Protein 5DA9 (pdb70)

Nearest PDB structures (foldseek):
  5da9-assembly1_D  TM=9.974E-01  e=4.071E-07  Thermochaetoides thermophila DSM 1495
  5da9-assembly1_C  TM=9.360E-01  e=1.311E-04  Thermochaetoides thermophila DSM 1495
  7zr1-assembly1_B  TM=8.083E-01  e=1.571E-03  Thermochaetoides thermophila DSM 1495
  7zr1-assembly1_A  TM=6.214E-01  e=5.467E-04  Thermochaetoides thermophila DSM 1495
  5dac-assembly1_B  TM=9.529E-01  e=1.634E-70  Thermochaetoides thermophila DSM 1495

InterPro domains:
  IPR000219 Dbl homology domain [PS50010] (722-928)
  IPR004584 DNA repair protein Rad50, eukaryotes [TIGR00606] (2-1311)
  IPR027417 P-loop containing nucleoside triphosphate hydrolase [G3DSA:3.40.50.300] (3-269)
  IPR027417 P-loop containing nucleoside triphosphate hydrolase [G3DSA:3.40.50.300] (1039-1307)
  IPR027417 P-loop containing nucleoside triphosphate hydrolase [SSF52540] (3-317)
  IPR027417 P-loop containing nucleoside triphosphate hydrolase [SSF52540] (21-1282)
  IPR038729 Rad50/SbcC-type AAA domain [PF13476] (6-234)

CATH classification: 3.40.50.300

Structure (mmCIF, N/CA/C/O backbone):
data_5DA9
#
_entry.id   5DA9
#
_cell.length_a   116.511
_cell.length_b   125.086
_cell.length_c   168.304
_cell.angle_alpha   90.00
_cell.angle_beta   90.00
_cell.angle_gamma   90.00
#
_symmetry.space_group_name_H-M   'I 2 2 2'
#
loop_
_entity.id
_entity.type
_entity.pdbx_description
1 polymer 'Putative uncharacterized protein,Putative uncharacterized protein'
2 polymer 'Putative double-strand break protein'
3 non-polymer 'MAGNESIUM ION'
4 non-polymer 'PHOSPHOTHIOPHOSPHORIC ACID-ADENYLATE ESTER'
5 water water
#
loop_
_atom_site.group_PDB
_atom_site.id
_atom_site.type_symbol
_atom_site.label_atom_id
_atom_site.label_alt_id
_atom_site.label_comp_id
_atom_site.label_asym_id
_atom_site.label_entity_id
_atom_site.label_seq_id
_atom_site.pdbx_PDB_ins_code
_atom_site.Cartn_x
_atom_site.Cartn_y
_atom_site.Cartn_z
_atom_site.occupancy
_atom_site.B_iso_or_equiv
_atom_site.auth_seq_id
_atom_site.auth_comp_id
_atom_site.auth_asym_id
_atom_site.auth_atom_id
_atom_site.pdbx_PDB_model_num
ATOM 1 N N . SER A 1 2 ? -15.199 -39.476 -60.008 1.00 87.80 2 SER A N 1
ATOM 2 C CA . SER A 1 2 ? -16.186 -40.482 -59.640 1.00 96.06 2 SER A CA 1
ATOM 3 C C . SER A 1 2 ? -16.384 -40.556 -58.127 1.00 98.25 2 SER A C 1
ATOM 4 O O . SER A 1 2 ? -17.241 -39.874 -57.571 1.00 116.48 2 SER A O 1
ATOM 7 N N . LYS A 1 3 ? -15.574 -41.374 -57.469 1.00 88.59 3 LYS A N 1
ATOM 8 C CA . LYS A 1 3 ? -15.655 -41.549 -56.023 1.00 82.20 3 LYS A CA 1
ATOM 9 C C . LYS A 1 3 ? -14.399 -41.016 -55.326 1.00 75.52 3 LYS A C 1
ATOM 10 O O . LYS A 1 3 ? -13.315 -41.044 -55.906 1.00 88.63 3 LYS A O 1
ATOM 16 N N . ILE A 1 4 ? -14.543 -40.536 -54.089 1.00 82.95 4 ILE A N 1
ATOM 17 C CA . ILE A 1 4 ? -13.391 -40.278 -53.227 1.00 72.01 4 ILE A CA 1
ATOM 18 C C . ILE A 1 4 ? -13.230 -41.500 -52.329 1.00 61.38 4 ILE A C 1
ATOM 19 O O . ILE A 1 4 ? -14.197 -41.990 -51.742 1.00 82.19 4 ILE A O 1
ATOM 24 N N . GLU A 1 5 ? -12.013 -42.018 -52.258 1.00 61.82 5 GLU A N 1
ATOM 25 C CA . GLU A 1 5 ? -11.783 -43.263 -51.545 1.00 73.60 5 GLU A CA 1
ATOM 26 C C . GLU A 1 5 ? -11.285 -43.094 -50.110 1.00 74.42 5 GLU A C 1
ATOM 27 O O . GLU A 1 5 ? -11.856 -43.663 -49.178 1.00 86.88 5 GLU A O 1
ATOM 33 N N . LYS A 1 6 ? -10.235 -42.300 -49.927 1.00 64.46 6 LYS A N 1
ATOM 34 C CA . LYS A 1 6 ? -9.558 -42.256 -48.632 1.00 66.78 6 LYS A CA 1
ATOM 35 C C . LYS A 1 6 ? -8.867 -40.923 -48.369 1.00 72.27 6 LYS A C 1
ATOM 36 O O . LYS A 1 6 ? -8.347 -40.283 -49.281 1.00 73.16 6 LYS A O 1
ATOM 42 N N . LEU A 1 7 ? -8.849 -40.522 -47.102 1.00 68.49 7 LEU A N 1
ATOM 43 C CA . LEU A 1 7 ? -8.188 -39.291 -46.710 1.00 68.65 7 LEU A CA 1
ATOM 44 C C . LEU A 1 7 ? -7.262 -39.525 -45.528 1.00 76.23 7 LEU A C 1
ATOM 45 O O . LEU A 1 7 ? -7.635 -40.178 -44.556 1.00 79.30 7 LEU A O 1
ATOM 50 N N . SER A 1 8 ? -6.044 -38.996 -45.625 1.00 69.74 8 SER A N 1
ATOM 51 C CA . SER A 1 8 ? -5.089 -39.092 -44.534 1.00 71.36 8 SER A CA 1
ATOM 52 C C . SER A 1 8 ? -4.724 -37.702 -44.015 1.00 78.48 8 SER A C 1
ATOM 53 O O . SER A 1 8 ? -4.340 -36.816 -44.780 1.00 60.36 8 SER A O 1
ATOM 56 N N . ILE A 1 9 ? -4.842 -37.527 -42.702 1.00 61.31 9 ILE A N 1
ATOM 57 C CA . ILE A 1 9 ? -4.612 -36.231 -42.088 1.00 60.40 9 ILE A CA 1
ATOM 58 C C . ILE A 1 9 ? -3.440 -36.325 -41.137 1.00 62.17 9 ILE A C 1
ATOM 59 O O . ILE A 1 9 ? -3.358 -37.255 -40.343 1.00 70.99 9 ILE A O 1
ATOM 64 N N . LEU A 1 10 ? -2.531 -35.363 -41.233 1.00 62.19 10 LEU A N 1
ATOM 65 C CA . LEU A 1 10 ? -1.391 -35.291 -40.338 1.00 63.94 10 LEU A CA 1
ATOM 66 C C . LEU A 1 10 ? -1.158 -33.848 -39.930 1.00 65.04 10 LEU A C 1
ATOM 67 O O . LEU A 1 10 ? -1.040 -32.975 -40.777 1.00 62.16 10 LEU A O 1
ATOM 72 N N . GLY A 1 11 ? -1.109 -33.602 -38.626 1.00 76.71 11 GLY A N 1
ATOM 73 C CA . GLY A 1 11 ? -0.767 -32.286 -38.122 1.00 71.10 11 GLY A CA 1
ATOM 74 C C . GLY A 1 11 ? -1.754 -31.180 -38.445 1.00 71.72 11 GLY A C 1
ATOM 75 O O . GLY A 1 11 ? -1.440 -30.009 -38.288 1.00 61.42 11 GLY A O 1
ATOM 76 N N . VAL A 1 12 ? -2.954 -31.533 -38.886 1.00 79.29 12 VAL A N 1
ATOM 77 C CA . VAL A 1 12 ? -3.940 -30.505 -39.194 1.00 63.59 12 VAL A CA 1
ATOM 78 C C . VAL A 1 12 ? -4.852 -30.269 -38.007 1.00 71.19 12 VAL A C 1
ATOM 79 O O . VAL A 1 12 ? -5.340 -31.217 -37.398 1.00 73.47 12 VAL A O 1
ATOM 83 N N . ARG A 1 13 ? -5.105 -28.998 -37.698 1.00 78.14 13 ARG A N 1
ATOM 84 C CA . ARG A 1 13 ? -6.067 -28.642 -36.663 1.00 73.27 13 ARG A CA 1
ATOM 85 C C . ARG A 1 13 ? -5.764 -29.367 -35.349 1.00 73.64 13 ARG A C 1
ATOM 86 O O . ARG A 1 13 ? -4.653 -29.294 -34.823 1.00 91.66 13 ARG A O 1
ATOM 94 N N . SER A 1 14 ? -6.767 -30.061 -34.830 1.00 79.46 14 SER A N 1
ATOM 95 C CA . SER A 1 14 ? -6.628 -30.847 -33.613 1.00 78.35 14 SER A CA 1
ATOM 96 C C . SER A 1 14 ? -5.879 -32.157 -33.819 1.00 68.30 14 SER A C 1
ATOM 97 O O . SER A 1 14 ? -5.690 -32.911 -32.867 1.00 72.92 14 SER A O 1
ATOM 100 N N . PHE A 1 15 ? -5.503 -32.467 -35.053 1.00 60.34 15 PHE A N 1
ATOM 101 C CA . PHE A 1 15 ? -4.794 -33.718 -35.312 1.00 83.74 15 PHE A CA 1
ATOM 102 C C . PHE A 1 15 ? -3.302 -33.631 -34.982 1.00 93.86 15 PHE A C 1
ATOM 103 O O . PHE A 1 15 ? -2.638 -32.629 -35.265 1.00 88.67 15 PHE A O 1
ATOM 111 N N . GLY A 1 16 ? -2.791 -34.690 -34.367 1.00 99.90 16 GLY A N 1
ATOM 112 C CA . GLY A 1 16 ? -1.393 -34.758 -33.987 1.00 91.98 16 GLY A CA 1
ATOM 113 C C . GLY A 1 16 ? -0.488 -34.713 -35.199 1.00 69.77 16 GLY A C 1
ATOM 114 O O . GLY A 1 16 ? -0.902 -35.069 -36.299 1.00 79.44 16 GLY A O 1
ATOM 115 N N . PRO A 1 17 ? 0.758 -34.282 -35.003 1.00 69.94 17 PRO A N 1
ATOM 116 C CA . PRO A 1 17 ? 1.721 -34.101 -36.089 1.00 76.60 17 PRO A CA 1
ATOM 117 C C . PRO A 1 17 ? 2.664 -35.283 -36.297 1.00 77.41 17 PRO A C 1
ATOM 118 O O . PRO A 1 17 ? 3.557 -35.206 -37.138 1.00 78.65 17 PRO A O 1
ATOM 122 N N . HIS A 1 18 ? 2.464 -36.364 -35.555 1.00 76.77 18 HIS A N 1
ATOM 123 C CA . HIS A 1 18 ? 3.393 -37.478 -35.614 1.00 76.19 18 HIS A CA 1
ATOM 124 C C . HIS A 1 18 ? 2.783 -38.730 -36.235 1.00 89.32 18 HIS A C 1
ATOM 125 O O . HIS A 1 18 ? 3.459 -39.474 -36.944 1.00 98.15 18 HIS A O 1
ATOM 132 N N . HIS A 1 19 ? 1.501 -38.950 -35.974 1.00 92.12 19 HIS A N 1
ATOM 133 C CA . HIS A 1 19 ? 0.778 -40.073 -36.564 1.00 92.27 19 HIS A CA 1
ATOM 134 C C . HIS A 1 19 ? -0.433 -39.634 -37.380 1.00 85.86 19 HIS A C 1
ATOM 135 O O . HIS A 1 19 ? -1.268 -38.862 -36.907 1.00 101.65 19 HIS A O 1
ATOM 142 N N . PRO A 1 20 ? -0.525 -40.113 -38.622 1.00 81.37 20 PRO A N 1
ATOM 143 C CA . PRO A 1 20 ? -1.661 -39.730 -39.456 1.00 87.19 20 PRO A CA 1
ATOM 144 C C . PRO A 1 20 ? -2.947 -40.432 -39.030 1.00 82.92 20 PRO A C 1
ATOM 145 O O . PRO A 1 20 ? -2.891 -41.514 -38.451 1.00 70.54 20 PRO A O 1
ATOM 149 N N . GLU A 1 21 ? -4.088 -39.817 -39.327 1.00 74.77 21 GLU A N 1
ATOM 150 C CA . GLU A 1 21 ? -5.379 -40.445 -39.104 1.00 65.92 21 GLU A CA 1
ATOM 151 C C . GLU A 1 21 ? -6.042 -40.594 -40.464 1.00 73.38 21 GLU A C 1
ATOM 152 O O . GLU A 1 21 ? -6.110 -39.634 -41.231 1.00 82.75 21 GLU A O 1
ATOM 158 N N . THR A 1 22 ? -6.525 -41.791 -40.765 1.00 70.70 22 THR A N 1
ATOM 159 C CA . THR A 1 22 ? -7.060 -42.074 -42.087 1.00 79.51 22 THR A CA 1
ATOM 160 C C . THR A 1 22 ? -8.546 -42.424 -42.055 1.00 94.23 22 THR A C 1
ATOM 161 O O . THR A 1 22 ? -9.013 -43.155 -41.178 1.00 93.32 22 THR A O 1
ATOM 165 N N . ILE A 1 23 ? -9.283 -41.872 -43.012 1.00 99.37 23 ILE A N 1
ATOM 166 C CA . ILE A 1 23 ? -10.700 -42.176 -43.181 1.00 69.28 23 ILE A CA 1
ATOM 167 C C . ILE A 1 23 ? -10.987 -42.815 -44.522 1.00 72.02 23 ILE A C 1
ATOM 168 O O . ILE A 1 23 ? -10.576 -42.291 -45.554 1.00 85.09 23 ILE A O 1
ATOM 173 N N . ALA A 1 24 ? -11.717 -43.923 -44.521 1.00 73.65 24 ALA A N 1
ATOM 174 C CA . ALA A 1 24 ? -12.113 -44.541 -45.778 1.00 70.42 24 ALA A CA 1
ATOM 175 C C . ALA A 1 24 ? -13.558 -44.170 -46.058 1.00 73.59 24 ALA A C 1
ATOM 176 O O . ALA A 1 24 ? -14.446 -44.500 -45.274 1.00 96.99 24 ALA A O 1
ATOM 178 N N . PHE A 1 25 ? -13.794 -43.491 -47.176 1.00 69.31 25 PHE A N 1
ATOM 179 C CA . PHE A 1 25 ? -15.126 -42.994 -47.480 1.00 66.66 25 PHE A CA 1
ATOM 180 C C . PHE A 1 25 ? -15.966 -44.065 -48.140 1.00 94.09 25 PHE A C 1
ATOM 181 O O . PHE A 1 25 ? -15.675 -44.517 -49.247 1.00 113.82 25 PHE A O 1
ATOM 189 N N . ASN A 1 26 ? -17.003 -44.475 -47.421 1.00 95.14 26 ASN A N 1
ATOM 190 C CA . ASN A 1 26 ? -17.910 -45.515 -47.869 1.00 97.66 26 ASN A CA 1
ATOM 191 C C . ASN A 1 26 ? -18.901 -45.024 -48.921 1.00 90.40 26 ASN A C 1
ATOM 192 O O . ASN A 1 26 ? -19.063 -43.822 -49.137 1.00 73.66 26 ASN A O 1
ATOM 197 N N . THR A 1 27 ? -19.551 -45.981 -49.575 1.00 89.16 27 THR A N 1
ATOM 198 C CA . THR A 1 27 ? -20.585 -45.717 -50.567 1.00 92.64 27 THR A CA 1
ATOM 199 C C . THR A 1 27 ? -21.876 -46.428 -50.166 1.00 97.94 27 THR A C 1
ATOM 200 O O . THR A 1 27 ? -21.847 -47.613 -49.835 1.00 112.25 27 THR A O 1
ATOM 204 N N . PRO A 1 28 ? -23.017 -45.715 -50.190 1.00 86.95 28 PRO A N 1
ATOM 205 C CA . PRO A 1 28 ? -23.222 -44.319 -50.585 1.00 88.28 28 PRO A CA 1
ATOM 206 C C . PRO A 1 28 ? -23.406 -43.336 -49.429 1.00 87.23 28 PRO A C 1
ATOM 207 O O . PRO A 1 28 ? -23.712 -42.166 -49.669 1.00 78.21 28 PRO A O 1
ATOM 211 N N . LEU A 1 29 ? -23.214 -43.797 -48.199 1.00 86.41 29 LEU A N 1
ATOM 212 C CA . LEU A 1 29 ? -23.390 -42.935 -47.041 1.00 80.31 29 LEU A CA 1
ATOM 213 C C . LEU A 1 29 ? -22.225 -43.084 -46.081 1.00 86.86 29 LEU A C 1
ATOM 214 O O . LEU A 1 29 ? -21.867 -44.191 -45.681 1.00 107.08 29 LEU A O 1
ATOM 219 N N . THR A 1 30 ? -21.612 -41.961 -45.736 1.00 74.19 30 THR A N 1
ATOM 220 C CA . THR A 1 30 ? -20.614 -41.945 -44.677 1.00 67.59 30 THR A CA 1
ATOM 221 C C . THR A 1 30 ? -21.098 -41.085 -43.521 1.00 62.74 30 THR A C 1
ATOM 222 O O . THR A 1 30 ? -21.461 -39.920 -43.703 1.00 52.73 30 THR A O 1
ATOM 226 N N . LEU A 1 31 ? -21.128 -41.679 -42.332 1.00 58.63 31 LEU A N 1
ATOM 227 C CA . LEU A 1 31 ? -21.546 -40.954 -41.144 1.00 59.40 31 LEU A CA 1
ATOM 228 C C . LEU A 1 31 ? -20.368 -40.697 -40.225 1.00 63.14 31 LEU A C 1
ATOM 229 O O . LEU A 1 31 ? -19.615 -41.605 -39.880 1.00 75.30 31 LEU A O 1
ATOM 234 N N . ILE A 1 32 ? -20.219 -39.440 -39.828 1.00 57.94 32 ILE A N 1
ATOM 235 C CA . ILE A 1 32 ? -19.185 -39.064 -38.882 1.00 57.93 32 ILE A CA 1
ATOM 236 C C . ILE A 1 32 ? -19.807 -38.431 -37.640 1.00 61.98 32 ILE A C 1
ATOM 237 O O . ILE A 1 32 ? -20.506 -37.419 -37.727 1.00 63.25 32 ILE A O 1
ATOM 242 N N . VAL A 1 33 ? -19.544 -39.040 -36.487 1.00 58.38 33 VAL A N 1
ATOM 243 C CA . VAL A 1 33 ? -20.135 -38.592 -35.237 1.00 56.73 33 VAL A CA 1
ATOM 244 C C . VAL A 1 33 ? -19.063 -38.265 -34.218 1.00 58.95 33 VAL A C 1
ATOM 245 O O . VAL A 1 33 ? -18.016 -38.912 -34.166 1.00 71.66 33 VAL A O 1
ATOM 249 N N . GLY A 1 34 ? -19.327 -37.241 -33.418 1.00 54.83 34 GLY A N 1
ATOM 250 C CA . GLY A 1 34 ? -18.407 -36.824 -32.377 1.00 63.41 34 GLY A CA 1
ATOM 251 C C . GLY A 1 34 ? -19.011 -35.773 -31.477 1.00 61.33 34 GLY A C 1
ATOM 252 O O . GLY A 1 34 ? -20.022 -35.158 -31.814 1.00 58.96 34 GLY A O 1
ATOM 253 N N . TYR A 1 35 ? -18.371 -35.553 -30.336 1.00 64.61 35 TYR A N 1
ATOM 254 C CA . TYR A 1 35 ? -18.759 -34.489 -29.422 1.00 52.28 35 TYR A CA 1
ATOM 255 C C . TYR A 1 35 ? -18.257 -33.155 -29.978 1.00 53.19 35 TYR A C 1
ATOM 256 O O . TYR A 1 35 ? -17.475 -33.135 -30.925 1.00 60.59 35 TYR A O 1
ATOM 265 N N . ASN A 1 36 ? -18.722 -32.048 -29.409 1.00 61.39 36 ASN A N 1
ATOM 266 C CA . ASN A 1 36 ? -18.297 -30.718 -29.839 1.00 49.67 36 ASN A CA 1
ATOM 267 C C . ASN A 1 36 ? -16.782 -30.545 -29.835 1.00 50.97 36 ASN A C 1
ATOM 268 O O . ASN A 1 36 ? -16.132 -30.799 -28.825 1.00 73.83 36 ASN A O 1
ATOM 273 N N . GLY A 1 37 ? -16.225 -30.129 -30.972 1.00 76.76 37 GLY A N 1
ATOM 274 C CA . GLY A 1 37 ? -14.799 -29.861 -31.101 1.00 53.86 37 GLY A CA 1
ATOM 275 C C . GLY A 1 37 ? -13.941 -31.097 -31.308 1.00 53.59 37 GLY A C 1
ATOM 276 O O . GLY A 1 37 ? -12.716 -31.026 -31.259 1.00 72.87 37 GLY A O 1
ATOM 277 N N . SER A 1 38 ? -14.591 -32.227 -31.555 1.00 52.89 38 SER A N 1
ATOM 278 C CA . SER A 1 38 ? -13.907 -33.495 -31.746 1.00 54.36 38 SER A CA 1
ATOM 279 C C . SER A 1 38 ? -12.927 -33.461 -32.911 1.00 62.03 38 SER A C 1
ATOM 280 O O . SER A 1 38 ? -11.868 -34.075 -32.854 1.00 74.99 38 SER A O 1
ATOM 283 N N . GLY A 1 39 ? -13.289 -32.759 -33.975 1.00 62.35 39 GLY A N 1
ATOM 284 C CA . GLY A 1 39 ? -12.433 -32.677 -35.142 1.00 66.17 39 GLY A CA 1
ATOM 285 C C . GLY A 1 39 ? -13.140 -33.147 -36.395 1.00 77.00 39 GLY A C 1
ATOM 286 O O . GLY A 1 39 ? -12.502 -33.472 -37.397 1.00 80.25 39 GLY A O 1
ATOM 287 N N . LYS A 1 40 ? -14.467 -33.166 -36.342 1.00 91.89 40 LYS A N 1
ATOM 288 C CA . LYS A 1 40 ? -15.285 -33.638 -37.455 1.00 78.64 40 LYS A CA 1
ATOM 289 C C . LYS A 1 40 ? -15.225 -32.731 -38.688 1.00 69.29 40 LYS A C 1
ATOM 290 O O . LYS A 1 40 ? -14.858 -33.179 -39.770 1.00 65.38 40 LYS A O 1
ATOM 296 N N . THR A 1 41 ? -15.593 -31.461 -38.513 1.00 56.80 41 THR A N 1
ATOM 297 C CA . THR A 1 41 ? -15.568 -30.462 -39.583 1.00 47.05 41 THR A CA 1
ATOM 298 C C . THR A 1 41 ? -14.176 -30.361 -40.223 1.00 67.34 41 THR A C 1
ATOM 299 O O . THR A 1 41 ? -14.047 -30.143 -41.429 1.00 47.52 41 THR A O 1
ATOM 303 N N . THR A 1 42 ? -13.142 -30.557 -39.409 1.00 69.59 42 THR A N 1
ATOM 304 C CA . THR A 1 42 ? -11.760 -30.527 -39.874 1.00 65.18 42 THR A CA 1
ATOM 305 C C . THR A 1 42 ? -11.554 -31.485 -41.039 1.00 60.60 42 THR A 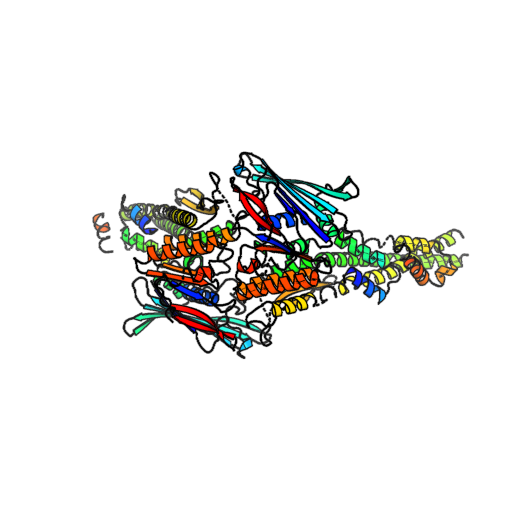C 1
ATOM 306 O O . THR A 1 42 ? -10.815 -31.195 -41.981 1.00 57.39 42 THR A O 1
ATOM 310 N N . VAL A 1 43 ? -12.228 -32.623 -40.974 1.00 53.67 43 VAL A N 1
ATOM 311 C CA . VAL A 1 43 ? -12.150 -33.613 -42.028 1.00 54.32 43 VAL A CA 1
ATOM 312 C C . VAL A 1 43 ? -12.647 -33.007 -43.334 1.00 59.96 43 VAL A C 1
ATOM 313 O O . VAL A 1 43 ? -12.035 -33.190 -44.384 1.00 72.46 43 VAL A O 1
ATOM 317 N N . ILE A 1 44 ? -13.761 -32.290 -43.270 1.00 50.83 44 ILE A N 1
ATOM 318 C CA . ILE A 1 44 ? -14.303 -31.657 -44.464 1.00 54.27 44 ILE A CA 1
ATOM 319 C C . ILE A 1 44 ? -13.350 -30.574 -44.973 1.00 53.68 44 ILE A C 1
ATOM 320 O O . ILE A 1 44 ? -13.151 -30.433 -46.179 1.00 73.33 44 ILE A O 1
ATOM 325 N N . GLU A 1 45 ? -12.748 -29.822 -44.051 1.00 58.68 45 GLU A N 1
ATOM 326 C CA . GLU A 1 45 ? -11.765 -28.792 -44.416 1.00 48.20 45 GLU A CA 1
ATOM 327 C C . GLU A 1 45 ? -10.596 -29.374 -45.196 1.00 58.80 45 GLU A C 1
ATOM 328 O O . GLU A 1 45 ? -10.131 -28.772 -46.159 1.00 66.73 45 GLU A O 1
ATOM 334 N N . CYS A 1 46 ? -10.101 -30.522 -44.749 1.00 64.81 46 CYS A N 1
ATOM 335 C CA . CYS A 1 46 ? -9.017 -31.206 -45.434 1.00 56.16 46 CYS A CA 1
ATOM 336 C C . CYS A 1 46 ? -9.441 -31.671 -46.821 1.00 58.91 46 CYS A C 1
ATOM 337 O O . CYS A 1 46 ? -8.644 -31.638 -47.761 1.00 74.77 46 CYS A O 1
ATOM 340 N N . LEU A 1 47 ? -10.693 -32.099 -46.956 1.00 56.39 47 LEU A N 1
ATOM 341 C CA . LEU A 1 47 ? -11.205 -32.494 -48.264 1.00 55.66 47 LEU A CA 1
ATOM 342 C C . LEU A 1 47 ? -11.247 -31.301 -49.211 1.00 63.72 47 LEU A C 1
ATOM 343 O O . LEU A 1 47 ? -10.936 -31.440 -50.393 1.00 73.69 47 LEU A O 1
ATOM 348 N N . LYS A 1 48 ? -11.636 -30.129 -48.709 1.00 58.83 48 LYS A N 1
ATOM 349 C CA . LYS A 1 48 ? -11.636 -28.944 -49.566 1.00 71.95 48 LYS A CA 1
ATOM 350 C C . LYS A 1 48 ? -10.209 -28.523 -49.903 1.00 57.96 48 LYS A C 1
ATOM 351 O O . LYS A 1 48 ? -9.936 -28.118 -51.028 1.00 62.77 48 LYS A O 1
ATOM 357 N N . TYR A 1 49 ? -9.302 -28.618 -48.935 1.00 57.91 49 TYR A N 1
ATOM 358 C CA . TYR A 1 49 ? -7.925 -28.217 -49.180 1.00 50.26 49 TYR A CA 1
ATOM 359 C C . TYR A 1 49 ? -7.318 -29.138 -50.225 1.00 68.58 49 TYR A C 1
ATOM 360 O O . TYR A 1 49 ? -6.629 -28.680 -51.127 1.00 71.11 49 TYR A O 1
ATOM 369 N N . ALA A 1 50 ? -7.556 -30.438 -50.086 1.00 51.73 50 ALA A N 1
ATOM 370 C CA . ALA A 1 50 ? -7.003 -31.415 -51.019 1.00 52.83 50 ALA A CA 1
ATOM 371 C C . ALA A 1 50 ? -7.426 -31.169 -52.474 1.00 77.05 50 ALA A C 1
ATOM 372 O O . ALA A 1 50 ? -6.601 -31.230 -53.387 1.00 87.05 50 ALA A O 1
ATOM 374 N N . THR A 1 51 ? -8.710 -30.901 -52.684 1.00 65.87 51 THR A N 1
ATOM 375 C CA . THR A 1 51 ? -9.253 -30.696 -54.029 1.00 70.41 51 THR A CA 1
ATOM 376 C C . THR A 1 51 ? -9.123 -29.275 -54.593 1.00 69.15 51 THR A C 1
ATOM 377 O O . THR A 1 51 ? -9.010 -29.092 -55.802 1.00 69.99 51 THR A O 1
ATOM 381 N N . THR A 1 52 ? -9.156 -28.273 -53.720 1.00 72.10 52 THR A N 1
ATOM 382 C CA . THR A 1 52 ? -9.202 -26.880 -54.156 1.00 64.87 52 THR A CA 1
ATOM 383 C C . THR A 1 52 ? -7.899 -26.137 -53.863 1.00 78.59 52 THR A C 1
ATOM 384 O O . THR A 1 52 ? -7.551 -25.173 -54.544 1.00 76.69 52 THR A O 1
ATOM 388 N N . GLY A 1 53 ? -7.174 -26.607 -52.859 1.00 85.76 53 GLY A N 1
ATOM 389 C CA . GLY A 1 53 ? -6.007 -25.906 -52.361 1.00 63.46 53 GLY A CA 1
ATOM 390 C C . GLY A 1 53 ? -6.394 -24.661 -51.585 1.00 69.34 53 GLY A C 1
ATOM 391 O O . GLY A 1 53 ? -5.584 -23.752 -51.398 1.00 84.10 53 GLY A O 1
ATOM 392 N N . GLU A 1 54 ? -7.632 -24.633 -51.103 1.00 69.21 54 GLU A N 1
ATOM 393 C CA . GLU A 1 54 ? -8.115 -23.495 -50.334 1.00 74.92 54 GLU A CA 1
ATOM 394 C C . GLU A 1 54 ? -8.313 -23.870 -48.877 1.00 75.38 54 GLU A C 1
ATOM 395 O O . GLU A 1 54 ? -8.902 -24.903 -48.550 1.00 88.51 54 GLU A O 1
ATOM 401 N N . LEU A 1 55 ? -7.786 -23.012 -48.014 1.00 73.14 55 LEU A N 1
ATOM 402 C CA . LEU A 1 55 ? -7.876 -23.167 -46.574 1.00 81.63 55 LEU A CA 1
ATOM 403 C C . LEU A 1 55 ? -9.195 -22.585 -46.082 1.00 75.19 55 LEU A C 1
ATOM 404 O O . LEU A 1 55 ? -9.808 -21.780 -46.782 1.00 91.60 55 LEU A O 1
ATOM 409 N N . PRO A 1 56 ? -9.649 -23.007 -44.889 1.00 82.86 56 PRO A N 1
ATOM 410 C CA . PRO A 1 56 ? -10.910 -22.488 -44.344 1.00 76.70 56 PRO A CA 1
ATOM 411 C C . PRO A 1 56 ? -10.898 -20.978 -44.147 1.00 80.21 56 PRO A C 1
ATOM 412 O O . PRO A 1 56 ? -9.829 -20.401 -43.977 1.00 96.88 56 PRO A O 1
ATOM 416 N N . PRO A 1 57 ? -12.080 -20.345 -44.181 1.00 81.41 57 PRO A N 1
ATOM 417 C CA . PRO A 1 57 ? -12.144 -18.899 -43.948 1.00 103.94 57 PRO A CA 1
ATOM 418 C C . PRO A 1 57 ? -11.639 -18.555 -42.551 1.00 108.73 57 PRO A C 1
ATOM 419 O O . PRO A 1 57 ? -11.905 -19.321 -41.620 1.00 122.42 57 PRO A O 1
ATOM 423 N N . ASN A 1 58 ? -10.883 -17.463 -42.433 1.00 89.82 58 ASN A N 1
ATOM 424 C CA . ASN A 1 58 ? -10.418 -16.949 -41.142 1.00 117.85 58 ASN A CA 1
ATOM 425 C C . ASN A 1 58 ? -9.257 -17.776 -40.577 1.00 136.42 58 ASN A C 1
ATOM 426 O O . ASN A 1 58 ? -8.812 -17.546 -39.452 1.00 140.56 58 ASN A O 1
ATOM 431 N N . SER A 1 59 ? -8.774 -18.737 -41.358 1.00 127.71 59 SER A N 1
ATOM 432 C CA . SER A 1 59 ? -7.659 -19.583 -40.938 1.00 116.23 59 SER A CA 1
ATOM 433 C C . SER A 1 59 ? -6.468 -19.306 -41.839 1.00 110.30 59 SER A C 1
ATOM 434 O O . SER A 1 59 ? -5.538 -20.107 -41.952 1.00 114.98 59 SER A O 1
ATOM 437 N N . THR A 1 60 ? -6.531 -18.154 -42.492 1.00 131.88 60 THR A N 1
ATOM 438 C CA . THR A 1 60 ? -5.511 -17.701 -43.425 1.00 133.43 60 THR A CA 1
ATOM 439 C C . THR A 1 60 ? -4.213 -17.241 -42.735 1.00 133.12 60 THR A C 1
ATOM 440 O O . THR A 1 60 ? -3.128 -17.369 -43.304 1.00 116.51 60 THR A O 1
ATOM 444 N N . ARG A 1 61 ? -4.323 -16.713 -41.516 1.00 129.78 61 ARG A N 1
ATOM 445 C CA . ARG A 1 61 ? -3.165 -16.149 -40.818 1.00 127.16 61 ARG A CA 1
ATOM 446 C C . ARG A 1 61 ? -2.901 -16.813 -39.460 1.00 115.43 61 ARG A C 1
ATOM 447 O O . ARG A 1 61 ? -3.800 -17.411 -38.862 1.00 106.41 61 ARG A O 1
ATOM 455 N N . ASN A 1 62 ? -1.651 -16.707 -39.005 1.00 109.59 62 ASN A N 1
ATOM 456 C CA . ASN A 1 62 ? -1.163 -17.297 -37.756 1.00 99.12 62 ASN A CA 1
ATOM 457 C C . ASN A 1 62 ? -1.190 -18.813 -37.784 1.00 83.30 62 ASN A C 1
ATOM 458 O O . ASN A 1 62 ? -1.070 -19.460 -36.746 1.00 85.63 62 ASN A O 1
ATOM 463 N N . GLY A 1 63 ? -1.337 -19.376 -38.978 1.00 92.39 63 GLY A N 1
ATOM 464 C CA . GLY A 1 63 ? -1.380 -20.815 -39.120 1.00 95.93 63 GLY A CA 1
ATOM 465 C C . GLY A 1 63 ? -2.492 -21.422 -38.286 1.00 82.44 63 GLY A C 1
ATOM 466 O O . GLY A 1 63 ? -2.279 -22.399 -37.571 1.00 84.95 63 GLY A O 1
ATOM 467 N N . ALA A 1 64 ? -3.669 -20.810 -38.339 1.00 68.04 64 ALA A N 1
ATOM 468 C CA . ALA A 1 64 ? -4.800 -21.286 -37.559 1.00 56.97 64 ALA A CA 1
ATOM 469 C C . ALA A 1 64 ? -5.199 -22.698 -37.979 1.00 69.21 64 ALA A C 1
ATOM 470 O O . ALA A 1 64 ? -5.567 -23.519 -37.139 1.00 65.55 64 ALA A O 1
ATOM 472 N N . PHE A 1 65 ? -5.124 -22.973 -39.278 1.00 65.37 65 PHE A N 1
ATOM 473 C CA . PHE A 1 65 ? -5.472 -24.287 -39.813 1.00 64.38 65 PHE A CA 1
ATOM 474 C C . PHE A 1 65 ? -4.564 -25.384 -39.290 1.00 63.50 65 PHE A C 1
ATOM 475 O O . PHE A 1 65 ? -4.994 -26.513 -39.071 1.00 69.71 65 PHE A O 1
ATOM 483 N N . ILE A 1 66 ? -3.293 -25.046 -39.123 1.00 68.02 66 ILE A N 1
ATOM 484 C CA . ILE A 1 66 ? -2.275 -26.036 -38.798 1.00 78.89 66 ILE A CA 1
ATOM 485 C C . ILE A 1 66 ? -2.142 -26.220 -37.281 1.00 71.32 66 ILE A C 1
ATOM 486 O O . ILE A 1 66 ? -2.288 -25.257 -36.513 1.00 60.11 66 ILE A O 1
ATOM 491 N N . HIS A 1 67 ? -1.881 -27.460 -36.866 1.00 88.46 67 HIS A N 1
ATOM 492 C CA . HIS A 1 67 ? -1.674 -27.805 -35.457 1.00 62.43 67 HIS A CA 1
ATOM 493 C C . HIS A 1 67 ? -0.635 -26.896 -34.829 1.00 64.13 67 HIS A C 1
ATOM 494 O O . HIS A 1 67 ? 0.441 -26.714 -35.377 1.00 93.46 67 HIS A O 1
ATOM 501 N N . ASP A 1 68 ? -0.978 -26.310 -33.687 1.00 64.61 68 ASP A N 1
ATOM 502 C CA . ASP A 1 68 ? -0.151 -25.257 -33.106 1.00 89.58 68 ASP A CA 1
ATOM 503 C C . ASP A 1 68 ? 1.220 -25.820 -32.812 1.00 99.88 68 ASP A C 1
ATOM 504 O O . ASP A 1 68 ? 1.332 -26.911 -32.256 1.00 106.01 68 ASP A O 1
ATOM 509 N N . PRO A 1 69 ? 2.270 -25.084 -33.204 1.00 104.87 69 PRO A N 1
ATOM 510 C CA . PRO A 1 69 ? 3.623 -25.592 -32.953 1.00 97.30 69 PRO A CA 1
ATOM 511 C C . PRO A 1 69 ? 3.868 -25.740 -31.463 1.00 101.05 69 PRO A C 1
ATOM 512 O O . PRO A 1 69 ? 4.466 -26.714 -30.997 1.00 107.88 69 PRO A O 1
ATOM 516 N N . ASP A 1 70 ? 3.344 -24.782 -30.714 1.00 91.24 70 ASP A N 1
ATOM 517 C CA . ASP A 1 70 ? 3.627 -24.647 -29.300 1.00 95.02 70 ASP A CA 1
ATOM 518 C C . ASP A 1 70 ? 3.179 -25.887 -28.495 1.00 110.66 70 ASP A C 1
ATOM 519 O O . ASP A 1 70 ? 3.813 -26.260 -27.509 1.00 117.18 70 ASP A O 1
ATOM 524 N N . LEU A 1 71 ? 2.092 -26.518 -28.923 1.00 109.88 71 LEU A N 1
ATOM 525 C CA . LEU A 1 71 ? 1.514 -27.664 -28.214 1.00 99.78 71 LEU A CA 1
ATOM 526 C C . LEU A 1 71 ? 2.362 -28.928 -28.120 1.00 100.18 71 LEU A C 1
ATOM 527 O O . LEU A 1 71 ? 2.165 -29.736 -27.212 1.00 115.10 71 LEU A O 1
ATOM 532 N N . VAL A 1 72 ? 3.262 -29.143 -29.074 1.00 112.30 72 VAL A N 1
ATOM 533 C CA . VAL A 1 72 ? 3.955 -30.428 -29.152 1.00 106.99 72 VAL A CA 1
ATOM 534 C C . VAL A 1 72 ? 5.435 -30.413 -28.752 1.00 112.17 72 VAL A C 1
ATOM 535 O O . VAL A 1 72 ? 6.093 -31.451 -28.758 1.00 113.44 72 VAL A O 1
ATOM 539 N N . GLY A 1 73 ? 5.943 -29.254 -28.354 1.00 108.06 73 GLY A N 1
ATOM 540 C CA . GLY A 1 73 ? 7.334 -29.117 -27.955 1.00 121.80 73 GLY A CA 1
ATOM 541 C C . GLY A 1 73 ? 8.335 -29.141 -29.099 1.00 131.27 73 GLY A C 1
ATOM 542 O O . GLY A 1 73 ? 9.519 -29.420 -28.901 1.00 150.24 73 GLY A O 1
ATOM 543 N N . GLU A 1 74 ? 7.846 -28.849 -30.298 1.00 113.77 74 GLU A N 1
ATOM 544 C CA . GLU A 1 74 ? 8.683 -28.585 -31.462 1.00 108.64 74 GLU A CA 1
ATOM 545 C C . GLU A 1 74 ? 8.594 -27.104 -31.797 1.00 92.49 74 GLU A C 1
ATOM 546 O O . GLU A 1 74 ? 7.799 -26.373 -31.208 1.00 81.56 74 GLU A O 1
ATOM 552 N N . LYS A 1 75 ? 9.437 -26.659 -32.719 1.00 102.68 75 LYS A N 1
ATOM 553 C CA . LYS A 1 75 ? 9.412 -25.277 -33.174 1.00 115.78 75 LYS A CA 1
ATOM 554 C C . LYS A 1 75 ? 8.708 -25.195 -34.524 1.00 114.41 75 LYS A C 1
ATOM 555 O O . LYS A 1 75 ? 8.234 -24.142 -34.942 1.00 104.75 75 LYS A O 1
ATOM 561 N N . GLU A 1 76 ? 8.647 -26.327 -35.207 1.00 116.08 76 GLU A N 1
ATOM 562 C CA . GLU A 1 76 ? 8.006 -26.395 -36.505 1.00 102.94 76 GLU A CA 1
ATOM 563 C C . GLU A 1 76 ? 7.051 -27.569 -36.510 1.00 107.33 76 GLU A C 1
ATOM 564 O O . GLU A 1 76 ? 7.332 -28.614 -35.930 1.00 117.15 76 GLU A O 1
ATOM 570 N N . VAL A 1 77 ? 5.912 -27.391 -37.156 1.00 99.29 77 VAL A N 1
ATOM 571 C CA . VAL A 1 77 ? 5.020 -28.503 -37.394 1.00 94.16 77 VAL A CA 1
ATOM 572 C C . VAL A 1 77 ? 4.768 -28.597 -38.897 1.00 86.41 77 VAL A C 1
ATOM 573 O O . VAL A 1 77 ? 4.725 -27.583 -39.599 1.00 67.72 77 VAL A O 1
ATOM 577 N N . ARG A 1 78 ? 4.626 -29.816 -39.399 1.00 75.17 78 ARG A N 1
ATOM 578 C CA . ARG A 1 78 ? 4.272 -30.009 -40.800 1.00 82.47 78 ARG A CA 1
ATOM 579 C C . ARG A 1 78 ? 2.966 -30.778 -40.944 1.00 91.02 78 ARG A C 1
ATOM 580 O O . ARG A 1 78 ? 2.733 -31.763 -40.250 1.00 91.91 78 ARG A O 1
ATOM 588 N N . ALA A 1 79 ? 2.123 -30.321 -41.859 1.00 97.65 79 ALA A N 1
ATOM 589 C CA . ALA A 1 79 ? 0.857 -30.977 -42.105 1.00 79.99 79 ALA A CA 1
ATOM 590 C C . ALA A 1 79 ? 0.862 -31.595 -43.484 1.00 63.63 79 ALA A C 1
ATOM 591 O O . ALA A 1 79 ? 1.306 -30.975 -44.444 1.00 67.10 79 ALA A O 1
ATOM 593 N N . GLN A 1 80 ? 0.409 -32.836 -43.576 1.00 71.49 80 GLN A N 1
ATOM 594 C CA . GLN A 1 80 ? 0.268 -33.488 -44.865 1.00 71.60 80 GLN A CA 1
ATOM 595 C C . GLN A 1 80 ? -1.151 -34.008 -45.026 1.00 82.02 80 GLN A C 1
ATOM 596 O O . GLN A 1 80 ? -1.696 -34.635 -44.119 1.00 86.53 80 GLN A O 1
ATOM 602 N N . VAL A 1 81 ? -1.746 -33.738 -46.181 1.00 85.99 81 VAL A N 1
ATOM 603 C CA . VAL A 1 81 ? -3.074 -34.244 -46.501 1.00 80.68 81 VAL A CA 1
ATOM 604 C C . VAL A 1 81 ? -3.024 -35.072 -47.786 1.00 74.71 81 VAL A C 1
ATOM 605 O O . VAL A 1 81 ? -2.732 -34.539 -48.857 1.00 82.16 81 VAL A O 1
ATOM 609 N N . LYS A 1 82 ? -3.300 -36.368 -47.670 1.00 71.11 82 LYS A N 1
ATOM 610 C CA . LYS A 1 82 ? -3.383 -37.253 -48.826 1.00 61.38 82 LYS A CA 1
ATOM 611 C C . LYS A 1 82 ? -4.833 -37.560 -49.127 1.00 71.81 82 LYS A C 1
ATOM 612 O O . LYS A 1 82 ? -5.584 -37.982 -48.251 1.00 87.50 82 LYS A O 1
ATOM 618 N N . LEU A 1 83 ? -5.232 -37.343 -50.369 1.00 81.03 83 LEU A N 1
ATOM 619 C CA . LEU A 1 83 ? -6.550 -37.767 -50.801 1.00 68.83 83 LEU A CA 1
ATOM 620 C C . LEU A 1 83 ? -6.450 -38.740 -51.962 1.00 69.96 83 LEU A C 1
ATOM 621 O O . LEU A 1 83 ? -5.935 -38.396 -53.023 1.00 76.82 83 LEU A O 1
ATOM 626 N N . SER A 1 84 ? -6.940 -39.960 -51.760 1.00 70.60 84 SER A N 1
ATOM 627 C CA . SER A 1 84 ? -6.955 -40.923 -52.845 1.00 63.19 84 SER A CA 1
ATOM 628 C C . SER A 1 84 ? -8.351 -40.948 -53.445 1.00 73.44 84 SER A C 1
ATOM 629 O O . SER A 1 84 ? -9.318 -41.277 -52.767 1.00 79.91 84 SER A O 1
ATOM 632 N N . PHE A 1 85 ? -8.446 -40.602 -54.721 1.00 84.04 85 PHE A N 1
ATOM 633 C CA . PHE A 1 85 ? -9.720 -40.521 -55.406 1.00 75.48 85 PHE A CA 1
ATOM 634 C C . PHE A 1 85 ? -9.533 -41.149 -56.765 1.00 88.42 85 PHE A C 1
ATOM 635 O O . PHE A 1 85 ? -8.402 -41.388 -57.185 1.00 97.20 85 PHE A O 1
ATOM 643 N N . ARG A 1 86 ? -10.622 -41.460 -57.453 1.00 96.85 86 ARG A N 1
ATOM 644 C CA . ARG A 1 86 ? -10.485 -41.946 -58.818 1.00 87.36 86 ARG A CA 1
ATOM 645 C C . ARG A 1 86 ? -11.405 -41.188 -59.750 1.00 77.47 86 ARG A C 1
ATOM 646 O O . ARG A 1 86 ? -12.496 -40.778 -59.370 1.00 63.59 86 ARG A O 1
ATOM 654 N N . SER A 1 87 ? -10.926 -41.003 -60.970 1.00 84.82 87 SER A N 1
ATOM 655 C CA . SER A 1 87 ? -11.602 -40.223 -61.987 1.00 89.54 87 SER A CA 1
ATOM 656 C C . SER A 1 87 ? -12.881 -40.866 -62.506 1.00 92.35 87 SER A C 1
ATOM 657 O O . SER A 1 87 ? -13.251 -41.977 -62.120 1.00 88.47 87 SER A O 1
ATOM 660 N N . THR A 1 88 ? -13.544 -40.139 -63.395 1.00 94.10 88 THR A N 1
ATOM 661 C CA . THR A 1 88 ? -14.740 -40.607 -64.064 1.00 88.37 88 THR A CA 1
ATOM 662 C C . THR A 1 88 ? -14.428 -41.880 -64.835 1.00 85.03 88 THR A C 1
ATOM 663 O O . THR A 1 88 ? -15.196 -42.841 -64.802 1.00 98.10 88 THR A O 1
ATOM 667 N N . ILE A 1 89 ? -13.281 -41.882 -65.503 1.00 85.74 89 ILE A N 1
ATOM 668 C CA . ILE A 1 89 ? -12.831 -43.027 -66.278 1.00 98.69 89 ILE A CA 1
ATOM 669 C C . ILE A 1 89 ? -12.544 -44.206 -65.343 1.00 116.69 89 ILE A C 1
ATOM 670 O O . ILE A 1 89 ? -12.612 -45.371 -65.744 1.00 126.68 89 ILE A O 1
ATOM 675 N N . GLY A 1 90 ? -12.239 -43.887 -64.088 1.00 105.60 90 GLY A N 1
ATOM 676 C CA . GLY A 1 90 ? -12.040 -44.883 -63.047 1.00 104.13 90 GLY A CA 1
ATOM 677 C C . GLY A 1 90 ? -10.630 -45.314 -62.666 1.00 123.98 90 GLY A C 1
ATOM 678 O O . GLY A 1 90 ? -10.475 -46.253 -61.892 1.00 119.38 90 GLY A O 1
ATOM 679 N N . GLU A 1 91 ? -9.604 -44.657 -63.200 1.00 134.32 91 GLU A N 1
ATOM 680 C CA . GLU A 1 91 ? -8.256 -44.832 -62.666 1.00 122.18 91 GLU A CA 1
ATOM 681 C C . GLU A 1 91 ? -8.065 -43.965 -61.416 1.00 89.25 91 GLU A C 1
ATOM 682 O O . GLU A 1 91 ? -8.638 -42.884 -61.293 1.00 74.82 91 GLU A O 1
ATOM 688 N N . SER A 1 92 ? -7.262 -44.460 -60.480 1.00 85.59 92 SER A N 1
ATOM 689 C CA . SER A 1 92 ? -7.074 -43.798 -59.187 1.00 75.26 92 SER A CA 1
ATOM 690 C C . SER A 1 92 ? -5.867 -42.859 -59.099 1.00 78.11 92 SER A C 1
ATOM 691 O O . SER A 1 92 ? -4.764 -43.200 -59.509 1.00 87.44 92 SER A O 1
ATOM 694 N N . TYR A 1 93 ? -6.102 -41.674 -58.544 1.00 67.15 93 TYR A N 1
ATOM 695 C CA . TYR A 1 93 ? -5.075 -40.652 -58.384 1.00 70.68 93 TYR A CA 1
ATOM 696 C C . TYR A 1 93 ? -4.855 -40.409 -56.896 1.00 72.27 93 TYR A C 1
ATOM 697 O O . TYR A 1 93 ? -5.714 -40.722 -56.074 1.00 85.61 93 TYR A O 1
ATOM 706 N N . VAL A 1 94 ? -3.698 -39.858 -56.543 1.00 67.80 94 VAL A N 1
ATOM 707 C CA . VAL A 1 94 ? -3.469 -39.383 -55.186 1.00 63.98 94 VAL A CA 1
ATOM 708 C C . VAL A 1 94 ? -2.948 -37.965 -55.244 1.00 62.60 94 VAL A C 1
ATOM 709 O O . VAL A 1 94 ? -2.024 -37.669 -55.995 1.00 89.92 94 VAL A O 1
ATOM 713 N N . VAL A 1 95 ? -3.517 -37.100 -54.420 1.00 61.01 95 VAL A N 1
ATOM 714 C CA . VAL A 1 95 ? -2.978 -35.761 -54.288 1.00 78.21 95 VAL A CA 1
ATOM 715 C C . VAL A 1 95 ? -2.494 -35.555 -52.866 1.00 77.81 95 VAL A C 1
ATOM 716 O O . VAL A 1 95 ? -3.207 -35.815 -51.898 1.00 76.83 95 VAL A O 1
ATOM 720 N N . THR A 1 96 ? -1.261 -35.078 -52.757 1.00 78.64 96 THR A N 1
ATOM 721 C CA . THR A 1 96 ? -0.654 -34.844 -51.466 1.00 72.08 96 THR A CA 1
ATOM 722 C C . THR A 1 96 ? -0.379 -33.360 -51.361 1.00 63.11 96 THR A C 1
ATOM 723 O O . THR A 1 96 ? 0.110 -32.744 -52.301 1.00 68.31 96 THR A O 1
ATOM 727 N N . ARG A 1 97 ? -0.700 -32.788 -50.210 1.00 60.44 97 ARG A N 1
ATOM 728 C CA . ARG A 1 97 ? -0.387 -31.396 -49.953 1.00 70.62 97 ARG A CA 1
ATOM 729 C C . ARG A 1 97 ? 0.333 -31.255 -48.625 1.00 79.50 97 ARG A C 1
ATOM 730 O O . ARG A 1 97 ? -0.128 -31.774 -47.607 1.00 69.42 97 ARG A O 1
ATOM 738 N N . ASN A 1 98 ? 1.467 -30.562 -48.637 1.00 74.52 98 ASN A N 1
ATOM 739 C CA . ASN A 1 98 ? 2.204 -30.331 -47.406 1.00 61.10 98 ASN A CA 1
ATOM 740 C C . ASN A 1 98 ? 2.341 -28.847 -47.092 1.00 67.12 98 ASN A C 1
ATOM 741 O O . ASN A 1 98 ? 2.742 -28.059 -47.946 1.00 88.16 98 ASN A O 1
ATOM 746 N N . ILE A 1 99 ? 2.012 -28.470 -45.862 1.00 63.44 99 ILE A N 1
ATOM 747 C CA . ILE A 1 99 ? 2.236 -27.107 -45.388 1.00 77.63 99 ILE A CA 1
ATOM 748 C C . ILE A 1 99 ? 3.000 -27.129 -44.056 1.00 87.99 99 ILE A C 1
ATOM 749 O O . ILE A 1 99 ? 2.715 -27.930 -43.164 1.00 83.30 99 ILE A O 1
ATOM 754 N N . GLN A 1 100 ? 3.992 -26.257 -43.941 1.00 87.42 100 GLN A N 1
ATOM 755 C CA . GLN A 1 100 ? 4.767 -26.163 -42.716 1.00 93.56 100 GLN A CA 1
ATOM 756 C C . GLN A 1 100 ? 4.447 -24.864 -41.987 1.00 86.20 100 GLN A C 1
ATOM 757 O O . GLN A 1 100 ? 4.246 -23.815 -42.604 1.00 71.09 100 GLN A O 1
ATOM 763 N N . LEU A 1 101 ? 4.346 -24.956 -40.669 1.00 94.00 101 LEU A N 1
ATOM 764 C CA . LEU A 1 101 ? 4.243 -23.767 -39.837 1.00 83.31 101 LEU A CA 1
ATOM 765 C C . LEU A 1 101 ? 5.479 -23.590 -38.966 1.00 93.79 101 LEU A C 1
ATOM 766 O O . LEU A 1 101 ? 5.874 -24.489 -38.224 1.00 94.94 101 LEU A O 1
ATOM 771 N N . LEU A 1 102 ? 6.102 -22.426 -39.091 1.00 90.80 102 LEU A N 1
ATOM 772 C CA . LEU A 1 102 ? 7.319 -22.110 -38.360 1.00 95.21 102 LEU A CA 1
ATOM 773 C C . LEU A 1 102 ? 7.046 -21.025 -37.346 1.00 113.97 102 LEU A C 1
ATOM 774 O O . LEU A 1 102 ? 6.323 -20.069 -37.623 1.00 126.26 102 LEU A O 1
ATOM 779 N N . VAL A 1 103 ? 7.632 -21.184 -36.166 1.00 133.13 103 VAL A N 1
ATOM 780 C CA . VAL A 1 103 ? 7.510 -20.197 -35.108 1.00 136.16 103 VAL A CA 1
ATOM 781 C C . VAL A 1 103 ? 8.727 -19.292 -35.229 1.00 144.39 103 VAL A C 1
ATOM 782 O O . VAL A 1 103 ? 9.843 -19.758 -35.468 1.00 131.28 103 VAL A O 1
ATOM 786 N N . GLN A 1 104 ? 8.512 -17.989 -35.123 1.00 144.92 104 GLN A N 1
ATOM 787 C CA . GLN A 1 104 ? 9.638 -17.087 -35.211 1.00 165.18 104 GLN A CA 1
ATOM 788 C C . GLN A 1 104 ? 10.123 -16.822 -33.804 1.00 181.18 104 GLN A C 1
ATOM 789 O O . GLN A 1 104 ? 9.394 -17.045 -32.836 1.00 197.22 104 GLN A O 1
ATOM 795 N N . ARG A 1 105 ? 11.355 -16.338 -33.683 1.00 173.10 105 ARG A N 1
ATOM 796 C CA . ARG A 1 105 ? 11.875 -15.881 -32.400 1.00 176.45 105 ARG A CA 1
ATOM 797 C C . ARG A 1 105 ? 11.215 -14.539 -32.067 1.00 181.46 105 ARG A C 1
ATOM 798 O O . ARG A 1 105 ? 11.843 -13.626 -31.524 1.00 180.02 105 ARG A O 1
ATOM 806 N N . ASN A 1 106 ? 9.932 -14.457 -32.416 1.00 176.72 106 ASN A N 1
ATOM 807 C CA . ASN A 1 106 ? 9.127 -13.252 -32.391 1.00 178.57 106 ASN A CA 1
ATOM 808 C C . ASN A 1 106 ? 7.721 -13.616 -31.949 1.00 184.68 106 ASN A C 1
ATOM 809 O O . ASN A 1 106 ? 7.432 -14.783 -31.696 1.00 179.66 106 ASN A O 1
ATOM 814 N N . ASN A 1 107 ? 6.840 -12.626 -31.880 1.00 179.42 107 ASN A N 1
ATOM 815 C CA . ASN A 1 107 ? 5.450 -12.887 -31.544 1.00 178.95 107 ASN A CA 1
ATOM 816 C C . ASN A 1 107 ? 4.733 -13.544 -32.712 1.00 168.80 107 ASN A C 1
ATOM 817 O O . ASN A 1 107 ? 3.880 -14.417 -32.541 1.00 166.74 107 ASN A O 1
ATOM 822 N N . LYS A 1 108 ? 5.108 -13.102 -33.902 1.00 177.54 108 LYS A N 1
ATOM 823 C CA . LYS A 1 108 ? 4.527 -13.588 -35.142 1.00 169.96 108 LYS A CA 1
ATOM 824 C C . LYS A 1 108 ? 4.933 -15.004 -35.509 1.00 167.98 108 LYS A C 1
ATOM 825 O O . LYS A 1 108 ? 5.997 -15.488 -35.107 1.00 167.70 108 LYS A O 1
ATOM 831 N N . ARG A 1 109 ? 4.055 -15.654 -36.262 1.00 163.90 109 ARG A N 1
ATOM 832 C CA . ARG A 1 109 ? 4.321 -16.956 -36.844 1.00 145.21 109 ARG A CA 1
ATOM 833 C C . ARG A 1 109 ? 4.132 -16.837 -38.346 1.00 129.71 109 ARG A C 1
ATOM 834 O O . ARG A 1 109 ? 3.206 -16.171 -38.809 1.00 132.29 109 ARG A O 1
ATOM 842 N N . THR A 1 110 ? 4.985 -17.513 -39.098 1.00 114.05 110 THR A N 1
ATOM 843 C CA . THR A 1 110 ? 4.878 -17.488 -40.540 1.00 113.03 110 THR A CA 1
ATOM 844 C C . THR A 1 110 ? 4.515 -18.871 -41.106 1.00 108.28 110 THR A C 1
ATOM 845 O O . THR A 1 110 ? 5.006 -19.916 -40.657 1.00 110.94 110 THR A O 1
ATOM 849 N N . GLN A 1 111 ? 3.587 -18.847 -42.054 1.00 89.25 111 GLN A N 1
ATOM 850 C CA . GLN A 1 111 ? 3.059 -20.032 -42.712 1.00 80.17 111 GLN A CA 1
ATOM 851 C C . GLN A 1 111 ? 3.508 -20.149 -44.159 1.00 84.84 111 GLN A C 1
ATOM 852 O O . GLN A 1 111 ? 3.469 -19.165 -44.903 1.00 108.53 111 GLN A O 1
ATOM 858 N N . LYS A 1 112 ? 3.936 -21.336 -44.573 1.00 76.58 112 LYS A N 1
ATOM 859 C CA . LYS A 1 112 ? 4.368 -21.524 -45.961 1.00 86.35 112 LYS A CA 1
ATOM 860 C C . LYS A 1 112 ? 3.910 -22.874 -46.522 1.00 77.71 112 LYS A C 1
ATOM 861 O O . LYS A 1 112 ? 3.902 -23.884 -45.818 1.00 88.68 112 LYS A O 1
ATOM 867 N N . THR A 1 113 ? 3.522 -22.869 -47.793 1.00 69.17 113 THR A N 1
ATOM 868 C CA . THR A 1 113 ? 3.114 -24.071 -48.506 1.00 81.18 113 THR A CA 1
ATOM 869 C C . THR A 1 113 ? 4.276 -24.825 -49.148 1.00 86.54 113 THR A C 1
ATOM 870 O O . THR A 1 113 ? 4.990 -24.275 -49.989 1.00 96.99 113 THR A O 1
ATOM 874 N N . LEU A 1 114 ? 4.495 -26.062 -48.718 1.00 77.87 114 LEU A N 1
ATOM 875 C CA . LEU A 1 114 ? 5.545 -26.892 -49.302 1.00 65.56 114 LEU A CA 1
ATOM 876 C C . LEU A 1 114 ? 5.114 -27.548 -50.616 1.00 76.24 114 LEU A C 1
ATOM 877 O O . LEU A 1 114 ? 4.115 -27.164 -51.229 1.00 82.98 114 LEU A O 1
ATOM 882 N N . GLU A 1 115 ? 5.886 -28.543 -51.046 1.00 67.03 115 GLU A N 1
ATOM 883 C CA . GLU A 1 115 ? 5.637 -29.207 -52.321 1.00 82.70 115 GLU A CA 1
ATOM 884 C C . GLU A 1 115 ? 4.398 -30.097 -52.246 1.00 84.03 115 GLU A C 1
ATOM 885 O O . GLU A 1 115 ? 4.104 -30.688 -51.207 1.00 97.58 115 GLU A O 1
ATOM 891 N N . GLY A 1 116 ? 3.681 -30.177 -53.361 1.00 70.67 116 GLY A N 1
ATOM 892 C CA . GLY A 1 116 ? 2.534 -31.047 -53.509 1.00 76.41 116 GLY A CA 1
ATOM 893 C C . GLY A 1 116 ? 2.708 -31.879 -54.762 1.00 83.55 116 GLY A C 1
ATOM 894 O O . GLY A 1 116 ? 3.209 -31.386 -55.769 1.00 103.33 116 GLY A O 1
ATOM 895 N N . SER A 1 117 ? 2.340 -33.149 -54.697 1.00 72.38 117 SER A N 1
ATOM 896 C CA . SER A 1 117 ? 2.421 -34.004 -55.870 1.00 69.83 117 SER A CA 1
ATOM 897 C C . SER A 1 117 ? 1.095 -34.696 -56.132 1.00 65.36 117 SER A C 1
ATOM 898 O O . SER A 1 117 ? 0.417 -35.142 -55.208 1.00 83.34 117 SER A O 1
ATOM 901 N N . LEU A 1 118 ? 0.732 -34.778 -57.405 1.00 67.96 118 LEU A N 1
ATOM 902 C CA . LEU A 1 118 ? -0.404 -35.585 -57.830 1.00 70.64 118 LEU A CA 1
ATOM 903 C C . LEU A 1 118 ? 0.103 -36.751 -58.644 1.00 64.37 118 LEU A C 1
ATOM 904 O O . LEU A 1 118 ? 0.628 -36.569 -59.736 1.00 65.79 118 LEU A O 1
ATOM 909 N N . LEU A 1 119 ? -0.060 -37.954 -58.112 1.00 65.47 119 LEU A N 1
ATOM 910 C CA . LEU A 1 119 ? 0.458 -39.126 -58.778 1.00 81.80 119 LEU A CA 1
ATOM 911 C C . LEU A 1 119 ? -0.676 -40.042 -59.203 1.00 72.54 119 LEU A C 1
ATOM 912 O O . LEU A 1 119 ? -1.784 -39.972 -58.671 1.00 67.02 119 LEU A O 1
ATOM 917 N N . LEU A 1 120 ? -0.376 -40.894 -60.178 1.00 72.09 120 LEU A N 1
ATOM 918 C CA . LEU A 1 120 ? -1.351 -41.807 -60.743 1.00 70.83 120 LEU A CA 1
ATOM 919 C C . LEU A 1 120 ? -0.974 -43.253 -60.467 1.00 80.66 120 LEU A C 1
ATOM 920 O O . LEU A 1 120 ? 0.153 -43.665 -60.741 1.00 74.71 120 LEU A O 1
ATOM 925 N N . ARG A 1 121 ? -1.907 -44.025 -59.917 1.00 80.97 121 ARG A N 1
ATOM 926 C CA . ARG A 1 121 ? -1.649 -45.445 -59.693 1.00 83.75 121 ARG A CA 1
ATOM 927 C C . ARG A 1 121 ? -2.334 -46.323 -60.731 1.00 86.32 121 ARG A C 1
ATOM 928 O O . ARG A 1 121 ? -3.561 -46.400 -60.793 1.00 92.40 121 ARG A O 1
ATOM 936 N N . ASN A 1 122 ? -1.516 -46.983 -61.537 1.00 81.56 122 ASN A N 1
ATOM 937 C CA . ASN A 1 122 ? -1.977 -47.877 -62.581 1.00 86.26 122 ASN A CA 1
ATOM 938 C C . ASN A 1 122 ? -0.996 -49.035 -62.592 1.00 106.31 122 ASN A C 1
ATOM 939 O O . ASN A 1 122 ? 0.170 -48.850 -62.244 1.00 118.07 122 ASN A O 1
ATOM 944 N N . ASN A 1 123 ? -1.455 -50.219 -62.984 1.00 112.38 123 ASN A N 1
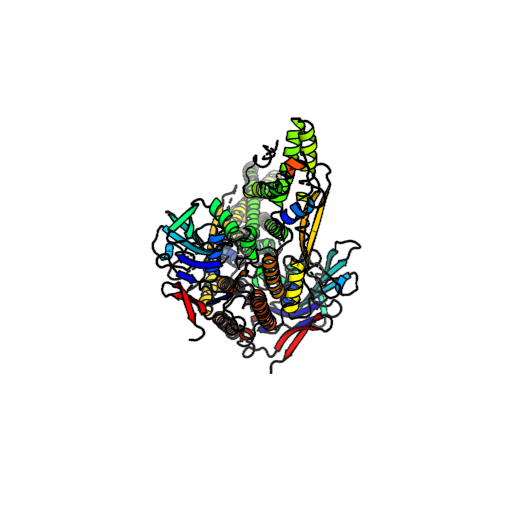ATOM 945 C CA . ASN A 1 123 ? -0.620 -51.419 -62.945 1.00 134.97 123 ASN A CA 1
ATOM 946 C C . ASN A 1 123 ? -0.070 -51.629 -61.531 1.00 153.24 123 ASN A C 1
ATOM 947 O O . ASN A 1 123 ? -0.836 -51.686 -60.569 1.00 165.98 123 ASN A O 1
ATOM 952 N N . GLY A 1 124 ? 1.246 -51.737 -61.398 1.00 148.07 124 GLY A N 1
ATOM 953 C CA . GLY A 1 124 ? 1.854 -51.831 -60.083 1.00 145.84 124 GLY A CA 1
ATOM 954 C C . GLY A 1 124 ? 2.556 -50.566 -59.619 1.00 135.59 124 GLY A C 1
ATOM 955 O O . GLY A 1 124 ? 3.030 -50.490 -58.484 1.00 147.87 124 GLY A O 1
ATOM 956 N N . GLU A 1 125 ? 2.637 -49.577 -60.502 1.00 127.07 125 GLU A N 1
ATOM 957 C CA . GLU A 1 125 ? 3.444 -48.383 -60.259 1.00 113.60 125 GLU A CA 1
ATOM 958 C C . GLU A 1 125 ? 2.685 -47.074 -60.035 1.00 94.92 125 GLU A C 1
ATOM 959 O O . GLU A 1 125 ? 1.492 -46.958 -60.321 1.00 83.27 125 GLU A O 1
ATOM 965 N N . ARG A 1 126 ? 3.393 -46.114 -59.453 1.00 94.70 126 ARG A N 1
ATOM 966 C CA . ARG A 1 126 ? 2.890 -44.765 -59.298 1.00 83.49 126 ARG A CA 1
ATOM 967 C C . ARG A 1 126 ? 3.701 -43.856 -60.228 1.00 79.53 126 ARG A C 1
ATOM 968 O O . ARG A 1 126 ? 4.928 -43.969 -60.308 1.00 82.88 126 ARG A O 1
ATOM 976 N N . THR A 1 127 ? 3.013 -43.006 -60.977 1.00 75.79 127 THR A N 1
ATOM 977 C CA . THR A 1 127 ? 3.667 -42.047 -61.862 1.00 75.16 127 THR A CA 1
ATOM 978 C C . THR A 1 127 ? 3.233 -40.627 -61.504 1.00 72.61 127 THR A C 1
ATOM 979 O O . THR A 1 127 ? 2.054 -40.390 -61.257 1.00 83.00 127 THR A O 1
ATOM 983 N N . VAL A 1 128 ? 4.167 -39.683 -61.458 1.00 72.03 128 VAL A N 1
ATOM 984 C CA . VAL A 1 128 ? 3.800 -38.307 -61.135 1.00 78.50 128 VAL A CA 1
ATOM 985 C C . VAL A 1 128 ? 3.163 -37.596 -62.317 1.00 80.56 128 VAL A C 1
ATOM 986 O O . VAL A 1 128 ? 3.750 -37.505 -63.396 1.00 96.09 128 VAL A O 1
ATOM 990 N N . ILE A 1 129 ? 1.948 -37.108 -62.100 1.00 67.44 129 ILE A N 1
ATOM 991 C CA . ILE A 1 129 ? 1.227 -36.347 -63.106 1.00 72.40 129 ILE A CA 1
ATOM 992 C C . ILE A 1 129 ? 1.658 -34.886 -63.014 1.00 65.31 129 ILE A C 1
ATOM 993 O O . ILE A 1 129 ? 1.836 -34.217 -64.031 1.00 81.98 129 ILE A O 1
ATOM 998 N N . SER A 1 130 ? 1.827 -34.400 -61.789 1.00 64.40 130 SER A N 1
ATOM 999 C CA . SER A 1 130 ? 2.305 -33.041 -61.556 1.00 75.75 130 SER A CA 1
ATOM 1000 C C . SER A 1 130 ? 2.952 -32.900 -60.184 1.00 63.36 130 SER A C 1
ATOM 1001 O O . SER A 1 130 ? 2.574 -33.586 -59.235 1.00 67.73 130 SER A O 1
ATOM 1004 N N . THR A 1 131 ? 3.945 -32.023 -60.099 1.00 71.33 131 THR A N 1
ATOM 1005 C CA . THR A 1 131 ? 4.541 -31.650 -58.827 1.00 69.92 131 THR A CA 1
ATOM 1006 C C . THR A 1 131 ? 4.312 -30.175 -58.559 1.00 71.30 131 THR A C 1
ATOM 1007 O O . THR A 1 131 ? 4.695 -29.652 -57.518 1.00 95.85 131 THR A O 1
ATOM 1011 N N . ARG A 1 132 ? 3.681 -29.501 -59.509 1.00 64.17 132 ARG A N 1
ATOM 1012 C CA . ARG A 1 132 ? 3.415 -28.075 -59.373 1.00 68.32 132 ARG A CA 1
ATOM 1013 C C . ARG A 1 132 ? 2.004 -27.815 -58.855 1.00 82.96 132 ARG A C 1
ATOM 1014 O O . ARG A 1 132 ? 1.037 -28.371 -59.368 1.00 97.29 132 ARG A O 1
ATOM 1022 N N . VAL A 1 133 ? 1.900 -26.971 -57.832 1.00 82.43 133 VAL A N 1
ATOM 1023 C CA . VAL A 1 133 ? 0.643 -26.744 -57.125 1.00 78.46 133 VAL A CA 1
ATOM 1024 C C . VAL A 1 133 ? -0.486 -26.158 -57.967 1.00 92.87 133 VAL A C 1
ATOM 1025 O O . VAL A 1 133 ? -1.605 -26.665 -57.947 1.00 111.94 133 VAL A O 1
ATOM 1029 N N . ALA A 1 134 ? -0.193 -25.107 -58.723 1.00 87.96 134 ALA A N 1
ATOM 1030 C CA . ALA A 1 134 ? -1.221 -24.441 -59.511 1.00 74.74 134 ALA A CA 1
ATOM 1031 C C . ALA A 1 134 ? -1.829 -25.432 -60.494 1.00 94.52 134 ALA A C 1
ATOM 1032 O O . ALA A 1 134 ? -3.029 -25.406 -60.770 1.00 107.60 134 ALA A O 1
ATOM 1034 N N . GLU A 1 135 ? -0.980 -26.304 -61.018 1.00 97.35 135 GLU A N 1
ATOM 1035 C CA . GLU A 1 135 ? -1.410 -27.366 -61.906 1.00 89.73 135 GLU A CA 1
ATOM 1036 C C . GLU A 1 135 ? -2.350 -28.317 -61.144 1.00 77.84 135 GLU A C 1
ATOM 1037 O O . GLU A 1 135 ? -3.330 -28.805 -61.703 1.00 78.33 135 GLU A O 1
ATOM 1043 N N . LEU A 1 136 ? -2.062 -28.560 -59.864 1.00 67.18 136 LEU A N 1
ATOM 1044 C CA . LEU A 1 136 ? -2.859 -29.495 -59.052 1.00 90.12 136 LEU A CA 1
ATOM 1045 C C . LEU A 1 136 ? -4.345 -29.149 -58.937 1.00 87.44 136 LEU A C 1
ATOM 1046 O O . LEU A 1 136 ? -5.195 -30.019 -59.114 1.00 93.71 136 LEU A O 1
ATOM 1051 N N . ASP A 1 137 ? -4.649 -27.897 -58.619 1.00 66.01 137 ASP A N 1
ATOM 1052 C CA . ASP A 1 137 ? -6.029 -27.464 -58.409 1.00 73.36 137 ASP A CA 1
ATOM 1053 C C . ASP A 1 137 ? -6.897 -27.716 -59.651 1.00 96.49 137 ASP A C 1
ATOM 1054 O O . ASP A 1 137 ? -8.003 -28.256 -59.549 1.00 107.04 137 ASP A O 1
ATOM 1059 N N . LYS A 1 138 ? -6.387 -27.324 -60.815 1.00 86.65 138 LYS A N 1
ATOM 1060 C CA . LYS A 1 138 ? -7.074 -27.534 -62.083 1.00 78.91 138 LYS A CA 1
ATOM 1061 C C . LYS A 1 138 ? -7.211 -29.022 -62.388 1.00 70.21 138 LYS A C 1
ATOM 1062 O O . LYS A 1 138 ? -8.257 -29.474 -62.847 1.00 81.13 138 LYS A O 1
ATOM 1068 N N . LEU A 1 139 ? -6.149 -29.783 -62.135 1.00 78.22 139 LEU A N 1
ATOM 1069 C CA . LEU A 1 139 ? -6.136 -31.213 -62.445 1.00 83.36 139 LEU A CA 1
ATOM 1070 C C . LEU A 1 139 ? -7.152 -31.991 -61.611 1.00 84.40 139 LEU A C 1
ATOM 1071 O O . LEU A 1 139 ? -7.857 -32.848 -62.136 1.00 85.41 139 LEU A O 1
ATOM 1076 N N . VAL A 1 140 ? -7.210 -31.714 -60.312 1.00 86.14 140 VAL A N 1
ATOM 1077 C CA . VAL A 1 140 ? -8.149 -32.414 -59.441 1.00 75.51 140 VAL A CA 1
ATOM 1078 C C . VAL A 1 140 ? -9.591 -32.153 -59.853 1.00 70.76 140 VAL A C 1
ATOM 1079 O O . VAL A 1 140 ? -10.405 -33.073 -59.875 1.00 82.95 140 VAL A O 1
ATOM 1083 N N . SER A 1 141 ? -9.906 -30.906 -60.194 1.00 79.03 141 SER A N 1
ATOM 1084 C CA . SER A 1 141 ? -11.251 -30.581 -60.662 1.00 76.86 141 SER A CA 1
ATOM 1085 C C . SER A 1 141 ? -11.582 -31.302 -61.974 1.00 78.47 141 SER A C 1
ATOM 1086 O O . SER A 1 141 ? -12.654 -31.892 -62.099 1.00 65.64 141 SER A O 1
ATOM 1089 N N . GLU A 1 142 ? -10.656 -31.285 -62.933 1.00 70.37 142 GLU A N 1
ATOM 1090 C CA . GLU A 1 142 ? -10.889 -31.952 -64.212 1.00 69.17 142 GLU A CA 1
ATOM 1091 C C . GLU A 1 142 ? -11.028 -33.467 -64.062 1.00 79.54 142 GLU A C 1
ATOM 1092 O O . GLU A 1 142 ? -11.910 -34.068 -64.674 1.00 102.91 142 GLU A O 1
ATOM 1098 N N . LYS A 1 143 ? -10.171 -34.081 -63.257 1.00 77.19 143 LYS A N 1
ATOM 1099 C CA . LYS A 1 143 ? -10.220 -35.532 -63.080 1.00 73.73 143 LYS A CA 1
ATOM 1100 C C . LYS A 1 143 ? -11.494 -35.979 -62.361 1.00 80.62 143 LYS A C 1
ATOM 1101 O O . LYS A 1 143 ? -12.029 -37.052 -62.647 1.00 96.41 143 LYS A O 1
ATOM 1107 N N . LEU A 1 144 ? -11.978 -35.159 -61.433 1.00 63.32 144 LEU A N 1
ATOM 1108 C CA . LEU A 1 144 ? -13.209 -35.465 -60.710 1.00 73.38 144 LEU A CA 1
ATOM 1109 C C . LEU A 1 144 ? -14.457 -35.183 -61.539 1.00 99.90 144 LEU A C 1
ATOM 1110 O O . LEU A 1 144 ? -15.507 -35.792 -61.328 1.00 105.11 144 LEU A O 1
ATOM 1115 N N . GLY A 1 145 ? -14.336 -34.269 -62.498 1.00 96.65 145 GLY A N 1
ATOM 1116 C CA . GLY A 1 145 ? -15.461 -33.900 -63.338 1.00 99.14 145 GLY A CA 1
ATOM 1117 C C . GLY A 1 145 ? -16.318 -32.818 -62.702 1.00 85.20 145 GLY A C 1
ATOM 1118 O O . GLY A 1 145 ? -17.422 -32.524 -63.151 1.00 94.12 145 GLY A O 1
ATOM 1119 N N . VAL A 1 146 ? -15.796 -32.217 -61.643 1.00 71.66 146 VAL A N 1
ATOM 1120 C CA . VAL A 1 146 ? -16.511 -31.181 -60.917 1.00 75.58 146 VAL A CA 1
ATOM 1121 C C . VAL A 1 146 ? -15.775 -29.852 -61.022 1.00 71.97 146 VAL A C 1
ATOM 1122 O O . VAL A 1 146 ? -14.567 -29.800 -60.829 1.00 82.28 146 VAL A O 1
ATOM 1126 N N . PRO A 1 147 ? -16.503 -28.771 -61.328 1.00 77.45 147 PRO A N 1
ATOM 1127 C CA . PRO A 1 147 ? -15.884 -27.443 -61.410 1.00 72.87 147 PRO A CA 1
ATOM 1128 C C . PRO A 1 147 ? -15.284 -27.033 -60.074 1.00 72.25 147 PRO A C 1
ATOM 1129 O O . PRO A 1 147 ? -15.802 -27.429 -59.034 1.00 73.25 147 PRO A O 1
ATOM 1133 N N . PRO A 1 148 ? -14.182 -26.271 -60.101 1.00 84.26 148 PRO A N 1
ATOM 1134 C CA . PRO A 1 148 ? -13.491 -25.881 -58.863 1.00 83.62 148 PRO A CA 1
ATOM 1135 C C . PRO A 1 148 ? -14.337 -24.999 -57.944 1.00 91.34 148 PRO A C 1
ATOM 1136 O O . PRO A 1 148 ? -14.335 -25.191 -56.726 1.00 96.89 148 PRO A O 1
ATOM 1140 N N . ALA A 1 149 ? -15.047 -24.042 -58.530 1.00 98.43 149 ALA A N 1
ATOM 1141 C CA . ALA A 1 149 ? -15.870 -23.108 -57.771 1.00 98.15 149 ALA A CA 1
ATOM 1142 C C . ALA A 1 149 ? -17.016 -23.818 -57.056 1.00 74.24 149 ALA A C 1
ATOM 1143 O O . ALA A 1 149 ? -17.275 -23.563 -55.885 1.00 86.86 149 ALA A O 1
ATOM 1145 N N . ILE A 1 150 ? -17.700 -24.705 -57.767 1.00 66.97 150 ILE A N 1
ATOM 1146 C CA . ILE A 1 150 ? -18.845 -25.417 -57.211 1.00 69.95 150 ILE A CA 1
ATOM 1147 C C . ILE A 1 150 ? -18.384 -26.440 -56.174 1.00 74.23 150 ILE A C 1
ATOM 1148 O O . ILE A 1 150 ? -19.109 -26.763 -55.238 1.00 87.89 150 ILE A O 1
ATOM 1153 N N . LEU A 1 151 ? -17.167 -26.943 -56.354 1.00 88.80 151 LEU A N 1
ATOM 1154 C CA . LEU A 1 151 ? -16.546 -27.848 -55.403 1.00 81.91 151 LEU A CA 1
ATOM 1155 C C . LEU A 1 151 ? -16.357 -27.110 -54.098 1.00 66.60 151 LEU A C 1
ATOM 1156 O O . LEU A 1 151 ? -16.580 -27.640 -53.017 1.00 59.79 151 LEU A O 1
ATOM 1161 N N . ASP A 1 152 ? -15.902 -25.875 -54.230 1.00 76.03 152 ASP A N 1
ATOM 1162 C CA . ASP A 1 152 ? -15.725 -24.964 -53.110 1.00 74.05 152 ASP A CA 1
ATOM 1163 C C . ASP A 1 152 ? -17.060 -24.542 -52.498 1.00 87.20 152 ASP A C 1
ATOM 1164 O O . ASP A 1 152 ? -17.247 -24.578 -51.284 1.00 91.40 152 ASP A O 1
ATOM 1169 N N . ALA A 1 153 ? -17.990 -24.143 -53.361 1.00 92.88 153 ALA A N 1
ATOM 1170 C CA . ALA A 1 153 ? -19.260 -23.564 -52.937 1.00 80.76 153 ALA A CA 1
ATOM 1171 C C . ALA A 1 153 ? -20.268 -24.547 -52.322 1.00 73.57 153 ALA A C 1
ATOM 1172 O O . ALA A 1 153 ? -20.914 -24.225 -51.325 1.00 85.48 153 ALA A O 1
ATOM 1174 N N . VAL A 1 154 ? -20.432 -25.730 -52.915 1.00 61.35 154 VAL A N 1
ATOM 1175 C CA . VAL A 1 154 ? -21.553 -26.577 -52.529 1.00 58.27 154 VAL A CA 1
ATOM 1176 C C . VAL A 1 154 ? -21.108 -27.956 -52.000 1.00 69.98 154 VAL A C 1
ATOM 1177 O O . VAL A 1 154 ? -21.589 -28.380 -50.949 1.00 100.70 154 VAL A O 1
ATOM 1181 N N . ILE A 1 155 ? -20.214 -28.659 -52.695 1.00 58.26 155 ILE A N 1
ATOM 1182 C CA . ILE A 1 155 ? -19.783 -29.978 -52.223 1.00 72.02 155 ILE A CA 1
ATOM 1183 C C . ILE A 1 155 ? -19.101 -29.938 -50.855 1.00 69.80 155 ILE A C 1
ATOM 1184 O O . ILE A 1 155 ? -19.503 -30.666 -49.943 1.00 81.34 155 ILE A O 1
ATOM 1189 N N . PHE A 1 156 ? -18.083 -29.097 -50.689 1.00 65.57 156 PHE A N 1
ATOM 1190 C CA . PHE A 1 156 ? -17.440 -28.992 -49.379 1.00 63.81 156 PHE A CA 1
ATOM 1191 C C . PHE A 1 156 ? -17.645 -27.598 -48.827 1.00 64.27 156 PHE A C 1
ATOM 1192 O O . PHE A 1 156 ? -16.698 -26.846 -48.643 1.00 94.48 156 PHE A O 1
ATOM 1200 N N . CYS A 1 157 ? -18.890 -27.270 -48.527 1.00 63.86 157 CYS A N 1
ATOM 1201 C CA . CYS A 1 157 ? -19.207 -25.948 -48.026 1.00 59.50 157 CYS A CA 1
ATOM 1202 C C . CYS A 1 157 ? -18.916 -25.926 -46.555 1.00 65.66 157 CYS A C 1
ATOM 1203 O O . CYS A 1 157 ? -19.325 -26.831 -45.829 1.00 77.51 157 CYS A O 1
ATOM 1206 N N . HIS A 1 158 ? -18.214 -24.889 -46.114 1.00 68.78 158 HIS A N 1
ATOM 1207 C CA . HIS A 1 158 ? -17.764 -24.814 -44.737 1.00 61.11 158 HIS A CA 1
ATOM 1208 C C . HIS A 1 158 ? -18.916 -24.493 -43.809 1.00 65.72 158 HIS A C 1
ATOM 1209 O O . HIS A 1 158 ? -19.759 -23.657 -44.126 1.00 79.66 158 HIS A O 1
ATOM 1216 N N . GLN A 1 159 ? -18.937 -25.172 -42.664 1.00 62.95 159 GLN A N 1
ATOM 1217 C CA . GLN A 1 159 ? -19.950 -24.985 -41.635 1.00 63.88 159 GLN A CA 1
ATOM 1218 C C . GLN A 1 159 ? -20.175 -23.502 -41.330 1.00 65.90 159 GLN A C 1
ATOM 1219 O O . GLN A 1 159 ? -21.312 -23.067 -41.151 1.00 63.97 159 GLN A O 1
ATOM 1225 N N . ASP A 1 160 ? -19.091 -22.725 -41.322 1.00 68.60 160 ASP A N 1
ATOM 1226 C CA . ASP A 1 160 ? -19.159 -21.287 -41.067 1.00 63.15 160 ASP A CA 1
ATOM 1227 C C . ASP A 1 160 ? -19.829 -20.526 -42.210 1.00 63.99 160 ASP A C 1
ATOM 1228 O O . ASP A 1 160 ? -20.385 -19.452 -41.995 1.00 62.50 160 ASP A O 1
ATOM 1233 N N . ASP A 1 161 ? -19.739 -21.069 -43.424 1.00 61.51 161 ASP A N 1
ATOM 1234 C CA . ASP A 1 161 ? -20.252 -20.403 -44.623 1.00 75.20 161 ASP A CA 1
ATOM 1235 C C . ASP A 1 161 ? -21.495 -21.104 -45.182 1.00 77.38 161 ASP A C 1
ATOM 1236 O O . ASP A 1 161 ? -21.998 -20.753 -46.254 1.00 81.30 161 ASP A O 1
ATOM 1241 N N . SER A 1 162 ? -21.991 -22.089 -44.448 1.00 78.61 162 SER A N 1
ATOM 1242 C CA . SER A 1 162 ? -23.054 -22.972 -44.930 1.00 67.41 162 SER A CA 1
ATOM 1243 C C . SER A 1 162 ? -24.372 -22.254 -45.258 1.00 71.10 162 SER A C 1
ATOM 1244 O O . SER A 1 162 ? -25.222 -22.805 -45.961 1.00 72.63 162 SER A O 1
ATOM 1247 N N . LEU A 1 163 ? -24.549 -21.042 -44.737 1.00 76.28 163 LEU A N 1
ATOM 1248 C CA . LEU A 1 163 ? -25.764 -20.259 -44.987 1.00 68.80 163 LEU A CA 1
ATOM 1249 C C . LEU A 1 163 ? -25.653 -19.231 -46.112 1.00 69.08 163 LEU A C 1
ATOM 1250 O O . LEU A 1 163 ? -26.507 -18.353 -46.219 1.00 66.32 163 LEU A O 1
ATOM 1255 N N . TRP A 1 164 ? -24.601 -19.302 -46.918 1.00 76.55 164 TRP A N 1
ATOM 1256 C CA . TRP A 1 164 ? -24.375 -18.271 -47.935 1.00 66.00 164 TRP A CA 1
ATOM 1257 C C . TRP A 1 164 ? -25.550 -17.953 -48.893 1.00 62.99 164 TRP A C 1
ATOM 1258 O O . TRP A 1 164 ? -25.701 -16.795 -49.276 1.00 62.95 164 TRP A O 1
ATOM 1269 N N . PRO A 1 165 ? -26.384 -18.943 -49.283 1.00 62.30 165 PRO A N 1
ATOM 1270 C CA . PRO A 1 165 ? -27.515 -18.555 -50.145 1.00 63.16 165 PRO A CA 1
ATOM 1271 C C . PRO A 1 165 ? -28.491 -17.534 -49.534 1.00 80.41 165 PRO A C 1
ATOM 1272 O O . PRO A 1 165 ? -29.364 -17.032 -50.244 1.00 80.47 165 PRO A O 1
ATOM 1284 N N . SER A 1 167 ? -27.348 -14.833 -47.900 1.00 89.01 167 SER A N 1
ATOM 1285 C CA . SER A 1 167 ? -26.560 -13.616 -47.775 1.00 87.67 167 SER A CA 1
ATOM 1286 C C . SER A 1 167 ? -27.201 -12.435 -48.486 1.00 82.10 167 SER A C 1
ATOM 1287 O O . SER A 1 167 ? -28.192 -12.577 -49.206 1.00 67.70 167 SER A O 1
ATOM 1290 N N . GLU A 1 168 ? -26.631 -11.260 -48.247 1.00 73.05 168 GLU A N 1
ATOM 1291 C CA . GLU A 1 168 ? -27.083 -10.032 -48.877 1.00 80.25 168 GLU A CA 1
ATOM 1292 C C . GLU A 1 168 ? -27.004 -10.181 -50.392 1.00 90.72 168 GLU A C 1
ATOM 1293 O O . GLU A 1 168 ? -26.239 -11.004 -50.890 1.00 100.40 168 GLU A O 1
ATOM 1299 N N . PRO A 1 169 ? -27.812 -9.404 -51.131 1.00 95.83 169 PRO A N 1
ATOM 1300 C CA . PRO A 1 169 ? -27.889 -9.539 -52.592 1.00 101.03 169 PRO A CA 1
ATOM 1301 C C . PRO A 1 169 ? -26.525 -9.473 -53.295 1.00 105.97 169 PRO A C 1
ATOM 1302 O O . PRO A 1 169 ? -26.305 -10.197 -54.267 1.00 99.69 169 PRO A O 1
ATOM 1306 N N . ALA A 1 170 ? -25.623 -8.629 -52.798 1.00 117.39 170 ALA A N 1
ATOM 1307 C CA . ALA A 1 170 ? -24.311 -8.462 -53.417 1.00 95.22 170 ALA A CA 1
ATOM 1308 C C . ALA A 1 170 ? -23.488 -9.745 -53.365 1.00 94.89 170 ALA A C 1
ATOM 1309 O O . ALA A 1 170 ? -22.966 -10.204 -54.387 1.00 89.99 170 ALA A O 1
ATOM 1311 N N . ALA A 1 171 ? -23.386 -10.324 -52.174 1.00 95.99 171 ALA A N 1
ATOM 1312 C CA . ALA A 1 171 ? -22.596 -11.534 -51.963 1.00 85.69 171 ALA A CA 1
ATOM 1313 C C . ALA A 1 171 ? -23.191 -12.701 -52.733 1.00 75.85 171 ALA A C 1
ATOM 1314 O O . ALA A 1 171 ? -22.468 -13.535 -53.272 1.00 75.40 171 ALA A O 1
ATOM 1316 N N . LEU A 1 172 ? -24.516 -12.753 -52.770 1.00 71.49 172 LEU A N 1
ATOM 1317 C CA . LEU A 1 172 ? -25.216 -13.802 -53.491 1.00 80.23 172 LEU A CA 1
ATOM 1318 C C . LEU A 1 172 ? -24.875 -13.732 -54.973 1.00 83.65 172 LEU A C 1
ATOM 1319 O O . LEU A 1 172 ? -24.685 -14.758 -55.631 1.00 77.68 172 LEU A O 1
ATOM 1324 N N . LYS A 1 173 ? -24.792 -12.515 -55.498 1.00 81.26 173 LYS A N 1
ATOM 1325 C CA . LYS A 1 173 ? -24.477 -12.331 -56.906 1.00 83.75 173 LYS A CA 1
ATOM 1326 C C . LYS A 1 173 ? -23.060 -12.806 -57.231 1.00 81.58 173 LYS A C 1
ATOM 1327 O O . LYS A 1 173 ? -22.848 -13.456 -58.255 1.00 80.46 173 LYS A O 1
ATOM 1333 N N . LYS A 1 174 ? -22.095 -12.511 -56.358 1.00 79.40 174 LYS A N 1
ATOM 1334 C CA . LYS A 1 174 ? -20.712 -12.934 -56.600 1.00 85.98 174 LYS A CA 1
ATOM 1335 C C . LYS A 1 174 ? -20.578 -14.452 -56.603 1.00 79.91 174 LYS A C 1
ATOM 1336 O O . LYS A 1 174 ? -19.846 -15.007 -57.417 1.00 96.16 174 LYS A O 1
ATOM 1342 N N . ARG A 1 175 ? -21.270 -15.121 -55.690 1.00 79.52 175 ARG A N 1
ATOM 1343 C CA . ARG A 1 175 ? -21.184 -16.576 -55.611 1.00 78.41 175 ARG A CA 1
ATOM 1344 C C . ARG A 1 175 ? -21.746 -17.236 -56.863 1.00 83.13 175 ARG A C 1
ATOM 1345 O O . ARG A 1 175 ? -21.177 -18.196 -57.373 1.00 88.03 175 ARG A O 1
ATOM 1353 N N . PHE A 1 176 ? -22.856 -16.709 -57.361 1.00 76.04 176 PHE A N 1
ATOM 1354 C CA . PHE A 1 176 ? -23.468 -17.236 -58.578 1.00 87.38 176 PHE A CA 1
ATOM 1355 C C . PHE A 1 176 ? -22.637 -16.962 -59.828 1.00 90.89 176 PHE A C 1
ATOM 1356 O O . PHE A 1 176 ? -22.568 -17.794 -60.736 1.00 81.18 176 PHE A O 1
ATOM 1364 N N . ASP A 1 177 ? -22.019 -15.789 -59.875 1.00 81.82 177 ASP A N 1
ATOM 1365 C CA . ASP A 1 177 ? -21.169 -15.418 -60.995 1.00 80.55 177 ASP A CA 1
ATOM 1366 C C . ASP A 1 177 ? -19.954 -16.347 -61.062 1.00 85.85 177 ASP A C 1
ATOM 1367 O O . ASP A 1 177 ? -19.491 -16.709 -62.144 1.00 78.74 177 ASP A O 1
ATOM 1372 N N . GLU A 1 178 ? -19.445 -16.722 -59.893 1.00 83.55 178 GLU A N 1
ATOM 1373 C CA . GLU A 1 178 ? -18.329 -17.651 -59.800 1.00 91.10 178 GLU A CA 1
ATOM 1374 C C . GLU A 1 178 ? -18.730 -19.029 -60.328 1.00 90.17 178 GLU A C 1
ATOM 1375 O O . GLU A 1 178 ? -18.024 -19.631 -61.140 1.00 93.99 178 GLU A O 1
ATOM 1381 N N . ILE A 1 179 ? -19.874 -19.513 -59.862 1.00 92.00 179 ILE A N 1
ATOM 1382 C CA . ILE A 1 179 ? -20.389 -20.827 -60.237 1.00 87.20 179 ILE A CA 1
ATOM 1383 C C . ILE A 1 179 ? -20.622 -20.930 -61.740 1.00 81.91 179 ILE A C 1
ATOM 1384 O O . ILE A 1 179 ? -20.358 -21.968 -62.349 1.00 77.62 179 ILE A O 1
ATOM 1389 N N . PHE A 1 180 ? -21.108 -19.842 -62.330 1.00 89.67 180 PHE A N 1
ATOM 1390 C CA . PHE A 1 180 ? -21.509 -19.837 -63.732 1.00 89.19 180 PHE A CA 1
ATOM 1391 C C . PHE A 1 180 ? -20.418 -19.438 -64.718 1.00 96.73 180 PHE A C 1
ATOM 1392 O O . PHE A 1 180 ? -20.640 -19.487 -65.929 1.00 120.05 180 PHE A O 1
ATOM 1400 N N . GLU A 1 181 ? -19.262 -19.025 -64.206 1.00 93.97 181 GLU A N 1
ATOM 1401 C CA . GLU A 1 181 ? -18.148 -18.608 -65.055 1.00 95.40 181 GLU A CA 1
ATOM 1402 C C . GLU A 1 181 ? -18.547 -17.449 -65.967 1.00 94.43 181 GLU A C 1
ATOM 1403 O O . GLU A 1 181 ? -18.066 -17.348 -67.098 1.00 106.23 181 GLU A O 1
ATOM 1409 N N . ALA A 1 182 ? -19.424 -16.582 -65.469 1.00 74.27 182 ALA A N 1
ATOM 1410 C CA . ALA A 1 182 ? -20.002 -15.508 -66.273 1.00 99.81 182 ALA A CA 1
ATOM 1411 C C . ALA A 1 182 ? -18.935 -14.541 -66.773 1.00 110.14 182 ALA A C 1
ATOM 1412 O O . ALA A 1 182 ? -18.951 -14.120 -67.930 1.00 129.60 182 ALA A O 1
ATOM 1414 N N . GLN A 1 183 ? -18.008 -14.200 -65.887 1.00 98.18 183 GLN A N 1
ATOM 1415 C CA . GLN A 1 183 ? -16.942 -13.252 -66.189 1.00 101.36 183 GLN A CA 1
ATOM 1416 C C . GLN A 1 183 ? -15.967 -13.743 -67.263 1.00 96.69 183 GLN A C 1
ATOM 1417 O O . GLN A 1 183 ? -15.549 -12.962 -68.115 1.00 105.85 183 GLN A O 1
ATOM 1423 N N . LYS A 1 184 ? -15.605 -15.023 -67.231 1.00 99.79 184 LYS A N 1
ATOM 1424 C CA . LYS A 1 184 ? -14.667 -15.571 -68.211 1.00 96.60 184 LYS A CA 1
ATOM 1425 C C . LYS A 1 184 ? -15.285 -15.502 -69.599 1.00 107.67 184 LYS A C 1
ATOM 1426 O O . LYS A 1 184 ? -14.619 -15.186 -70.583 1.00 118.44 184 LYS A O 1
ATOM 1432 N N . TYR A 1 185 ? -16.576 -15.797 -69.657 1.00 99.85 185 TYR A N 1
ATOM 1433 C CA . TYR A 1 185 ? -17.340 -15.738 -70.892 1.00 100.11 185 TYR A CA 1
ATOM 1434 C C . TYR A 1 185 ? -17.420 -14.323 -71.459 1.00 97.88 185 TYR A C 1
ATOM 1435 O O . TYR A 1 185 ? -17.352 -14.133 -72.667 1.00 116.77 185 TYR A O 1
ATOM 1444 N N . THR A 1 186 ? -17.589 -13.330 -70.593 1.00 93.95 186 THR A N 1
ATOM 1445 C CA . THR A 1 186 ? -17.605 -11.940 -71.043 1.00 103.57 186 THR A CA 1
ATOM 1446 C C . THR A 1 186 ? -16.256 -11.582 -71.656 1.00 119.73 186 THR A C 1
ATOM 1447 O O . THR A 1 186 ? -16.184 -10.860 -72.650 1.00 134.09 186 THR A O 1
ATOM 1451 N N . LYS A 1 187 ? -15.193 -12.099 -71.049 1.00 117.13 187 LYS A N 1
ATOM 1452 C CA . LYS A 1 187 ? -13.838 -11.860 -71.520 1.00 118.90 187 LYS A CA 1
ATOM 1453 C C .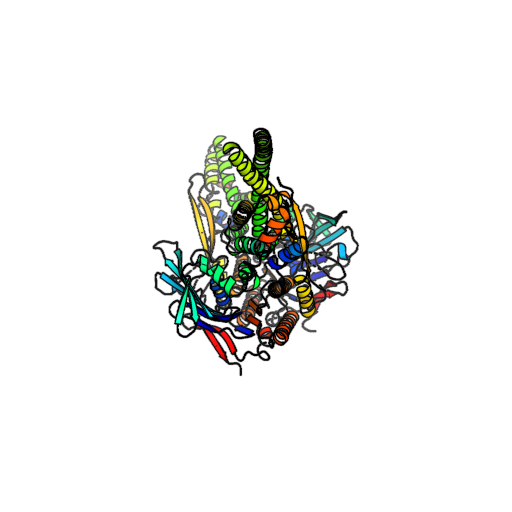 LYS A 1 187 ? -13.601 -12.429 -72.912 1.00 123.36 187 LYS A C 1
ATOM 1454 O O . LYS A 1 187 ? -12.996 -11.779 -73.766 1.00 129.20 187 LYS A O 1
ATOM 1460 N N . VAL A 1 188 ? -14.071 -13.652 -73.137 1.00 132.42 188 VAL A N 1
ATOM 1461 C CA . VAL A 1 188 ? -13.877 -14.307 -74.427 1.00 123.18 188 VAL A CA 1
ATOM 1462 C C . VAL A 1 188 ? -14.650 -13.572 -75.516 1.00 126.93 188 VAL A C 1
ATOM 1463 O O . VAL A 1 188 ? -14.179 -13.461 -76.643 1.00 117.93 188 VAL A O 1
ATOM 1467 N N . ILE A 1 189 ? -15.831 -13.059 -75.175 1.00 128.93 189 ILE A N 1
ATOM 1468 C CA . ILE A 1 189 ? -16.640 -12.331 -76.139 1.00 119.24 189 ILE A CA 1
ATOM 1469 C C . ILE A 1 189 ? -15.925 -11.057 -76.578 1.00 143.97 189 ILE A C 1
ATOM 1470 O O . ILE A 1 189 ? -15.889 -10.738 -77.765 1.00 135.99 189 ILE A O 1
ATOM 1475 N N . GLU A 1 190 ? -15.341 -10.338 -75.623 1.00 135.72 190 GLU A N 1
ATOM 1476 C CA . GLU A 1 190 ? -14.590 -9.126 -75.945 1.00 148.35 190 GLU A CA 1
ATOM 1477 C C . GLU A 1 190 ? -13.367 -9.438 -76.806 1.00 146.90 190 GLU A C 1
ATOM 1478 O O . GLU A 1 190 ? -13.002 -8.652 -77.680 1.00 155.72 190 GLU A O 1
ATOM 1484 N N . ASN A 1 191 ? -12.741 -10.585 -76.556 1.00 152.20 191 ASN A N 1
ATOM 1485 C CA . ASN A 1 191 ? -11.574 -10.999 -77.326 1.00 150.55 191 ASN A CA 1
ATOM 1486 C C . ASN A 1 191 ? -11.939 -11.169 -78.803 1.00 148.48 191 ASN A C 1
ATOM 1487 O O . ASN A 1 191 ? -11.213 -10.724 -79.694 1.00 146.80 191 ASN A O 1
ATOM 1492 N N . ILE A 1 192 ? -13.080 -11.806 -79.051 1.00 158.64 192 ILE A N 1
ATOM 1493 C CA . ILE A 1 192 ? -13.554 -12.049 -80.408 1.00 133.59 192 ILE A CA 1
ATOM 1494 C C . ILE A 1 192 ? -13.819 -10.737 -81.138 1.00 122.31 192 ILE A C 1
ATOM 1495 O O . ILE A 1 192 ? -13.491 -10.593 -82.317 1.00 126.28 192 ILE A O 1
ATOM 1500 N N . ARG A 1 193 ? -14.391 -9.774 -80.420 1.00 113.41 193 ARG A N 1
ATOM 1501 C CA . ARG A 1 193 ? -14.729 -8.480 -80.998 1.00 122.70 193 ARG A CA 1
ATOM 1502 C C . ARG A 1 193 ? -13.493 -7.715 -81.466 1.00 133.47 193 ARG A C 1
ATOM 1503 O O . ARG A 1 193 ? -13.506 -7.101 -82.536 1.00 145.88 193 ARG A O 1
ATOM 1511 N N . LEU A 1 194 ? -12.437 -7.735 -80.659 1.00 125.24 194 LEU A N 1
ATOM 1512 C CA . LEU A 1 194 ? -11.194 -7.064 -81.025 1.00 135.20 194 LEU A CA 1
ATOM 1513 C C . LEU A 1 194 ? -10.595 -7.710 -82.265 1.00 134.52 194 LEU A C 1
ATOM 1514 O O . LEU A 1 194 ? -10.093 -7.023 -83.153 1.00 139.23 194 LEU A O 1
ATOM 1519 N N . LEU A 1 195 ? -10.650 -9.037 -82.316 1.00 131.44 195 LEU A N 1
ATOM 1520 C CA . LEU A 1 195 ? -10.166 -9.767 -83.476 1.00 121.36 195 LEU A CA 1
ATOM 1521 C C . LEU A 1 195 ? -10.984 -9.387 -84.708 1.00 117.94 195 LEU A C 1
ATOM 1522 O O . LEU A 1 195 ? -10.434 -9.199 -85.788 1.00 116.70 195 LEU A O 1
ATOM 1527 N N . LYS A 1 196 ? -12.297 -9.257 -84.538 1.00 110.35 196 LYS A N 1
ATOM 1528 C CA . LYS A 1 196 ? -13.172 -8.860 -85.639 1.00 105.16 196 LYS A CA 1
ATOM 1529 C C . LYS A 1 196 ? -12.849 -7.456 -86.140 1.00 113.04 196 LYS A C 1
ATOM 1530 O O . LYS A 1 196 ? -12.776 -7.224 -87.346 1.00 126.52 196 LYS A O 1
ATOM 1536 N N . LYS A 1 197 ? -12.672 -6.520 -85.215 1.00 122.69 197 LYS A N 1
ATOM 1537 C CA . LYS A 1 197 ? -12.378 -5.135 -85.579 1.00 138.96 197 LYS A CA 1
ATOM 1538 C C . LYS A 1 197 ? -11.019 -4.952 -86.243 1.00 129.44 197 LYS A C 1
ATOM 1539 O O . LYS A 1 197 ? -10.889 -4.158 -87.173 1.00 129.11 197 LYS A O 1
ATOM 1545 N N . LYS A 1 198 ? -10.006 -5.670 -85.761 1.00 126.21 198 LYS A N 1
ATOM 1546 C CA . L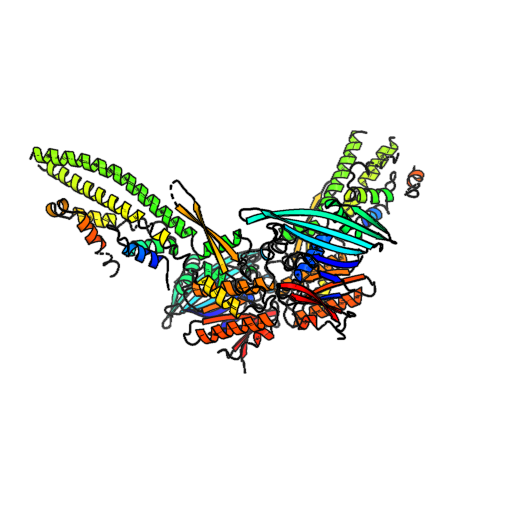YS A 1 198 ? -8.698 -5.650 -86.408 1.00 125.50 198 LYS A CA 1
ATOM 1547 C C . LYS A 1 198 ? -8.789 -6.153 -87.845 1.00 138.59 198 LYS A C 1
ATOM 1548 O O . LYS A 1 198 ? -8.215 -5.558 -88.757 1.00 152.50 198 LYS A O 1
ATOM 1554 N N . LYS A 1 199 ? -9.512 -7.254 -88.040 1.00 135.70 199 LYS A N 1
ATOM 1555 C CA . LYS A 1 199 ? -9.664 -7.831 -89.369 1.00 137.76 199 LYS A CA 1
ATOM 1556 C C . LYS A 1 199 ? -10.482 -6.896 -90.251 1.00 143.35 199 LYS A C 1
ATOM 1557 O O . LYS A 1 199 ? -10.239 -6.803 -91.450 1.00 151.88 199 LYS A O 1
ATOM 1563 N N . GLY A 1 200 ? -11.446 -6.208 -89.645 1.00 132.41 200 GLY A N 1
ATOM 1564 C CA . GLY A 1 200 ? -12.260 -5.231 -90.346 1.00 132.52 200 GLY A CA 1
ATOM 1565 C C . GLY A 1 200 ? -11.430 -4.088 -90.896 1.00 147.66 200 GLY A C 1
ATOM 1566 O O . GLY A 1 200 ? -11.636 -3.654 -92.029 1.00 160.26 200 GLY A O 1
ATOM 1567 N N . ASP A 1 201 ? -10.513 -3.576 -90.081 1.00 137.12 201 ASP A N 1
ATOM 1568 C CA . ASP A 1 201 ? -9.606 -2.519 -90.515 1.00 151.20 201 ASP A CA 1
ATOM 1569 C C . ASP A 1 201 ? -8.665 -3.020 -91.611 1.00 162.05 201 ASP A C 1
ATOM 1570 O O . ASP A 1 201 ? -8.480 -2.357 -92.634 1.00 166.78 201 ASP A O 1
ATOM 1575 N N . GLU A 1 202 ? -8.077 -4.196 -91.394 1.00 161.47 202 GLU A N 1
ATOM 1576 C CA . GLU A 1 202 ? -7.172 -4.788 -92.377 1.00 165.73 202 GLU A CA 1
ATOM 1577 C C . GLU A 1 202 ? -7.928 -5.036 -93.670 1.00 149.00 202 GLU A C 1
ATOM 1578 O O . GLU A 1 202 ? -7.384 -4.893 -94.765 1.00 151.63 202 GLU A O 1
ATOM 1584 N N . LEU A 1 203 ? -9.196 -5.404 -93.523 1.00 151.67 203 LEU A N 1
ATOM 1585 C CA . LEU A 1 203 ? -10.068 -5.653 -94.659 1.00 139.30 203 LEU A CA 1
ATOM 1586 C C . LEU A 1 203 ? -10.130 -4.444 -95.581 1.00 138.63 203 LEU A C 1
ATOM 1587 O O . LEU A 1 203 ? -9.920 -4.572 -96.787 1.00 158.49 203 LEU A O 1
ATOM 1592 N N . LYS A 1 204 ? -10.399 -3.276 -95.006 1.00 132.93 204 LYS A N 1
ATOM 1593 C CA . LYS A 1 204 ? -10.487 -2.033 -95.771 1.00 146.64 204 LYS A CA 1
ATOM 1594 C C . LYS A 1 204 ? -9.213 -1.734 -96.556 1.00 161.19 204 LYS A C 1
ATOM 1595 O O . LYS A 1 204 ? -9.265 -1.394 -97.739 1.00 172.42 204 LYS A O 1
ATOM 1601 N N . ILE A 1 205 ? -8.070 -1.859 -95.894 1.00 159.52 205 ILE A N 1
ATOM 1602 C CA . ILE A 1 205 ? -6.794 -1.561 -96.532 1.00 161.12 205 ILE A CA 1
ATOM 1603 C C . ILE A 1 205 ? -6.537 -2.505 -97.704 1.00 161.58 205 ILE A C 1
ATOM 1604 O O . ILE A 1 205 ? -6.140 -2.069 -98.785 1.00 154.04 205 ILE A O 1
ATOM 1609 N N . LEU A 1 206 ? -6.787 -3.792 -97.490 1.00 151.97 206 LEU A N 1
ATOM 1610 C CA . LEU A 1 206 ? -6.556 -4.791 -98.526 1.00 159.16 206 LEU A CA 1
ATOM 1611 C C . LEU A 1 206 ? -7.572 -4.672 -99.664 1.00 150.65 206 LEU A C 1
ATOM 1612 O O . LEU A 1 206 ? -7.239 -4.924 -100.819 1.00 157.36 206 LEU A O 1
ATOM 1617 N N . LYS A 1 207 ? -8.804 -4.286 -99.337 1.00 150.19 207 LYS A N 1
ATOM 1618 C CA . LYS A 1 207 ? -9.835 -4.035 -100.348 1.00 137.01 207 LYS A CA 1
ATOM 1619 C C . LYS A 1 207 ? -9.409 -2.965 -101.341 1.00 153.79 207 LYS A C 1
ATOM 1620 O O . LYS A 1 207 ? -9.518 -3.144 -102.553 1.00 168.94 207 LYS A O 1
ATOM 1626 N N . GLU A 1 208 ? -8.945 -1.839 -100.813 1.00 142.61 208 GLU A N 1
ATOM 1627 C CA . GLU A 1 208 ? -8.522 -0.718 -101.641 1.00 158.69 208 GLU A CA 1
ATOM 1628 C C . GLU A 1 208 ? -7.242 -1.050 -102.398 1.00 162.44 208 GLU A C 1
ATOM 1629 O O . GLU A 1 208 ? -7.043 -0.602 -103.529 1.00 164.16 208 GLU A O 1
ATOM 1635 N N . ARG A 1 209 ? -6.373 -1.830 -101.761 1.00 159.28 209 ARG A N 1
ATOM 1636 C CA . ARG A 1 209 ? -5.177 -2.338 -102.414 1.00 153.87 209 ARG A CA 1
ATOM 1637 C C . ARG A 1 209 ? -5.583 -3.206 -103.591 1.00 150.47 209 ARG A C 1
ATOM 1638 O O . ARG A 1 209 ? -4.951 -3.181 -104.643 1.00 162.25 209 ARG A O 1
ATOM 1646 N N . GLU A 1 210 ? -6.660 -3.962 -103.406 1.00 143.99 210 GLU A N 1
ATOM 1647 C CA . GLU A 1 210 ? -7.143 -4.880 -104.425 1.00 146.47 210 GLU A CA 1
ATOM 1648 C C . GLU A 1 210 ? -7.576 -4.161 -105.704 1.00 156.13 210 GLU A C 1
ATOM 1649 O O . GLU A 1 210 ? -7.112 -4.496 -106.792 1.00 181.25 210 GLU A O 1
ATOM 1655 N N . VAL A 1 211 ? -8.451 -3.169 -105.578 1.00 148.37 211 VAL A N 1
ATOM 1656 C CA . VAL A 1 211 ? -8.955 -2.469 -106.761 1.00 146.18 211 VAL A CA 1
ATOM 1657 C C . VAL A 1 211 ? -7.872 -1.618 -107.430 1.00 152.92 211 VAL A C 1
ATOM 1658 O O . VAL A 1 211 ? -7.948 -1.328 -108.626 1.00 163.18 211 VAL A O 1
ATOM 1662 N N . GLN A 1 212 ? -6.864 -1.225 -106.658 1.00 147.86 212 GLN A N 1
ATOM 1663 C CA . GLN A 1 212 ? -5.682 -0.603 -107.235 1.00 156.09 212 GLN A CA 1
ATOM 1664 C C . GLN A 1 212 ? -4.930 -1.650 -108.047 1.00 166.18 212 GLN A C 1
ATOM 1665 O O . GLN A 1 212 ? -4.486 -1.384 -109.164 1.00 171.66 212 GLN A O 1
ATOM 1671 N N . ASP A 1 213 ? -4.804 -2.846 -107.479 1.00 160.57 213 ASP A N 1
ATOM 1672 C CA . ASP A 1 213 ? -4.167 -3.962 -108.167 1.00 164.33 213 ASP A CA 1
ATOM 1673 C C . ASP A 1 213 ? -5.039 -4.471 -109.313 1.00 157.80 213 ASP A C 1
ATOM 1674 O O . ASP A 1 213 ? -4.531 -5.054 -110.269 1.00 160.14 213 ASP A O 1
ATOM 1679 N N . LYS A 1 214 ? -6.349 -4.259 -109.212 1.00 154.11 214 LYS A N 1
ATOM 1680 C CA . LYS A 1 214 ? -7.261 -4.622 -110.293 1.00 161.55 214 LYS A CA 1
ATOM 1681 C C . LYS A 1 214 ? -6.962 -3.783 -111.522 1.00 173.48 214 LYS A C 1
ATOM 1682 O O . LYS A 1 214 ? -6.889 -4.298 -112.638 1.00 175.41 214 LYS A O 1
ATOM 1688 N N . ALA A 1 215 ? -6.792 -2.484 -111.302 1.00 172.94 215 ALA A N 1
ATOM 1689 C CA . ALA A 1 215 ? -6.499 -1.542 -112.375 1.00 169.97 215 ALA A CA 1
ATOM 1690 C C . ALA A 1 215 ? -5.210 -1.919 -113.092 1.00 169.42 215 ALA A C 1
ATOM 1691 O O . ALA A 1 215 ? -5.105 -1.792 -114.310 1.00 173.39 215 ALA A O 1
ATOM 1693 N N . ASN A 1 216 ? -4.234 -2.390 -112.324 1.00 173.58 216 ASN A N 1
ATOM 1694 C CA . ASN A 1 216 ? -2.945 -2.777 -112.877 1.00 174.23 216 ASN A CA 1
ATOM 1695 C C . ASN A 1 216 ? -3.032 -4.042 -113.730 1.00 166.24 216 ASN A C 1
ATOM 1696 O O . ASN A 1 216 ? -2.353 -4.153 -114.748 1.00 182.38 216 ASN A O 1
ATOM 1701 N N . LYS A 1 217 ? -3.868 -4.992 -113.323 1.00 172.70 217 LYS A N 1
ATOM 1702 C CA . LYS A 1 217 ? -4.009 -6.238 -114.072 1.00 156.98 217 LYS A CA 1
ATOM 1703 C C . LYS A 1 217 ? -4.698 -6.001 -115.412 1.00 169.45 217 LYS A C 1
ATOM 1704 O O . LYS A 1 217 ? -4.355 -6.630 -116.412 1.00 177.22 217 LYS A O 1
ATOM 1710 N N . GLU A 1 218 ? -5.667 -5.090 -115.425 1.00 158.31 218 GLU A N 1
ATOM 1711 C CA . GLU A 1 218 ? -6.377 -4.751 -116.654 1.00 176.36 218 GLU A CA 1
ATOM 1712 C C . GLU A 1 218 ? -5.499 -3.913 -117.579 1.00 190.54 218 GLU A C 1
ATOM 1713 O O . GLU A 1 218 ? -5.546 -4.067 -118.801 1.00 199.55 218 GLU A O 1
ATOM 1719 N N . ARG A 1 219 ? -4.704 -3.025 -116.983 1.00 182.31 219 ARG A N 1
ATOM 1720 C CA . ARG A 1 219 ? -3.701 -2.244 -117.710 1.00 187.61 219 ARG A CA 1
ATOM 1721 C C . ARG A 1 219 ? -2.790 -3.161 -118.517 1.00 186.56 219 ARG A C 1
ATOM 1722 O O . ARG A 1 219 ? -2.419 -2.861 -119.655 1.00 186.33 219 ARG A O 1
ATOM 1730 N N . ALA A 1 220 ? -2.450 -4.290 -117.904 1.00 184.63 220 ALA A N 1
ATOM 1731 C CA . ALA A 1 220 ? -1.492 -5.233 -118.456 1.00 188.37 220 ALA A CA 1
ATOM 1732 C C . ALA A 1 220 ? -2.097 -6.094 -119.566 1.00 200.22 220 ALA A C 1
ATOM 1733 O O . ALA A 1 220 ? -1.425 -6.397 -120.552 1.00 199.24 220 ALA A O 1
ATOM 1735 N N . GLU A 1 221 ? -3.357 -6.490 -119.397 1.00 196.33 221 GLU A N 1
ATOM 1736 C CA . GLU A 1 221 ? -4.078 -7.216 -120.438 1.00 195.13 221 GLU A CA 1
ATOM 1737 C C . GLU A 1 221 ? -4.035 -6.453 -121.759 1.00 199.99 221 GLU A C 1
ATOM 1738 O O . GLU A 1 221 ? -3.885 -7.047 -122.828 1.00 205.18 221 GLU A O 1
ATOM 1744 N N . LYS A 1 222 ? -4.163 -5.131 -121.673 1.00 201.55 222 LYS A N 1
ATOM 1745 C CA . LYS A 1 222 ? -4.158 -4.269 -122.850 1.00 199.73 222 LYS A CA 1
ATOM 1746 C C . LYS A 1 222 ? -2.816 -4.309 -123.572 1.00 203.58 222 LYS A C 1
ATOM 1747 O O . LYS A 1 222 ? -2.759 -4.468 -124.793 1.00 200.27 222 LYS A O 1
ATOM 1753 N N . VAL A 1 223 ? -1.739 -4.166 -122.806 1.00 203.98 223 VAL A N 1
ATOM 1754 C CA . VAL A 1 223 ? -0.390 -4.174 -123.359 1.00 200.88 223 VAL A CA 1
ATOM 1755 C C . VAL A 1 223 ? -0.071 -5.492 -124.065 1.00 196.72 223 VAL A C 1
ATOM 1756 O O . VAL A 1 223 ? 0.623 -5.514 -125.083 1.00 193.00 223 VAL A O 1
ATOM 1760 N N . ASP A 1 224 ? -0.598 -6.587 -123.529 1.00 200.40 224 ASP A N 1
ATOM 1761 C CA . ASP A 1 224 ? -0.274 -7.918 -124.031 1.00 190.17 224 ASP A CA 1
ATOM 1762 C C . ASP A 1 224 ? -1.538 -8.713 -124.341 1.00 186.05 224 ASP A C 1
ATOM 1763 O O . ASP A 1 224 ? -2.165 -8.515 -125.383 1.00 186.95 224 ASP A O 1
ATOM 1768 N N . GLU A 1 233 ? 4.690 -8.509 -120.359 1.00 167.08 1099 GLU A N 1
ATOM 1769 C CA . GLU A 1 233 ? 4.975 -9.940 -120.342 1.00 173.80 1099 GLU A CA 1
ATOM 1770 C C . GLU A 1 233 ? 5.108 -10.471 -118.912 1.00 187.88 1099 GLU A C 1
ATOM 1771 O O . GLU A 1 233 ? 4.116 -10.859 -118.294 1.00 189.29 1099 GLU A O 1
ATOM 1777 N N . LEU A 1 234 ? 6.333 -10.493 -118.397 1.00 181.61 1100 LEU A N 1
ATOM 1778 C CA . LEU A 1 234 ? 6.593 -10.907 -117.022 1.00 185.85 1100 LEU A CA 1
ATOM 1779 C C . LEU A 1 234 ? 5.926 -9.940 -116.052 1.00 182.45 1100 LEU A C 1
ATOM 1780 O O . LEU A 1 234 ? 5.294 -10.352 -115.077 1.00 181.44 1100 LEU A O 1
ATOM 1785 N N . ASP A 1 235 ? 6.090 -8.649 -116.329 1.00 187.16 1101 ASP A N 1
ATOM 1786 C CA . ASP A 1 235 ? 5.514 -7.592 -115.509 1.00 177.32 1101 ASP A CA 1
ATOM 1787 C C . ASP A 1 235 ? 3.999 -7.740 -115.432 1.00 188.19 1101 ASP A C 1
ATOM 1788 O O . ASP A 1 235 ? 3.397 -7.504 -114.384 1.00 195.43 1101 ASP A O 1
ATOM 1793 N N . LEU A 1 236 ? 3.391 -8.131 -116.549 1.00 183.60 1102 LEU A N 1
ATOM 1794 C CA . LEU A 1 236 ? 1.969 -8.449 -116.575 1.00 182.50 1102 LEU A CA 1
ATOM 1795 C C . LEU A 1 236 ? 1.680 -9.569 -115.592 1.00 179.82 1102 LEU A C 1
ATOM 1796 O O . LEU A 1 236 ? 0.750 -9.481 -114.793 1.00 182.46 1102 LEU A O 1
ATOM 1801 N N . LYS A 1 237 ? 2.474 -10.632 -115.683 1.00 177.74 1103 LYS A N 1
ATOM 1802 C CA . LYS A 1 237 ? 2.285 -11.816 -114.855 1.00 179.91 1103 LYS A CA 1
ATOM 1803 C C . LYS A 1 237 ? 2.354 -11.490 -113.367 1.00 181.95 1103 LYS A C 1
ATOM 1804 O O . LYS A 1 237 ? 1.612 -12.056 -112.563 1.00 180.09 1103 LYS A O 1
ATOM 1810 N N . ASP A 1 238 ? 3.248 -10.574 -113.010 1.00 186.38 1104 ASP A N 1
ATOM 1811 C CA . ASP A 1 238 ? 3.404 -10.143 -111.627 1.00 174.87 1104 ASP A CA 1
ATOM 1812 C C . ASP A 1 238 ? 2.156 -9.420 -111.125 1.00 169.05 1104 ASP A C 1
ATOM 1813 O O . ASP A 1 238 ? 1.755 -9.588 -109.974 1.00 177.57 1104 ASP A O 1
ATOM 1818 N N . ALA A 1 239 ? 1.544 -8.624 -111.997 1.00 162.70 1105 ALA A N 1
ATOM 1819 C CA . ALA A 1 239 ? 0.345 -7.873 -111.641 1.00 163.46 1105 ALA A CA 1
ATOM 1820 C C . ALA A 1 239 ? -0.833 -8.811 -111.413 1.00 176.97 1105 ALA A C 1
ATOM 1821 O O . ALA A 1 239 ? -1.617 -8.624 -110.482 1.00 175.11 1105 ALA A O 1
ATOM 1823 N N . LYS A 1 240 ? -0.950 -9.820 -112.271 1.00 172.27 1106 LYS A N 1
ATOM 1824 C CA . LYS A 1 240 ? -1.998 -10.825 -112.134 1.00 169.08 1106 LYS A CA 1
ATOM 1825 C C . LYS A 1 240 ? -1.901 -11.542 -110.795 1.00 157.35 1106 LYS A C 1
ATOM 1826 O O . LYS A 1 240 ? -2.912 -11.783 -110.138 1.00 153.43 1106 LYS A O 1
ATOM 1832 N N . ALA A 1 241 ? -0.678 -11.879 -110.400 1.00 160.08 1107 ALA A N 1
ATOM 1833 C CA . ALA A 1 241 ? -0.438 -12.595 -109.152 1.00 154.30 1107 ALA A CA 1
ATOM 1834 C C . ALA A 1 241 ? -0.796 -11.751 -107.933 1.00 158.13 1107 ALA A C 1
ATOM 1835 O O . ALA A 1 241 ? -1.318 -12.268 -106.944 1.00 161.01 1107 ALA A O 1
ATOM 1837 N N . LYS A 1 242 ? -0.504 -10.456 -108.004 1.00 155.51 1108 LYS A N 1
ATOM 1838 C CA . LYS A 1 242 ? -0.816 -9.538 -106.914 1.00 159.86 1108 LYS A CA 1
ATOM 1839 C C . LYS A 1 242 ? -2.322 -9.423 -106.715 1.00 157.03 1108 LYS A C 1
ATOM 1840 O O . LYS A 1 242 ? -2.804 -9.413 -105.583 1.00 159.92 1108 LYS A O 1
ATOM 1846 N N . TYR A 1 243 ? -3.056 -9.339 -107.822 1.00 152.40 1109 TYR A N 1
ATOM 1847 C CA . TYR A 1 243 ? -4.513 -9.260 -107.781 1.00 153.47 1109 TYR A CA 1
ATOM 1848 C C . TYR A 1 243 ? -5.115 -10.500 -107.128 1.00 151.14 1109 TYR A C 1
ATOM 1849 O O . TYR A 1 243 ? -5.998 -10.399 -106.273 1.00 142.67 1109 TYR A O 1
ATOM 1858 N N . LYS A 1 244 ? -4.633 -11.667 -107.543 1.00 157.47 1110 LYS A N 1
ATOM 1859 C CA . LYS A 1 244 ? -5.097 -12.930 -106.984 1.00 143.45 1110 LYS A CA 1
ATOM 1860 C C . LYS A 1 244 ? -4.861 -12.971 -105.483 1.00 136.86 1110 LYS A C 1
ATOM 1861 O O . LYS A 1 244 ? -5.758 -13.314 -104.724 1.00 147.56 1110 LYS A O 1
ATOM 1867 N N . GLU A 1 245 ? -3.657 -12.607 -105.056 1.00 141.56 1111 GLU A N 1
ATOM 1868 C CA . GLU A 1 245 ? -3.325 -12.654 -103.637 1.00 146.48 1111 GLU A CA 1
ATOM 1869 C C . GLU A 1 245 ? -4.159 -11.671 -102.813 1.00 145.51 1111 GLU A C 1
ATOM 1870 O O . GLU A 1 245 ? -4.533 -11.965 -101.676 1.00 151.95 1111 GLU A O 1
ATOM 1876 N N . THR A 1 246 ? -4.462 -10.509 -103.380 1.00 151.76 1112 THR A N 1
ATOM 1877 C CA . THR A 1 246 ? -5.209 -9.504 -102.636 1.00 141.70 1112 THR A CA 1
ATOM 1878 C C . THR A 1 246 ? -6.709 -9.824 -102.620 1.00 143.86 1112 THR A C 1
ATOM 1879 O O . THR A 1 246 ? -7.347 -9.751 -101.569 1.00 121.84 1112 THR A O 1
ATOM 1883 N N . HIS A 1 247 ? -7.259 -10.197 -103.776 1.00 142.45 1113 HIS A N 1
ATOM 1884 C CA . HIS A 1 247 ? -8.675 -10.554 -103.871 1.00 137.00 1113 HIS A CA 1
ATOM 1885 C C . HIS A 1 247 ? -9.015 -11.734 -102.967 1.00 127.78 1113 HIS A C 1
ATOM 1886 O O . HIS A 1 247 ? -10.100 -11.789 -102.388 1.00 128.95 1113 HIS A O 1
ATOM 1893 N N . ILE A 1 248 ? -8.084 -12.675 -102.851 1.00 120.49 1114 ILE A N 1
ATOM 1894 C CA . ILE A 1 248 ? -8.272 -13.841 -101.996 1.00 121.27 1114 ILE A CA 1
ATOM 1895 C C . ILE A 1 248 ? -8.335 -13.438 -100.523 1.00 132.57 1114 ILE A C 1
ATOM 1896 O O . ILE A 1 248 ? -9.245 -13.842 -99.795 1.00 138.15 1114 ILE A O 1
ATOM 1901 N N . LYS A 1 249 ? -7.370 -12.633 -100.094 1.00 121.15 1115 LYS A N 1
ATOM 1902 C CA . LYS A 1 249 ? -7.344 -12.140 -98.723 1.00 121.96 1115 LYS A CA 1
ATOM 1903 C C . LYS A 1 249 ? -8.581 -11.305 -98.395 1.00 122.18 1115 LYS A C 1
ATOM 1904 O O . LYS A 1 249 ? -9.123 -11.404 -97.295 1.00 142.14 1115 LYS A O 1
ATOM 1910 N N . VAL A 1 250 ? -9.013 -10.478 -99.344 1.00 115.03 1116 VAL A N 1
ATOM 1911 C CA . VAL A 1 250 ? -10.196 -9.651 -99.150 1.00 109.69 1116 VAL A CA 1
ATOM 1912 C C . VAL A 1 250 ? -11.442 -10.482 -98.887 1.00 118.57 1116 VAL A C 1
ATOM 1913 O O . VAL A 1 250 ? -12.194 -10.197 -97.956 1.00 134.64 1116 VAL A O 1
ATOM 1917 N N . GLU A 1 251 ? -11.650 -11.519 -99.689 1.00 111.99 1117 GLU A N 1
ATOM 1918 C CA . GLU A 1 251 ? -12.795 -12.407 -99.502 1.00 117.65 1117 GLU A CA 1
ATOM 1919 C C . GLU A 1 251 ? -12.687 -13.196 -98.202 1.00 111.77 1117 GLU A C 1
ATOM 1920 O O . GLU A 1 251 ? -13.686 -13.431 -97.522 1.00 110.45 1117 GLU A O 1
ATOM 1926 N N . THR A 1 252 ? -11.459 -13.582 -97.861 1.00 113.44 1118 THR A N 1
ATOM 1927 C CA . THR A 1 252 ? -11.173 -14.339 -96.646 1.00 112.48 1118 THR A CA 1
ATOM 1928 C C . THR A 1 252 ? -11.595 -13.575 -95.393 1.00 99.08 1118 THR A C 1
ATOM 1929 O O . THR A 1 252 ? -12.199 -14.139 -94.478 1.00 104.51 1118 THR A O 1
ATOM 1933 N N . THR A 1 253 ? -11.276 -12.287 -95.368 1.00 97.74 1119 THR A N 1
ATOM 1934 C CA . THR A 1 253 ? -11.655 -11.407 -94.270 1.00 108.78 1119 THR A CA 1
ATOM 1935 C C . THR A 1 253 ? -13.168 -11.200 -94.134 1.00 118.25 1119 THR A C 1
ATOM 1936 O O . THR A 1 253 ? -13.700 -11.266 -93.025 1.00 135.75 1119 THR A O 1
ATOM 1940 N N . LYS A 1 254 ? -13.859 -10.954 -95.245 1.00 112.67 1120 LYS A N 1
ATOM 1941 C CA . LYS A 1 254 ? -15.314 -10.781 -95.202 1.00 108.88 1120 LYS A CA 1
ATOM 1942 C C . LYS A 1 254 ? -15.959 -12.022 -94.617 1.00 111.55 1120 LYS A C 1
ATOM 1943 O O . LYS A 1 254 ? -16.921 -11.948 -93.858 1.00 129.41 1120 LYS A O 1
ATOM 1949 N N . ALA A 1 255 ? -15.403 -13.168 -94.980 1.00 111.96 1121 ALA A N 1
ATOM 1950 C CA . ALA A 1 255 ? -15.866 -14.441 -94.464 1.00 111.36 1121 ALA A CA 1
ATOM 1951 C C . ALA A 1 255 ? -15.565 -14.507 -92.972 1.00 101.40 1121 ALA A C 1
ATOM 1952 O O . ALA A 1 255 ? -16.343 -15.049 -92.190 1.00 108.72 1121 ALA A O 1
ATOM 1954 N N . ALA A 1 256 ? -14.411 -13.973 -92.589 1.00 90.98 1122 ALA A N 1
ATOM 1955 C CA . ALA A 1 256 ? -14.029 -13.955 -91.188 1.00 96.68 1122 ALA A CA 1
ATOM 1956 C C . ALA A 1 256 ? -14.970 -13.092 -90.343 1.00 113.17 1122 ALA A C 1
ATOM 1957 O O . ALA A 1 256 ? -15.324 -13.480 -89.233 1.00 118.73 1122 ALA A O 1
ATOM 1959 N N . ILE A 1 257 ? -15.389 -11.934 -90.851 1.00 103.99 1123 ILE A N 1
ATOM 1960 C CA . ILE A 1 257 ? -16.277 -11.067 -90.067 1.00 109.62 1123 ILE A CA 1
ATOM 1961 C C . ILE A 1 257 ? -17.655 -11.707 -89.850 1.00 126.88 1123 ILE A C 1
ATOM 1962 O O . ILE A 1 257 ? -18.228 -11.590 -88.767 1.00 119.70 1123 ILE A O 1
ATOM 1967 N N . GLU A 1 258 ? -18.199 -12.367 -90.874 1.00 124.85 1124 GLU A N 1
ATOM 1968 C CA . GLU A 1 258 ? -19.480 -13.047 -90.719 1.00 132.38 1124 GLU A CA 1
ATOM 1969 C C . GLU A 1 258 ? -19.347 -14.146 -89.678 1.00 126.31 1124 GLU A C 1
ATOM 1970 O O . GLU A 1 258 ? -20.199 -14.298 -88.804 1.00 120.37 1124 GLU A O 1
ATOM 1976 N N . ASP A 1 259 ? -18.256 -14.897 -89.773 1.00 126.03 1125 ASP A N 1
ATOM 1977 C CA . ASP A 1 259 ? -17.993 -15.988 -88.848 1.00 120.02 1125 ASP A CA 1
ATOM 1978 C C . ASP A 1 259 ? -17.789 -15.513 -87.415 1.00 102.00 1125 ASP A C 1
ATOM 1979 O O . ASP A 1 259 ? -18.332 -16.103 -86.483 1.00 100.41 1125 ASP A O 1
ATOM 1984 N N . LEU A 1 260 ? -17.004 -14.459 -87.232 1.00 104.80 1126 LEU A N 1
ATOM 1985 C CA . LEU A 1 260 ? -16.720 -13.978 -85.886 1.00 106.60 1126 LEU A CA 1
ATOM 1986 C C . LEU A 1 260 ? -17.988 -13.445 -85.222 1.00 115.65 1126 LEU A C 1
ATOM 1987 O O . LEU A 1 260 ? -18.251 -13.728 -84.053 1.00 112.64 1126 LEU A O 1
ATOM 1992 N N . GLY A 1 261 ? -18.779 -12.692 -85.980 1.00 111.03 1127 GLY A N 1
ATOM 1993 C CA . GLY A 1 261 ? -20.039 -12.172 -85.484 1.00 94.19 1127 GLY A CA 1
ATOM 1994 C C . GLY A 1 261 ? -21.021 -13.243 -85.052 1.00 93.81 1127 GLY A C 1
ATOM 1995 O O . GLY A 1 261 ? -21.653 -13.119 -84.004 1.00 126.15 1127 GLY A O 1
ATOM 1996 N N . ARG A 1 262 ? -21.157 -14.293 -85.855 1.00 86.77 1128 ARG A N 1
ATOM 1997 C CA . ARG A 1 262 ? -22.037 -15.401 -85.503 1.00 101.45 1128 ARG A CA 1
ATOM 1998 C C . ARG A 1 262 ? -21.504 -16.112 -84.267 1.00 105.67 1128 ARG A C 1
ATOM 1999 O O . ARG A 1 262 ? -22.269 -16.490 -83.382 1.00 119.26 1128 ARG A O 1
ATOM 2007 N N . GLY A 1 263 ? -20.186 -16.287 -84.216 1.00 102.67 1129 GLY A N 1
ATOM 2008 C CA . GLY A 1 263 ? -19.550 -16.989 -83.117 1.00 103.60 1129 GLY A CA 1
ATOM 2009 C C . GLY A 1 263 ? -19.712 -16.181 -81.850 1.00 105.11 1129 GLY A C 1
ATOM 2010 O O . GLY A 1 263 ? -19.871 -16.726 -80.759 1.00 102.94 1129 GLY A O 1
ATOM 2019 N N . ALA A 1 265 ? -22.365 -14.104 -81.398 1.00 97.93 1131 ALA A N 1
ATOM 2020 C CA . ALA A 1 265 ? -23.772 -14.379 -81.118 1.00 115.29 1131 ALA A CA 1
ATOM 2021 C C . ALA A 1 265 ? -23.984 -15.783 -80.564 1.00 112.55 1131 ALA A C 1
ATOM 2022 O O . ALA A 1 265 ? -24.826 -15.996 -79.692 1.00 120.85 1131 ALA A O 1
ATOM 2024 N N . ALA A 1 266 ? -23.225 -16.739 -81.090 1.00 103.88 1132 ALA A N 1
ATOM 2025 C CA . ALA A 1 266 ? -23.368 -18.135 -80.707 1.00 101.50 1132 ALA A CA 1
ATOM 2026 C C . ALA A 1 266 ? -23.090 -18.349 -79.227 1.00 105.22 1132 ALA A C 1
ATOM 2027 O O . ALA A 1 266 ? -23.872 -18.998 -78.533 1.00 112.15 1132 ALA A O 1
ATOM 2029 N N . VAL A 1 267 ? -21.970 -17.811 -78.756 1.00 106.19 1133 VAL A N 1
ATOM 2030 C CA . VAL A 1 267 ? -21.592 -17.926 -77.356 1.00 104.17 1133 VAL A CA 1
ATOM 2031 C C . VAL A 1 267 ? -22.593 -17.203 -76.456 1.00 101.48 1133 VAL A C 1
ATOM 2032 O O . VAL A 1 267 ? -23.064 -17.773 -75.475 1.00 90.33 1133 VAL A O 1
ATOM 2036 N N . ASP A 1 268 ? -22.937 -15.967 -76.813 1.00 93.06 1134 ASP A N 1
ATOM 2037 C CA . ASP A 1 268 ? -23.854 -15.155 -76.012 1.00 84.44 1134 ASP A CA 1
ATOM 2038 C C . ASP A 1 268 ? -25.172 -15.897 -75.848 1.00 106.94 1134 ASP A C 1
ATOM 2039 O O . ASP A 1 268 ? -25.720 -15.973 -74.748 1.00 124.47 1134 ASP A O 1
ATOM 2044 N N . HIS A 1 269 ? -25.654 -16.474 -76.939 1.00 105.42 1135 HIS A N 1
ATOM 2045 C CA . HIS A 1 269 ? -26.920 -17.184 -76.922 1.00 99.19 1135 HIS A CA 1
ATOM 2046 C C . HIS A 1 269 ? -26.835 -18.452 -76.084 1.00 97.31 1135 HIS A C 1
ATOM 2047 O O . HIS A 1 269 ? -27.723 -18.730 -75.273 1.00 98.73 1135 HIS A O 1
ATOM 2054 N N . ALA A 1 270 ? -25.755 -19.203 -76.269 1.00 97.81 1136 ALA A N 1
ATOM 2055 C CA . ALA A 1 270 ? -25.576 -20.471 -75.574 1.00 99.54 1136 ALA A CA 1
ATOM 2056 C C . ALA A 1 270 ? -25.491 -20.251 -74.074 1.00 95.00 1136 ALA A C 1
ATOM 2057 O O . ALA A 1 270 ? -26.031 -21.031 -73.295 1.00 93.20 1136 ALA A O 1
ATOM 2059 N N . ILE A 1 271 ? -24.805 -19.183 -73.681 1.00 93.75 1137 ILE A N 1
ATOM 2060 C CA . ILE A 1 271 ? -24.672 -18.826 -72.273 1.00 91.24 1137 ILE A CA 1
ATOM 2061 C C . ILE A 1 271 ? -26.031 -18.550 -71.657 1.00 81.71 1137 ILE A C 1
ATOM 2062 O O . ILE A 1 271 ? -26.419 -19.191 -70.682 1.00 86.03 1137 ILE A O 1
ATOM 2075 N N . GLN A 1 273 ? -28.901 -19.295 -72.731 1.00 94.58 1139 GLN A N 1
ATOM 2076 C CA . GLN A 1 273 ? -29.730 -20.493 -72.772 1.00 98.43 1139 GLN A CA 1
ATOM 2077 C C . GLN A 1 273 ? -29.278 -21.489 -71.707 1.00 106.49 1139 GLN A C 1
ATOM 2078 O O . GLN A 1 273 ? -30.105 -22.139 -71.070 1.00 110.30 1139 GLN A O 1
ATOM 2084 N N . TYR A 1 274 ? -27.964 -21.607 -71.518 1.00 107.88 1140 TYR A N 1
ATOM 2085 C CA . TYR A 1 274 ? -27.421 -22.469 -70.471 1.00 101.83 1140 TYR A CA 1
ATOM 2086 C C . TYR A 1 274 ? -27.854 -22.012 -69.089 1.00 93.89 1140 TYR A C 1
ATOM 2087 O O . TYR A 1 274 ? -28.295 -22.820 -68.276 1.00 93.43 1140 TYR A O 1
ATOM 2096 N N . HIS A 1 275 ? -27.749 -20.713 -68.839 1.00 95.46 1141 HIS A N 1
ATOM 2097 C CA . HIS A 1 275 ? -28.091 -20.155 -67.540 1.00 87.47 1141 HIS A CA 1
ATOM 2098 C C . HIS A 1 275 ? -29.563 -20.378 -67.235 1.00 84.26 1141 HIS A C 1
ATOM 2099 O O . HIS A 1 275 ? -29.918 -20.834 -66.147 1.00 95.31 1141 HIS A O 1
ATOM 2106 N N . SER A 1 276 ? -30.414 -20.074 -68.204 1.00 77.81 1142 SER A N 1
ATOM 2107 C CA . SER A 1 276 ? -31.850 -20.205 -68.008 1.00 90.88 1142 SER A CA 1
ATOM 2108 C C . SER A 1 276 ? -32.268 -21.650 -67.739 1.00 91.86 1142 SER A C 1
ATOM 2109 O O . SER A 1 276 ? -33.052 -21.907 -66.829 1.00 108.58 1142 SER A O 1
ATOM 2112 N N . LYS A 1 277 ? -31.741 -22.587 -68.519 1.00 80.64 1143 LYS A N 1
ATOM 2113 C CA . LYS A 1 277 ? -32.136 -23.984 -68.381 1.00 87.52 1143 LYS A CA 1
ATOM 2114 C C . LYS A 1 277 ? -31.646 -24.585 -67.070 1.00 90.45 1143 LYS A C 1
ATOM 2115 O O . LYS A 1 277 ? -32.322 -25.423 -66.477 1.00 96.37 1143 LYS A O 1
ATOM 2137 N N . GLU A 1 280 ? -33.966 -23.219 -64.227 1.00 73.09 1146 GLU A N 1
ATOM 2138 C CA . GLU A 1 280 ? -35.219 -23.951 -64.281 1.00 85.90 1146 GLU A CA 1
ATOM 2139 C C . GLU A 1 280 ? -35.082 -25.344 -63.681 1.00 86.50 1146 GLU A C 1
ATOM 2140 O O . GLU A 1 280 ? -35.915 -25.762 -62.887 1.00 96.60 1146 GLU A O 1
ATOM 2146 N N . GLN A 1 281 ? -34.009 -26.041 -64.039 1.00 86.81 1147 GLN A N 1
ATOM 2147 C CA . GLN A 1 281 ? -33.763 -27.385 -63.533 1.00 99.48 1147 GLN A CA 1
ATOM 2148 C C . GLN A 1 281 ? -33.536 -27.373 -62.025 1.00 91.08 1147 GLN A C 1
ATOM 2149 O O . GLN A 1 281 ? -34.088 -28.201 -61.296 1.00 75.18 1147 GLN A O 1
ATOM 2155 N N . ILE A 1 282 ? -32.728 -26.414 -61.579 1.00 82.08 1148 ILE A N 1
ATOM 2156 C CA . ILE A 1 282 ? -32.431 -26.209 -60.169 1.00 78.01 1148 ILE A CA 1
ATOM 2157 C C . ILE A 1 282 ? -33.703 -25.926 -59.399 1.00 84.18 1148 ILE A C 1
ATOM 2158 O O . ILE A 1 282 ? -34.000 -26.562 -58.387 1.00 86.42 1148 ILE A O 1
ATOM 2163 N N . ASN A 1 283 ? -34.461 -24.977 -59.919 1.00 88.25 1149 ASN A N 1
ATOM 2164 C CA . ASN A 1 283 ? -35.688 -24.526 -59.297 1.00 73.01 1149 ASN A CA 1
ATOM 2165 C C . ASN A 1 283 ? -36.705 -25.639 -59.078 1.00 74.78 1149 ASN A C 1
ATOM 2166 O O . ASN A 1 283 ? -37.417 -25.653 -58.076 1.00 81.09 1149 ASN A O 1
ATOM 2171 N N . ARG A 1 284 ? -36.787 -26.551 -60.033 1.00 77.66 1150 ARG A N 1
ATOM 2172 C CA . ARG A 1 284 ? -37.697 -27.684 -59.941 1.00 89.36 1150 ARG A CA 1
ATOM 2173 C C . ARG A 1 284 ? -37.300 -28.649 -58.831 1.00 94.24 1150 ARG A C 1
ATOM 2174 O O . ARG A 1 284 ? -38.155 -29.187 -58.131 1.00 103.75 1150 ARG A O 1
ATOM 2182 N N . THR A 1 285 ? -35.994 -28.871 -58.686 1.00 95.44 1151 THR A N 1
ATOM 2183 C CA . THR A 1 285 ? -35.461 -29.724 -57.629 1.00 80.81 1151 THR A CA 1
ATOM 2184 C C . THR A 1 285 ? -35.693 -29.129 -56.242 1.00 79.27 1151 THR A C 1
ATOM 2185 O O . THR A 1 285 ? -36.057 -29.844 -55.308 1.00 86.82 1151 THR A O 1
ATOM 2189 N N . ILE A 1 286 ? -35.471 -27.820 -56.115 1.00 72.82 1152 ILE A N 1
ATOM 2190 C CA . ILE A 1 286 ? -35.693 -27.114 -54.858 1.00 73.14 1152 ILE A CA 1
ATOM 2191 C C . ILE A 1 286 ? -37.139 -27.297 -54.401 1.00 75.70 1152 ILE A C 1
ATOM 2192 O O . ILE A 1 286 ? -37.407 -27.543 -53.217 1.00 76.36 1152 ILE A O 1
ATOM 2197 N N . ALA A 1 287 ? -38.059 -27.178 -55.356 1.00 88.25 1153 ALA A N 1
ATOM 2198 C CA . ALA A 1 287 ? -39.491 -27.302 -55.109 1.00 80.06 1153 ALA A CA 1
ATOM 2199 C C . ALA A 1 287 ? -39.865 -28.695 -54.648 1.00 81.14 1153 ALA A C 1
ATOM 2200 O O . ALA A 1 287 ? -40.640 -28.869 -53.708 1.00 83.62 1153 ALA A O 1
ATOM 2202 N N . GLU A 1 288 ? -39.311 -29.683 -55.340 1.00 80.31 1154 GLU A N 1
ATOM 2203 C CA . GLU A 1 288 ? -39.580 -31.077 -55.056 1.00 81.37 1154 GLU A CA 1
ATOM 2204 C C . GLU A 1 288 ? -39.122 -31.358 -53.626 1.00 80.79 1154 GLU A C 1
ATOM 2205 O O . GLU A 1 288 ? -39.855 -31.949 -52.829 1.00 82.63 1154 GLU A O 1
ATOM 2211 N N . LEU A 1 289 ? -37.916 -30.898 -53.306 1.00 78.41 1155 LEU A N 1
ATOM 2212 C CA . LEU A 1 289 ? -37.336 -31.089 -51.982 1.00 77.77 1155 LEU A CA 1
ATOM 2213 C C . LEU A 1 289 ? -38.063 -30.316 -50.886 1.00 79.18 1155 LEU A C 1
ATOM 2214 O O . LEU A 1 289 ? -38.351 -30.879 -49.833 1.00 80.05 1155 LEU A O 1
ATOM 2219 N N . TRP A 1 290 ? -38.341 -29.035 -51.120 1.00 78.87 1156 TRP A N 1
ATOM 2220 C CA . TRP A 1 290 ? -39.004 -28.210 -50.106 1.00 80.02 1156 TRP A CA 1
ATOM 2221 C C . TRP A 1 290 ? -40.385 -28.751 -49.737 1.00 85.81 1156 TRP A C 1
ATOM 2222 O O . TRP A 1 290 ? -40.798 -28.692 -48.578 1.00 100.69 1156 TRP A O 1
ATOM 2233 N N . GLN A 1 291 ? -41.092 -29.279 -50.727 1.00 84.29 1157 GLN A N 1
ATOM 2234 C CA . GLN A 1 291 ? -42.406 -29.852 -50.500 1.00 87.28 1157 GLN A CA 1
ATOM 2235 C C . GLN A 1 291 ? -42.298 -31.128 -49.671 1.00 87.83 1157 GLN A C 1
ATOM 2236 O O . GLN A 1 291 ? -43.073 -31.344 -48.739 1.00 90.40 1157 GLN A O 1
ATOM 2242 N N . SER A 1 292 ? -41.334 -31.970 -50.033 1.00 86.21 1158 SER A N 1
ATOM 2243 C CA . SER A 1 292 ? -41.084 -33.235 -49.351 1.00 86.68 1158 SER A CA 1
ATOM 2244 C C . SER A 1 292 ? -40.612 -33.040 -47.914 1.00 88.53 1158 SER A C 1
ATOM 2245 O O . SER A 1 292 ? -40.993 -33.792 -47.018 1.00 96.81 1158 SER A O 1
ATOM 2248 N N . THR A 1 293 ? -39.773 -32.028 -47.707 1.00 90.81 1159 THR A N 1
ATOM 2249 C CA . THR A 1 293 ? -39.027 -31.880 -46.461 1.00 83.08 1159 THR A CA 1
ATOM 2250 C C . THR A 1 293 ? -39.682 -30.985 -45.422 1.00 85.19 1159 THR A C 1
ATOM 2251 O O . THR A 1 293 ? -39.907 -31.402 -44.285 1.00 89.39 1159 THR A O 1
ATOM 2255 N N . TYR A 1 294 ? -39.963 -29.747 -45.811 1.00 85.59 1160 TYR A N 1
ATOM 2256 C CA . TYR A 1 294 ? -40.384 -28.741 -44.850 1.00 88.19 1160 TYR A CA 1
ATOM 2257 C C . TYR A 1 294 ? -41.760 -29.037 -44.268 1.00 91.48 1160 TYR A C 1
ATOM 2258 O O . TYR A 1 294 ? -42.782 -28.936 -44.946 1.00 101.43 1160 TYR A O 1
ATOM 2267 N N . GLN A 1 295 ? -41.771 -29.417 -42.994 1.00 91.20 1161 GLN A N 1
ATOM 2268 C CA . GLN A 1 295 ? -43.003 -29.458 -42.226 1.00 91.13 1161 GLN A CA 1
ATOM 2269 C C . GLN A 1 295 ? -43.398 -28.007 -42.039 1.00 91.27 1161 GLN A C 1
ATOM 2270 O O . GLN A 1 295 ? -42.605 -27.112 -42.311 1.00 120.37 1161 GLN A O 1
ATOM 2276 N N . GLY A 1 296 ? -44.588 -27.750 -41.534 1.00 93.87 1162 GLY A N 1
ATOM 2277 C CA . GLY A 1 296 ? -45.006 -26.370 -41.427 1.00 94.23 1162 GLY A CA 1
ATOM 2278 C C . GLY A 1 296 ? -45.676 -25.854 -42.686 1.00 106.70 1162 GLY A C 1
ATOM 2279 O O . GLY A 1 296 ? -45.338 -26.235 -43.809 1.00 94.03 1162 GLY A O 1
ATOM 2280 N N . THR A 1 297 ? -46.632 -24.960 -42.476 1.00 118.09 1163 THR A N 1
ATOM 2281 C CA . THR A 1 297 ? -47.561 -24.531 -43.508 1.00 101.04 1163 THR A CA 1
ATOM 2282 C C . THR A 1 297 ? -47.235 -23.134 -44.022 1.00 97.66 1163 THR A C 1
ATOM 2283 O O . THR A 1 297 ? -47.925 -22.601 -44.891 1.00 99.12 1163 THR A O 1
ATOM 2287 N N . ASP A 1 298 ? -46.170 -22.553 -43.477 1.00 104.86 1164 ASP A N 1
ATOM 2288 C CA . ASP A 1 298 ? -45.752 -21.191 -43.799 1.00 111.65 1164 ASP A CA 1
ATOM 2289 C C . ASP A 1 298 ? -45.466 -20.995 -45.272 1.00 112.99 1164 ASP A C 1
ATOM 2290 O O . ASP A 1 298 ? -45.692 -19.923 -45.816 1.00 116.40 1164 ASP A O 1
ATOM 2295 N N . ILE A 1 299 ? -44.869 -22.013 -45.878 1.00 96.32 1165 ILE A N 1
ATOM 2296 C CA . ILE A 1 299 ? -44.430 -21.955 -47.256 1.00 90.50 1165 ILE A CA 1
ATOM 2297 C C . ILE A 1 299 ? -44.772 -23.242 -47.996 1.00 106.28 1165 ILE A C 1
ATOM 2298 O O . ILE A 1 299 ? -44.526 -24.334 -47.480 1.00 90.87 1165 ILE A O 1
ATOM 2303 N N . ASP A 1 300 ? -45.353 -23.135 -49.187 1.00 118.61 1166 ASP A N 1
ATOM 2304 C CA . ASP A 1 300 ? -45.600 -24.334 -49.989 1.00 114.56 1166 ASP A CA 1
ATOM 2305 C C . ASP A 1 300 ? -44.358 -24.702 -50.778 1.00 90.19 1166 ASP A C 1
ATOM 2306 O O . ASP A 1 300 ? -43.986 -25.873 -50.845 1.00 98.00 1166 ASP A O 1
ATOM 2311 N N . THR A 1 301 ? -43.727 -23.718 -51.413 1.00 88.67 1167 THR A N 1
ATOM 2312 C CA . THR A 1 301 ? -42.454 -23.990 -52.073 1.00 85.86 1167 THR A CA 1
ATOM 2313 C C . THR A 1 301 ? -41.531 -22.766 -52.063 1.00 89.46 1167 THR A C 1
ATOM 2314 O O . THR A 1 301 ? -41.957 -21.646 -51.784 1.00 89.56 1167 THR A O 1
ATOM 2318 N N . ILE A 1 302 ? -40.263 -22.993 -52.380 1.00 81.28 1168 ILE A N 1
ATOM 2319 C CA . ILE A 1 302 ? -39.265 -21.937 -52.427 1.00 79.38 1168 ILE A CA 1
ATOM 2320 C C . ILE A 1 302 ? -38.599 -21.973 -53.789 1.00 84.69 1168 ILE A C 1
ATOM 2321 O O . ILE A 1 302 ? -38.254 -23.045 -54.282 1.00 86.77 1168 ILE A O 1
ATOM 2326 N N . GLN A 1 303 ? -38.473 -20.818 -54.430 1.00 96.67 1169 GLN A N 1
ATOM 2327 C CA . GLN A 1 303 ? -37.845 -20.756 -55.744 1.00 83.40 1169 GLN A CA 1
ATOM 2328 C C . GLN A 1 303 ? -36.840 -19.617 -55.865 1.00 90.69 1169 GLN A C 1
ATOM 2329 O O . GLN A 1 303 ? -37.043 -18.532 -55.324 1.00 93.52 1169 GLN A O 1
ATOM 2335 N N . ILE A 1 304 ? -35.751 -19.872 -56.588 1.00 99.42 1170 ILE A N 1
ATOM 2336 C CA . ILE A 1 304 ? -34.788 -18.819 -56.912 1.00 94.31 1170 ILE A CA 1
ATOM 2337 C C . ILE A 1 304 ? -35.191 -18.052 -58.163 1.00 92.33 1170 ILE A C 1
ATOM 2338 O O . ILE A 1 304 ? -35.411 -18.643 -59.218 1.00 81.54 1170 ILE A O 1
ATOM 2343 N N . ARG A 1 305 ? -35.260 -16.730 -58.052 1.00 100.98 1171 ARG A N 1
ATOM 2344 C CA . ARG A 1 305 ? -35.603 -15.908 -59.197 1.00 102.37 1171 ARG A CA 1
ATOM 2345 C C . ARG A 1 305 ? -34.354 -15.190 -59.706 1.00 102.87 1171 ARG A C 1
ATOM 2346 O O . ARG A 1 305 ? -33.603 -14.618 -58.919 1.00 92.08 1171 ARG A O 1
ATOM 2354 N N . SER A 1 306 ? -34.119 -15.236 -61.014 1.00 114.17 1172 SER A N 1
ATOM 2355 C CA . SER A 1 306 ? -32.942 -14.590 -61.600 1.00 110.86 1172 SER A CA 1
ATOM 2356 C C . SER A 1 306 ? -33.298 -13.551 -62.666 1.00 114.51 1172 SER A C 1
ATOM 2357 O O . SER A 1 306 ? -34.160 -13.789 -63.508 1.00 119.31 1172 SER A O 1
ATOM 2360 N N . ASP A 1 307 ? -32.624 -12.403 -62.625 1.00 113.33 1173 ASP A N 1
ATOM 2361 C CA . ASP A 1 307 ? -32.921 -11.295 -63.539 1.00 111.93 1173 ASP A CA 1
ATOM 2362 C C . ASP A 1 307 ? -31.677 -10.840 -64.309 1.00 123.01 1173 ASP A C 1
ATOM 2363 O O . ASP A 1 307 ? -30.572 -10.844 -63.768 1.00 121.71 1173 ASP A O 1
ATOM 2368 N N . VAL A 1 308 ? -31.852 -10.446 -65.570 1.00 138.98 1174 VAL A N 1
ATOM 2369 C CA . VAL A 1 308 ? -30.713 -10.045 -66.393 1.00 127.38 1174 VAL A CA 1
ATOM 2370 C C . VAL A 1 308 ? -30.826 -8.570 -66.804 1.00 115.70 1174 VAL A C 1
ATOM 2371 O O . VAL A 1 308 ? -31.905 -8.089 -67.148 1.00 128.21 1174 VAL A O 1
ATOM 2375 N N . GLU A 1 309 ? -29.702 -7.859 -66.756 1.00 112.01 1175 GLU A N 1
ATOM 2376 C CA . GLU A 1 309 ? -29.587 -6.502 -67.294 1.00 122.46 1175 GLU A CA 1
ATOM 2377 C C . GLU A 1 309 ? -28.476 -6.337 -68.331 1.00 141.96 1175 GLU A C 1
ATOM 2378 O O . GLU A 1 309 ? -27.388 -6.881 -68.169 1.00 146.34 1175 GLU A O 1
ATOM 2384 N N . SER A 1 310 ? -28.755 -5.602 -69.404 1.00 143.96 1176 SER A N 1
ATOM 2385 C CA . SER A 1 310 ? -27.758 -5.404 -70.448 1.00 143.87 1176 SER A CA 1
ATOM 2386 C C . SER A 1 310 ? -27.258 -3.956 -70.456 1.00 161.70 1176 SER A C 1
ATOM 2387 O O . SER A 1 310 ? -28.044 -3.011 -70.433 1.00 155.67 1176 SER A O 1
ATOM 2390 N N . THR A 1 311 ? -25.935 -3.811 -70.478 1.00 167.61 1177 THR A N 1
ATOM 2391 C CA . THR A 1 311 ? -25.256 -2.515 -70.522 1.00 180.91 1177 THR A CA 1
ATOM 2392 C C . THR A 1 311 ? -24.637 -2.281 -71.905 1.00 182.86 1177 THR A C 1
ATOM 2393 O O . THR A 1 311 ? -24.224 -3.229 -72.570 1.00 187.99 1177 THR A O 1
ATOM 2397 N N . THR A 1 312 ? -24.578 -1.020 -72.331 1.00 196.76 1178 THR A N 1
ATOM 2398 C CA . THR A 1 312 ? -24.103 -0.663 -73.665 1.00 193.91 1178 THR A CA 1
ATOM 2399 C C . THR A 1 312 ? -22.703 -0.056 -73.606 1.00 210.13 1178 THR A C 1
ATOM 2400 O O . THR A 1 312 ? -22.439 0.855 -72.822 1.00 196.67 1178 THR A O 1
ATOM 2404 N N . SER A 1 313 ? -21.807 -0.576 -74.442 1.00 203.56 1179 SER A N 1
ATOM 2405 C CA . SER A 1 313 ? -20.421 -0.113 -74.470 1.00 212.45 1179 SER A CA 1
ATOM 2406 C C . SER A 1 313 ? -19.830 -0.013 -75.870 1.00 215.24 1179 SER A C 1
ATOM 2407 O O . SER A 1 313 ? -20.201 -0.770 -76.763 1.00 221.63 1179 SER A O 1
ATOM 2410 N N . SER A 1 314 ? -18.909 0.928 -76.049 1.00 227.68 1180 SER A N 1
ATOM 2411 C CA . SER A 1 314 ? -18.190 1.059 -77.312 1.00 207.21 1180 SER A CA 1
ATOM 2412 C C . SER A 1 314 ? -17.064 0.029 -77.424 1.00 194.40 1180 SER A C 1
ATOM 2413 O O . SER A 1 314 ? -16.668 -0.593 -76.436 1.00 189.50 1180 SER A O 1
ATOM 2416 N N . THR A 1 318 ? -23.988 -5.490 -74.765 1.00 159.31 1184 THR A N 1
ATOM 2417 C CA . THR A 1 318 ? -22.776 -6.261 -74.982 1.00 172.60 1184 THR A CA 1
ATOM 2418 C C . THR A 1 318 ? -22.515 -7.118 -73.749 1.00 174.52 1184 THR A C 1
ATOM 2419 O O . THR A 1 318 ? -21.914 -8.189 -73.829 1.00 172.36 1184 THR A O 1
ATOM 2423 N N . ARG A 1 319 ? -22.990 -6.635 -72.606 1.00 168.09 1185 ARG A N 1
ATOM 2424 C CA . ARG A 1 319 ? -22.826 -7.327 -71.332 1.00 157.01 1185 ARG A CA 1
ATOM 2425 C C . ARG A 1 319 ? -24.133 -7.792 -70.709 1.00 144.84 1185 ARG A C 1
ATOM 2426 O O . ARG A 1 319 ? -25.130 -7.072 -70.706 1.00 145.89 1185 ARG A O 1
ATOM 2434 N N . ARG A 1 320 ? -24.116 -9.004 -70.166 1.00 146.72 1186 ARG A N 1
ATOM 2435 C CA . ARG A 1 320 ? -25.294 -9.536 -69.507 1.00 141.53 1186 ARG A CA 1
ATOM 2436 C C . ARG A 1 320 ? -25.005 -9.469 -68.017 1.00 131.56 1186 ARG A C 1
ATOM 2437 O O . ARG A 1 320 ? -24.030 -10.041 -67.532 1.00 122.98 1186 ARG A O 1
ATOM 2445 N N . ASN A 1 321 ? -25.878 -8.782 -67.293 1.00 123.10 1187 ASN A N 1
ATOM 2446 C CA . ASN A 1 321 ? -25.696 -8.585 -65.867 1.00 127.08 1187 ASN A CA 1
ATOM 2447 C C . ASN A 1 321 ? -26.755 -9.367 -65.100 1.00 126.82 1187 ASN A C 1
ATOM 2448 O O . ASN A 1 321 ? -27.947 -9.181 -65.331 1.00 130.28 1187 ASN A O 1
ATOM 2453 N N . TYR A 1 322 ? -26.337 -10.230 -64.181 1.00 121.86 1188 TYR A N 1
ATOM 2454 C CA . TYR A 1 322 ? -27.304 -11.067 -63.477 1.00 112.38 1188 TYR A CA 1
ATOM 2455 C C . TYR A 1 322 ? -27.446 -10.733 -61.999 1.00 98.17 1188 TYR A C 1
ATOM 2456 O O . TYR A 1 322 ? -26.461 -10.562 -61.287 1.00 104.62 1188 TYR A O 1
ATOM 2465 N N . ASN A 1 323 ? -28.695 -10.632 -61.560 1.00 88.21 1189 ASN A N 1
ATOM 2466 C CA . ASN A 1 323 ? -29.034 -10.497 -60.150 1.00 81.42 1189 ASN A CA 1
ATOM 2467 C C . ASN A 1 323 ? -29.931 -11.627 -59.672 1.00 87.33 1189 ASN A C 1
ATOM 2468 O O . ASN A 1 323 ? -30.913 -11.984 -60.325 1.00 89.58 1189 ASN A O 1
ATOM 2473 N N . TYR A 1 324 ? -29.556 -12.205 -58.537 1.00 91.02 1190 TYR A N 1
ATOM 2474 C CA . TYR A 1 324 ? -30.231 -13.370 -57.989 1.00 89.31 1190 TYR A CA 1
ATOM 2475 C C . TYR A 1 324 ? -30.930 -13.044 -56.666 1.00 94.99 1190 TYR A C 1
ATOM 2476 O O . TYR A 1 324 ? -30.454 -12.215 -55.892 1.00 104.13 1190 TYR A O 1
ATOM 2485 N N . ARG A 1 325 ? -32.073 -13.680 -56.421 1.00 88.50 1191 ARG A N 1
ATOM 2486 C CA . ARG A 1 325 ? -32.759 -13.558 -55.131 1.00 86.82 1191 ARG A CA 1
ATOM 2487 C C . ARG A 1 325 ? -33.541 -14.828 -54.785 1.00 82.06 1191 ARG A C 1
ATOM 2488 O O . ARG A 1 325 ? -34.100 -15.484 -55.663 1.00 82.65 1191 ARG A O 1
ATOM 2496 N N . VAL A 1 326 ? -33.560 -15.184 -53.503 1.00 82.16 1192 VAL A N 1
ATOM 2497 C CA . VAL A 1 326 ? -34.283 -16.372 -53.051 1.00 85.78 1192 VAL A CA 1
ATOM 2498 C C . VAL A 1 326 ? -35.651 -15.954 -52.521 1.00 85.71 1192 VAL A C 1
ATOM 2499 O O . VAL A 1 326 ? -35.740 -15.016 -51.733 1.00 96.26 1192 VAL A O 1
ATOM 2503 N N . SER A 1 327 ? -36.717 -16.638 -52.936 1.00 75.95 1193 SER A N 1
ATOM 2504 C CA . SER A 1 327 ? -38.061 -16.173 -52.589 1.00 92.16 1193 SER A CA 1
ATOM 2505 C C . SER A 1 327 ? -39.002 -17.192 -51.937 1.00 94.08 1193 SER A C 1
ATOM 2506 O O . SER A 1 327 ? -38.943 -18.395 -52.204 1.00 79.39 1193 SER A O 1
ATOM 2517 N N . VAL A 1 329 ? -42.994 -18.443 -51.172 1.00 103.32 1195 VAL A N 1
ATOM 2518 C CA . VAL A 1 329 ? -44.383 -18.329 -51.600 1.00 122.82 1195 VAL A CA 1
ATOM 2519 C C . VAL A 1 329 ? -45.319 -19.212 -50.783 1.00 119.02 1195 VAL A C 1
ATOM 2520 O O . VAL A 1 329 ? -45.133 -20.428 -50.679 1.00 109.48 1195 VAL A O 1
ATOM 2524 N N . LYS A 1 330 ? -46.292 -18.566 -50.151 1.00 118.47 1196 LYS A N 1
ATOM 2525 C CA . LYS A 1 330 ? -47.445 -19.250 -49.580 1.00 136.52 1196 LYS A CA 1
ATOM 2526 C C . LYS A 1 330 ? -48.706 -18.513 -49.996 1.00 143.56 1196 LYS A C 1
ATOM 2527 O O . LYS A 1 330 ? -48.822 -17.311 -49.757 1.00 140.39 1196 LYS A O 1
ATOM 2533 N N . GLY A 1 331 ? -49.644 -19.212 -50.616 1.00 138.48 1197 GLY A N 1
ATOM 2534 C CA . GLY A 1 331 ? -50.878 -18.580 -51.034 1.00 160.80 1197 GLY A CA 1
ATOM 2535 C C . GLY A 1 331 ? -50.682 -17.450 -52.027 1.00 175.35 1197 GLY A C 1
ATOM 2536 O O . GLY A 1 331 ? -51.200 -16.349 -51.832 1.00 182.29 1197 GLY A O 1
ATOM 2537 N N . ASP A 1 332 ? -49.901 -17.727 -53.070 1.00 169.14 1198 ASP A N 1
ATOM 2538 C CA . ASP A 1 332 ? -49.685 -16.822 -54.208 1.00 162.21 1198 ASP A CA 1
ATOM 2539 C C . ASP A 1 332 ? -48.776 -15.613 -53.987 1.00 160.10 1198 ASP A C 1
ATOM 2540 O O . ASP A 1 332 ? -48.445 -14.921 -54.952 1.00 176.17 1198 ASP A O 1
ATOM 2545 N N . THR A 1 333 ? -48.386 -15.323 -52.751 1.00 154.37 1199 THR A N 1
ATOM 2546 C CA . THR A 1 333 ? -47.504 -14.180 -52.523 1.00 139.85 1199 THR A CA 1
ATOM 2547 C C . THR A 1 333 ? -46.059 -14.537 -52.881 1.00 146.88 1199 THR A C 1
ATOM 2548 O O . THR A 1 333 ? -45.577 -15.618 -52.554 1.00 154.59 1199 THR A O 1
ATOM 2552 N N . GLU A 1 334 ? -45.377 -13.615 -53.551 1.00 138.35 1200 GLU A N 1
ATOM 2553 C CA . GLU A 1 334 ? -43.951 -13.737 -53.813 1.00 119.24 1200 GLU A CA 1
ATOM 2554 C C . GLU A 1 334 ? -43.175 -12.859 -52.848 1.00 122.27 1200 GLU A C 1
ATOM 2555 O O . GLU A 1 334 ? -43.218 -11.632 -52.937 1.00 144.79 1200 GLU A O 1
ATOM 2569 N N . ASP A 1 336 ? -39.413 -12.063 -50.989 1.00 103.09 1202 ASP A N 1
ATOM 2570 C CA . ASP A 1 336 ? -37.969 -12.204 -50.851 1.00 107.49 1202 ASP A CA 1
ATOM 2571 C C . ASP A 1 336 ? -37.659 -12.687 -49.431 1.00 102.05 1202 ASP A C 1
ATOM 2572 O O . ASP A 1 336 ? -38.227 -12.183 -48.465 1.00 118.42 1202 ASP A O 1
ATOM 2585 N N . ARG A 1 338 ? -34.719 -12.555 -47.867 1.00 88.48 1204 ARG A N 1
ATOM 2586 C CA . ARG A 1 338 ? -33.664 -11.819 -47.183 1.00 92.66 1204 ARG A CA 1
ATOM 2587 C C . ARG A 1 338 ? -34.221 -10.842 -46.155 1.00 92.72 1204 ARG A C 1
ATOM 2588 O O . ARG A 1 338 ? -35.035 -9.974 -46.474 1.00 107.91 1204 ARG A O 1
ATOM 2596 N N . GLY A 1 339 ? -33.783 -11.007 -44.913 1.00 77.37 1205 GLY A N 1
ATOM 2597 C CA . GLY A 1 339 ? -34.251 -10.177 -43.819 1.00 97.13 1205 GLY A CA 1
ATOM 2598 C C . GLY A 1 339 ? -35.585 -10.635 -43.260 1.00 82.39 1205 GLY A C 1
ATOM 2599 O O . GLY A 1 339 ? -36.061 -10.118 -42.247 1.00 78.86 1205 GLY A O 1
ATOM 2600 N N . ARG A 1 340 ? -36.179 -11.622 -43.920 1.00 77.89 1206 ARG A N 1
ATOM 2601 C CA . ARG A 1 340 ? -37.534 -12.055 -43.603 1.00 79.93 1206 ARG A CA 1
ATOM 2602 C C . ARG A 1 340 ? -37.661 -13.520 -43.243 1.00 79.58 1206 ARG A C 1
ATOM 2603 O O . ARG A 1 340 ? -38.774 -14.015 -43.092 1.00 108.79 1206 ARG A O 1
ATOM 2611 N N . CYS A 1 341 ? -36.553 -14.231 -43.110 1.00 77.55 1207 CYS A N 1
ATOM 2612 C CA . CYS A 1 341 ? -36.669 -15.657 -42.851 1.00 78.17 1207 CYS A CA 1
ATOM 2613 C C . CYS A 1 341 ? -36.121 -16.064 -41.493 1.00 76.91 1207 CYS A C 1
ATOM 2614 O O . CYS A 1 341 ? -35.173 -15.478 -40.972 1.00 82.41 1207 CYS A O 1
ATOM 2617 N N . SER A 1 342 ? -36.746 -17.099 -40.954 1.00 77.90 1208 SER A N 1
ATOM 2618 C CA . SER A 1 342 ? -36.381 -17.718 -39.694 1.00 77.82 1208 SER A CA 1
ATOM 2619 C C . SER A 1 342 ? -35.023 -18.417 -39.729 1.00 75.83 1208 SER A C 1
ATOM 2620 O O . SER A 1 342 ? -34.494 -18.721 -40.796 1.00 77.12 1208 SER A O 1
ATOM 2623 N N . ALA A 1 343 ? -34.475 -18.673 -38.548 1.00 60.64 1209 ALA A N 1
ATOM 2624 C CA . ALA A 1 343 ? -33.191 -19.340 -38.410 1.00 58.06 1209 ALA A CA 1
ATOM 2625 C C . ALA A 1 343 ? -33.220 -20.772 -38.928 1.00 61.62 1209 ALA A C 1
ATOM 2626 O O . ALA A 1 343 ? -32.344 -21.192 -39.680 1.00 56.80 1209 ALA A O 1
ATOM 2628 N N . GLY A 1 344 ? -34.220 -21.529 -38.491 1.00 52.65 1210 GLY A N 1
ATOM 2629 C CA . GLY A 1 344 ? -34.428 -22.882 -38.972 1.00 71.58 1210 GLY A CA 1
ATOM 2630 C C . GLY A 1 344 ? -34.740 -22.950 -40.455 1.00 75.52 1210 GLY A C 1
ATOM 2631 O O . GLY A 1 344 ? -34.318 -23.873 -41.151 1.00 84.31 1210 GLY A O 1
ATOM 2632 N N . GLN A 1 345 ? -35.507 -21.976 -40.931 1.00 75.47 1211 GLN A N 1
ATOM 2633 C CA . GLN A 1 345 ? -35.838 -21.881 -42.346 1.00 63.60 1211 GLN A CA 1
ATOM 2634 C C . GLN A 1 345 ? -34.593 -21.634 -43.188 1.00 65.75 1211 GLN A C 1
ATOM 2635 O O . GLN A 1 345 ? -34.438 -22.229 -44.251 1.00 63.42 1211 GLN A O 1
ATOM 2641 N N . LYS A 1 346 ? -33.703 -20.768 -42.700 1.00 70.92 1212 LYS A N 1
ATOM 2642 C CA . LYS A 1 346 ? -32.432 -20.504 -43.376 1.00 51.58 1212 LYS A CA 1
ATOM 2643 C C . LYS A 1 346 ? -31.614 -21.777 -43.555 1.00 67.67 1212 LYS A C 1
ATOM 2644 O O . LYS A 1 346 ? -31.115 -22.054 -44.642 1.00 70.96 1212 LYS A O 1
ATOM 2650 N N . VAL A 1 347 ? -31.481 -22.548 -42.480 1.00 55.77 1213 VAL A N 1
ATOM 2651 C CA . VAL A 1 347 ? -30.684 -23.761 -42.504 1.00 57.32 1213 VAL A CA 1
ATOM 2652 C C . VAL A 1 347 ? -31.205 -24.774 -43.508 1.00 60.58 1213 VAL A C 1
ATOM 2653 O O . VAL A 1 347 ? -30.444 -25.273 -44.335 1.00 58.92 1213 VAL A O 1
ATOM 2657 N N . LEU A 1 348 ? -32.500 -25.069 -43.445 1.00 52.20 1214 LEU A N 1
ATOM 2658 C CA . LEU A 1 348 ? -33.109 -26.066 -44.323 1.00 51.00 1214 LEU A CA 1
ATOM 2659 C C . LEU A 1 348 ? -33.046 -25.670 -45.792 1.00 73.87 1214 LEU A C 1
ATOM 2660 O O . LEU A 1 348 ? -32.708 -26.482 -46.653 1.00 68.70 1214 LEU A O 1
ATOM 2665 N N . ALA A 1 349 ? -33.397 -24.422 -46.075 1.00 66.07 1215 ALA A N 1
ATOM 2666 C CA . ALA A 1 349 ? -33.396 -23.933 -47.447 1.00 58.89 1215 ALA A CA 1
ATOM 2667 C C . ALA A 1 349 ? -32.006 -23.947 -48.079 1.00 53.99 1215 ALA A C 1
ATOM 2668 O O . ALA A 1 349 ? -31.859 -24.313 -49.242 1.00 68.84 1215 ALA A O 1
ATOM 2670 N N . SER A 1 350 ? -30.992 -23.559 -47.313 1.00 53.70 1216 SER A N 1
ATOM 2671 C CA . SER A 1 350 ? -29.620 -23.589 -47.802 1.00 49.62 1216 SER A CA 1
ATOM 2672 C C . SER A 1 350 ? -29.179 -25.014 -48.129 1.00 55.77 1216 SER A C 1
ATOM 2673 O O . SER A 1 350 ? -28.533 -25.242 -49.149 1.00 71.65 1216 SER A O 1
ATOM 2676 N N . ILE A 1 351 ? -29.526 -25.967 -47.268 1.00 49.44 1217 ILE A N 1
ATOM 2677 C CA . ILE A 1 351 ? -29.216 -27.373 -47.517 1.00 50.49 1217 ILE A CA 1
ATOM 2678 C C . ILE A 1 351 ? -29.861 -27.832 -48.810 1.00 61.63 1217 ILE A C 1
ATOM 2679 O O . ILE A 1 351 ? -29.217 -28.476 -49.634 1.00 57.35 1217 ILE A O 1
ATOM 2684 N N . ILE A 1 352 ? -31.134 -27.489 -48.981 1.00 63.25 1218 ILE A N 1
ATOM 2685 C CA . ILE A 1 352 ? -31.893 -27.849 -50.178 1.00 65.78 1218 ILE A CA 1
ATOM 2686 C C . ILE A 1 352 ? -31.298 -27.247 -51.443 1.00 73.81 1218 ILE A C 1
ATOM 2687 O O . ILE A 1 352 ? -31.151 -27.933 -52.457 1.00 61.96 1218 ILE A O 1
ATOM 2692 N N . ILE A 1 353 ? -30.945 -25.967 -51.375 1.00 66.16 1219 ILE A N 1
ATOM 2693 C CA . ILE A 1 353 ? -30.314 -25.291 -52.503 1.00 60.10 1219 ILE A CA 1
ATOM 2694 C C . ILE A 1 353 ? -28.957 -25.907 -52.880 1.00 61.23 1219 ILE A C 1
ATOM 2695 O O . ILE A 1 353 ? -28.675 -26.078 -54.062 1.00 65.43 1219 ILE A O 1
ATOM 2700 N N . ARG A 1 354 ? -28.125 -26.250 -51.897 1.00 56.53 1220 ARG A N 1
ATOM 2701 C CA . ARG A 1 354 ? -26.845 -26.890 -52.204 1.00 54.97 1220 ARG A CA 1
ATOM 2702 C C . ARG A 1 354 ? -27.060 -28.250 -52.862 1.00 63.26 1220 ARG A C 1
ATOM 2703 O O . ARG A 1 354 ? -26.383 -28.587 -53.832 1.00 85.25 1220 ARG A O 1
ATOM 2711 N N . LEU A 1 355 ? -28.000 -29.028 -52.336 1.00 54.55 1221 LEU A N 1
ATOM 2712 C CA . LEU A 1 355 ? -28.302 -30.345 -52.893 1.00 60.94 1221 LEU A CA 1
ATOM 2713 C C . LEU A 1 355 ? -28.752 -30.216 -54.339 1.00 80.18 1221 LEU A C 1
ATOM 2714 O O . LEU A 1 355 ? -28.310 -30.976 -55.201 1.00 96.57 1221 LEU A O 1
ATOM 2719 N N . ALA A 1 356 ? -29.634 -29.254 -54.592 1.00 83.48 1222 ALA A N 1
ATOM 2720 C CA . ALA A 1 356 ? -30.125 -28.989 -55.938 1.00 74.84 1222 ALA A CA 1
ATOM 2721 C C . ALA A 1 356 ? -28.989 -28.542 -56.853 1.00 75.43 1222 ALA A C 1
ATOM 2722 O O . ALA A 1 356 ? -28.858 -29.033 -57.974 1.00 63.19 1222 ALA A O 1
ATOM 2724 N N . LEU A 1 357 ? -28.157 -27.631 -56.348 1.00 86.15 1223 LEU A N 1
ATOM 2725 C CA . LEU A 1 357 ? -27.083 -27.040 -57.142 1.00 69.36 1223 LEU A CA 1
ATOM 2726 C C . LEU A 1 357 ? -26.156 -28.128 -57.646 1.00 73.12 1223 LEU A C 1
ATOM 2727 O O . LEU A 1 357 ? -25.829 -28.159 -58.820 1.00 98.17 1223 LEU A O 1
ATOM 2732 N N . ALA A 1 358 ? -25.775 -29.040 -56.761 1.00 80.24 1224 ALA A N 1
ATOM 2733 C CA . ALA A 1 358 ? -24.873 -30.118 -57.124 1.00 83.72 1224 ALA A CA 1
ATOM 2734 C C . ALA A 1 358 ? -25.517 -31.012 -58.178 1.00 90.13 1224 ALA A C 1
ATOM 2735 O O . ALA A 1 358 ? -24.949 -31.227 -59.244 1.00 91.29 1224 ALA A O 1
ATOM 2737 N N . GLU A 1 359 ? -26.734 -31.462 -57.907 1.00 91.15 1225 GLU A N 1
ATOM 2738 C CA . GLU A 1 359 ? -27.444 -32.380 -58.801 1.00 89.50 1225 GLU A CA 1
ATOM 2739 C C . GLU A 1 359 ? -27.511 -31.839 -60.226 1.00 95.62 1225 GLU A C 1
ATOM 2740 O O . GLU A 1 359 ? -27.164 -32.532 -61.180 1.00 117.47 1225 GLU A O 1
ATOM 2746 N N . SER A 1 360 ? -27.985 -30.607 -60.369 1.00 89.21 1226 SER A N 1
ATOM 2747 C CA . SER A 1 360 ? -28.056 -29.991 -61.682 1.00 94.02 1226 SER A CA 1
ATOM 2748 C C . SER A 1 360 ? -26.694 -29.536 -62.223 1.00 92.85 1226 SER A C 1
ATOM 2749 O O . SER A 1 360 ? -26.339 -29.866 -63.351 1.00 102.77 1226 SER A O 1
ATOM 2752 N N . PHE A 1 361 ? -25.933 -28.782 -61.432 1.00 88.14 1227 PHE A N 1
ATOM 2753 C CA . PHE A 1 361 ? -24.680 -28.188 -61.920 1.00 87.11 1227 PHE A CA 1
ATOM 2754 C C . PHE A 1 361 ? -23.519 -29.154 -62.085 1.00 92.04 1227 PHE A C 1
ATOM 2755 O O . PHE A 1 361 ? -22.855 -29.159 -63.119 1.00 111.97 1227 PHE A O 1
ATOM 2763 N N . CYS A 1 362 ? -23.272 -29.963 -61.064 1.00 94.12 1228 CYS A N 1
ATOM 2764 C CA . CYS A 1 362 ? -22.094 -30.817 -61.056 1.00 111.19 1228 CYS A CA 1
ATOM 2765 C C . CYS A 1 362 ? -22.277 -31.958 -62.025 1.00 118.46 1228 CYS A C 1
ATOM 2766 O O . CYS A 1 362 ? -23.414 -32.319 -62.352 1.00 114.00 1228 CYS A O 1
ATOM 2769 N N . ALA A 1 363 ? -21.162 -32.500 -62.514 1.00 122.29 1229 ALA A N 1
ATOM 2770 C CA . ALA A 1 363 ? -21.233 -33.706 -63.319 1.00 130.81 1229 ALA A CA 1
ATOM 2771 C C . ALA A 1 363 ? -21.831 -34.734 -62.392 1.00 137.60 1229 ALA A C 1
ATOM 2772 O O . ALA A 1 363 ? -21.450 -34.814 -61.227 1.00 124.86 1229 ALA A O 1
ATOM 2774 N N . ASN A 1 364 ? -22.738 -35.546 -62.910 1.00 152.01 1230 ASN A N 1
ATOM 2775 C CA . ASN A 1 364 ? -23.613 -36.294 -62.020 1.00 144.92 1230 ASN A CA 1
ATOM 2776 C C . ASN A 1 364 ? -22.907 -37.421 -61.282 1.00 136.91 1230 ASN A C 1
ATOM 2777 O O . ASN A 1 364 ? -23.029 -38.605 -61.608 1.00 131.72 1230 ASN A O 1
ATOM 2782 N N . CYS A 1 365 ? -22.146 -36.990 -60.281 1.00 126.71 1231 CYS A N 1
ATOM 2783 C CA . CYS A 1 365 ? -21.561 -37.847 -59.266 1.00 110.48 1231 CYS A CA 1
ATOM 2784 C C . CYS A 1 365 ? -22.185 -37.400 -57.957 1.00 97.90 1231 CYS A C 1
ATOM 2785 O O . CYS A 1 365 ? -22.154 -36.215 -57.624 1.00 106.18 1231 CYS A O 1
ATOM 2788 N N . GLY A 1 366 ? -22.770 -38.329 -57.216 1.00 93.79 1232 GLY A N 1
ATOM 2789 C CA . GLY A 1 366 ? -23.537 -37.949 -56.046 1.00 87.46 1232 GLY A CA 1
ATOM 2790 C C . GLY A 1 366 ? -22.660 -37.527 -54.892 1.00 83.68 1232 GLY A C 1
ATOM 2791 O O . GLY A 1 366 ? -22.731 -38.108 -53.816 1.00 88.78 1232 GLY A O 1
ATOM 2792 N N . LEU A 1 367 ? -21.835 -36.511 -55.113 1.00 73.81 1233 LEU A N 1
ATOM 2793 C CA . LEU A 1 367 ? -20.931 -36.040 -54.077 1.00 63.88 1233 LEU A CA 1
ATOM 2794 C C . LEU A 1 367 ? -21.447 -34.793 -53.393 1.00 71.49 1233 LEU A C 1
ATOM 2795 O O . LEU A 1 367 ? -21.584 -33.739 -54.015 1.00 79.91 1233 LEU A O 1
ATOM 2800 N N . ILE A 1 368 ? -21.743 -34.923 -52.107 1.00 69.39 1234 ILE A N 1
ATOM 2801 C CA . ILE A 1 368 ? -22.006 -33.758 -51.275 1.00 66.47 1234 ILE A CA 1
ATOM 2802 C C . ILE A 1 368 ? -21.672 -34.107 -49.827 1.00 61.37 1234 ILE A C 1
ATOM 2803 O O . ILE A 1 368 ? -21.840 -35.249 -49.397 1.00 64.68 1234 ILE A O 1
ATOM 2808 N N . ALA A 1 369 ? -21.200 -33.119 -49.080 1.00 62.47 1235 ALA A N 1
ATOM 2809 C CA . ALA A 1 369 ? -20.922 -33.305 -47.665 1.00 56.96 1235 ALA A CA 1
ATOM 2810 C C . ALA A 1 369 ? -21.742 -32.313 -46.865 1.00 55.30 1235 ALA A C 1
ATOM 2811 O O . ALA A 1 369 ? -21.690 -31.108 -47.109 1.00 62.21 1235 ALA A O 1
ATOM 2813 N N . LEU A 1 370 ? -22.494 -32.832 -45.899 1.00 50.14 1236 LEU A N 1
ATOM 2814 C CA . LEU A 1 370 ? -23.387 -32.024 -45.073 1.00 46.36 1236 LEU A CA 1
ATOM 2815 C C . LEU A 1 370 ? -22.888 -32.036 -43.631 1.00 64.37 1236 LEU A C 1
ATOM 2816 O O . LEU A 1 370 ? -22.815 -33.093 -42.991 1.00 52.01 1236 LEU A O 1
ATOM 2821 N N . ASP A 1 371 ? -22.535 -30.858 -43.121 1.00 45.60 1237 ASP A N 1
ATOM 2822 C CA . ASP A 1 371 ? -21.978 -30.782 -41.775 1.00 45.50 1237 ASP A CA 1
ATOM 2823 C C . ASP A 1 371 ? -23.016 -30.267 -40.796 1.00 68.18 1237 ASP A C 1
ATOM 2824 O O . ASP A 1 371 ? -23.304 -29.069 -40.757 1.00 67.18 1237 ASP A O 1
ATOM 2829 N N . GLU A 1 372 ? -23.553 -31.186 -39.995 1.00 66.44 1238 GLU A N 1
ATOM 2830 C CA . GLU A 1 372 ? -24.587 -30.897 -39.009 1.00 57.69 1238 GLU A CA 1
ATOM 2831 C C . GLU A 1 372 ? -25.787 -30.260 -39.700 1.00 64.22 1238 GLU A C 1
ATOM 2832 O O . GLU A 1 372 ? -26.087 -29.090 -39.469 1.00 68.44 1238 GLU A O 1
ATOM 2838 N N . PRO A 1 373 ? -26.458 -31.019 -40.585 1.00 55.21 1239 PRO A N 1
ATOM 2839 C CA . PRO A 1 373 ? -27.638 -30.476 -41.266 1.00 53.06 1239 PRO A CA 1
ATOM 2840 C C . PRO A 1 373 ? -28.749 -30.064 -40.287 1.00 67.71 1239 PRO A C 1
ATOM 2841 O O . PRO A 1 373 ? -29.577 -29.233 -40.641 1.00 79.20 1239 PRO A O 1
ATOM 2845 N N . THR A 1 374 ? -28.747 -30.629 -39.081 1.00 56.46 1240 THR A N 1
ATOM 2846 C CA . THR A 1 374 ? -29.821 -30.414 -38.109 1.00 51.38 1240 THR A CA 1
ATOM 2847 C C . THR A 1 374 ? -29.788 -29.082 -37.357 1.00 54.54 1240 THR A C 1
ATOM 2848 O O . THR A 1 374 ? -30.604 -28.866 -36.461 1.00 62.37 1240 THR A O 1
ATOM 2852 N N . THR A 1 375 ? -28.852 -28.204 -37.698 1.00 47.95 1241 THR A N 1
ATOM 2853 C CA . THR A 1 375 ? -28.699 -26.932 -36.988 1.00 62.41 1241 THR A CA 1
ATOM 2854 C C . THR A 1 375 ? -29.987 -26.124 -36.973 1.00 52.10 1241 THR A C 1
ATOM 2855 O O . THR A 1 375 ? -30.551 -25.838 -38.021 1.00 65.30 1241 THR A O 1
ATOM 2859 N N . ASN A 1 376 ? -30.444 -25.781 -35.770 1.00 62.97 1242 ASN A N 1
ATOM 2860 C CA . ASN A 1 376 ? -31.647 -24.977 -35.564 1.00 56.96 1242 ASN A CA 1
ATOM 2861 C C . ASN A 1 376 ? -32.933 -25.581 -36.112 1.00 51.45 1242 ASN A C 1
ATOM 2862 O O . ASN A 1 376 ? -33.899 -24.860 -36.335 1.00 54.24 1242 ASN A O 1
ATOM 2867 N N . LEU A 1 377 ? -32.957 -26.893 -36.327 1.00 54.29 1243 LEU A N 1
ATOM 2868 C CA . LEU A 1 377 ? -34.155 -27.517 -36.874 1.00 65.80 1243 LEU A CA 1
ATOM 2869 C C . LEU A 1 377 ? -34.922 -28.232 -35.774 1.00 53.54 1243 LEU A C 1
ATOM 2870 O O . LEU A 1 377 ? -34.319 -28.849 -34.903 1.00 93.65 1243 LEU A O 1
ATOM 2875 N N . ASP A 1 378 ? -36.245 -28.154 -35.803 1.00 60.99 1244 ASP A N 1
ATOM 2876 C CA . ASP A 1 378 ? -37.048 -28.812 -34.784 1.00 62.43 1244 ASP A CA 1
ATOM 2877 C C . ASP A 1 378 ? -37.136 -30.311 -35.068 1.00 68.38 1244 ASP A C 1
ATOM 2878 O O . ASP A 1 378 ? -36.616 -30.779 -36.076 1.00 66.21 1244 ASP A O 1
ATOM 2883 N N . SER A 1 379 ? -37.794 -31.048 -34.178 1.00 74.24 1245 SER A N 1
ATOM 2884 C CA . SER A 1 379 ? -37.892 -32.498 -34.295 1.00 62.94 1245 SER A CA 1
ATOM 2885 C C . SER A 1 379 ? -38.510 -32.958 -35.618 1.00 76.98 1245 SER A C 1
ATOM 2886 O O . SER A 1 379 ? -38.027 -33.902 -36.247 1.00 72.16 1245 SER A O 1
ATOM 2889 N N . ASP A 1 380 ? -39.592 -32.309 -36.032 1.00 84.32 1246 ASP A N 1
ATOM 2890 C CA . ASP A 1 380 ? -40.273 -32.704 -37.257 1.00 80.75 1246 ASP A CA 1
ATOM 2891 C C . ASP A 1 380 ? -39.395 -32.473 -38.473 1.00 67.78 1246 ASP A C 1
ATOM 2892 O O . ASP A 1 380 ? -39.287 -33.339 -39.333 1.00 68.80 1246 ASP A O 1
ATOM 2897 N N . ASN A 1 381 ? -38.770 -31.304 -38.547 1.00 58.95 1247 ASN A N 1
ATOM 2898 C CA . ASN A 1 381 ? -37.883 -31.001 -39.666 1.00 66.94 1247 ASN A CA 1
ATOM 2899 C C . ASN A 1 381 ? -36.671 -31.929 -39.675 1.00 69.14 1247 ASN A C 1
ATOM 2900 O O . ASN A 1 381 ? -36.133 -32.237 -40.736 1.00 69.20 1247 ASN A O 1
ATOM 2905 N N . ILE A 1 382 ? -36.235 -32.356 -38.492 1.00 55.68 1248 ILE A N 1
ATOM 2906 C CA . ILE A 1 382 ? -35.143 -33.316 -38.385 1.00 65.48 1248 ILE A CA 1
ATOM 2907 C C . ILE A 1 382 ? -35.558 -34.672 -38.923 1.00 58.34 1248 ILE A C 1
ATOM 2908 O O . ILE A 1 382 ? -34.876 -35.257 -39.767 1.00 79.49 1248 ILE A O 1
ATOM 2913 N N . ARG A 1 383 ? -36.693 -35.159 -38.440 1.00 57.90 1249 ARG A N 1
ATOM 2914 C CA . ARG A 1 383 ? -37.240 -36.432 -38.889 1.00 79.50 1249 ARG A CA 1
ATOM 2915 C C . ARG A 1 383 ? -37.410 -36.391 -40.399 1.00 76.37 1249 ARG A C 1
ATOM 2916 O O . ARG A 1 383 ? -36.992 -37.297 -41.117 1.00 75.71 1249 ARG A O 1
ATOM 2924 N N . SER A 1 384 ? -38.008 -35.301 -40.863 1.00 71.11 1250 SER A N 1
ATOM 2925 C CA . SER A 1 384 ? -38.297 -35.099 -42.267 1.00 66.24 1250 SER A CA 1
ATOM 2926 C C . SER A 1 384 ? -37.054 -35.081 -43.146 1.00 73.89 1250 SER A C 1
ATOM 2927 O O . SER A 1 384 ? -37.025 -35.726 -44.194 1.00 82.10 1250 SER A O 1
ATOM 2930 N N . LEU A 1 385 ? -36.029 -34.354 -42.709 1.00 79.89 1251 LEU A N 1
ATOM 2931 C CA . LEU A 1 385 ? -34.808 -34.204 -43.495 1.00 76.66 1251 LEU A CA 1
ATOM 2932 C C . LEU A 1 385 ? -34.130 -35.571 -43.625 1.00 59.22 1251 LEU A C 1
ATOM 2933 O O . LEU A 1 385 ? -33.685 -35.948 -44.709 1.00 58.27 1251 LEU A O 1
ATOM 2938 N N . ALA A 1 386 ? -34.079 -36.314 -42.525 1.00 55.37 1252 ALA A N 1
ATOM 2939 C CA . ALA A 1 386 ? -33.477 -37.638 -42.525 1.00 65.94 1252 ALA A CA 1
ATOM 2940 C C . ALA A 1 386 ? -34.185 -38.527 -43.533 1.00 69.49 1252 ALA A C 1
ATOM 2941 O O . ALA A 1 386 ? -33.541 -39.256 -44.291 1.00 60.46 1252 ALA A O 1
ATOM 2943 N N . GLU A 1 387 ? -35.514 -38.451 -43.535 1.00 82.72 1253 GLU A N 1
ATOM 2944 C CA . GLU A 1 387 ? -36.355 -39.248 -44.430 1.00 75.75 1253 GLU A CA 1
ATOM 2945 C C . GLU A 1 387 ? -36.118 -38.933 -45.904 1.00 66.62 1253 GLU A C 1
ATOM 2946 O O . GLU A 1 387 ? -36.113 -39.840 -46.729 1.00 68.49 1253 GLU A O 1
ATOM 2952 N N . SER A 1 388 ? -35.956 -37.654 -46.235 1.00 58.95 1254 SER A N 1
ATOM 2953 C CA . SER A 1 388 ? -35.660 -37.276 -47.610 1.00 58.74 1254 SER A CA 1
ATOM 2954 C C . SER A 1 388 ? -34.319 -37.822 -48.041 1.00 65.48 1254 SER A C 1
ATOM 2955 O O . SER A 1 388 ? -34.192 -38.388 -49.125 1.00 79.68 1254 SER A O 1
ATOM 2958 N N . LEU A 1 389 ? -33.327 -37.673 -47.170 1.00 69.81 1255 LEU A N 1
ATOM 2959 C CA . LEU A 1 389 ? -31.984 -38.138 -47.466 1.00 71.98 1255 LEU A CA 1
ATOM 2960 C C . LEU A 1 389 ? -32.027 -39.640 -47.691 1.00 80.72 1255 LEU A C 1
ATOM 2961 O O . LEU A 1 389 ? -31.469 -40.141 -48.661 1.00 90.78 1255 LEU A O 1
ATOM 2966 N N . HIS A 1 390 ? -32.733 -40.344 -46.815 1.00 62.98 1256 HIS A N 1
ATOM 2967 C CA . HIS A 1 390 ? -32.878 -41.789 -46.925 1.00 67.12 1256 HIS A CA 1
ATOM 2968 C C . HIS A 1 390 ? -33.567 -42.167 -48.241 1.00 92.46 1256 HIS A C 1
ATOM 2969 O O . HIS A 1 390 ? -33.240 -43.184 -48.854 1.00 108.32 1256 HIS A O 1
ATOM 2976 N N . GLY A 1 391 ? -34.531 -41.354 -48.661 1.00 81.51 1257 GLY A N 1
ATOM 2977 C CA . GLY A 1 391 ? -35.202 -41.577 -49.927 1.00 70.42 1257 GLY A CA 1
ATOM 2978 C C . GLY A 1 391 ? -34.242 -41.420 -51.093 1.00 83.71 1257 GLY A C 1
ATOM 2979 O O . GLY A 1 391 ? -34.218 -42.236 -52.016 1.00 94.79 1257 GLY A O 1
ATOM 2980 N N . ILE A 1 392 ? -33.434 -40.366 -51.038 1.00 71.32 1258 ILE A N 1
ATOM 2981 C CA . ILE A 1 392 ? -32.400 -40.094 -52.034 1.00 59.60 1258 ILE A CA 1
ATOM 2982 C C . ILE A 1 392 ? -31.380 -41.231 -52.084 1.00 85.59 1258 ILE A C 1
ATOM 2983 O O . ILE A 1 392 ? -30.873 -41.577 -53.149 1.00 77.99 1258 ILE A O 1
ATOM 2988 N N . ILE A 1 393 ? -31.086 -41.819 -50.927 1.00 101.37 1259 ILE A N 1
ATOM 2989 C CA . ILE A 1 393 ? -30.179 -42.960 -50.869 1.00 95.56 1259 ILE A CA 1
ATOM 2990 C C . ILE A 1 393 ? -30.747 -44.174 -51.600 1.00 96.11 1259 ILE A C 1
ATOM 2991 O O . ILE A 1 393 ? -30.034 -44.838 -52.338 1.00 91.76 1259 ILE A O 1
ATOM 2996 N N . LYS A 1 394 ? -32.033 -44.453 -51.406 1.00 105.50 1260 LYS A N 1
ATOM 2997 C CA . LYS A 1 394 ? -32.662 -45.639 -51.988 1.00 99.70 1260 LYS A CA 1
ATOM 2998 C C . LYS A 1 394 ? -32.791 -45.546 -53.515 1.00 87.42 1260 LYS A C 1
ATOM 2999 O O . LYS A 1 394 ? -32.581 -46.530 -54.224 1.00 75.56 1260 LYS A O 1
ATOM 3005 N N . ALA A 1 395 ? -33.151 -44.370 -54.016 1.00 79.29 1261 ALA A N 1
ATOM 3006 C CA . ALA A 1 395 ? -33.280 -44.160 -55.458 1.00 98.52 1261 ALA A CA 1
ATOM 3007 C C . ALA A 1 395 ? -31.941 -44.204 -56.211 1.00 109.28 1261 ALA A C 1
ATOM 3008 O O . ALA A 1 395 ? -31.827 -44.845 -57.259 1.00 120.21 1261 ALA A O 1
ATOM 3010 N N . ARG A 1 396 ? -30.935 -43.527 -55.665 1.00 105.69 1262 ARG A N 1
ATOM 3011 C CA . ARG A 1 396 ? -29.646 -43.345 -56.332 1.00 97.03 1262 ARG A CA 1
ATOM 3012 C C . ARG A 1 396 ? -28.667 -44.486 -56.079 1.00 99.89 1262 ARG A C 1
ATOM 3013 O O . ARG A 1 396 ? -27.589 -44.529 -56.671 1.00 107.49 1262 ARG A O 1
ATOM 3021 N N . GLN A 1 397 ? -29.040 -45.410 -55.206 1.00 100.88 1263 GLN A N 1
ATOM 3022 C CA . GLN A 1 397 ? -28.110 -46.448 -54.778 1.00 112.27 1263 GLN A CA 1
ATOM 3023 C C . GLN A 1 397 ? -27.809 -47.472 -55.858 1.00 129.39 1263 GLN A C 1
ATOM 3024 O O . GLN A 1 397 ? -26.652 -47.825 -56.087 1.00 133.02 1263 GLN A O 1
ATOM 3030 N N . ALA A 1 398 ? -28.864 -47.939 -56.522 1.00 137.19 1264 ALA A N 1
ATOM 3031 C CA . ALA A 1 398 ? -28.739 -48.992 -57.519 1.00 128.42 1264 ALA A CA 1
ATOM 3032 C C . ALA A 1 398 ? -27.740 -48.630 -58.618 1.00 123.33 1264 ALA A C 1
ATOM 3033 O O . ALA A 1 398 ? -26.888 -49.449 -58.969 1.00 100.09 1264 ALA A O 1
ATOM 3035 N N . GLN A 1 399 ? -27.840 -47.408 -59.146 1.00 117.69 1265 GLN A N 1
ATOM 3036 C CA . GLN A 1 399 ? -26.913 -46.919 -60.172 1.00 119.91 1265 GLN A CA 1
ATOM 3037 C C . GLN A 1 399 ? -25.455 -46.915 -59.717 1.00 111.42 1265 GLN A C 1
ATOM 3038 O O . GLN A 1 399 ? -24.562 -47.289 -60.475 1.00 116.93 1265 GLN A O 1
ATOM 3044 N N . GLY A 1 400 ? -25.220 -46.472 -58.486 1.00 121.55 1266 GLY A N 1
ATOM 3045 C CA . GLY A 1 400 ? -23.877 -46.466 -57.941 1.00 108.54 1266 GLY A CA 1
ATOM 3046 C C . GLY A 1 400 ? -23.283 -45.092 -58.178 1.00 98.30 1266 GLY A C 1
ATOM 3047 O O . GLY A 1 400 ? -22.084 -44.945 -58.405 1.00 100.19 1266 GLY A O 1
ATOM 3048 N N . ASN A 1 401 ? -24.138 -44.078 -58.165 1.00 86.62 1267 ASN A N 1
ATOM 3049 C CA . ASN A 1 401 ? -23.692 -42.706 -58.392 1.00 98.78 1267 ASN A CA 1
ATOM 3050 C C . ASN A 1 401 ? -23.792 -41.776 -57.195 1.00 89.99 1267 ASN A C 1
ATOM 3051 O O . ASN A 1 401 ? -23.924 -40.570 -57.377 1.00 83.02 1267 ASN A O 1
ATOM 3056 N N . LEU A 1 402 ? -23.729 -42.299 -55.977 1.00 88.54 1268 LEU A N 1
ATOM 3057 C CA . LEU A 1 402 ? -23.867 -41.414 -54.833 1.00 82.19 1268 LEU A CA 1
ATOM 3058 C C . LEU A 1 402 ? -22.838 -41.624 -53.714 1.00 84.60 1268 LEU A C 1
ATOM 3059 O O . LEU A 1 402 ? -22.601 -42.748 -53.272 1.00 107.78 1268 LEU A O 1
ATOM 3064 N N . GLN A 1 403 ? -22.214 -40.526 -53.284 1.00 65.96 1269 GLN A N 1
ATOM 3065 C CA . GLN A 1 403 ? -21.459 -40.483 -52.021 1.00 70.88 1269 GLN A CA 1
ATOM 3066 C C . GLN A 1 403 ? -21.921 -39.344 -51.148 1.00 81.66 1269 GLN A C 1
ATOM 3067 O O . GLN A 1 403 ? -21.625 -38.187 -51.422 1.00 61.84 1269 GLN A O 1
ATOM 3073 N N . LEU A 1 404 ? -22.595 -39.674 -50.057 1.00 77.16 1270 LEU A N 1
ATOM 3074 C CA . LEU A 1 404 ? -23.148 -38.638 -49.212 1.00 64.70 1270 LEU A CA 1
ATOM 3075 C C . LEU A 1 404 ? -22.427 -38.690 -47.866 1.00 60.38 1270 LEU A C 1
ATOM 3076 O O . LEU A 1 404 ? -22.245 -39.763 -47.298 1.00 69.10 1270 LEU A O 1
ATOM 3081 N N . ILE A 1 405 ? -21.976 -37.531 -47.383 1.00 54.32 1271 ILE A N 1
ATOM 3082 C CA . ILE A 1 405 ? -21.266 -37.453 -46.105 1.00 51.89 1271 ILE A CA 1
ATOM 3083 C C . ILE A 1 405 ? -22.038 -36.627 -45.089 1.00 64.57 1271 ILE A C 1
ATOM 3084 O O . ILE A 1 405 ? -22.378 -35.470 -45.340 1.00 69.99 1271 ILE A O 1
ATOM 3089 N N . VAL A 1 406 ? -22.312 -37.213 -43.930 1.00 55.79 1272 VAL A N 1
ATOM 3090 C CA . VAL A 1 406 ? -22.998 -36.470 -42.883 1.00 52.68 1272 VAL A CA 1
ATOM 3091 C C . VAL A 1 406 ? -22.168 -36.366 -41.615 1.00 61.84 1272 VAL A C 1
ATOM 3092 O O . VAL A 1 406 ? -21.686 -37.369 -41.081 1.00 56.66 1272 VAL A O 1
ATOM 3096 N N . ILE A 1 407 ? -22.000 -35.136 -41.152 1.00 49.07 1273 ILE A N 1
ATOM 3097 C CA . ILE A 1 407 ? -21.341 -34.863 -39.892 1.00 67.64 1273 ILE A CA 1
ATOM 3098 C C . ILE A 1 407 ? -22.435 -34.573 -38.881 1.00 69.94 1273 ILE A C 1
ATOM 3099 O O . ILE A 1 407 ? -23.255 -33.695 -39.125 1.00 76.80 1273 ILE A O 1
ATOM 3104 N N . THR A 1 408 ? -22.506 -35.307 -37.778 1.00 69.13 1274 THR A N 1
ATOM 3105 C CA . THR A 1 408 ? -23.520 -34.950 -36.786 1.00 73.09 1274 THR A CA 1
ATOM 3106 C C . THR A 1 408 ? -23.229 -35.392 -35.352 1.00 70.21 1274 THR A C 1
ATOM 3107 O O . THR A 1 408 ? -22.459 -36.323 -35.106 1.00 72.21 1274 THR A O 1
ATOM 3111 N N . HIS A 1 409 ? -23.879 -34.712 -34.415 1.00 71.50 1275 HIS A N 1
ATOM 3112 C CA . HIS A 1 409 ? -23.812 -35.016 -32.992 1.00 66.93 1275 HIS A CA 1
ATOM 3113 C C . HIS A 1 409 ? -25.205 -35.228 -32.423 1.00 74.78 1275 HIS A C 1
ATOM 3114 O O . HIS A 1 409 ? -25.399 -35.191 -31.208 1.00 91.19 1275 HIS A O 1
ATOM 3121 N N . ASP A 1 410 ? -26.174 -35.434 -33.312 1.00 83.95 1276 ASP A N 1
ATOM 3122 C CA . ASP A 1 410 ? -27.584 -35.505 -32.930 1.00 79.24 1276 ASP A CA 1
ATOM 3123 C C . ASP A 1 410 ? -28.051 -36.961 -32.967 1.00 87.12 1276 ASP A C 1
ATOM 3124 O O . ASP A 1 410 ? -27.996 -37.605 -34.010 1.00 86.20 1276 ASP A O 1
ATOM 3129 N N . GLU A 1 411 ? -28.518 -37.469 -31.829 1.00 90.36 1277 GLU A N 1
ATOM 3130 C CA . GLU A 1 411 ? -28.938 -38.870 -31.716 1.00 113.45 1277 GLU A CA 1
ATOM 3131 C C . GLU A 1 411 ? -30.199 -39.193 -32.502 1.00 94.24 1277 GLU A C 1
ATOM 3132 O O . GLU A 1 411 ? -30.342 -40.301 -33.016 1.00 84.41 1277 GLU A O 1
ATOM 3138 N N . GLU A 1 412 ? -31.145 -38.260 -32.537 1.00 91.43 1278 GLU A N 1
ATOM 3139 C CA . GLU A 1 412 ? -32.376 -38.500 -33.270 1.00 98.39 1278 GLU A CA 1
ATOM 3140 C C . GLU A 1 412 ? -32.085 -38.647 -34.748 1.00 102.74 1278 GLU A C 1
ATOM 3141 O O . GLU A 1 412 ? -32.462 -39.639 -35.364 1.00 124.07 1278 GLU A O 1
ATOM 3147 N N . PHE A 1 413 ? -31.358 -37.683 -35.297 1.00 99.57 1279 PHE A N 1
ATOM 3148 C CA . PHE A 1 413 ? -31.052 -37.678 -36.717 1.00 90.24 1279 PHE A CA 1
ATOM 3149 C C . PHE A 1 413 ? -30.252 -38.924 -37.050 1.00 91.07 1279 PHE A C 1
ATOM 3150 O O . PHE A 1 413 ? -30.450 -39.545 -38.094 1.00 90.17 1279 PHE A O 1
ATOM 3158 N N . LEU A 1 414 ? -29.354 -39.279 -36.140 1.00 88.15 1280 LEU A N 1
ATOM 3159 C CA . LEU A 1 414 ? -28.488 -40.431 -36.315 1.00 96.50 1280 LEU A CA 1
ATOM 3160 C C . LEU A 1 414 ? -29.267 -41.709 -36.559 1.00 123.32 1280 LEU A C 1
ATOM 3161 O O . LEU A 1 414 ? -28.940 -42.473 -37.464 1.00 141.29 1280 LEU A O 1
ATOM 3166 N N . LYS A 1 415 ? -30.303 -41.923 -35.760 1.00 106.66 1281 LYS A N 1
ATOM 3167 C CA . LYS A 1 415 ? -31.102 -43.139 -35.833 1.00 129.41 1281 LYS A CA 1
ATOM 3168 C C . LYS A 1 415 ? -31.834 -43.320 -37.169 1.00 139.22 1281 LYS A C 1
ATOM 3169 O O . LYS A 1 415 ? -31.791 -44.399 -37.757 1.00 150.13 1281 LYS A O 1
ATOM 3175 N N . TYR A 1 416 ? -32.510 -42.277 -37.638 1.00 141.90 1282 TYR A N 1
ATOM 3176 C CA . TYR A 1 416 ? -33.263 -42.355 -38.889 1.00 124.38 1282 TYR A CA 1
ATOM 3177 C C . TYR A 1 416 ? -32.355 -42.639 -40.092 1.00 125.34 1282 TYR A C 1
ATOM 3178 O O . TYR A 1 416 ? -32.761 -43.277 -41.057 1.00 125.24 1282 TYR A O 1
ATOM 3195 N N . GLN A 1 418 ? -28.918 -44.096 -40.139 1.00 146.84 1284 GLN A N 1
ATOM 3196 C CA . GLN A 1 418 ? -27.812 -45.050 -40.177 1.00 149.23 1284 GLN A CA 1
ATOM 3197 C C . GLN A 1 418 ? -28.103 -46.513 -40.540 1.00 152.59 1284 GLN A C 1
ATOM 3198 O O . GLN A 1 418 ? -27.414 -47.077 -41.383 1.00 149.90 1284 GLN A O 1
ATOM 3204 N N . CYS A 1 419 ? -29.120 -47.136 -39.956 1.00 156.23 1285 CYS A N 1
ATOM 3205 C CA . CYS A 1 419 ? -29.174 -48.596 -40.000 1.00 151.69 1285 CYS A CA 1
ATOM 3206 C C . CYS A 1 419 ? -29.620 -49.181 -41.340 1.00 155.63 1285 CYS A C 1
ATOM 3207 O O . CYS A 1 419 ? -28.971 -50.093 -41.852 1.00 140.24 1285 CYS A O 1
ATOM 3210 N N . SER A 1 420 ? -30.706 -48.666 -41.906 1.00 152.17 1286 SER A N 1
ATOM 3211 C CA . SER A 1 420 ? -31.258 -49.224 -43.138 1.00 161.41 1286 SER A CA 1
ATOM 3212 C C . SER A 1 420 ? -30.311 -49.162 -44.341 1.00 157.62 1286 SER A C 1
ATOM 3213 O O . SER A 1 420 ? -30.175 -50.140 -45.076 1.00 152.38 1286 SER A O 1
ATOM 3216 N N . ASP A 1 421 ? -29.648 -48.023 -44.526 1.00 146.30 1287 ASP A N 1
ATOM 3217 C CA . ASP A 1 421 ? -28.746 -47.817 -45.664 1.00 145.79 1287 ASP A CA 1
ATOM 3218 C C . ASP A 1 421 ? -27.549 -48.753 -45.639 1.00 148.53 1287 ASP A C 1
ATOM 3219 O O . ASP A 1 421 ? -27.189 -49.278 -44.586 1.00 156.30 1287 ASP A O 1
ATOM 3224 N N . PHE A 1 422 ? -26.934 -48.965 -46.801 1.00 151.88 1288 PHE A N 1
ATOM 3225 C CA . PHE A 1 422 ? -25.797 -49.872 -46.886 1.00 148.62 1288 PHE A CA 1
ATOM 3226 C C . PHE A 1 422 ? -24.580 -49.272 -46.193 1.00 134.65 1288 PHE A C 1
ATOM 3227 O O . PHE A 1 422 ? -23.596 -48.909 -46.833 1.00 139.25 1288 PHE A O 1
ATOM 3235 N N . CYS A 1 423 ? -24.672 -49.116 -44.881 1.00 152.43 1289 CYS A N 1
ATOM 3236 C CA . CYS A 1 423 ? -23.481 -48.808 -44.119 1.00 137.10 1289 CYS A CA 1
ATOM 3237 C C . CYS A 1 423 ? -23.441 -49.791 -42.964 1.00 125.27 1289 CYS A C 1
ATOM 3238 O O . CYS A 1 423 ? -24.372 -49.888 -42.164 1.00 116.13 1289 CYS A O 1
ATOM 3241 N N . ASP A 1 424 ? -22.346 -50.536 -42.911 1.00 119.62 1290 ASP A N 1
ATOM 3242 C CA . ASP A 1 424 ? -22.116 -51.529 -41.884 1.00 122.75 1290 ASP A CA 1
ATOM 3243 C C . ASP A 1 424 ? -21.198 -50.838 -40.899 1.00 128.65 1290 ASP A C 1
ATOM 3244 O O . ASP A 1 424 ? -20.830 -51.388 -39.862 1.00 131.81 1290 ASP A O 1
ATOM 3249 N N . ASP A 1 425 ? -20.830 -49.613 -41.260 1.00 116.09 1291 ASP A N 1
ATOM 3250 C CA . ASP A 1 425 ? -19.885 -48.830 -40.490 1.00 110.85 1291 ASP A CA 1
ATOM 3251 C C . ASP A 1 425 ? -20.174 -47.349 -40.543 1.00 108.42 1291 ASP A C 1
ATOM 3252 O O . ASP A 1 425 ? -20.820 -46.845 -41.463 1.00 122.93 1291 ASP A O 1
ATOM 3257 N N . PHE A 1 426 ? -19.657 -46.666 -39.535 1.00 106.96 1292 PHE A N 1
ATOM 3258 C CA . PHE A 1 426 ? -19.643 -45.220 -39.471 1.00 94.54 1292 PHE A CA 1
ATOM 3259 C C . PHE A 1 426 ? -18.392 -44.828 -38.714 1.00 83.77 1292 PHE A C 1
ATOM 3260 O O . PHE A 1 426 ? -17.714 -45.680 -38.141 1.00 83.08 1292 PHE A O 1
ATOM 3268 N N . TYR A 1 427 ? -18.069 -43.546 -38.725 1.00 83.32 1293 TYR A N 1
ATOM 3269 C CA . TYR A 1 427 ? -16.840 -43.095 -38.100 1.00 79.72 1293 TYR A CA 1
ATOM 3270 C C . TYR A 1 427 ? -17.098 -42.219 -36.892 1.00 75.34 1293 TYR A C 1
ATOM 3271 O O . TYR A 1 427 ? -17.916 -41.301 -36.932 1.00 77.61 1293 TYR A O 1
ATOM 3280 N N . ARG A 1 428 ? -16.401 -42.523 -35.805 1.00 64.06 1294 ARG A N 1
ATOM 3281 C CA . ARG A 1 428 ? -16.468 -41.671 -34.636 1.00 60.12 1294 ARG A CA 1
ATOM 3282 C C . ARG A 1 428 ? -15.142 -40.949 -34.557 1.00 60.43 1294 ARG A C 1
ATOM 3283 O O . ARG A 1 428 ? -14.088 -41.559 -34.711 1.00 74.23 1294 ARG A O 1
ATOM 3291 N N . VAL A 1 429 ? -15.189 -39.646 -34.326 1.00 64.74 1295 VAL A N 1
ATOM 3292 C CA . VAL A 1 429 ? -13.962 -38.888 -34.169 1.00 68.15 1295 VAL A CA 1
ATOM 3293 C C . VAL A 1 429 ? -13.907 -38.427 -32.724 1.00 67.09 1295 VAL A C 1
ATOM 3294 O O . VAL A 1 429 ? -14.635 -37.527 -32.329 1.00 76.51 1295 VAL A O 1
ATOM 3298 N N . LYS A 1 430 ? -13.033 -39.052 -31.946 1.00 67.17 1296 LYS A N 1
ATOM 3299 C CA . LYS A 1 430 ? -12.920 -38.766 -30.529 1.00 59.01 1296 LYS A CA 1
ATOM 3300 C C . LYS A 1 430 ? -11.500 -38.287 -30.242 1.00 62.72 1296 LYS A C 1
ATOM 3301 O O . LYS A 1 430 ? -10.617 -38.401 -31.095 1.00 75.12 1296 LYS A O 1
ATOM 3307 N N . ARG A 1 431 ? -11.282 -37.709 -29.069 1.00 81.94 1297 ARG A N 1
ATOM 3308 C CA . ARG A 1 431 ? -9.937 -37.313 -28.676 1.00 73.28 1297 ARG A CA 1
ATOM 3309 C C . ARG A 1 431 ? -9.225 -38.314 -27.754 1.00 69.13 1297 ARG A C 1
ATOM 3310 O O . ARG A 1 431 ? -9.792 -38.772 -26.757 1.00 64.44 1297 ARG A O 1
ATOM 3318 N N . ASP A 1 432 ? -7.973 -38.619 -28.095 1.00 72.20 1298 ASP A N 1
ATOM 3319 C CA . ASP A 1 432 ? -7.125 -39.537 -27.331 1.00 81.91 1298 ASP A CA 1
ATOM 3320 C C . ASP A 1 432 ? -6.654 -38.988 -25.986 1.00 90.22 1298 ASP A C 1
ATOM 3321 O O . ASP A 1 432 ? -6.958 -37.850 -25.614 1.00 67.87 1298 ASP A O 1
ATOM 3326 N N . GLU A 1 433 ? -5.899 -39.817 -25.273 1.00 104.95 1299 GLU A N 1
ATOM 3327 C CA . GLU A 1 433 ? -5.375 -39.471 -23.959 1.00 113.49 1299 GLU A CA 1
ATOM 3328 C C . GLU A 1 433 ? -4.588 -38.169 -23.990 1.00 104.80 1299 GLU A C 1
ATOM 3329 O O . GLU A 1 433 ? -4.703 -37.335 -23.099 1.00 91.32 1299 GLU A O 1
ATOM 3335 N N . LYS A 1 434 ? -3.775 -38.022 -25.036 1.00 113.87 1300 LYS A N 1
ATOM 3336 C CA . LYS A 1 434 ? -3.002 -36.812 -25.303 1.00 99.78 1300 LYS A CA 1
ATOM 3337 C C . LYS A 1 434 ? -3.782 -35.624 -25.882 1.00 85.95 1300 LYS A C 1
ATOM 3338 O O . LYS A 1 434 ? -3.180 -34.610 -26.235 1.00 93.23 1300 LYS A O 1
ATOM 3344 N N . GLN A 1 435 ? -5.105 -35.762 -25.981 1.00 89.53 1301 GLN A N 1
ATOM 3345 C CA . GLN A 1 435 ? -5.997 -34.744 -26.559 1.00 83.12 1301 GLN A CA 1
ATOM 3346 C C . GLN A 1 435 ? -5.797 -34.450 -28.054 1.00 84.89 1301 GLN A C 1
ATOM 3347 O O . GLN A 1 435 ? -6.119 -33.359 -28.520 1.00 85.58 1301 GLN A O 1
ATOM 3353 N N . ASN A 1 436 ? -5.280 -35.421 -28.802 1.00 82.69 1302 ASN A N 1
ATOM 3354 C CA . ASN A 1 436 ? -5.235 -35.326 -30.263 1.00 72.33 1302 ASN A CA 1
ATOM 3355 C C . ASN A 1 436 ? -6.429 -36.042 -30.873 1.00 70.48 1302 ASN A C 1
ATOM 3356 O O . ASN A 1 436 ? -6.933 -36.998 -30.287 1.00 73.52 1302 ASN A O 1
ATOM 3361 N N . SER A 1 437 ? -6.873 -35.608 -32.052 1.00 59.28 1303 SER A N 1
ATOM 3362 C CA . SER A 1 437 ? -8.047 -36.222 -32.663 1.00 58.11 1303 SER A CA 1
ATOM 3363 C C . SER A 1 437 ? -7.689 -37.564 -33.274 1.00 69.80 1303 SER A C 1
ATOM 3364 O O . SER A 1 437 ? -6.707 -37.689 -34.009 1.00 79.49 1303 SER A O 1
ATOM 3367 N N . VAL A 1 438 ? -8.498 -38.567 -32.953 1.00 59.56 1304 VAL A N 1
ATOM 3368 C CA . VAL A 1 438 ? -8.350 -39.895 -33.526 1.00 69.91 1304 VAL A CA 1
ATOM 3369 C C . VAL A 1 438 ? -9.610 -40.247 -34.299 1.00 72.52 1304 VAL A C 1
ATOM 3370 O O . VAL A 1 438 ? -10.707 -39.818 -33.948 1.00 76.09 1304 VAL A O 1
ATOM 3374 N N . ILE A 1 439 ? -9.453 -41.020 -35.362 1.00 71.50 1305 ILE A N 1
ATOM 3375 C CA . ILE A 1 439 ? -10.595 -41.442 -36.143 1.00 62.07 1305 ILE A CA 1
ATOM 3376 C C . ILE A 1 439 ? -10.753 -42.943 -36.004 1.00 65.05 1305 ILE A C 1
ATOM 3377 O O . ILE A 1 439 ? -9.912 -43.722 -36.454 1.00 85.02 1305 ILE A O 1
ATOM 3382 N N . VAL A 1 440 ? -11.848 -43.332 -35.364 1.00 60.73 1306 VAL A N 1
ATOM 3383 C CA . VAL A 1 440 ? -12.137 -44.729 -35.095 1.00 70.84 1306 VAL A CA 1
ATOM 3384 C C . VAL A 1 440 ? -13.396 -45.177 -35.823 1.00 78.10 1306 VAL A C 1
ATOM 3385 O O . VAL A 1 440 ? -14.378 -44.443 -35.922 1.00 81.01 1306 VAL A O 1
ATOM 3389 N N . ARG A 1 441 ? -13.348 -46.390 -36.348 1.00 81.03 1307 ARG A N 1
ATOM 3390 C CA . ARG A 1 441 ? -14.490 -46.955 -37.033 1.00 76.84 1307 ARG A CA 1
ATOM 3391 C C . ARG A 1 441 ? -15.286 -47.844 -36.092 1.00 97.66 1307 ARG A C 1
ATOM 3392 O O . ARG A 1 441 ? -14.752 -48.788 -35.507 1.00 99.99 1307 ARG A O 1
ATOM 3400 N N . GLU A 1 442 ? -16.568 -47.534 -35.944 1.00 98.74 1308 GLU A N 1
ATOM 3401 C CA . GLU A 1 442 ? -17.427 -48.327 -35.082 1.00 105.51 1308 GLU A CA 1
ATOM 3402 C C . GLU A 1 442 ? -18.187 -49.275 -35.982 1.00 105.04 1308 GLU A C 1
ATOM 3403 O O . GLU A 1 442 ? -18.801 -48.856 -36.962 1.00 99.33 1308 GLU A O 1
ATOM 3409 N N . SER A 1 443 ? -18.123 -50.561 -35.663 1.00 113.14 1309 SER A N 1
ATOM 3410 C CA . SER A 1 443 ? -18.879 -51.544 -36.411 1.00 112.13 1309 SER A CA 1
ATOM 3411 C C . SER A 1 443 ? -20.321 -51.596 -35.936 1.00 113.94 1309 SER A C 1
ATOM 3412 O O . SER A 1 443 ? -20.584 -51.786 -34.748 1.00 125.77 1309 SER A O 1
ATOM 3415 N N . ILE A 1 444 ? -21.254 -51.409 -36.862 1.00 109.42 1310 ILE A N 1
ATOM 3416 C CA . ILE A 1 444 ? -22.663 -51.510 -36.527 1.00 126.48 1310 ILE A CA 1
ATOM 3417 C C . ILE A 1 444 ? -22.928 -53.000 -36.367 1.00 154.92 1310 ILE A C 1
ATOM 3418 O O . ILE A 1 444 ? -22.292 -53.813 -37.037 1.00 180.88 1310 ILE A O 1
ATOM 3423 N N . THR A 1 445 ? -23.831 -53.356 -35.460 1.00 144.08 1311 THR A N 1
ATOM 3424 C CA . THR A 1 445 ? -24.240 -54.743 -35.266 1.00 144.00 1311 THR A CA 1
ATOM 3425 C C . THR A 1 445 ? -24.622 -55.445 -36.572 1.00 135.80 1311 THR A C 1
ATOM 3426 O O . THR A 1 445 ? -24.877 -54.801 -37.590 1.00 128.82 1311 THR A O 1
ATOM 3430 N N . SER B 1 2 ? -35.895 -3.362 -11.365 1.00 145.05 2 SER B N 1
ATOM 3431 C CA . SER B 1 2 ? -36.351 -3.030 -12.712 1.00 143.07 2 SER B CA 1
ATOM 3432 C C . SER B 1 2 ? -36.924 -4.262 -13.414 1.00 141.93 2 SER B C 1
ATOM 3433 O O . SER B 1 2 ? -36.191 -5.190 -13.762 1.00 141.30 2 SER B O 1
ATOM 3436 N N . LYS B 1 3 ? -38.241 -4.264 -13.606 1.00 136.38 3 LYS B N 1
ATOM 3437 C CA . LYS B 1 3 ? -38.932 -5.360 -14.282 1.00 117.01 3 LYS B CA 1
ATOM 3438 C C . LYS B 1 3 ? -39.555 -4.937 -15.604 1.00 100.90 3 LYS B C 1
ATOM 3439 O O . LYS B 1 3 ? -39.942 -3.784 -15.770 1.00 110.56 3 LYS B O 1
ATOM 3445 N N . ILE B 1 4 ? -39.641 -5.872 -16.546 1.00 79.94 4 ILE B N 1
ATOM 3446 C CA . ILE B 1 4 ? -40.557 -5.733 -17.672 1.00 91.03 4 ILE B CA 1
ATOM 3447 C C . ILE B 1 4 ? -41.784 -6.598 -17.375 1.00 99.25 4 ILE B C 1
ATOM 3448 O O . ILE B 1 4 ? -41.649 -7.769 -17.022 1.00 97.79 4 ILE B O 1
ATOM 3453 N N . GLU B 1 5 ? -42.981 -6.030 -17.489 1.00 92.51 5 GLU B N 1
ATOM 3454 C CA . GLU B 1 5 ? -44.191 -6.782 -17.148 1.00 99.72 5 GLU B CA 1
ATOM 3455 C C . GLU B 1 5 ? -44.880 -7.451 -18.334 1.00 82.52 5 GLU B C 1
ATOM 3456 O O . GLU B 1 5 ? -45.197 -8.640 -18.284 1.00 90.41 5 GLU B O 1
ATOM 3462 N N . LYS B 1 6 ? -45.120 -6.699 -19.397 1.00 81.46 6 LYS B N 1
ATOM 3463 C CA . LYS B 1 6 ? -45.962 -7.202 -20.472 1.00 94.94 6 LYS B CA 1
ATOM 3464 C C . LYS B 1 6 ? -45.599 -6.555 -21.811 1.00 98.06 6 LYS B C 1
ATOM 3465 O O . LYS B 1 6 ? -45.188 -5.397 -21.871 1.00 106.10 6 LYS B O 1
ATOM 3471 N N . LEU B 1 7 ? -45.739 -7.327 -22.886 1.00 93.19 7 LEU B N 1
ATOM 3472 C CA . LEU B 1 7 ? -45.476 -6.833 -24.226 1.00 91.41 7 LEU B CA 1
ATOM 3473 C C . LEU B 1 7 ? -46.641 -7.180 -25.143 1.00 81.77 7 LEU B C 1
ATOM 3474 O O . LEU B 1 7 ? -47.086 -8.318 -25.170 1.00 89.09 7 LEU B O 1
ATOM 3479 N N . SER B 1 8 ? -47.125 -6.200 -25.901 1.00 78.85 8 SER B N 1
ATOM 3480 C CA . SER B 1 8 ? -48.205 -6.443 -26.852 1.00 90.71 8 SER B CA 1
ATOM 3481 C C . SER B 1 8 ? -47.727 -6.161 -28.263 1.00 97.55 8 SER B C 1
ATOM 3482 O O . SER B 1 8 ? -47.163 -5.103 -28.534 1.00 99.42 8 SER B O 1
ATOM 3485 N N . ILE B 1 9 ? -47.960 -7.108 -29.164 1.00 98.00 9 ILE B N 1
ATOM 3486 C CA . ILE B 1 9 ? -47.448 -7.001 -30.520 1.00 85.51 9 ILE B CA 1
ATOM 3487 C C . ILE B 1 9 ? -48.557 -6.962 -31.570 1.00 103.53 9 ILE B C 1
ATOM 3488 O O . ILE B 1 9 ? -49.479 -7.777 -31.539 1.00 115.70 9 ILE B O 1
ATOM 3493 N N . LEU B 1 10 ? -48.461 -6.019 -32.503 1.00 106.22 10 LEU B N 1
ATOM 3494 C CA . LEU B 1 10 ? -49.429 -5.931 -33.590 1.00 111.69 10 LEU B CA 1
ATOM 3495 C C . LEU B 1 10 ? -48.780 -5.608 -34.938 1.00 100.36 10 LEU B C 1
ATOM 3496 O O . LEU B 1 10 ? -48.016 -4.658 -35.047 1.00 97.42 10 LEU B O 1
ATOM 3501 N N . GLY B 1 11 ? -49.103 -6.404 -35.956 1.00 105.58 11 GLY B N 1
ATOM 3502 C CA . GLY B 1 11 ? -48.671 -6.159 -37.323 1.00 110.31 11 GLY B CA 1
ATOM 3503 C C . GLY B 1 11 ? -47.201 -6.312 -37.675 1.00 100.01 11 GLY B C 1
ATOM 3504 O O . GLY B 1 11 ? -46.771 -5.884 -38.747 1.00 88.13 11 GLY B O 1
ATOM 3505 N N . VAL B 1 12 ? -46.424 -6.920 -36.786 1.00 92.76 12 VAL B N 1
ATOM 3506 C CA . VAL B 1 12 ? -45.015 -7.159 -37.071 1.00 89.13 12 VAL B CA 1
ATOM 3507 C C . VAL B 1 12 ? -44.779 -8.586 -37.566 1.00 91.35 12 VAL B C 1
ATOM 3508 O O . VAL B 1 12 ? -45.427 -9.522 -37.112 1.00 97.36 12 VAL B O 1
ATOM 3512 N N . ARG B 1 13 ? -43.892 -8.742 -38.546 1.00 97.56 13 ARG B N 1
ATOM 3513 C CA . ARG B 1 13 ? -43.471 -10.069 -38.996 1.00 103.03 13 ARG B CA 1
ATOM 3514 C C . ARG B 1 13 ? -44.643 -10.977 -39.367 1.00 78.15 13 ARG B C 1
ATOM 3515 O O . ARG B 1 13 ? -45.503 -10.605 -40.155 1.00 72.77 13 ARG B O 1
ATOM 3523 N N . SER B 1 14 ? -44.679 -12.173 -38.795 1.00 71.55 14 SER B N 1
ATOM 3524 C CA . SER B 1 14 ? -45.777 -13.089 -39.061 1.00 75.72 14 SER B CA 1
ATOM 3525 C C . SER B 1 14 ? -47.051 -12.707 -38.304 1.00 90.50 14 SER B C 1
ATOM 3526 O O . SER B 1 14 ? -48.101 -13.324 -38.483 1.00 78.89 14 SER B O 1
ATOM 3529 N N . PHE B 1 15 ? -46.956 -11.690 -37.453 1.00 82.38 15 PHE B N 1
ATOM 3530 C CA . PHE B 1 15 ? -48.089 -11.300 -36.621 1.00 78.67 15 PHE B CA 1
ATOM 3531 C C . PHE B 1 15 ? -49.058 -10.410 -37.401 1.00 102.29 15 PHE B C 1
ATOM 3532 O O . PHE B 1 15 ? -48.637 -9.514 -38.136 1.00 92.01 15 PHE B O 1
ATOM 3540 N N . GLY B 1 16 ? -50.351 -10.667 -37.237 1.00 114.61 16 GLY B N 1
ATOM 3541 C CA . GLY B 1 16 ? -51.390 -9.885 -37.883 1.00 117.08 16 GLY B CA 1
ATOM 3542 C C . GLY B 1 16 ? -51.475 -8.443 -37.432 1.00 118.92 16 GLY B C 1
ATOM 3543 O O . GLY B 1 16 ? -51.024 -8.099 -36.338 1.00 118.53 16 GLY B O 1
ATOM 3544 N N . PRO B 1 17 ? -52.054 -7.584 -38.287 1.00 126.05 17 PRO B N 1
ATOM 3545 C CA . PRO B 1 17 ? -52.189 -6.159 -37.980 1.00 123.37 17 PRO B CA 1
ATOM 3546 C C . PRO B 1 17 ? -53.551 -5.803 -37.395 1.00 126.32 17 PRO B C 1
ATOM 3547 O O . PRO B 1 17 ? -53.789 -4.628 -37.120 1.00 129.47 17 PRO B O 1
ATOM 3551 N N . HIS B 1 18 ? -54.419 -6.791 -37.195 1.00 121.44 18 HIS B N 1
ATOM 3552 C CA . HIS B 1 18 ? -55.783 -6.520 -36.743 1.00 130.49 18 HIS B CA 1
ATOM 3553 C C . HIS B 1 18 ? -56.081 -7.031 -35.336 1.00 136.88 18 HIS B C 1
ATOM 3554 O O . HIS B 1 18 ? -56.827 -6.394 -34.594 1.00 109.96 18 HIS B O 1
ATOM 3561 N N . HIS B 1 19 ? -55.504 -8.167 -34.960 1.00 139.23 19 HIS B N 1
ATOM 3562 C CA . HIS B 1 19 ? -55.639 -8.625 -33.583 1.00 136.63 19 HIS B CA 1
ATOM 3563 C C . HIS B 1 19 ? -54.250 -8.709 -32.951 1.00 121.42 19 HIS B C 1
ATOM 3564 O O . HIS B 1 19 ? -53.369 -9.413 -33.451 1.00 129.12 19 HIS B O 1
ATOM 3571 N N . PRO B 1 20 ? -54.050 -7.972 -31.847 1.00 117.30 20 PRO B N 1
ATOM 3572 C CA . PRO B 1 20 ? -52.762 -7.948 -31.144 1.00 108.36 20 PRO B CA 1
ATOM 3573 C C . PRO B 1 20 ? -52.510 -9.186 -30.291 1.00 110.97 20 PRO B C 1
ATOM 3574 O O . PRO B 1 20 ? -53.451 -9.842 -29.847 1.00 122.73 20 PRO B O 1
ATOM 3578 N N . GLU B 1 21 ? -51.234 -9.495 -30.082 1.00 91.48 21 GLU B N 1
ATOM 3579 C CA . GLU B 1 21 ? -50.822 -10.598 -29.219 1.00 87.31 21 GLU B CA 1
ATOM 3580 C C . GLU B 1 21 ? -49.945 -10.143 -28.055 1.00 92.74 21 GLU B C 1
ATOM 3581 O O . GLU B 1 21 ? -49.003 -9.372 -28.239 1.00 92.97 21 GLU B O 1
ATOM 3587 N N . THR B 1 22 ? -50.272 -10.613 -26.856 1.00 91.43 22 THR B N 1
ATOM 3588 C CA . THR B 1 22 ? -49.567 -10.187 -25.654 1.00 83.66 22 THR B CA 1
ATOM 3589 C C . THR B 1 22 ? -48.850 -11.328 -24.934 1.00 81.78 22 THR B C 1
ATOM 3590 O O . THR B 1 22 ? -49.379 -12.432 -24.806 1.00 89.20 22 THR B O 1
ATOM 3594 N N . ILE B 1 23 ? -47.632 -11.048 -24.486 1.00 91.81 23 ILE B N 1
ATOM 3595 C CA . ILE B 1 23 ? -46.852 -11.982 -23.681 1.00 98.37 23 ILE B CA 1
ATOM 3596 C C . ILE B 1 23 ? -46.572 -11.350 -22.312 1.00 95.26 23 ILE B C 1
ATOM 3597 O O . ILE B 1 23 ? -46.155 -10.194 -22.222 1.00 111.25 23 ILE B O 1
ATOM 3602 N N . ALA B 1 24 ? -46.843 -12.094 -21.244 1.00 82.27 24 ALA B N 1
ATOM 3603 C CA . ALA B 1 24 ? -46.562 -11.624 -19.885 1.00 90.73 24 ALA B CA 1
ATOM 3604 C C . ALA B 1 24 ? -45.305 -12.290 -19.326 1.00 88.07 24 ALA B C 1
ATOM 3605 O O . ALA B 1 24 ? -45.222 -13.514 -19.262 1.00 98.53 24 ALA B O 1
ATOM 3607 N N . PHE B 1 25 ? -44.332 -11.480 -18.921 1.00 76.61 25 PHE B N 1
ATOM 3608 C CA . PHE B 1 25 ? -43.029 -11.995 -18.514 1.00 73.57 25 PHE B CA 1
ATOM 3609 C C . PHE B 1 25 ? -42.958 -12.461 -17.063 1.00 86.51 25 PHE B C 1
ATOM 3610 O O . PHE B 1 25 ? -43.106 -11.677 -16.124 1.00 106.27 25 PHE B O 1
ATOM 3618 N N . ASN B 1 26 ? -42.721 -13.756 -16.899 1.00 77.77 26 ASN B N 1
ATOM 3619 C CA . ASN B 1 26 ? -42.650 -14.370 -15.587 1.00 81.27 26 ASN B CA 1
ATOM 3620 C C . ASN B 1 26 ? -41.365 -14.033 -14.848 1.00 100.65 26 ASN B C 1
ATOM 3621 O O . ASN B 1 26 ? -40.402 -13.528 -15.426 1.00 121.07 26 ASN B O 1
ATOM 3626 N N . THR B 1 27 ? -41.368 -14.326 -13.556 1.00 97.76 27 THR B N 1
ATOM 3627 C CA . THR B 1 27 ? -40.185 -14.190 -12.731 1.00 97.98 27 THR B CA 1
ATOM 3628 C C . THR B 1 27 ? -39.929 -15.558 -12.106 1.00 94.29 27 THR B C 1
ATOM 3629 O O . THR B 1 27 ? -40.830 -16.139 -11.505 1.00 115.95 27 THR B O 1
ATOM 3633 N N . PRO B 1 28 ? -38.704 -16.083 -12.243 1.00 86.20 28 PRO B N 1
ATOM 3634 C CA . PRO B 1 28 ? -37.556 -15.478 -12.921 1.00 90.12 28 PRO B CA 1
ATOM 3635 C C . PRO B 1 28 ? -37.285 -16.049 -14.309 1.00 77.19 28 PRO B C 1
ATOM 3636 O O . PRO B 1 28 ? -36.262 -15.723 -14.902 1.00 82.93 28 PRO B O 1
ATOM 3640 N N . LEU B 1 29 ? -38.181 -16.890 -14.811 1.00 82.98 29 LEU B N 1
ATOM 3641 C CA . LEU B 1 29 ? -37.976 -17.529 -16.104 1.00 71.94 29 LEU B CA 1
ATOM 3642 C C . LEU B 1 29 ? -39.220 -17.494 -16.979 1.00 70.85 29 LEU B C 1
ATOM 3643 O O . LEU B 1 29 ? -40.300 -17.910 -16.557 1.00 93.16 29 LEU B O 1
ATOM 3648 N N . THR B 1 30 ? -39.069 -16.995 -18.199 1.00 66.52 30 THR B N 1
ATOM 3649 C CA . THR B 1 30 ? -40.131 -17.101 -19.190 1.00 65.42 30 THR B CA 1
ATOM 3650 C C . THR B 1 30 ? -39.652 -17.998 -20.309 1.00 69.76 30 THR B C 1
ATOM 3651 O O . THR B 1 30 ? -38.630 -17.725 -20.936 1.00 80.08 30 THR B O 1
ATOM 3655 N N . LEU B 1 31 ? -40.412 -19.050 -20.583 1.00 69.46 31 LEU B N 1
ATOM 3656 C CA . LEU B 1 31 ? -40.040 -19.980 -21.629 1.00 60.43 31 LEU B CA 1
ATOM 3657 C C . LEU B 1 31 ? -40.957 -19.792 -22.819 1.00 61.31 31 LEU B C 1
ATOM 3658 O O . LEU B 1 31 ? -42.180 -19.788 -22.681 1.00 75.74 31 LEU B O 1
ATOM 3663 N N . ILE B 1 32 ? -40.362 -19.630 -23.992 1.00 61.90 32 ILE B N 1
ATOM 3664 C CA . ILE B 1 32 ? -41.149 -19.545 -25.202 1.00 58.15 32 ILE B CA 1
ATOM 3665 C C . ILE B 1 32 ? -40.732 -20.659 -26.155 1.00 53.39 32 ILE B C 1
ATOM 3666 O O . ILE B 1 32 ? -39.569 -20.747 -26.542 1.00 60.13 32 ILE B O 1
ATOM 3671 N N . VAL B 1 33 ? -41.684 -21.508 -26.520 1.00 54.38 33 VAL B N 1
ATOM 3672 C CA . VAL B 1 33 ? -41.400 -22.645 -27.383 1.00 65.10 33 VAL B CA 1
ATOM 3673 C C . VAL B 1 33 ? -42.300 -22.642 -28.610 1.00 61.93 33 VAL B C 1
ATOM 3674 O O . VAL B 1 33 ? -43.439 -22.175 -28.561 1.00 67.85 33 VAL B O 1
ATOM 3678 N N . GLY B 1 34 ? -41.769 -23.121 -29.728 1.00 57.46 34 GLY B N 1
ATOM 3679 C CA . GLY B 1 34 ? -42.546 -23.200 -30.950 1.00 61.65 34 GLY B CA 1
ATOM 3680 C C . GLY B 1 34 ? -41.809 -23.960 -32.028 1.00 58.71 34 GLY B C 1
ATOM 3681 O O . GLY B 1 34 ? -40.618 -24.222 -31.903 1.00 71.42 34 GLY B O 1
ATOM 3682 N N . TYR B 1 35 ? -42.517 -24.314 -33.092 1.00 77.87 35 TYR B N 1
ATOM 3683 C CA . TYR B 1 35 ? -41.877 -24.910 -34.256 1.00 69.99 35 TYR B CA 1
ATOM 3684 C C . TYR B 1 35 ? -41.147 -23.841 -35.061 1.00 61.16 35 TYR B C 1
ATOM 3685 O O . TYR B 1 35 ? -41.277 -22.646 -34.779 1.00 60.96 35 TYR B O 1
ATOM 3694 N N . ASN B 1 36 ? -40.346 -24.274 -36.032 1.00 61.59 36 ASN B N 1
ATOM 3695 C CA . ASN B 1 36 ? -39.630 -23.343 -36.900 1.00 61.98 36 ASN B CA 1
ATOM 3696 C C . ASN B 1 36 ? -40.561 -22.344 -37.568 1.00 63.44 36 ASN B C 1
ATOM 3697 O O . ASN B 1 36 ? -41.540 -22.724 -38.205 1.00 70.20 36 ASN B O 1
ATOM 3702 N N . GLY B 1 37 ? -40.247 -21.062 -37.410 1.00 65.86 37 GLY B N 1
ATOM 3703 C CA . GLY B 1 37 ? -41.002 -19.994 -38.038 1.00 68.13 37 GLY B CA 1
ATOM 3704 C C . GLY B 1 37 ? -42.255 -19.573 -37.306 1.00 67.89 37 GLY B C 1
ATOM 3705 O O . GLY B 1 37 ? -43.061 -18.825 -37.852 1.00 92.30 37 GLY B O 1
ATOM 3706 N N . SER B 1 38 ? -42.418 -20.050 -36.076 1.00 66.43 38 SER B N 1
ATOM 3707 C CA . SER B 1 38 ? -43.579 -19.716 -35.262 1.00 63.66 38 SER B CA 1
ATOM 3708 C C . SER B 1 38 ? -43.717 -18.226 -34.997 1.00 63.77 38 SER B C 1
ATOM 3709 O O . SER B 1 38 ? -44.812 -17.684 -35.059 1.00 82.94 38 SER B O 1
ATOM 3712 N N . GLY B 1 39 ? -42.598 -17.564 -34.731 1.00 72.84 39 GLY B N 1
ATOM 3713 C CA . GLY B 1 39 ? -42.601 -16.145 -34.420 1.00 62.81 39 GLY B CA 1
ATOM 3714 C C . GLY B 1 39 ? -41.947 -15.843 -33.081 1.00 71.70 39 GLY B C 1
ATOM 3715 O O . GLY B 1 39 ? -42.178 -14.784 -32.506 1.00 66.15 39 GLY B O 1
ATOM 3716 N N . LYS B 1 40 ? -41.132 -16.770 -32.578 1.00 59.80 40 LYS B N 1
ATOM 3717 C CA . LYS B 1 40 ? -40.451 -16.593 -31.292 1.00 58.23 40 LYS B CA 1
ATOM 3718 C C . LYS B 1 40 ? -39.383 -15.506 -31.277 1.00 57.82 40 LYS B C 1
ATOM 3719 O O . LYS B 1 40 ? -39.433 -14.604 -30.441 1.00 57.62 40 LYS B O 1
ATOM 3725 N N . THR B 1 41 ? -38.404 -15.603 -32.175 1.00 57.81 41 THR B N 1
ATOM 3726 C CA . THR B 1 41 ? -37.355 -14.594 -32.270 1.00 59.32 41 THR B CA 1
ATOM 3727 C C . THR B 1 41 ? -37.963 -13.202 -32.443 1.00 66.85 41 THR B C 1
ATOM 3728 O O . THR B 1 41 ? -37.442 -12.204 -31.938 1.00 76.68 41 THR B O 1
ATOM 3732 N N . THR B 1 42 ? -39.099 -13.161 -33.136 1.00 69.88 42 THR B N 1
ATOM 3733 C CA . THR B 1 42 ? -39.832 -11.931 -33.400 1.00 82.05 42 THR B CA 1
ATOM 3734 C C . THR B 1 42 ? -40.112 -11.157 -32.109 1.00 90.33 42 THR B C 1
ATOM 3735 O O . THR B 1 42 ? -40.052 -9.924 -32.081 1.00 92.83 42 THR B O 1
ATOM 3739 N N . VAL B 1 43 ? -40.400 -11.893 -31.043 1.00 92.00 43 VAL B N 1
ATOM 3740 C CA . VAL B 1 43 ? -40.696 -11.298 -29.743 1.00 91.46 43 VAL B CA 1
ATOM 3741 C C . VAL B 1 43 ? -39.522 -10.504 -29.176 1.00 82.70 43 VAL B C 1
ATOM 3742 O O . VAL B 1 43 ? -39.696 -9.375 -28.714 1.00 101.51 43 VAL B O 1
ATOM 3746 N N . ILE B 1 44 ? -38.329 -11.085 -29.224 1.00 75.33 44 ILE B N 1
ATOM 3747 C CA . ILE B 1 44 ? -37.143 -10.411 -28.704 1.00 70.39 44 ILE B CA 1
ATOM 3748 C C . ILE B 1 44 ? -36.855 -9.149 -29.502 1.00 72.54 44 ILE B C 1
ATOM 3749 O O . ILE B 1 44 ? -36.440 -8.129 -28.949 1.00 84.52 44 ILE B O 1
ATOM 3754 N N . GLU B 1 45 ? -37.083 -9.221 -30.807 1.00 87.65 45 GLU B N 1
ATOM 3755 C CA . GLU B 1 45 ? -36.902 -8.070 -31.681 1.00 89.57 45 GLU B CA 1
ATOM 3756 C C . GLU B 1 45 ? -37.751 -6.909 -31.179 1.00 90.81 45 GLU B C 1
ATOM 3757 O O . GLU B 1 45 ? -37.281 -5.779 -31.051 1.00 79.97 45 GLU B O 1
ATOM 3763 N N . CYS B 1 46 ? -39.005 -7.217 -30.863 1.00 95.65 46 CYS B N 1
ATOM 3764 C CA . CYS B 1 46 ? -39.955 -6.232 -30.354 1.00 97.09 46 CYS B CA 1
ATOM 3765 C C . CYS B 1 46 ? -39.539 -5.709 -28.983 1.00 86.21 46 CYS B C 1
ATOM 3766 O O . CYS B 1 46 ? -39.742 -4.541 -28.651 1.00 78.56 46 CYS B O 1
ATOM 3769 N N . LEU B 1 47 ? -38.985 -6.607 -28.177 1.00 84.54 47 LEU B N 1
ATOM 3770 C CA . LEU B 1 47 ? -38.463 -6.254 -26.865 1.00 92.42 47 LEU B CA 1
ATOM 3771 C C . LEU B 1 47 ? -37.246 -5.345 -27.020 1.00 101.18 47 LEU B C 1
ATOM 3772 O O . LEU B 1 47 ? -37.043 -4.397 -26.260 1.00 111.35 47 LEU B O 1
ATOM 3777 N N . LYS B 1 48 ? -36.442 -5.662 -28.028 1.00 96.04 48 LYS B N 1
ATOM 3778 C CA . LYS B 1 48 ? -35.249 -4.906 -28.363 1.00 86.31 48 LYS B CA 1
ATOM 3779 C C . LYS B 1 48 ? -35.595 -3.526 -28.888 1.00 88.95 48 LYS B C 1
ATOM 3780 O O . LYS B 1 48 ? -34.944 -2.537 -28.549 1.00 96.99 48 LYS B O 1
ATOM 3786 N N . TYR B 1 49 ? -36.631 -3.462 -29.714 1.00 80.25 49 TYR B N 1
ATOM 3787 C CA . TYR B 1 49 ? -37.017 -2.204 -30.331 1.00 74.76 49 TYR B CA 1
ATOM 3788 C C . TYR B 1 49 ? -37.552 -1.182 -29.338 1.00 103.33 49 TYR B C 1
ATOM 3789 O O . TYR B 1 49 ? -37.139 -0.024 -29.348 1.00 101.75 49 TYR B O 1
ATOM 3798 N N . ALA B 1 50 ? -38.463 -1.618 -28.473 1.00 113.30 50 ALA B N 1
ATOM 3799 C CA . ALA B 1 50 ? -39.075 -0.729 -27.493 1.00 104.35 50 ALA B CA 1
ATOM 3800 C C . ALA B 1 50 ? -38.032 -0.077 -26.594 1.00 99.04 50 ALA B C 1
ATOM 3801 O O . ALA B 1 50 ? -38.097 1.118 -26.320 1.00 97.70 50 ALA B O 1
ATOM 3803 N N . THR B 1 51 ? -37.063 -0.876 -26.156 1.00 96.93 51 THR B N 1
ATOM 3804 C CA . THR B 1 51 ? -36.036 -0.411 -25.231 1.00 91.63 51 THR B CA 1
ATOM 3805 C C . THR B 1 51 ? -34.895 0.363 -25.898 1.00 100.51 51 THR B C 1
ATOM 3806 O O . THR B 1 51 ? -34.328 1.276 -25.292 1.00 102.93 51 THR B O 1
ATOM 3810 N N . THR B 1 52 ? -34.558 0.017 -27.137 1.00 90.11 52 THR B N 1
ATOM 3811 C CA . THR B 1 52 ? -33.400 0.625 -27.780 1.00 95.15 52 THR B CA 1
ATOM 3812 C C . THR B 1 52 ? -33.791 1.559 -28.917 1.00 100.76 52 THR B C 1
ATOM 3813 O O . THR B 1 52 ? -33.065 2.505 -29.222 1.00 102.39 52 THR B O 1
ATOM 3817 N N . GLY B 1 53 ? -34.947 1.320 -29.523 1.00 97.61 53 GLY B N 1
ATOM 3818 C CA . GLY B 1 53 ? -35.321 2.042 -30.728 1.00 102.78 53 GLY B CA 1
ATOM 3819 C C . GLY B 1 53 ? -34.506 1.550 -31.908 1.00 109.20 53 GLY B C 1
ATOM 3820 O O . GLY B 1 53 ? -34.326 2.259 -32.896 1.00 108.97 53 GLY B O 1
ATOM 3821 N N . GLU B 1 54 ? -34.001 0.325 -31.792 1.00 111.09 54 GLU B N 1
ATOM 3822 C CA . GLU B 1 54 ? -33.203 -0.280 -32.848 1.00 94.08 54 GLU B CA 1
ATOM 3823 C C . GLU B 1 54 ? -33.931 -1.444 -33.505 1.00 85.23 54 GLU B C 1
ATOM 3824 O O . GLU B 1 54 ? -34.408 -2.345 -32.820 1.00 92.88 54 GLU B O 1
ATOM 3830 N N . LEU B 1 55 ? -33.994 -1.434 -34.834 1.00 90.71 55 LEU B N 1
ATOM 3831 C CA . LEU B 1 55 ? -34.591 -2.544 -35.566 1.00 88.58 55 LEU B CA 1
ATOM 3832 C C . LEU B 1 55 ? -33.513 -3.599 -35.769 1.00 97.32 55 LEU B C 1
ATOM 3833 O O . LEU B 1 55 ? -32.323 -3.277 -35.720 1.00 110.69 55 LEU B O 1
ATOM 3838 N N . PRO B 1 56 ? -33.917 -4.864 -35.983 1.00 93.71 56 PRO B N 1
ATOM 3839 C CA . PRO B 1 56 ? -32.882 -5.891 -36.143 1.00 103.58 56 PRO B CA 1
ATOM 3840 C C . PRO B 1 56 ? -31.992 -5.612 -37.333 1.00 116.80 56 PRO B C 1
ATOM 3841 O O . PRO B 1 56 ? -32.434 -4.950 -38.267 1.00 121.00 56 PRO B O 1
ATOM 3845 N N . PRO B 1 57 ? -30.745 -6.100 -37.293 1.00 115.48 57 PRO B N 1
ATOM 3846 C CA . PRO B 1 57 ? -29.882 -5.949 -38.462 1.00 121.99 57 PRO B CA 1
ATOM 3847 C C . PRO B 1 57 ? -30.528 -6.714 -39.605 1.00 124.56 57 PRO B C 1
ATOM 3848 O O . PRO B 1 57 ? -31.173 -7.727 -39.328 1.00 143.22 57 PRO B O 1
ATOM 3852 N N . ASN B 1 58 ? -30.417 -6.190 -40.824 1.00 111.73 58 ASN B N 1
ATOM 3853 C CA . ASN B 1 58 ? -30.910 -6.817 -42.052 1.00 105.81 58 ASN B CA 1
ATOM 3854 C C . ASN B 1 58 ? -32.393 -6.575 -42.247 1.00 110.89 58 ASN B C 1
ATOM 3855 O O . ASN B 1 58 ? -32.959 -7.007 -43.248 1.00 114.95 58 ASN B O 1
ATOM 3860 N N . SER B 1 59 ? -33.024 -5.894 -41.299 1.00 124.91 59 SER B N 1
ATOM 3861 C CA . SER B 1 59 ? -34.452 -5.602 -41.393 1.00 123.43 59 SER B CA 1
ATOM 3862 C C . SER B 1 59 ? -34.758 -4.109 -41.327 1.00 132.77 59 SER B C 1
ATOM 3863 O O . SER B 1 59 ? -35.888 -3.709 -41.035 1.00 132.23 59 SER B O 1
ATOM 3866 N N . THR B 1 60 ? -33.754 -3.290 -41.601 1.00 133.29 60 THR B N 1
ATOM 3867 C CA . THR B 1 60 ? -33.893 -1.849 -41.459 1.00 143.55 60 THR B CA 1
ATOM 3868 C C . THR B 1 60 ? -34.801 -1.193 -42.503 1.00 151.00 60 THR B C 1
ATOM 3869 O O . THR B 1 60 ? -35.531 -0.250 -42.193 1.00 154.59 60 THR B O 1
ATOM 3873 N N . ARG B 1 61 ? -34.752 -1.680 -43.738 1.00 152.31 61 ARG B N 1
ATOM 3874 C CA . ARG B 1 61 ? -35.521 -1.071 -44.822 1.00 147.64 61 ARG B CA 1
ATOM 3875 C C . ARG B 1 61 ? -36.294 -2.145 -45.604 1.00 141.12 61 ARG B C 1
ATOM 3876 O O . ARG B 1 61 ? -36.107 -3.342 -45.368 1.00 127.41 61 ARG B O 1
ATOM 3884 N N . ASN B 1 62 ? -37.177 -1.694 -46.498 1.00 144.84 62 ASN B N 1
ATOM 3885 C CA . ASN B 1 62 ? -38.080 -2.511 -47.308 1.00 153.66 62 ASN B CA 1
ATOM 3886 C C . ASN B 1 62 ? -39.230 -3.035 -46.476 1.00 142.54 62 ASN B C 1
ATOM 3887 O O . ASN B 1 62 ? -40.003 -3.879 -46.928 1.00 139.46 62 ASN B O 1
ATOM 3892 N N . GLY B 1 63 ? -39.358 -2.484 -45.272 1.00 134.50 63 GLY B N 1
ATOM 3893 C CA . GLY B 1 63 ? -40.399 -2.874 -44.341 1.00 126.63 63 GLY B CA 1
ATOM 3894 C C . GLY B 1 63 ? -40.358 -4.367 -44.104 1.00 132.73 63 GLY B C 1
ATOM 3895 O O . GLY B 1 63 ? -41.392 -5.032 -44.013 1.00 127.71 63 GLY B O 1
ATOM 3896 N N . ALA B 1 64 ? -39.141 -4.888 -44.001 1.00 142.14 64 ALA B N 1
ATOM 3897 C CA . ALA B 1 64 ? -38.916 -6.310 -43.787 1.00 134.22 64 ALA B CA 1
ATOM 3898 C C . ALA B 1 64 ? -39.476 -6.711 -42.432 1.00 115.68 64 ALA B C 1
ATOM 3899 O O . ALA B 1 64 ? -40.057 -7.783 -42.265 1.00 104.38 64 ALA B O 1
ATOM 3901 N N . PHE B 1 65 ? -39.298 -5.814 -41.469 1.00 114.51 65 PHE B N 1
ATOM 3902 C CA . PHE B 1 65 ? -39.750 -6.017 -40.101 1.00 113.93 65 PHE B CA 1
ATOM 3903 C C . PHE B 1 65 ? -41.263 -6.168 -40.029 1.00 113.74 65 PHE B C 1
ATOM 3904 O O . PHE B 1 65 ? -41.788 -6.929 -39.221 1.00 110.08 65 PHE B O 1
ATOM 3912 N N . ILE B 1 66 ? -41.952 -5.453 -40.910 1.00 117.40 66 ILE B N 1
ATOM 3913 C CA . ILE B 1 66 ? -43.399 -5.306 -40.849 1.00 102.85 66 ILE B CA 1
ATOM 3914 C C . ILE B 1 66 ? -44.104 -6.472 -41.511 1.00 104.94 66 ILE B C 1
ATOM 3915 O O . ILE B 1 66 ? -43.596 -7.015 -42.492 1.00 110.94 66 ILE B O 1
ATOM 3920 N N . HIS B 1 67 ? -45.235 -6.891 -40.946 1.00 109.41 67 HIS B N 1
ATOM 3921 C CA . HIS B 1 67 ? -46.058 -7.896 -41.594 1.00 108.32 67 HIS B CA 1
ATOM 3922 C C . HIS B 1 67 ? -46.346 -7.379 -42.978 1.00 96.25 67 HIS B C 1
ATOM 3923 O O . HIS B 1 67 ? -46.815 -6.257 -43.129 1.00 98.32 67 HIS B O 1
ATOM 3930 N N . ASP B 1 68 ? -46.053 -8.189 -43.987 1.00 91.11 68 ASP B N 1
ATOM 3931 C CA . ASP B 1 68 ? -46.118 -7.710 -45.359 1.00 111.68 68 ASP B CA 1
ATOM 3932 C C . ASP B 1 68 ? -47.527 -7.273 -45.726 1.00 117.53 68 ASP B C 1
ATOM 3933 O O . ASP B 1 68 ? -48.498 -7.971 -45.437 1.00 108.56 68 ASP B O 1
ATOM 3938 N N . PRO B 1 69 ? -47.637 -6.095 -46.351 1.00 126.30 69 PRO B N 1
ATOM 3939 C CA . PRO B 1 69 ? -48.922 -5.550 -46.801 1.00 113.26 69 PRO B CA 1
ATOM 3940 C C . PRO B 1 69 ? -49.633 -6.481 -47.778 1.00 99.19 69 PRO B C 1
ATOM 3941 O O . PRO B 1 69 ? -50.860 -6.557 -47.743 1.00 107.52 69 PRO B O 1
ATOM 3945 N N . ASP B 1 70 ? -48.877 -7.175 -48.623 1.00 100.36 70 ASP B N 1
ATOM 3946 C CA . ASP B 1 70 ? -49.444 -7.911 -49.756 1.00 123.70 70 ASP B CA 1
ATOM 3947 C C . ASP B 1 70 ? -50.468 -8.972 -49.337 1.00 114.00 70 ASP B C 1
ATOM 3948 O O . ASP B 1 70 ? -51.453 -9.201 -50.039 1.00 135.55 70 ASP B O 1
ATOM 3953 N N . LEU B 1 71 ? -50.246 -9.611 -48.197 1.00 101.45 71 LEU B N 1
ATOM 3954 C CA . LEU B 1 71 ? -51.139 -10.677 -47.760 1.00 119.09 71 LEU B CA 1
ATOM 3955 C C . LEU B 1 71 ? -52.563 -10.218 -47.442 1.00 150.11 71 LEU B C 1
ATOM 3956 O O . LEU B 1 71 ? -53.516 -10.984 -47.597 1.00 165.43 71 LEU B O 1
ATOM 3961 N N . VAL B 1 72 ? -52.705 -8.974 -46.989 1.00 151.24 72 VAL B N 1
ATOM 3962 C CA . VAL B 1 72 ? -53.984 -8.507 -46.444 1.00 138.53 72 VAL B CA 1
ATOM 3963 C C . VAL B 1 72 ? -54.768 -7.437 -47.230 1.00 136.68 72 VAL B C 1
ATOM 3964 O O . VAL B 1 72 ? -55.824 -6.990 -46.776 0.00 142.13 72 VAL B O 1
ATOM 3968 N N . GLY B 1 73 ? -54.274 -7.026 -48.395 1.00 114.21 73 GLY B N 1
ATOM 3969 C CA . GLY B 1 73 ? -54.987 -6.035 -49.185 1.00 111.53 73 GLY B CA 1
ATOM 3970 C C . GLY B 1 73 ? -54.912 -4.620 -48.633 1.00 129.22 73 GLY B C 1
ATOM 3971 O O . GLY B 1 73 ? -55.837 -3.826 -48.825 1.00 140.77 73 GLY B O 1
ATOM 3972 N N . GLU B 1 74 ? -53.824 -4.299 -47.940 1.00 136.84 74 GLU B N 1
ATOM 3973 C CA . GLU B 1 74 ? -53.633 -2.941 -47.449 1.00 132.63 74 GLU B CA 1
ATOM 3974 C C . GLU B 1 74 ? -52.613 -2.170 -48.289 1.00 128.83 74 GLU B C 1
ATOM 3975 O O . GLU B 1 74 ? -51.825 -2.765 -49.023 1.00 104.63 74 GLU B O 1
ATOM 3981 N N . LYS B 1 75 ? -52.633 -0.843 -48.173 1.00 132.70 75 LYS B N 1
ATOM 3982 C CA . LYS B 1 75 ? -51.625 0.008 -48.807 1.00 145.46 75 LYS B CA 1
ATOM 3983 C C . LYS B 1 75 ? -50.698 0.441 -47.699 1.00 143.94 75 LYS B C 1
ATOM 3984 O O . LYS B 1 75 ? -49.566 0.870 -47.926 1.00 143.36 75 LYS B O 1
ATOM 3990 N N . GLU B 1 76 ? -51.232 0.333 -46.490 1.00 140.10 76 GLU B N 1
ATOM 3991 C CA . GLU B 1 76 ? -50.547 0.710 -45.274 1.00 128.34 76 GLU B CA 1
ATOM 3992 C C . GLU B 1 76 ? -50.637 -0.407 -44.255 1.00 137.85 76 GLU B C 1
ATOM 3993 O O . GLU B 1 76 ? -51.680 -1.036 -44.111 1.00 149.45 76 GLU B O 1
ATOM 3999 N N . VAL B 1 77 ? -49.545 -0.659 -43.549 1.00 126.58 77 VAL B N 1
ATOM 4000 C CA . VAL B 1 77 ? -49.610 -1.501 -42.369 1.00 115.34 77 VAL B CA 1
ATOM 4001 C C . VAL B 1 77 ? -49.007 -0.684 -41.249 1.00 104.16 77 VAL B C 1
ATOM 4002 O O . VAL B 1 77 ? -48.056 0.068 -41.470 1.00 97.11 77 VAL B O 1
ATOM 4006 N N . ARG B 1 78 ? -49.564 -0.804 -40.052 1.00 96.30 78 ARG B N 1
ATOM 4007 C CA . ARG B 1 78 ? -48.931 -0.188 -38.898 1.00 108.69 78 ARG B CA 1
ATOM 4008 C C . ARG B 1 78 ? -48.624 -1.240 -37.850 1.00 106.01 78 ARG B C 1
ATOM 4009 O O . ARG B 1 78 ? -49.454 -2.090 -37.534 1.00 109.78 78 ARG B O 1
ATOM 4017 N N . ALA B 1 79 ? -47.414 -1.163 -37.316 1.00 109.07 79 ALA B N 1
ATOM 4018 C CA . ALA B 1 79 ? -46.981 -2.073 -36.284 1.00 98.89 79 ALA B CA 1
ATOM 4019 C C . ALA B 1 79 ? -46.794 -1.278 -35.013 1.00 99.61 79 ALA B C 1
ATOM 4020 O O . ALA B 1 79 ? -46.176 -0.213 -35.022 1.00 95.59 79 ALA B O 1
ATOM 4022 N N . GLN B 1 80 ? -47.335 -1.784 -33.915 1.00 83.03 80 GLN B N 1
ATOM 4023 C CA . GLN B 1 80 ? -47.137 -1.128 -32.640 1.00 81.61 80 GLN B CA 1
ATOM 4024 C C . GLN B 1 80 ? -46.550 -2.090 -31.640 1.00 93.89 80 GLN B C 1
ATOM 4025 O O . GLN B 1 80 ? -46.940 -3.254 -31.571 1.00 114.71 80 GLN B O 1
ATOM 4031 N N . VAL B 1 81 ? -45.594 -1.588 -30.875 1.00 101.72 81 VAL B N 1
ATOM 4032 C CA . VAL B 1 81 ? -44.959 -2.356 -29.822 1.00 108.53 81 VAL B CA 1
ATOM 4033 C C . VAL B 1 81 ? -45.208 -1.685 -28.468 1.00 104.66 81 VAL B C 1
ATOM 4034 O O . VAL B 1 81 ? -44.762 -0.563 -28.237 1.00 89.90 81 VAL B O 1
ATOM 4038 N N . LYS B 1 82 ? -45.942 -2.364 -27.590 1.00 105.84 82 LYS B N 1
ATOM 4039 C CA . LYS B 1 82 ? -46.176 -1.866 -26.239 1.00 99.22 82 LYS B CA 1
ATOM 4040 C C . LYS B 1 82 ? -45.349 -2.651 -25.234 1.00 98.41 82 LYS B C 1
ATOM 4041 O O . LYS B 1 82 ? -45.473 -3.869 -25.154 1.00 94.30 82 LYS B O 1
ATOM 4047 N N . LEU B 1 83 ? -44.520 -1.966 -24.456 1.00 103.84 83 LEU B N 1
ATOM 4048 C CA . LEU B 1 83 ? -43.844 -2.609 -23.333 1.00 95.79 83 LEU B CA 1
ATOM 4049 C C . LEU B 1 83 ? -44.159 -1.895 -22.026 1.00 107.49 83 LEU B C 1
ATOM 4050 O O . LEU B 1 83 ? -43.793 -0.734 -21.838 1.00 105.06 83 LEU B O 1
ATOM 4055 N N . SER B 1 84 ? -44.811 -2.610 -21.113 1.00 105.61 84 SER B N 1
ATOM 4056 C CA . SER B 1 84 ? -45.112 -2.070 -19.797 1.00 108.57 84 SER B CA 1
ATOM 4057 C C . SER B 1 84 ? -44.056 -2.606 -18.850 1.00 98.81 84 SER B C 1
ATOM 4058 O O . SER B 1 84 ? -43.891 -3.817 -18.719 1.00 110.03 84 SER B O 1
ATOM 4061 N N . PHE B 1 85 ? -43.322 -1.703 -18.215 1.00 111.19 85 PHE B N 1
ATOM 4062 C CA . PHE B 1 85 ? -42.200 -2.101 -17.382 1.00 105.31 85 PHE B CA 1
ATOM 4063 C C . PHE B 1 85 ? -42.152 -1.320 -16.074 1.00 114.02 85 PHE B C 1
ATOM 4064 O O . PHE B 1 85 ? -42.883 -0.343 -15.893 1.00 105.62 85 PHE B O 1
ATOM 4072 N N . ARG B 1 86 ? -41.273 -1.745 -15.172 1.00 113.42 86 ARG B N 1
ATOM 4073 C CA . ARG B 1 86 ? -41.133 -1.092 -13.876 1.00 123.39 86 ARG B CA 1
ATOM 4074 C C . ARG B 1 86 ? -39.725 -0.544 -13.702 1.00 120.50 86 ARG B C 1
ATOM 4075 O O . ARG B 1 86 ? -38.745 -1.188 -14.080 1.00 116.79 86 ARG B O 1
ATOM 4083 N N . SER B 1 87 ? -39.637 0.640 -13.103 1.00 120.90 87 SER B N 1
ATOM 4084 C CA . SER B 1 87 ? -38.365 1.331 -12.938 1.00 116.85 87 SER B CA 1
ATOM 4085 C C . SER B 1 87 ? -37.480 0.632 -11.923 1.00 126.17 87 SER B C 1
ATOM 4086 O O . SER B 1 87 ? -37.905 -0.317 -11.261 1.00 132.85 87 SER B O 1
ATOM 4089 N N . THR B 1 88 ? -36.240 1.099 -11.810 1.00 120.38 88 THR B N 1
ATOM 4090 C CA . THR B 1 88 ? -35.344 0.609 -10.775 1.00 137.90 88 THR B CA 1
ATOM 4091 C C . THR B 1 88 ? -35.937 0.971 -9.417 1.00 147.33 88 THR B C 1
ATOM 4092 O O . THR B 1 88 ? -35.952 0.152 -8.497 1.00 149.18 88 THR B O 1
ATOM 4096 N N . ILE B 1 89 ? -36.434 2.201 -9.316 1.00 156.30 89 ILE B N 1
ATOM 4097 C CA . ILE B 1 89 ? -37.074 2.704 -8.103 1.00 150.45 89 ILE B CA 1
ATOM 4098 C C . ILE B 1 89 ? -38.396 1.981 -7.828 1.00 142.57 89 ILE B C 1
ATOM 4099 O O . ILE B 1 89 ? -38.832 1.873 -6.680 1.00 148.26 89 ILE B O 1
ATOM 4104 N N . GLY B 1 90 ? -39.001 1.431 -8.877 1.00 139.50 90 GLY B N 1
ATOM 4105 C CA . GLY B 1 90 ? -40.260 0.721 -8.734 1.00 126.52 90 GLY B CA 1
ATOM 4106 C C . GLY B 1 90 ? -41.490 1.509 -9.161 1.00 123.64 90 GLY B C 1
ATOM 4107 O O . GLY B 1 90 ? -42.614 1.097 -8.889 1.00 117.14 90 GLY B O 1
ATOM 4108 N N . GLU B 1 91 ? -41.279 2.638 -9.835 1.00 121.13 91 GLU B N 1
ATOM 4109 C CA . GLU B 1 91 ? -42.361 3.332 -10.520 1.00 122.72 91 GLU B CA 1
ATOM 4110 C C . GLU B 1 91 ? -42.724 2.563 -11.783 1.00 127.93 91 GLU B C 1
ATOM 4111 O O . GLU B 1 91 ? -41.855 2.001 -12.450 1.00 134.91 91 GLU B O 1
ATOM 4117 N N . SER B 1 92 ? -44.008 2.551 -12.125 1.00 122.32 92 SER B N 1
ATOM 4118 C CA . SER B 1 92 ? -44.471 1.773 -13.275 1.00 122.86 92 SER B CA 1
ATOM 4119 C C . SER B 1 92 ? -44.529 2.619 -14.546 1.00 125.80 92 SER B C 1
ATOM 4120 O O . SER B 1 92 ? -45.153 3.678 -14.563 1.00 130.51 92 SER B O 1
ATOM 4123 N N . TYR B 1 93 ? -43.891 2.141 -15.613 1.00 118.92 93 TYR B N 1
ATOM 4124 C CA . TYR B 1 93 ? -43.858 2.873 -16.876 1.00 124.33 93 TYR B CA 1
ATOM 4125 C C . TYR B 1 93 ? -44.442 2.054 -18.031 1.00 122.13 93 TYR B C 1
ATOM 4126 O O . TYR B 1 93 ? -44.495 0.823 -17.970 1.00 128.03 93 TYR B O 1
ATOM 4135 N N . VAL B 1 94 ? -44.862 2.747 -19.089 1.00 116.80 94 VAL B N 1
ATOM 4136 C CA . VAL B 1 94 ? -45.216 2.103 -20.354 1.00 104.65 94 VAL B CA 1
ATOM 4137 C C . VAL B 1 94 ? -44.524 2.792 -21.519 1.00 132.58 94 VAL B C 1
ATOM 4138 O O . VAL B 1 94 ? -44.542 4.019 -21.616 1.00 151.36 94 VAL B O 1
ATOM 4142 N N . VAL B 1 95 ? -43.934 2.009 -22.414 1.00 117.84 95 VAL B N 1
ATOM 4143 C CA . VAL B 1 95 ? -43.400 2.571 -23.646 1.00 114.57 95 VAL B CA 1
ATOM 4144 C C . VAL B 1 95 ? -44.080 1.954 -24.867 1.00 102.53 95 VAL B C 1
ATOM 4145 O O . VAL B 1 95 ? -44.209 0.736 -24.974 1.00 103.73 95 VAL B O 1
ATOM 4149 N N . THR B 1 96 ? -44.558 2.802 -25.768 1.00 103.46 96 THR B N 1
ATOM 4150 C CA . THR B 1 96 ? -45.186 2.314 -26.980 1.00 110.26 96 THR B CA 1
ATOM 4151 C C . THR B 1 96 ? -44.457 2.865 -28.213 1.00 115.75 96 THR B C 1
ATOM 4152 O O . THR B 1 96 ? -44.018 4.019 -28.231 1.00 107.98 96 THR B O 1
ATOM 4156 N N . ARG B 1 97 ? -44.279 2.017 -29.222 1.00 109.17 97 ARG B N 1
ATOM 4157 C CA . ARG B 1 97 ? -43.741 2.463 -30.503 1.00 100.99 97 ARG B CA 1
ATOM 4158 C C . ARG B 1 97 ? -44.640 2.027 -31.650 1.00 108.30 97 ARG B C 1
ATOM 4159 O O . ARG B 1 97 ? -44.978 0.856 -31.765 1.00 119.85 97 ARG B O 1
ATOM 4167 N N . ASN B 1 98 ? -45.006 2.981 -32.500 1.00 121.29 98 ASN B N 1
ATOM 4168 C CA . ASN B 1 98 ? -45.817 2.716 -33.680 1.00 121.87 98 ASN B CA 1
ATOM 4169 C C . ASN B 1 98 ? -45.014 3.098 -34.913 1.00 104.03 98 ASN B C 1
ATOM 4170 O O . ASN B 1 98 ? -44.357 4.139 -34.931 1.00 89.46 98 ASN B O 1
ATOM 4175 N N . ILE B 1 99 ? -45.023 2.241 -35.925 1.00 105.53 99 ILE B N 1
ATOM 4176 C CA . ILE B 1 99 ? -44.353 2.539 -37.185 1.00 119.52 99 ILE B CA 1
ATOM 4177 C C . ILE B 1 99 ? -45.288 2.320 -38.377 1.00 114.03 99 ILE B C 1
ATOM 4178 O O . ILE B 1 99 ? -46.099 1.396 -38.368 1.00 91.15 99 ILE B O 1
ATOM 4183 N N . GLN B 1 100 ? -45.177 3.173 -39.390 1.00 120.69 100 GLN B N 1
ATOM 4184 C CA . GLN B 1 100 ? -45.998 3.054 -40.593 1.00 133.36 100 GLN B CA 1
ATOM 4185 C C . GLN B 1 100 ? -45.217 2.481 -41.767 1.00 130.20 100 GLN B C 1
ATOM 4186 O O . GLN B 1 100 ? -44.097 2.914 -42.043 1.00 135.68 100 GLN B O 1
ATOM 4192 N N . LEU B 1 101 ? -45.810 1.518 -42.462 1.00 136.55 101 LEU B N 1
ATOM 4193 C CA . LEU B 1 101 ? -45.269 1.061 -43.740 1.00 130.22 101 LEU B CA 1
ATOM 4194 C C . LEU B 1 101 ? -46.264 1.392 -44.835 1.00 146.60 101 LEU B C 1
ATOM 4195 O O . LEU B 1 101 ? -47.405 0.928 -44.801 1.00 151.46 101 LEU B O 1
ATOM 4200 N N . LEU B 1 102 ? -45.827 2.177 -45.814 1.00 142.56 102 LEU B N 1
ATOM 4201 C CA . LEU B 1 102 ? -46.726 2.640 -46.860 1.00 144.51 102 LEU B CA 1
ATOM 4202 C C . LEU B 1 102 ? -46.364 2.063 -48.224 1.00 159.27 102 LEU B C 1
ATOM 4203 O O . LEU B 1 102 ? -45.190 2.026 -48.598 1.00 169.86 102 LEU B O 1
ATOM 4208 N N . VAL B 1 103 ? -47.367 1.595 -48.961 1.00 170.56 103 VAL B N 1
ATOM 4209 C CA . VAL B 1 103 ? -47.117 1.089 -50.304 1.00 156.67 103 VAL B CA 1
ATOM 4210 C C . VAL B 1 103 ? -47.539 2.081 -51.389 1.00 151.83 103 VAL B C 1
ATOM 4211 O O . VAL B 1 103 ? -48.681 2.532 -51.412 1.00 157.53 103 VAL B O 1
ATOM 4215 N N . GLN B 1 104 ? -46.613 2.412 -52.283 1.00 153.45 104 GLN B N 1
ATOM 4216 C CA . GLN B 1 104 ? -46.904 3.267 -53.435 1.00 158.64 104 GLN B CA 1
ATOM 4217 C C . GLN B 1 104 ? -46.978 2.436 -54.720 1.00 163.31 104 GLN B C 1
ATOM 4218 O O . GLN B 1 104 ? -46.677 1.240 -54.712 1.00 158.76 104 GLN B O 1
ATOM 4224 N N . ARG B 1 105 ? -47.394 3.067 -55.815 1.00 171.43 105 ARG B N 1
ATOM 4225 C CA . ARG B 1 105 ? -47.419 2.410 -57.121 1.00 171.94 105 ARG B CA 1
ATOM 4226 C C . ARG B 1 105 ? -46.016 2.092 -57.647 1.00 165.69 105 ARG B C 1
ATOM 4227 O O . ARG B 1 105 ? -45.041 2.739 -57.258 1.00 161.96 105 ARG B O 1
ATOM 4235 N N . ASN B 1 106 ? -45.952 1.096 -58.535 1.00 164.23 106 ASN B N 1
ATOM 4236 C CA . ASN B 1 106 ? -44.718 0.465 -59.029 1.00 176.55 106 ASN B CA 1
ATOM 4237 C C . ASN B 1 106 ? -44.101 -0.460 -57.980 1.00 194.81 106 ASN B C 1
ATOM 4238 O O . ASN B 1 106 ? -42.925 -0.815 -58.082 1.00 186.60 106 ASN B O 1
ATOM 4243 N N . ASN B 1 107 ? -44.909 -0.843 -56.990 1.00 191.96 107 ASN B N 1
ATOM 4244 C CA . ASN B 1 107 ? -44.524 -1.784 -55.928 1.00 193.94 107 ASN B CA 1
ATOM 4245 C C . ASN B 1 107 ? -43.540 -1.219 -54.895 1.00 187.28 107 ASN B C 1
ATOM 4246 O O . ASN B 1 107 ? -43.113 -1.943 -53.991 1.00 194.89 107 ASN B O 1
ATOM 4251 N N . LYS B 1 108 ? -43.171 0.053 -55.031 1.00 195.35 108 LYS B N 1
ATOM 4252 C CA . LYS B 1 108 ? -42.242 0.686 -54.093 1.00 174.09 108 LYS B CA 1
ATOM 4253 C C . LYS B 1 108 ? -42.896 0.867 -52.715 1.00 180.61 108 LYS B C 1
ATOM 4254 O O . LYS B 1 108 ? -44.115 1.032 -52.608 1.00 178.00 108 LYS B O 1
ATOM 4260 N N . ARG B 1 109 ? -42.091 0.806 -51.658 1.00 181.44 109 ARG B N 1
ATOM 4261 C CA . ARG B 1 109 ? -42.590 0.995 -50.293 1.00 160.17 109 ARG B CA 1
ATOM 4262 C C . ARG B 1 109 ? -41.811 2.021 -49.459 1.00 155.21 109 ARG B C 1
ATOM 4263 O O . ARG B 1 109 ? -40.591 2.138 -49.602 1.00 149.27 109 ARG B O 1
ATOM 4271 N N . THR B 1 110 ? -42.506 2.774 -48.606 1.00 159.47 110 THR B N 1
ATOM 4272 C CA . THR B 1 110 ? -41.838 3.666 -47.651 1.00 146.06 110 THR B CA 1
ATOM 4273 C C . THR B 1 110 ? -42.146 3.275 -46.193 1.00 125.28 110 THR B C 1
ATOM 4274 O O . THR B 1 110 ? -43.298 3.010 -45.838 1.00 109.44 110 THR B O 1
ATOM 4278 N N . GLN B 1 111 ? -41.107 3.235 -45.368 1.00 119.36 111 GLN B N 1
ATOM 4279 C CA . GLN B 1 111 ? -41.220 2.917 -43.947 1.00 122.39 111 GLN B CA 1
ATOM 4280 C C . GLN B 1 111 ? -40.905 4.149 -43.102 1.00 117.88 111 GLN B C 1
ATOM 4281 O O . GLN B 1 111 ? -39.912 4.829 -43.352 1.00 134.38 111 GLN B O 1
ATOM 4287 N N . LYS B 1 112 ? -41.735 4.454 -42.112 1.00 104.95 112 LYS B N 1
ATOM 4288 C CA . LYS B 1 112 ? -41.473 5.622 -41.269 1.00 110.84 112 LYS B CA 1
ATOM 4289 C C . LYS B 1 112 ? -41.844 5.392 -39.811 1.00 114.25 112 LYS B C 1
ATOM 4290 O O . LYS B 1 112 ? -42.794 4.669 -39.512 1.00 118.71 112 LYS B O 1
ATOM 4296 N N . THR B 1 113 ? -41.093 6.008 -38.906 1.00 114.21 113 THR B N 1
ATOM 4297 C CA . THR B 1 113 ? -41.426 5.954 -37.494 1.00 116.56 113 THR B CA 1
ATOM 4298 C C . THR B 1 113 ? -42.496 7.011 -37.261 1.00 120.94 113 THR B C 1
ATOM 4299 O O . THR B 1 113 ? -42.269 8.206 -37.475 1.00 111.30 113 THR B O 1
ATOM 4303 N N . LEU B 1 114 ? -43.665 6.555 -36.829 1.00 120.66 114 LEU B N 1
ATOM 4304 C CA . LEU B 1 114 ? -44.835 7.413 -36.668 1.00 133.44 114 LEU B CA 1
ATOM 4305 C C . LEU B 1 114 ? -44.845 8.300 -35.436 1.00 150.26 114 LEU B C 1
ATOM 4306 O O . LEU B 1 114 ? -45.108 9.501 -35.517 1.00 171.63 114 LEU B O 1
ATOM 4311 N N . GLU B 1 115 ? -44.585 7.686 -34.290 1.00 135.41 115 GLU B N 1
ATOM 4312 C CA . GLU B 1 115 ? -44.659 8.371 -33.012 1.00 132.74 115 GLU B CA 1
ATOM 4313 C C . GLU B 1 115 ? -44.114 7.457 -31.936 1.00 137.54 115 GLU B C 1
ATOM 4314 O O . GLU B 1 115 ? -44.242 6.239 -32.035 1.00 141.59 115 GLU B O 1
ATOM 4320 N N . GLY B 1 116 ? -43.481 8.032 -30.923 1.00 139.93 116 GLY B N 1
ATOM 4321 C CA . GLY B 1 116 ? -43.082 7.245 -29.777 1.00 129.04 116 GLY B CA 1
ATOM 4322 C C . GLY B 1 116 ? -43.569 7.933 -28.524 1.00 121.75 116 GLY B C 1
ATOM 4323 O O . GLY B 1 116 ? -43.392 9.138 -28.377 1.00 111.04 116 GLY B O 1
ATOM 4324 N N . SER B 1 117 ? -44.182 7.181 -27.617 1.00 136.17 117 SER B N 1
ATOM 4325 C CA . SER B 1 117 ? -44.609 7.756 -26.346 1.00 129.34 117 SER B CA 1
ATOM 4326 C C . SER B 1 117 ? -44.182 6.911 -25.147 1.00 126.45 117 SER B C 1
ATOM 4327 O O . SER B 1 117 ? -44.327 5.687 -25.146 1.00 137.41 117 SER B O 1
ATOM 4330 N N . LEU B 1 118 ? -43.658 7.578 -24.126 1.00 125.83 118 LEU B N 1
ATOM 4331 C CA . LEU B 1 118 ? -43.377 6.944 -22.844 1.00 120.14 118 LEU B CA 1
ATOM 4332 C C . LEU B 1 118 ? -44.180 7.594 -21.720 1.00 135.66 118 LEU B C 1
ATOM 4333 O O . LEU B 1 118 ? -43.993 8.773 -21.424 1.00 148.42 118 LEU B O 1
ATOM 4338 N N . LEU B 1 119 ? -45.078 6.840 -21.102 0.00 135.22 119 LEU B N 1
ATOM 4339 C CA . LEU B 1 119 ? -45.895 7.379 -20.029 1.00 133.68 119 LEU B CA 1
ATOM 4340 C C . LEU B 1 119 ? -45.552 6.669 -18.726 1.00 144.37 119 LEU B C 1
ATOM 4341 O O . LEU B 1 119 ? -44.883 5.625 -18.717 1.00 113.36 119 LEU B O 1
ATOM 4346 N N . LEU B 1 120 ? -45.992 7.265 -17.624 1.00 144.49 120 LEU B N 1
ATOM 4347 C CA . LEU B 1 120 ? -45.739 6.733 -16.288 1.00 145.40 120 LEU B CA 1
ATOM 4348 C C . LEU B 1 120 ? -47.036 6.253 -15.647 1.00 148.29 120 LEU B C 1
ATOM 4349 O O . LEU B 1 120 ? -48.013 6.992 -15.618 1.00 144.77 120 LEU B O 1
ATOM 4354 N N . ARG B 1 121 ? -47.047 5.037 -15.107 1.00 159.58 121 ARG B N 1
ATOM 4355 C CA . ARG B 1 121 ? -48.235 4.525 -14.429 1.00 149.52 121 ARG B CA 1
ATOM 4356 C C . ARG B 1 121 ? -48.069 4.715 -12.922 1.00 144.92 121 ARG B C 1
ATOM 4357 O O . ARG B 1 121 ? -47.272 4.034 -12.275 1.00 140.92 121 ARG B O 1
ATOM 4365 N N . ASN B 1 122 ? -48.839 5.646 -12.374 1.00 160.13 122 ASN B N 1
ATOM 4366 C CA . ASN B 1 122 ? -48.785 5.944 -10.950 1.00 164.54 122 ASN B CA 1
ATOM 4367 C C . ASN B 1 122 ? -50.168 6.290 -10.424 1.00 184.41 122 ASN B C 1
ATOM 4368 O O . ASN B 1 122 ? -50.964 6.886 -11.140 1.00 175.08 122 ASN B O 1
ATOM 4373 N N . ASN B 1 123 ? -50.451 5.935 -9.173 1.00 176.10 123 ASN B N 1
ATOM 4374 C CA . ASN B 1 123 ? -51.774 6.188 -8.603 1.00 182.14 123 ASN B CA 1
ATOM 4375 C C . ASN B 1 123 ? -52.843 5.688 -9.565 1.00 182.55 123 ASN B C 1
ATOM 4376 O O . ASN B 1 123 ? -52.840 4.529 -9.981 1.00 187.12 123 ASN B O 1
ATOM 4381 N N . GLY B 1 124 ? -53.751 6.595 -9.912 1.00 193.40 124 GLY B N 1
ATOM 4382 C CA . GLY B 1 124 ? -54.736 6.356 -10.946 1.00 182.93 124 GLY B CA 1
ATOM 4383 C C . GLY B 1 124 ? -54.394 7.145 -12.197 1.00 176.85 124 GLY B C 1
ATOM 4384 O O . GLY B 1 124 ? -55.026 6.963 -13.240 1.00 168.13 124 GLY B O 1
ATOM 4385 N N . GLU B 1 125 ? -53.384 8.010 -12.107 1.00 169.61 125 GLU B N 1
ATOM 4386 C CA . GLU B 1 125 ? -53.086 8.926 -13.204 1.00 175.56 125 GLU B CA 1
ATOM 4387 C C . GLU B 1 125 ? -51.811 8.528 -13.947 1.00 183.43 125 GLU B C 1
ATOM 4388 O O . GLU B 1 125 ? -50.833 8.097 -13.346 1.00 188.15 125 GLU B O 1
ATOM 4394 N N . ARG B 1 126 ? -51.803 8.738 -15.256 1.00 197.76 126 ARG B N 1
ATOM 4395 C CA . ARG B 1 126 ? -50.612 8.481 -16.053 0.00 149.43 126 ARG B CA 1
ATOM 4396 C C . ARG B 1 126 ? -50.064 9.775 -16.649 1.00 145.44 126 ARG B C 1
ATOM 4397 O O . ARG B 1 126 ? -50.815 10.572 -17.212 0.00 132.40 126 ARG B O 1
ATOM 4405 N N . THR B 1 127 ? -48.754 9.976 -16.535 1.00 134.24 127 THR B N 1
ATOM 4406 C CA . THR B 1 127 ? -48.137 11.191 -17.065 1.00 145.95 127 THR B CA 1
ATOM 4407 C C . THR B 1 127 ? -47.103 10.899 -18.154 1.00 142.65 127 THR B C 1
ATOM 4408 O O . THR B 1 127 ? -46.213 10.062 -17.986 1.00 117.54 127 THR B O 1
ATOM 4412 N N . VAL B 1 128 ? -47.230 11.616 -19.266 1.00 140.39 128 VAL B N 1
ATOM 4413 C CA . VAL B 1 128 ? -46.336 11.472 -20.407 1.00 147.12 128 VAL B CA 1
ATOM 4414 C C . VAL B 1 128 ? -45.031 12.239 -20.206 1.00 141.23 128 VAL B C 1
ATOM 4415 O O . VAL B 1 128 ? -45.038 13.458 -20.023 1.00 140.45 128 VAL B O 1
ATOM 4419 N N . ILE B 1 129 ? -43.915 11.517 -20.238 1.00 140.86 129 ILE B N 1
ATOM 4420 C CA . ILE B 1 129 ? -42.592 12.125 -20.096 1.00 135.06 129 ILE B CA 1
ATOM 4421 C C . ILE B 1 129 ? -42.020 12.596 -21.433 1.00 148.46 129 ILE B C 1
ATOM 4422 O O . ILE B 1 129 ? -41.393 13.656 -21.509 1.00 152.43 129 ILE B O 1
ATOM 4427 N N . SER B 1 130 ? -42.247 11.823 -22.489 1.00 134.27 130 SER B N 1
ATOM 4428 C CA . SER B 1 130 ? -41.742 12.209 -23.796 1.00 127.84 130 SER B CA 1
ATOM 4429 C C . SER B 1 130 ? -42.518 11.642 -24.976 1.00 131.35 130 SER B C 1
ATOM 4430 O O . SER B 1 130 ? -43.043 10.527 -24.920 1.00 127.72 130 SER B O 1
ATOM 4433 N N . THR B 1 131 ? -42.569 12.428 -26.048 1.00 130.10 131 THR B N 1
ATOM 4434 C CA . THR B 1 131 ? -43.076 11.975 -27.335 1.00 127.23 131 THR B CA 1
ATOM 4435 C C . THR B 1 131 ? -41.927 12.002 -28.341 1.00 122.81 131 THR B C 1
ATOM 4436 O O . THR B 1 131 ? -42.101 11.681 -29.517 1.00 117.01 131 THR B O 1
ATOM 4440 N N . ARG B 1 132 ? -40.746 12.385 -27.859 1.00 125.91 132 ARG B N 1
ATOM 4441 C CA . ARG B 1 132 ? -39.547 12.429 -28.693 1.00 118.08 132 ARG B CA 1
ATOM 4442 C C . ARG B 1 132 ? -38.796 11.113 -28.603 1.00 109.52 132 ARG B C 1
ATOM 4443 O O . ARG B 1 132 ? -38.467 10.656 -27.509 1.00 83.89 132 ARG B O 1
ATOM 4451 N N . VAL B 1 133 ? -38.498 10.532 -29.763 1.00 106.71 133 VAL B N 1
ATOM 4452 C CA . VAL B 1 133 ? -37.877 9.216 -29.840 1.00 105.58 133 VAL B CA 1
ATOM 4453 C C . VAL B 1 133 ? -36.475 9.192 -29.225 1.00 110.10 133 VAL B C 1
ATOM 4454 O O . VAL B 1 133 ? -36.140 8.268 -28.482 1.00 129.02 133 VAL B O 1
ATOM 4458 N N . ALA B 1 134 ? -35.655 10.194 -29.534 1.00 103.57 134 ALA B N 1
ATOM 4459 C CA . ALA B 1 134 ? -34.284 10.240 -29.027 1.00 110.93 134 ALA B CA 1
ATOM 4460 C C . ALA B 1 134 ? -34.270 10.283 -27.502 1.00 138.83 134 ALA B C 1
ATOM 4461 O O . ALA B 1 134 ? -33.435 9.641 -26.860 1.00 150.04 134 ALA B O 1
ATOM 4463 N N . GLU B 1 135 ? -35.206 11.033 -26.929 1.00 124.10 135 GLU B N 1
ATOM 4464 C CA . GLU B 1 135 ? -35.382 11.065 -25.484 1.00 128.89 135 GLU B CA 1
ATOM 4465 C C . GLU B 1 135 ? -35.775 9.697 -24.951 1.00 125.79 135 GLU B C 1
ATOM 4466 O O . GLU B 1 135 ? -35.299 9.278 -23.902 1.00 127.49 135 GLU B O 1
ATOM 4472 N N . LEU B 1 136 ? -36.626 8.998 -25.698 1.00 147.45 136 LEU B N 1
ATOM 4473 C CA . LEU B 1 136 ? -37.156 7.711 -25.266 1.00 137.44 136 LEU B CA 1
ATOM 4474 C C . LEU B 1 136 ? -36.041 6.723 -24.990 1.00 145.40 136 LEU B C 1
ATOM 4475 O O . LEU B 1 136 ? -35.977 6.122 -23.921 1.00 143.53 136 LEU B O 1
ATOM 4480 N N . ASP B 1 137 ? -35.155 6.590 -25.969 1.00 121.27 137 ASP B N 1
ATOM 4481 C CA . ASP B 1 137 ? -34.053 5.636 -25.922 1.00 136.87 137 ASP B CA 1
ATOM 4482 C C . ASP B 1 137 ? -33.128 5.913 -24.747 1.00 148.21 137 ASP B C 1
ATOM 4483 O O . ASP B 1 137 ? -32.753 4.998 -24.009 1.00 149.89 137 ASP B O 1
ATOM 4488 N N . LYS B 1 138 ? -32.762 7.178 -24.582 1.00 151.10 138 LYS B N 1
ATOM 4489 C CA . LYS B 1 138 ? -31.898 7.573 -23.481 1.00 148.77 138 LYS B CA 1
ATOM 4490 C C . LYS B 1 138 ? -32.582 7.330 -22.139 1.00 135.33 138 LYS B C 1
ATOM 4491 O O . LYS B 1 138 ? -31.972 6.786 -21.223 1.00 140.39 138 LYS B O 1
ATOM 4497 N N . LEU B 1 139 ? -33.854 7.709 -22.031 1.00 148.94 139 LEU B N 1
ATOM 4498 C CA . LEU B 1 139 ? -34.565 7.601 -20.762 1.00 123.98 139 LEU B CA 1
ATOM 4499 C C . LEU B 1 139 ? -34.790 6.149 -20.344 1.00 116.08 139 LEU B C 1
ATOM 4500 O O . LEU B 1 139 ? -34.517 5.788 -19.203 1.00 107.81 139 LEU B O 1
ATOM 4505 N N . VAL B 1 140 ? -35.261 5.312 -21.267 1.00 109.50 140 VAL B N 1
ATOM 4506 C CA . VAL B 1 140 ? -35.558 3.919 -20.933 1.00 101.08 140 VAL B CA 1
ATOM 4507 C C . VAL B 1 140 ? -34.296 3.210 -20.462 1.00 110.17 140 VAL B C 1
ATOM 4508 O O . VAL B 1 140 ? -34.343 2.403 -19.537 1.00 104.87 140 VAL B O 1
ATOM 4512 N N . SER B 1 141 ? -33.167 3.514 -21.096 1.00 113.17 141 SER B N 1
ATOM 4513 C CA . SER B 1 141 ? -31.894 2.967 -20.648 1.00 133.74 141 SER B CA 1
ATOM 4514 C C . SER B 1 141 ? -31.635 3.451 -19.216 1.00 134.52 141 SER B C 1
ATOM 4515 O O . SER B 1 141 ? -31.240 2.671 -18.348 1.00 129.94 141 SER B O 1
ATOM 4518 N N . GLU B 1 142 ? -31.879 4.736 -18.976 1.00 142.24 142 GLU B N 1
ATOM 4519 C CA . GLU B 1 142 ? -31.728 5.316 -17.643 1.00 133.76 142 GLU B CA 1
ATOM 4520 C C . GLU B 1 142 ? -32.736 4.753 -16.641 1.00 122.86 142 GLU B C 1
ATOM 4521 O O . GLU B 1 142 ? -32.373 4.462 -15.505 1.00 125.60 142 GLU B O 1
ATOM 4527 N N . LYS B 1 143 ? -33.996 4.613 -17.054 1.00 128.40 143 LYS B N 1
ATOM 4528 C CA . LYS B 1 143 ? -35.054 4.148 -16.155 1.00 115.50 143 LYS B CA 1
ATOM 4529 C C . LYS B 1 143 ? -34.860 2.701 -15.731 1.00 113.72 143 LYS B C 1
ATOM 4530 O O . LYS B 1 143 ? -35.163 2.333 -14.598 1.00 122.78 143 LYS B O 1
ATOM 4536 N N . LEU B 1 144 ? -34.365 1.883 -16.650 1.00 114.41 144 LEU B N 1
ATOM 4537 C CA . LEU B 1 144 ? -34.133 0.472 -16.379 1.00 114.71 144 LEU B CA 1
ATOM 4538 C C . LEU B 1 144 ? -32.859 0.268 -15.577 1.00 132.03 144 LEU B C 1
ATOM 4539 O O . LEU B 1 144 ? -32.661 -0.782 -14.962 1.00 136.68 144 LEU B O 1
ATOM 4544 N N . GLY B 1 145 ? -31.979 1.264 -15.612 1.00 124.03 145 GLY B N 1
ATOM 4545 C CA . GLY B 1 145 ? -30.734 1.198 -14.874 1.00 134.15 145 GLY B CA 1
ATOM 4546 C C . GLY B 1 145 ? -29.698 0.478 -15.701 1.00 141.70 145 GLY B C 1
ATOM 4547 O O . GLY B 1 145 ? -28.654 0.063 -15.204 1.00 148.69 145 GLY B O 1
ATOM 4548 N N . VAL B 1 146 ? -30.012 0.313 -16.980 1.00 143.17 146 VAL B N 1
ATOM 4549 C CA . VAL B 1 146 ? -29.150 -0.413 -17.896 1.00 124.74 146 VAL B CA 1
ATOM 4550 C C . VAL B 1 146 ? -28.613 0.501 -18.997 1.00 110.67 146 VAL B C 1
ATOM 4551 O O . VAL B 1 146 ? -29.377 1.245 -19.608 1.0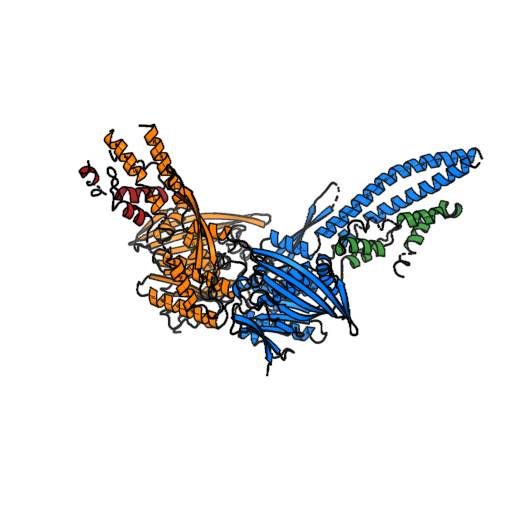0 125.33 146 VAL B O 1
ATOM 4555 N N . PRO B 1 147 ? -27.299 0.455 -19.259 1.00 96.21 147 PRO B N 1
ATOM 4556 C CA . PRO B 1 147 ? -26.800 1.279 -20.364 1.00 98.38 147 PRO B CA 1
ATOM 4557 C C . PRO B 1 147 ? -27.402 0.822 -21.689 1.00 97.51 147 PRO B C 1
ATOM 4558 O O . PRO B 1 147 ? -27.647 -0.370 -21.859 1.00 106.80 147 PRO B O 1
ATOM 4562 N N . PRO B 1 148 ? -27.636 1.758 -22.616 1.00 95.26 148 PRO B N 1
ATOM 4563 C CA . PRO B 1 148 ? -28.260 1.426 -23.902 1.00 102.78 148 PRO B CA 1
ATOM 4564 C C . PRO B 1 148 ? -27.420 0.446 -24.720 1.00 108.45 148 PRO B C 1
ATOM 4565 O O . PRO B 1 148 ? -27.974 -0.428 -25.389 1.00 107.36 148 PRO B O 1
ATOM 4569 N N . ALA B 1 149 ? -26.102 0.589 -24.657 1.00 111.04 149 ALA B N 1
ATOM 4570 C CA . ALA B 1 149 ? -25.196 -0.231 -25.457 1.00 101.70 149 ALA B CA 1
ATOM 4571 C C . ALA B 1 149 ? -25.316 -1.727 -25.165 1.00 92.60 149 ALA B C 1
ATOM 4572 O O . ALA B 1 149 ? -25.397 -2.530 -26.086 1.00 102.42 149 ALA B O 1
ATOM 4574 N N . ILE B 1 150 ? -25.324 -2.106 -23.889 1.00 88.26 150 ILE B N 1
ATOM 4575 C CA . ILE B 1 150 ? -25.411 -3.522 -23.528 1.00 97.94 150 ILE B CA 1
ATOM 4576 C C . ILE B 1 150 ? -26.809 -4.109 -23.760 1.00 108.61 150 ILE B C 1
ATOM 4577 O O . ILE B 1 150 ? -26.960 -5.327 -23.877 1.00 103.97 150 ILE B O 1
ATOM 4582 N N . LEU B 1 151 ? -27.838 -3.262 -23.769 1.00 109.71 151 LEU B N 1
ATOM 4583 C CA . LEU B 1 151 ? -29.178 -3.741 -24.096 1.00 83.46 151 LEU B CA 1
ATOM 4584 C C . LEU B 1 151 ? -29.162 -4.321 -25.497 1.00 86.26 151 LEU B C 1
ATOM 4585 O O . LEU B 1 151 ? -29.647 -5.426 -25.745 1.00 76.42 151 LEU B O 1
ATOM 4590 N N . ASP B 1 152 ? -28.550 -3.570 -26.405 1.00 91.79 152 ASP B N 1
ATOM 4591 C CA . ASP B 1 152 ? -28.395 -3.989 -27.789 1.00 81.12 152 ASP B CA 1
ATOM 4592 C C . ASP B 1 152 ? -27.447 -5.183 -27.917 1.00 79.52 152 ASP B C 1
ATOM 4593 O O . ASP B 1 152 ? -27.756 -6.173 -28.583 1.00 81.22 152 ASP B O 1
ATOM 4598 N N . ALA B 1 153 ? -26.290 -5.078 -27.273 1.00 80.76 153 ALA B N 1
ATOM 4599 C CA . ALA B 1 153 ? -25.228 -6.072 -27.380 1.00 70.98 153 ALA B CA 1
ATOM 4600 C C . ALA B 1 153 ? -25.488 -7.369 -26.615 1.00 77.82 153 ALA B C 1
ATOM 4601 O O . ALA B 1 153 ? -25.224 -8.457 -27.120 1.00 92.94 153 ALA B O 1
ATOM 4603 N N . VAL B 1 154 ? -26.005 -7.257 -25.394 1.00 71.66 154 VAL B N 1
ATOM 4604 C CA . VAL B 1 154 ? -25.974 -8.387 -24.472 1.00 73.72 154 VAL B CA 1
ATOM 4605 C C . VAL B 1 154 ? -27.338 -8.889 -24.007 1.00 87.83 154 VAL B C 1
ATOM 4606 O O . VAL B 1 154 ? -27.628 -10.081 -24.098 1.00 97.59 154 VAL B O 1
ATOM 4610 N N . ILE B 1 155 ? -28.164 -7.986 -23.493 1.00 91.91 155 ILE B N 1
ATOM 4611 C CA . ILE B 1 155 ? -29.478 -8.363 -22.984 1.00 79.28 155 ILE B CA 1
ATOM 4612 C C . ILE B 1 155 ? -30.380 -8.929 -24.086 1.00 83.23 155 ILE B C 1
ATOM 4613 O O . ILE B 1 155 ? -30.907 -10.037 -23.968 1.00 92.55 155 ILE B O 1
ATOM 4618 N N . PHE B 1 156 ? -30.539 -8.168 -25.168 1.00 83.98 156 PHE B N 1
ATOM 4619 C CA . PHE B 1 156 ? -31.365 -8.588 -26.307 1.00 77.57 156 PHE B CA 1
ATOM 4620 C C . PHE B 1 156 ? -30.560 -8.751 -27.585 1.00 75.68 156 PHE B C 1
ATOM 4621 O O . PHE B 1 156 ? -30.691 -7.970 -28.522 1.00 100.49 156 PHE B O 1
ATOM 4629 N N . CYS B 1 157 ? -29.721 -9.772 -27.614 1.00 72.56 157 CYS B N 1
ATOM 4630 C CA . CYS B 1 157 ? -28.886 -10.029 -28.766 1.00 74.91 157 CYS B CA 1
ATOM 4631 C C . CYS B 1 157 ? -29.680 -10.779 -29.823 1.00 77.27 157 CYS B C 1
ATOM 4632 O O . CYS B 1 157 ? -30.421 -11.722 -29.515 1.00 90.02 157 CYS B O 1
ATOM 4635 N N . HIS B 1 158 ? -29.562 -10.343 -31.070 1.00 66.53 158 HIS B N 1
ATOM 4636 C CA . HIS B 1 158 ? -30.324 -10.980 -32.129 1.00 60.77 158 HIS B CA 1
ATOM 4637 C C . HIS B 1 158 ? -29.695 -12.335 -32.400 1.00 70.81 158 HIS B C 1
ATOM 4638 O O . HIS B 1 158 ? -28.470 -12.477 -32.351 1.00 77.21 158 HIS B O 1
ATOM 4645 N N . GLN B 1 159 ? -30.537 -13.333 -32.638 1.00 65.53 159 GLN B N 1
ATOM 4646 C CA . GLN B 1 159 ? -30.081 -14.673 -32.976 1.00 58.35 159 GLN B CA 1
ATOM 4647 C C . GLN B 1 159 ? -29.016 -14.628 -34.066 1.00 69.44 159 GLN B C 1
ATOM 4648 O O . GLN B 1 159 ? -28.082 -15.422 -34.061 1.00 82.85 159 GLN B O 1
ATOM 4654 N N . ASP B 1 160 ? -29.168 -13.695 -35.001 1.00 76.97 160 ASP B N 1
ATOM 4655 C CA . ASP B 1 160 ? -28.206 -13.513 -36.085 1.00 81.89 160 ASP B CA 1
ATOM 4656 C C . ASP B 1 160 ? -26.855 -12.951 -35.624 1.00 81.71 160 ASP B C 1
ATOM 4657 O O . ASP B 1 160 ? -25.823 -13.216 -36.240 1.00 81.86 160 ASP B O 1
ATOM 4662 N N . ASP B 1 161 ? -26.864 -12.176 -34.543 1.00 69.51 161 ASP B N 1
ATOM 4663 C CA . ASP B 1 161 ? -25.658 -11.501 -34.081 1.00 61.12 161 ASP B CA 1
ATOM 4664 C C . ASP B 1 161 ? -25.137 -12.177 -32.818 1.00 60.52 161 ASP B C 1
ATOM 4665 O O . ASP B 1 161 ? -24.200 -11.696 -32.172 1.00 60.87 161 ASP B O 1
ATOM 4670 N N . SER B 1 162 ? -25.745 -13.307 -32.479 1.00 59.71 162 SER B N 1
ATOM 4671 C CA . SER B 1 162 ? -25.488 -13.982 -31.206 1.00 59.21 162 SER B CA 1
ATOM 4672 C C . SER B 1 162 ? -24.038 -14.433 -31.045 1.00 59.52 162 SER B C 1
ATOM 4673 O O . SER B 1 162 ? -23.588 -14.688 -29.928 1.00 96.11 162 SER B O 1
ATOM 4676 N N . LEU B 1 163 ? -23.321 -14.541 -32.155 1.00 63.77 163 LEU B N 1
ATOM 4677 C CA . LEU B 1 163 ? -21.915 -14.945 -32.134 1.00 67.05 163 LEU B CA 1
ATOM 4678 C C . LEU B 1 163 ? -20.896 -13.800 -32.173 1.00 68.78 163 LEU B C 1
ATOM 4679 O O . LEU B 1 163 ? -19.713 -14.057 -32.385 1.00 61.77 163 LEU B O 1
ATOM 4684 N N . TRP B 1 164 ? -21.337 -12.557 -31.997 1.00 70.95 164 TRP B N 1
ATOM 4685 C CA . TRP B 1 164 ? -20.422 -11.410 -32.111 1.00 65.43 164 TRP B CA 1
ATOM 4686 C C . TRP B 1 164 ? -19.150 -11.489 -31.239 1.00 63.24 164 TRP B C 1
ATOM 4687 O O . TRP B 1 164 ? -18.103 -11.012 -31.672 1.00 71.54 164 TRP B O 1
ATOM 4698 N N . PRO B 1 165 ? -19.213 -12.065 -30.014 1.00 62.90 165 PRO B N 1
ATOM 4699 C CA . PRO B 1 165 ? -17.941 -12.134 -29.279 1.00 65.95 165 PRO B CA 1
ATOM 4700 C C . PRO B 1 165 ? -16.842 -12.950 -29.973 1.00 70.61 165 PRO B C 1
ATOM 4701 O O . PRO B 1 165 ? -15.704 -12.963 -29.500 1.00 77.89 165 PRO B O 1
ATOM 4713 N N . SER B 1 167 ? -16.292 -12.567 -33.408 1.00 69.41 167 SER B N 1
ATOM 4714 C CA . SER B 1 167 ? -15.985 -11.907 -34.669 1.00 66.31 167 SER B CA 1
ATOM 4715 C C . SER B 1 167 ? -14.530 -11.441 -34.708 1.00 75.77 167 SER B C 1
ATOM 4716 O O . SER B 1 167 ? -13.832 -11.476 -33.694 1.00 81.43 167 SER B O 1
ATOM 4719 N N . GLU B 1 168 ? -14.085 -11.009 -35.885 1.00 82.12 168 GLU B N 1
ATOM 4720 C CA . GLU B 1 168 ? -12.715 -10.540 -36.078 1.00 89.04 168 GLU B CA 1
ATOM 4721 C C . GLU B 1 168 ? -12.368 -9.371 -35.151 1.00 87.20 168 GLU B C 1
ATOM 4722 O O . GLU B 1 168 ? -13.260 -8.647 -34.715 1.00 85.91 168 GLU B O 1
ATOM 4728 N N . PRO B 1 169 ? -11.068 -9.193 -34.844 1.00 83.53 169 PRO B N 1
ATOM 4729 C CA . PRO B 1 169 ? -10.597 -8.232 -33.837 1.00 82.74 169 PRO B CA 1
ATOM 4730 C C . PRO B 1 169 ? -11.118 -6.813 -33.996 1.00 77.99 169 PRO B C 1
ATOM 4731 O O . PRO B 1 169 ? -11.378 -6.157 -32.990 1.00 91.05 169 PRO B O 1
ATOM 4735 N N . ALA B 1 170 ? -11.262 -6.345 -35.230 1.00 72.34 170 ALA B N 1
ATOM 4736 C CA . ALA B 1 170 ? -11.722 -4.981 -35.453 1.00 85.15 170 ALA B CA 1
ATOM 4737 C C . ALA B 1 170 ? -13.145 -4.786 -34.935 1.00 97.61 170 ALA B C 1
ATOM 4738 O O . ALA B 1 170 ? -13.406 -3.896 -34.124 1.00 96.46 170 ALA B O 1
ATOM 4740 N N . ALA B 1 171 ? -14.051 -5.654 -35.372 1.00 103.37 171 ALA B N 1
ATOM 4741 C CA . ALA B 1 171 ? -15.459 -5.574 -34.982 1.00 98.00 171 ALA B CA 1
ATOM 4742 C C . ALA B 1 171 ? -15.648 -5.823 -33.489 1.00 86.28 171 ALA B C 1
ATOM 4743 O O . ALA B 1 171 ? -16.506 -5.218 -32.842 1.00 74.88 171 ALA B O 1
ATOM 4745 N N . LEU B 1 172 ? -14.864 -6.754 -32.961 1.00 79.51 172 LEU B N 1
ATOM 4746 C CA . LEU B 1 172 ? -14.913 -7.086 -31.550 1.00 73.69 172 LEU B CA 1
ATOM 4747 C C . LEU B 1 172 ? -14.521 -5.881 -30.706 1.00 81.66 172 LEU B C 1
ATOM 4748 O O . LEU B 1 172 ? -15.114 -5.615 -29.663 1.00 100.13 172 LEU B O 1
ATOM 4753 N N . LYS B 1 173 ? -13.511 -5.155 -31.171 1.00 85.34 173 LYS B N 1
ATOM 4754 C CA . LYS B 1 173 ? -13.051 -3.949 -30.500 1.00 90.66 173 LYS B CA 1
ATOM 4755 C C . LYS B 1 173 ? -14.129 -2.871 -30.508 1.00 83.24 173 LYS B C 1
ATOM 4756 O O . LYS B 1 173 ? -14.298 -2.141 -29.532 1.00 85.31 173 LYS B O 1
ATOM 4762 N N . LYS B 1 174 ? -14.853 -2.786 -31.618 1.00 71.26 174 LYS B N 1
ATOM 4763 C CA . LYS B 1 174 ? -15.899 -1.789 -31.802 1.00 69.08 174 LYS B CA 1
ATOM 4764 C C . LYS B 1 174 ? -16.996 -2.022 -30.768 1.00 97.36 174 LYS B C 1
ATOM 4765 O O . LYS B 1 174 ? -17.473 -1.088 -30.121 1.00 92.91 174 LYS B O 1
ATOM 4771 N N . ARG B 1 175 ? -17.360 -3.291 -30.590 1.00 88.66 175 ARG B N 1
ATOM 4772 C CA . ARG B 1 175 ? -18.438 -3.672 -29.689 1.00 96.52 175 ARG B CA 1
ATOM 4773 C C . ARG B 1 175 ? -18.091 -3.400 -28.231 1.00 78.63 175 ARG B C 1
ATOM 4774 O O . ARG B 1 175 ? -18.927 -2.918 -27.469 1.00 67.24 175 ARG B O 1
ATOM 4782 N N . PHE B 1 176 ? -16.857 -3.713 -27.848 1.00 90.14 176 PHE B N 1
ATOM 4783 C CA . PHE B 1 176 ? -16.409 -3.506 -26.471 1.00 81.79 176 PHE B CA 1
ATOM 4784 C C . PHE B 1 176 ? -16.288 -2.029 -26.134 1.00 77.96 176 PHE B C 1
ATOM 4785 O O . PHE B 1 176 ? -16.627 -1.612 -25.023 1.00 66.34 176 PHE B O 1
ATOM 4793 N N . ASP B 1 177 ? -15.818 -1.245 -27.100 1.00 71.25 177 ASP B N 1
ATOM 4794 C CA . ASP B 1 177 ? -15.685 0.191 -26.916 1.00 74.16 177 ASP B CA 1
ATOM 4795 C C . ASP B 1 177 ? -17.057 0.804 -26.706 1.00 86.36 177 ASP B C 1
ATOM 4796 O O . ASP B 1 177 ? -17.219 1.731 -25.915 1.00 91.96 177 ASP B O 1
ATOM 4801 N N . GLU B 1 178 ? -18.046 0.269 -27.412 1.00 97.43 178 GLU B N 1
ATOM 4802 C CA . GLU B 1 178 ? -19.415 0.741 -27.285 1.00 99.08 178 GLU B CA 1
ATOM 4803 C C . GLU B 1 178 ? -19.902 0.484 -25.864 1.00 90.06 178 GLU B C 1
ATOM 4804 O O . GLU B 1 178 ? -20.421 1.380 -25.196 1.00 78.59 178 GLU B O 1
ATOM 4810 N N . ILE B 1 179 ? -19.682 -0.742 -25.406 1.00 92.39 179 ILE B N 1
ATOM 4811 C CA . ILE B 1 179 ? -2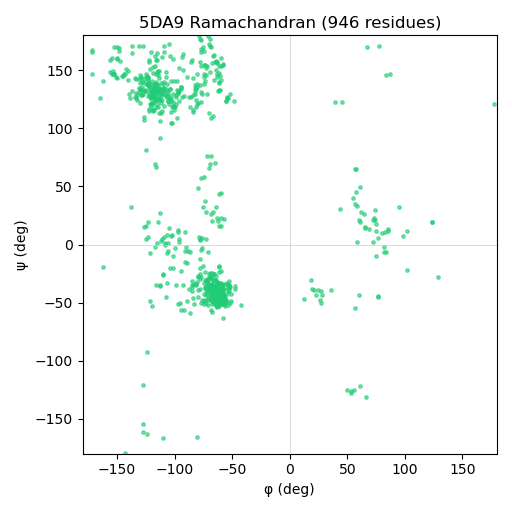0.101 -1.193 -24.081 1.00 90.08 179 ILE B CA 1
ATOM 4812 C C . ILE B 1 179 ? -19.472 -0.365 -22.956 1.00 94.01 179 ILE B C 1
ATOM 4813 O O . ILE B 1 179 ? -20.117 -0.093 -21.942 1.00 96.99 179 ILE B O 1
ATOM 4818 N N . PHE B 1 180 ? -18.223 0.042 -23.149 1.00 96.68 180 PHE B N 1
ATOM 4819 C CA . PHE B 1 180 ? -17.468 0.734 -22.115 1.00 89.48 180 PHE B CA 1
ATOM 4820 C C . PHE B 1 180 ? -17.652 2.246 -22.143 1.00 95.97 180 PHE B C 1
ATOM 4821 O O . PHE B 1 180 ? -17.153 2.942 -21.258 1.00 111.70 180 PHE B O 1
ATOM 4829 N N . GLU B 1 181 ? -18.358 2.746 -23.155 1.00 96.10 181 GLU B N 1
ATOM 4830 C CA . GLU B 1 181 ? -18.588 4.181 -23.305 1.00 105.25 181 GLU B CA 1
ATOM 4831 C C . GLU B 1 181 ? -17.252 4.915 -23.356 1.00 104.72 181 GLU B C 1
ATOM 4832 O O . GLU B 1 181 ? -17.125 6.032 -22.852 1.00 118.78 181 GLU B O 1
ATOM 4838 N N . ALA B 1 182 ? -16.259 4.269 -23.958 1.00 92.70 182 ALA B N 1
ATOM 4839 C CA . ALA B 1 182 ? -14.888 4.772 -23.953 1.00 107.50 182 ALA B CA 1
ATOM 4840 C C . ALA B 1 182 ? -14.774 6.127 -24.630 1.00 124.37 182 ALA B C 1
ATOM 4841 O O . ALA B 1 182 ? -14.047 7.004 -24.161 1.00 118.39 182 ALA B O 1
ATOM 4843 N N . GLN B 1 183 ? -15.495 6.290 -25.733 1.00 127.45 183 GLN B N 1
ATOM 4844 C CA . GLN B 1 183 ? -15.401 7.498 -26.540 1.00 129.90 183 GLN B CA 1
ATOM 4845 C C . GLN B 1 183 ? -15.886 8.728 -25.776 1.00 121.10 183 GLN B C 1
ATOM 4846 O O . GLN B 1 183 ? -15.263 9.785 -25.834 1.00 113.25 183 GLN B O 1
ATOM 4852 N N . LYS B 1 184 ? -16.995 8.580 -25.053 1.00 132.34 184 LYS B N 1
ATOM 4853 C CA . LYS B 1 184 ? -17.598 9.693 -24.331 1.00 135.09 184 LYS B CA 1
ATOM 4854 C C . LYS B 1 184 ? -16.707 10.175 -23.198 1.00 133.07 184 LYS B C 1
ATOM 4855 O O . LYS B 1 184 ? -16.592 11.378 -22.958 1.00 136.11 184 LYS B O 1
ATOM 4861 N N . TYR B 1 185 ? -16.091 9.236 -22.492 1.00 137.06 185 TYR B N 1
ATOM 4862 C CA . TYR B 1 185 ? -15.156 9.580 -21.430 1.00 131.76 185 TYR B CA 1
ATOM 4863 C C . TYR B 1 185 ? -13.906 10.280 -21.958 1.00 139.31 185 TYR B C 1
ATOM 4864 O O . TYR B 1 185 ? -13.399 11.210 -21.333 1.00 142.16 185 TYR B O 1
ATOM 4873 N N . THR B 1 186 ? -13.405 9.830 -23.103 1.00 139.86 186 THR B N 1
ATOM 4874 C CA . THR B 1 186 ? -12.275 10.500 -23.731 1.00 125.87 186 THR B CA 1
ATOM 4875 C C . THR B 1 186 ? -12.661 11.925 -24.116 1.00 130.11 186 THR B C 1
ATOM 4876 O O . THR B 1 186 ? -11.872 12.854 -23.959 1.00 136.96 186 THR B O 1
ATOM 4880 N N . LYS B 1 187 ? -13.874 12.102 -24.628 1.00 138.94 187 LYS B N 1
ATOM 4881 C CA . LYS B 1 187 ? -14.324 13.438 -25.005 1.00 141.37 187 LYS B CA 1
ATOM 4882 C C . LYS B 1 187 ? -14.495 14.373 -23.810 1.00 128.21 187 LYS B C 1
ATOM 4883 O O . LYS B 1 187 ? -14.123 15.543 -23.880 1.00 109.57 187 LYS B O 1
ATOM 4889 N N . VAL B 1 188 ? -15.057 13.876 -22.714 1.00 137.96 188 VAL B N 1
ATOM 4890 C CA . VAL B 1 188 ? -15.264 14.742 -21.556 1.00 148.12 188 VAL B CA 1
ATOM 4891 C C . VAL B 1 188 ? -13.929 15.200 -20.953 1.00 152.34 188 VAL B C 1
ATOM 4892 O O . VAL B 1 188 ? -13.810 16.339 -20.508 1.00 146.21 188 VAL B O 1
ATOM 4896 N N . ILE B 1 189 ? -12.928 14.320 -20.932 1.00 150.61 189 ILE B N 1
ATOM 4897 C CA . ILE B 1 189 ? -11.617 14.685 -20.398 1.00 151.85 189 ILE B CA 1
ATOM 4898 C C . ILE B 1 189 ? -10.926 15.723 -21.294 1.00 154.57 189 ILE B C 1
ATOM 4899 O O . ILE B 1 189 ? -10.301 16.659 -20.797 1.00 138.67 189 ILE B O 1
ATOM 4904 N N . GLU B 1 190 ? -11.020 15.551 -22.613 1.00 144.61 190 GLU B N 1
ATOM 4905 C CA . GLU B 1 190 ? -10.464 16.527 -23.542 1.00 159.12 190 GLU B CA 1
ATOM 4906 C C . GLU B 1 190 ? -11.184 17.847 -23.360 1.00 162.18 190 GLU B C 1
ATOM 4907 O O . GLU B 1 190 ? -10.595 18.915 -23.480 1.00 167.02 190 GLU B O 1
ATOM 4913 N N . ASN B 1 191 ? -12.476 17.756 -23.076 1.00 178.24 191 ASN B N 1
ATOM 4914 C CA . ASN B 1 191 ? -13.306 18.933 -22.888 1.00 163.85 191 ASN B CA 1
ATOM 4915 C C . ASN B 1 191 ? -12.892 19.759 -21.675 1.00 154.70 191 ASN B C 1
ATOM 4916 O O . ASN B 1 191 ? -12.737 20.975 -21.776 1.00 150.08 191 ASN B O 1
ATOM 4921 N N . ILE B 1 192 ? -12.683 19.110 -20.535 1.00 164.22 192 ILE B N 1
ATOM 4922 C CA . ILE B 1 192 ? -12.328 19.852 -19.327 1.00 159.13 192 ILE B CA 1
ATOM 4923 C C . ILE B 1 192 ? -10.961 20.532 -19.436 1.00 142.07 192 ILE B C 1
ATOM 4924 O O . ILE B 1 192 ? -10.797 21.669 -18.990 1.00 139.16 192 ILE B O 1
ATOM 4929 N N . ARG B 1 193 ? -9.989 19.854 -20.041 1.00 145.78 193 ARG B N 1
ATOM 4930 C CA . ARG B 1 193 ? -8.656 20.433 -20.165 1.00 148.07 193 ARG B CA 1
ATOM 4931 C C . ARG B 1 193 ? -8.718 21.700 -21.017 1.00 158.71 193 ARG B C 1
ATOM 4932 O O . ARG B 1 193 ? -8.108 22.710 -20.670 1.00 158.77 193 ARG B O 1
ATOM 4940 N N . LEU B 1 194 ? -9.483 21.661 -22.103 1.00 146.54 194 LEU B N 1
ATOM 4941 C CA . LEU B 1 194 ? -9.623 22.824 -22.976 1.00 157.77 194 LEU B CA 1
ATOM 4942 C C . LEU B 1 194 ? -10.265 23.963 -22.196 1.00 168.91 194 LEU B C 1
ATOM 4943 O O . LEU B 1 194 ? -9.861 25.118 -22.318 1.00 173.41 194 LEU B O 1
ATOM 4948 N N . LEU B 1 195 ? -11.265 23.623 -21.389 1.00 164.94 195 LEU B N 1
ATOM 4949 C CA . LEU B 1 195 ? -11.938 24.598 -20.536 1.00 172.03 195 LEU B CA 1
ATOM 4950 C C . LEU B 1 195 ? -10.972 25.199 -19.519 1.00 175.57 195 LEU B C 1
ATOM 4951 O O . LEU B 1 195 ? -11.033 26.393 -19.227 1.00 185.44 195 LEU B O 1
ATOM 4956 N N . LYS B 1 196 ? -10.092 24.362 -18.980 1.00 178.69 196 LYS B N 1
ATOM 4957 C CA . LYS B 1 196 ? -9.084 24.808 -18.023 1.00 173.60 196 LYS B CA 1
ATOM 4958 C C . LYS B 1 196 ? -8.156 25.836 -18.658 1.00 180.68 196 LYS B C 1
ATOM 4959 O O . LYS B 1 196 ? -7.874 26.886 -18.081 1.00 182.87 196 LYS B O 1
ATOM 4965 N N . LYS B 1 197 ? -7.684 25.513 -19.857 1.00 162.05 197 LYS B N 1
ATOM 4966 C CA . LYS B 1 197 ? -6.764 26.358 -20.597 1.00 175.85 197 LYS B CA 1
ATOM 4967 C C . LYS B 1 197 ? -7.473 27.623 -21.050 1.00 181.42 197 LYS B C 1
ATOM 4968 O O . LYS B 1 197 ? -6.877 28.698 -21.117 1.00 185.57 197 LYS B O 1
ATOM 4974 N N . LYS B 1 198 ? -8.756 27.476 -21.368 1.00 184.48 198 LYS B N 1
ATOM 4975 C CA . LYS B 1 198 ? -9.606 28.603 -21.736 1.00 183.83 198 LYS B CA 1
ATOM 4976 C C . LYS B 1 198 ? -9.633 29.663 -20.636 1.00 183.08 198 LYS B C 1
ATOM 4977 O O . LYS B 1 198 ? -9.472 30.854 -20.897 1.00 194.22 198 LYS B O 1
ATOM 4983 N N . LYS B 1 199 ? -9.846 29.215 -19.399 1.00 199.97 199 LYS B N 1
ATOM 4984 C CA . LYS B 1 199 ? -9.867 30.110 -18.247 1.00 187.69 199 LYS B CA 1
ATOM 4985 C C . LYS B 1 199 ? -8.476 30.642 -17.905 1.00 185.46 199 LYS B C 1
ATOM 4986 O O . LYS B 1 199 ? -8.334 31.777 -17.448 1.00 184.63 199 LYS B O 1
ATOM 4992 N N . GLY B 1 200 ? -7.460 29.816 -18.130 1.00 177.10 200 GLY B N 1
ATOM 4993 C CA . GLY B 1 200 ? -6.082 30.207 -17.888 1.00 191.04 200 GLY B CA 1
ATOM 4994 C C . GLY B 1 200 ? -5.688 31.407 -18.726 1.00 208.02 200 GLY B C 1
ATOM 4995 O O . GLY B 1 200 ? -5.043 32.337 -18.239 1.00 203.69 200 GLY B O 1
ATOM 4996 N N . ASP B 1 201 ? -6.092 31.380 -19.992 1.00 201.10 201 ASP B N 1
ATOM 4997 C CA . ASP B 1 201 ? -5.850 32.482 -20.912 1.00 201.75 201 ASP B CA 1
ATOM 4998 C C . ASP B 1 201 ? -6.558 33.743 -20.431 1.00 199.73 201 ASP B C 1
ATOM 4999 O O . ASP B 1 201 ? -5.983 34.832 -20.459 1.00 206.68 201 ASP B O 1
ATOM 5004 N N . GLU B 1 202 ? -7.806 33.589 -19.997 1.00 201.25 202 GLU B N 1
ATOM 5005 C CA . GLU B 1 202 ? -8.602 34.719 -19.526 1.00 197.09 202 GLU B CA 1
ATOM 5006 C C . GLU B 1 202 ? -7.949 35.390 -18.324 1.00 206.30 202 GLU B C 1
ATOM 5007 O O . GLU B 1 202 ? -7.984 36.613 -18.196 1.00 203.56 202 GLU B O 1
ATOM 5013 N N . LEU B 1 203 ? -7.369 34.581 -17.441 1.00 212.66 203 LEU B N 1
ATOM 5014 C CA . LEU B 1 203 ? -6.658 35.094 -16.275 1.00 205.92 203 LEU B CA 1
ATOM 5015 C C . LEU B 1 203 ? -5.499 35.993 -16.705 1.00 210.45 203 LEU B C 1
ATOM 5016 O O . LEU B 1 203 ? -5.231 37.025 -16.089 1.00 213.12 203 LEU B O 1
ATOM 5021 N N . LYS B 1 249 ? -9.485 37.000 -5.630 1.00 194.56 1115 LYS B N 1
ATOM 5022 C CA . LYS B 1 249 ? -9.554 36.561 -7.019 1.00 198.37 1115 LYS B CA 1
ATOM 5023 C C . LYS B 1 249 ? -8.380 35.652 -7.357 1.00 203.97 1115 LYS B C 1
ATOM 5024 O O . LYS B 1 249 ? -8.538 34.624 -8.017 1.00 204.25 1115 LYS B O 1
ATOM 5030 N N . VAL B 1 250 ? -7.198 36.058 -6.904 1.00 199.63 1116 VAL B N 1
ATOM 5031 C CA . VAL B 1 250 ? -5.975 35.300 -7.117 1.00 197.72 1116 VAL B CA 1
ATOM 5032 C C . VAL B 1 250 ? -6.072 33.939 -6.459 1.00 222.05 1116 VAL B C 1
ATOM 5033 O O . VAL B 1 250 ? -5.696 32.920 -7.043 1.00 213.82 1116 VAL B O 1
ATOM 5037 N N . GLU B 1 251 ? -6.597 33.924 -5.240 1.00 239.91 1117 GLU B N 1
ATOM 5038 C CA . GLU B 1 251 ? -6.738 32.677 -4.512 1.00 216.90 1117 GLU B CA 1
ATOM 5039 C C . GLU B 1 251 ? -7.699 31.754 -5.244 1.00 225.67 1117 GLU B C 1
ATOM 5040 O O . GLU B 1 251 ? -7.498 30.548 -5.260 1.00 229.25 1117 GLU B O 1
ATOM 5046 N N . THR B 1 252 ? -8.730 32.333 -5.853 1.00 223.17 1118 THR B N 1
ATOM 5047 C CA . THR B 1 252 ? -9.706 31.578 -6.639 1.00 205.60 1118 THR B CA 1
ATOM 5048 C C . THR B 1 252 ? -9.067 30.898 -7.856 1.00 202.15 1118 THR B C 1
ATOM 5049 O O . THR B 1 252 ? -9.424 29.774 -8.204 1.00 204.66 1118 THR B O 1
ATOM 5053 N N . THR B 1 253 ? -8.164 31.611 -8.527 1.00 198.48 1119 THR B N 1
ATOM 5054 C CA . THR B 1 253 ? -7.457 31.075 -9.690 1.00 195.07 1119 THR B CA 1
ATOM 5055 C C . THR B 1 253 ? -6.526 29.907 -9.369 1.00 185.33 1119 THR B C 1
ATOM 5056 O O . THR B 1 253 ? -6.573 28.868 -10.030 1.00 181.64 1119 THR B O 1
ATOM 5060 N N . LYS B 1 254 ? -5.683 30.087 -8.353 1.00 177.41 1120 LYS B N 1
ATOM 5061 C CA . LYS B 1 254 ? -4.759 29.052 -7.890 1.00 181.56 1120 LYS B CA 1
ATOM 5062 C C . LYS B 1 254 ? -5.597 27.878 -7.432 1.00 207.35 1120 LYS B C 1
ATOM 5063 O O . LYS B 1 254 ? -5.197 26.720 -7.491 1.00 193.55 1120 LYS B O 1
ATOM 5069 N N . ALA B 1 255 ? -6.759 28.220 -6.901 1.00 205.96 1121 ALA B N 1
ATOM 5070 C CA . ALA B 1 255 ? -7.725 27.257 -6.427 1.00 189.24 1121 ALA B CA 1
ATOM 5071 C C . ALA B 1 255 ? -8.321 26.427 -7.544 1.00 175.33 1121 ALA B C 1
ATOM 5072 O O . ALA B 1 255 ? -8.499 25.220 -7.412 1.00 182.91 1121 ALA B O 1
ATOM 5074 N N . ALA B 1 256 ? -8.657 27.108 -8.631 1.00 181.01 1122 ALA B N 1
ATOM 5075 C CA . ALA B 1 256 ? -9.244 26.467 -9.790 1.00 155.28 1122 ALA B CA 1
ATOM 5076 C C . ALA B 1 256 ? -8.254 25.522 -10.457 1.00 160.89 1122 ALA B C 1
ATOM 5077 O O . ALA B 1 256 ? -8.622 24.433 -10.887 1.00 156.36 1122 ALA B O 1
ATOM 5079 N N . ILE B 1 257 ? -6.992 25.932 -10.536 1.00 153.05 1123 ILE B N 1
ATOM 5080 C CA . ILE B 1 257 ? -5.978 25.103 -11.184 1.00 155.53 1123 ILE B CA 1
ATOM 5081 C C . ILE B 1 257 ? -5.751 23.808 -10.397 1.00 170.34 1123 ILE B C 1
ATOM 5082 O O . ILE B 1 257 ? -5.566 22.746 -10.987 1.00 172.65 1123 ILE B O 1
ATOM 5087 N N . GLU B 1 258 ? -5.762 23.894 -9.068 1.00 157.81 1124 GLU B N 1
ATOM 5088 C CA . GLU B 1 258 ? -5.632 22.706 -8.235 1.00 171.26 1124 GLU B CA 1
ATOM 5089 C C . GLU B 1 258 ? -6.802 21.754 -8.460 1.00 173.18 1124 GLU B C 1
ATOM 5090 O O . GLU B 1 258 ? -6.621 20.544 -8.553 1.00 179.71 1124 GLU B O 1
ATOM 5096 N N . ASP B 1 259 ? -8.003 22.317 -8.533 1.00 168.70 1125 ASP B N 1
ATOM 5097 C CA . ASP B 1 259 ? -9.224 21.548 -8.747 1.00 159.39 1125 ASP B CA 1
ATOM 5098 C C . ASP B 1 259 ? -9.242 20.853 -10.106 1.00 154.86 1125 ASP B C 1
ATOM 5099 O O . ASP B 1 259 ? -9.586 19.678 -10.213 1.00 165.00 1125 ASP B O 1
ATOM 5104 N N . LEU B 1 260 ? -8.870 21.597 -11.142 1.00 145.73 1126 LEU B N 1
ATOM 5105 C CA . LEU B 1 260 ? -8.912 21.099 -12.514 1.00 140.05 1126 LEU B CA 1
ATOM 5106 C C . LEU B 1 260 ? -7.937 19.954 -12.756 1.00 136.94 1126 LEU B C 1
ATOM 5107 O O . LEU B 1 260 ? -8.271 18.978 -13.428 1.00 144.13 1126 LEU B O 1
ATOM 5112 N N . GLY B 1 261 ? -6.727 20.086 -12.224 1.00 119.03 1127 GLY B N 1
ATOM 5113 C CA . GLY B 1 261 ? -5.750 19.019 -12.297 1.00 108.20 1127 GLY B CA 1
ATOM 5114 C C . GLY B 1 261 ? -6.283 17.778 -11.610 1.00 117.47 1127 GLY B C 1
ATOM 5115 O O . GLY B 1 261 ? -6.131 16.662 -12.105 1.00 120.42 1127 GLY B O 1
ATOM 5116 N N . ARG B 1 262 ? -6.917 17.984 -10.460 1.00 107.47 1128 ARG B N 1
ATOM 5117 C CA . ARG B 1 262 ? -7.518 16.897 -9.699 1.00 126.08 1128 ARG B CA 1
ATOM 5118 C C . ARG B 1 262 ? -8.654 16.206 -10.442 1.00 127.33 1128 ARG B C 1
ATOM 5119 O O . ARG B 1 262 ? -8.746 14.978 -10.442 1.00 139.90 1128 ARG B O 1
ATOM 5127 N N . GLY B 1 263 ? -9.509 16.993 -11.085 1.00 124.55 1129 GLY B N 1
ATOM 5128 C CA . GLY B 1 263 ? -10.669 16.449 -11.767 1.00 113.72 1129 GLY B CA 1
ATOM 5129 C C . GLY B 1 263 ? -10.275 15.614 -12.967 1.00 107.56 1129 GLY B C 1
ATOM 5130 O O . GLY B 1 263 ? -10.763 14.501 -13.154 1.00 108.48 1129 GLY B O 1
ATOM 5139 N N . ALA B 1 265 ? -7.355 14.246 -13.519 1.00 89.90 1131 ALA B N 1
ATOM 5140 C CA . ALA B 1 265 ? -6.619 13.085 -13.037 1.00 87.43 1131 ALA B CA 1
ATOM 5141 C C . ALA B 1 265 ? -7.579 11.995 -12.582 1.00 98.23 1131 ALA B C 1
ATOM 5142 O O . ALA B 1 265 ? -7.352 10.812 -12.830 1.00 116.50 1131 ALA B O 1
ATOM 5144 N N . ALA B 1 266 ? -8.655 12.407 -11.917 1.00 82.61 1132 ALA B N 1
ATOM 5145 C CA . ALA B 1 266 ? -9.652 11.476 -11.411 1.00 97.61 1132 ALA B CA 1
ATOM 5146 C C . ALA B 1 266 ? -10.321 10.737 -12.558 1.00 119.32 1132 ALA B C 1
ATOM 5147 O O . ALA B 1 266 ? -10.431 9.515 -12.526 1.00 125.50 1132 ALA B O 1
ATOM 5149 N N . VAL B 1 267 ? -10.742 11.483 -13.577 1.00 113.43 1133 VAL B N 1
ATOM 5150 C CA . VAL B 1 267 ? -11.410 10.892 -14.725 1.00 103.87 1133 VAL B CA 1
ATOM 5151 C C . VAL B 1 267 ? -10.462 9.907 -15.383 1.00 103.93 1133 VAL B C 1
ATOM 5152 O O . VAL B 1 267 ? -10.828 8.763 -15.641 1.00 105.31 1133 VAL B O 1
ATOM 5156 N N . ASP B 1 268 ? -9.232 10.356 -15.612 1.00 93.95 1134 ASP B N 1
ATOM 5157 C CA . ASP B 1 268 ? -8.225 9.536 -16.268 1.00 93.99 1134 ASP B CA 1
ATOM 5158 C C . ASP B 1 268 ? -7.982 8.270 -15.448 1.00 102.74 1134 ASP B C 1
ATOM 5159 O O . ASP B 1 268 ? -7.940 7.168 -15.994 1.00 120.41 1134 ASP B O 1
ATOM 5164 N N . HIS B 1 269 ? -7.843 8.431 -14.136 1.00 105.08 1135 HIS B N 1
ATOM 5165 C CA . HIS B 1 269 ? -7.545 7.301 -13.265 1.00 103.82 1135 HIS B CA 1
ATOM 5166 C C . HIS B 1 269 ? -8.762 6.383 -13.124 1.00 93.57 1135 HIS B C 1
ATOM 5167 O O . HIS B 1 269 ? -8.633 5.160 -13.156 1.00 93.67 1135 HIS B O 1
ATOM 5174 N N . ALA B 1 270 ? -9.937 6.982 -12.963 1.00 87.70 1136 ALA B N 1
ATOM 5175 C CA . ALA B 1 270 ? -11.169 6.226 -12.768 1.00 95.64 1136 ALA B CA 1
ATOM 5176 C C . ALA B 1 270 ? -11.495 5.358 -13.979 1.00 110.74 1136 ALA B C 1
ATOM 5177 O O . ALA B 1 270 ? -11.948 4.229 -13.826 1.00 106.87 1136 ALA B O 1
ATOM 5179 N N . ILE B 1 271 ? -11.261 5.889 -15.177 1.00 107.11 1137 ILE B N 1
ATOM 5180 C CA . ILE B 1 271 ? -11.503 5.138 -16.407 1.00 99.59 1137 ILE B CA 1
ATOM 5181 C C . ILE B 1 271 ? -10.665 3.868 -16.449 1.00 96.70 1137 ILE B C 1
ATOM 5182 O O . ILE B 1 271 ? -11.202 2.766 -16.585 1.00 111.83 1137 ILE B O 1
ATOM 5195 N N . GLN B 1 273 ? -9.123 2.358 -14.048 1.00 87.97 1139 GLN B N 1
ATOM 5196 C CA . GLN B 1 273 ? -9.455 1.516 -12.914 1.00 90.62 1139 GLN B CA 1
ATOM 5197 C C . GLN B 1 273 ? -10.764 0.798 -13.164 1.00 91.09 1139 GLN B C 1
ATOM 5198 O O . GLN B 1 273 ? -10.921 -0.370 -12.818 1.00 80.68 1139 GLN B O 1
ATOM 5204 N N . TYR B 1 274 ? -11.701 1.518 -13.773 1.00 99.39 1140 TYR B N 1
ATOM 5205 C CA . TYR B 1 274 ? -13.001 0.972 -14.123 1.00 98.54 1140 TYR B CA 1
ATOM 5206 C C . TYR B 1 274 ? -12.826 -0.157 -15.128 1.00 86.12 1140 TYR B C 1
ATOM 5207 O O . TYR B 1 274 ? -13.405 -1.233 -14.972 1.00 82.46 1140 TYR B O 1
ATOM 5216 N N . HIS B 1 275 ? -12.010 0.090 -16.149 1.00 87.95 1141 HIS B N 1
ATOM 5217 C CA . HIS B 1 275 ? -11.804 -0.885 -17.216 1.00 90.58 1141 HIS B CA 1
ATOM 5218 C C . HIS B 1 275 ? -11.128 -2.142 -16.672 1.00 89.32 1141 HIS B C 1
ATOM 5219 O O . HIS B 1 275 ? -11.566 -3.263 -16.937 1.00 93.48 1141 HIS B O 1
ATOM 5226 N N . SER B 1 276 ? -10.064 -1.942 -15.904 1.00 84.20 1142 SER B N 1
ATOM 5227 C CA . SER B 1 276 ? -9.303 -3.047 -15.327 1.00 93.76 1142 SER B CA 1
ATOM 5228 C C . SER B 1 276 ? -10.164 -3.872 -14.372 1.00 89.38 1142 SER B C 1
ATOM 5229 O O . SER B 1 276 ? -10.089 -5.098 -14.367 1.00 81.80 1142 SER B O 1
ATOM 5232 N N . LYS B 1 277 ? -10.968 -3.188 -13.562 1.00 81.59 1143 LYS B N 1
ATOM 5233 C CA . LYS B 1 277 ? -11.825 -3.847 -12.579 1.00 101.77 1143 LYS B CA 1
ATOM 5234 C C . LYS B 1 277 ? -12.872 -4.707 -13.269 1.00 101.94 1143 LYS B C 1
ATOM 5235 O O . LYS B 1 277 ? -13.011 -5.898 -12.980 1.00 90.50 1143 LYS B O 1
ATOM 5257 N N . GLU B 1 280 ? -11.550 -7.892 -15.025 1.00 83.77 1146 GLU B N 1
ATOM 5258 C CA . GLU B 1 280 ? -11.159 -8.988 -14.150 1.00 84.99 1146 GLU B CA 1
ATOM 5259 C C . GLU B 1 280 ? -12.349 -9.751 -13.594 1.00 78.94 1146 GLU B C 1
ATOM 5260 O O . GLU B 1 280 ? -12.324 -10.980 -13.575 1.00 82.40 1146 GLU B O 1
ATOM 5266 N N . GLN B 1 281 ? -13.387 -9.047 -13.144 1.00 73.49 1147 GLN B N 1
ATOM 5267 C CA . GLN B 1 281 ? -14.574 -9.734 -12.630 1.00 86.01 1147 GLN B CA 1
ATOM 5268 C C . GLN B 1 281 ? -15.238 -10.521 -13.759 1.00 93.73 1147 GLN B C 1
ATOM 5269 O O . GLN B 1 281 ? -15.682 -11.651 -13.554 1.00 92.08 1147 GLN B O 1
ATOM 5275 N N . ILE B 1 282 ? -15.302 -9.917 -14.946 1.00 87.08 1148 ILE B N 1
ATOM 5276 C CA . ILE B 1 282 ? -15.894 -10.573 -16.102 1.00 79.64 1148 ILE B CA 1
ATOM 5277 C C . ILE B 1 282 ? -15.155 -11.863 -16.404 1.00 72.63 1148 ILE B C 1
ATOM 5278 O O . ILE B 1 282 ? -15.768 -12.923 -16.525 1.00 89.50 1148 ILE B O 1
ATOM 5283 N N . ASN B 1 283 ? -13.839 -11.763 -16.490 1.00 71.69 1149 ASN B N 1
ATOM 5284 C CA . ASN B 1 283 ? -12.988 -12.904 -16.795 1.00 72.75 1149 ASN B CA 1
ATOM 5285 C C . ASN B 1 283 ? -13.151 -14.026 -15.774 1.00 78.08 1149 ASN B C 1
ATOM 5286 O O . ASN B 1 283 ? -13.107 -15.203 -16.128 1.00 73.33 1149 ASN B O 1
ATOM 5291 N N . ARG B 1 284 ? -13.317 -13.661 -14.506 1.00 85.82 1150 ARG B N 1
ATOM 5292 C CA . ARG B 1 284 ? -13.541 -14.651 -13.457 1.00 79.70 1150 ARG B CA 1
ATOM 5293 C C . ARG B 1 284 ? -14.889 -15.343 -13.638 1.00 76.79 1150 ARG B C 1
ATOM 5294 O O . ARG B 1 284 ? -15.004 -16.545 -13.416 1.00 74.36 1150 ARG B O 1
ATOM 5302 N N . THR B 1 285 ? -15.908 -14.580 -14.036 1.00 89.22 1151 THR B N 1
ATOM 5303 C CA . THR B 1 285 ? -17.236 -15.141 -14.276 1.00 78.30 1151 THR B CA 1
ATOM 5304 C C . THR B 1 285 ? -17.193 -16.115 -15.447 1.00 75.34 1151 THR B C 1
ATOM 5305 O O . THR B 1 285 ? -17.759 -17.207 -15.394 1.00 76.11 1151 THR B O 1
ATOM 5309 N N . ILE B 1 286 ? -16.504 -15.698 -16.504 1.00 73.33 1152 ILE B N 1
ATOM 5310 C CA . ILE B 1 286 ? -16.316 -16.504 -17.698 1.00 68.51 1152 ILE B CA 1
ATOM 5311 C C . ILE B 1 286 ? -15.616 -17.824 -17.393 1.00 69.54 1152 ILE B C 1
ATOM 5312 O O . ILE B 1 286 ? -16.043 -18.887 -17.847 1.00 68.74 1152 ILE B O 1
ATOM 5317 N N . ALA B 1 287 ? -14.553 -17.744 -16.599 1.00 71.38 1153 ALA B N 1
ATOM 5318 C CA . ALA B 1 287 ? -13.731 -18.903 -16.275 1.00 72.71 1153 ALA B CA 1
ATOM 5319 C C . ALA B 1 287 ? -14.541 -19.920 -15.501 1.00 78.80 1153 ALA B C 1
ATOM 5320 O O . ALA B 1 287 ? -14.476 -21.119 -15.771 1.00 77.06 1153 ALA B O 1
ATOM 5322 N N . GLU B 1 288 ? -15.304 -19.418 -14.536 1.00 88.19 1154 GLU B N 1
ATOM 5323 C CA . GLU B 1 288 ? -16.155 -20.246 -13.696 1.00 92.38 1154 GLU B CA 1
ATOM 5324 C C . GLU B 1 288 ? -17.211 -20.982 -14.499 1.00 86.26 1154 GLU B C 1
ATOM 5325 O O . GLU B 1 288 ? -17.392 -22.196 -14.358 1.00 70.35 1154 GLU B O 1
ATOM 5331 N N . LEU B 1 289 ? -17.893 -20.233 -15.357 1.00 85.33 1155 LEU B N 1
ATOM 5332 C CA . LEU B 1 289 ? -18.988 -20.773 -16.145 1.00 66.97 1155 LEU B CA 1
ATOM 5333 C C . LEU B 1 289 ? -18.472 -21.822 -17.114 1.00 72.89 1155 LEU B C 1
ATOM 5334 O O . LEU B 1 289 ? -19.027 -22.914 -17.193 1.00 76.15 1155 LEU B O 1
ATOM 5339 N N . TRP B 1 290 ? -17.400 -21.499 -17.830 1.00 67.24 1156 TRP B N 1
ATOM 5340 C CA . TRP B 1 290 ? -16.847 -22.428 -18.804 1.00 66.91 1156 TRP B CA 1
ATOM 5341 C C . TRP B 1 290 ? -16.412 -23.724 -18.138 1.00 70.79 1156 TRP B C 1
ATOM 5342 O O . TRP B 1 290 ? -16.573 -24.807 -18.698 1.00 66.98 1156 TRP B O 1
ATOM 5353 N N . GLN B 1 291 ? -15.866 -23.608 -16.934 1.00 69.56 1157 GLN B N 1
ATOM 5354 C CA . GLN B 1 291 ? -15.416 -24.779 -16.200 1.00 78.89 1157 GLN B CA 1
ATOM 5355 C C . GLN B 1 291 ? -16.591 -25.642 -15.774 1.00 82.71 1157 GLN B C 1
ATOM 5356 O O . GLN B 1 291 ? -16.570 -26.861 -15.943 1.00 75.98 1157 GLN B O 1
ATOM 5362 N N . SER B 1 292 ? -17.621 -25.006 -15.226 1.00 83.84 1158 SER B N 1
ATOM 5363 C CA . SER B 1 292 ? -18.801 -25.736 -14.783 1.00 70.49 1158 SER B CA 1
ATOM 5364 C C . SER B 1 292 ? -19.521 -26.359 -15.970 1.00 73.29 1158 SER B C 1
ATOM 5365 O O . SER B 1 292 ? -19.993 -27.490 -15.895 1.00 79.85 1158 SER B O 1
ATOM 5368 N N . THR B 1 293 ? -19.572 -25.628 -17.079 1.00 73.90 1159 THR B N 1
ATOM 5369 C CA . THR B 1 293 ? -20.452 -25.989 -18.176 1.00 65.50 1159 THR B CA 1
ATOM 5370 C C . THR B 1 293 ? -19.800 -26.876 -19.219 1.00 74.34 1159 THR B C 1
ATOM 5371 O O . THR B 1 293 ? -20.285 -27.973 -19.492 1.00 84.73 1159 THR B O 1
ATOM 5375 N N . TYR B 1 294 ? -18.694 -26.416 -19.787 1.00 63.64 1160 TYR B N 1
ATOM 5376 C CA . TYR B 1 294 ? -18.135 -27.078 -20.952 1.00 62.89 1160 TYR B CA 1
ATOM 5377 C C . TYR B 1 294 ? -17.625 -28.474 -20.635 1.00 63.25 1160 TYR B C 1
ATOM 5378 O O . TYR B 1 294 ? -16.627 -28.656 -19.933 1.00 74.29 1160 TYR B O 1
ATOM 5387 N N . GLN B 1 295 ? -18.343 -29.460 -21.162 1.00 61.78 1161 GLN B N 1
ATOM 5388 C CA . GLN B 1 295 ? -17.908 -30.846 -21.155 1.00 61.68 1161 GLN B CA 1
ATOM 5389 C C . GLN B 1 295 ? -16.720 -30.954 -22.079 1.00 73.11 1161 GLN B C 1
ATOM 5390 O O . GLN B 1 295 ? -16.407 -30.012 -22.800 1.00 95.98 1161 GLN B O 1
ATOM 5396 N N . GLY B 1 296 ? -16.037 -32.086 -22.076 1.00 69.13 1162 GLY B N 1
ATOM 5397 C CA . GLY B 1 296 ? -14.882 -32.202 -22.947 1.00 94.13 1162 GLY B CA 1
ATOM 5398 C C . GLY B 1 296 ? -13.645 -31.596 -22.315 1.00 99.71 1162 GLY B C 1
ATOM 5399 O O . GLY B 1 296 ? -13.714 -30.597 -21.598 1.00 97.39 1162 GLY B O 1
ATOM 5400 N N . THR B 1 297 ? -12.504 -32.205 -22.597 1.00 103.82 1163 THR B N 1
ATOM 5401 C CA . THR B 1 297 ? -11.276 -31.901 -21.887 1.00 97.26 1163 THR B CA 1
ATOM 5402 C C . THR B 1 297 ? -10.266 -31.122 -22.739 1.00 93.09 1163 THR B C 1
ATOM 5403 O O . THR B 1 297 ? -9.185 -30.778 -22.267 1.00 79.18 1163 THR B O 1
ATOM 5407 N N . ASP B 1 298 ? -10.631 -30.848 -23.986 1.00 92.91 1164 ASP B N 1
ATOM 5408 C CA . ASP B 1 298 ? -9.755 -30.160 -24.938 1.00 77.88 1164 ASP B CA 1
ATOM 5409 C C . ASP B 1 298 ? -9.340 -28.759 -24.472 1.00 72.67 1164 ASP B C 1
ATOM 5410 O O . ASP B 1 298 ? -8.219 -28.325 -24.719 1.00 88.83 1164 ASP B O 1
ATOM 5415 N N . ILE B 1 299 ? -10.242 -28.055 -23.793 1.00 67.23 1165 ILE B N 1
ATOM 5416 C CA . ILE B 1 299 ? -9.992 -26.671 -23.392 1.00 68.56 1165 ILE B CA 1
ATOM 5417 C C . ILE B 1 299 ? -10.236 -26.527 -21.896 1.00 70.01 1165 ILE B C 1
ATOM 5418 O O . ILE B 1 299 ? -11.280 -26.932 -21.389 1.00 96.75 1165 ILE B O 1
ATOM 5423 N N . ASP B 1 300 ? -9.269 -25.940 -21.195 1.00 72.15 1166 ASP B N 1
ATOM 5424 C CA . ASP B 1 300 ? -9.386 -25.761 -19.751 1.00 78.53 1166 ASP B CA 1
ATOM 5425 C C . ASP B 1 300 ? -10.175 -24.530 -19.393 1.00 73.49 1166 ASP B C 1
ATOM 5426 O O . ASP B 1 300 ? -11.120 -24.594 -18.608 1.00 80.90 1166 ASP B O 1
ATOM 5431 N N . THR B 1 301 ? -9.802 -23.402 -19.973 1.00 83.46 1167 THR B N 1
ATOM 5432 C CA . THR B 1 301 ? -10.571 -22.199 -19.729 1.00 87.74 1167 THR B CA 1
ATOM 5433 C C . THR B 1 301 ? -10.496 -21.209 -20.881 1.00 79.09 1167 THR B C 1
ATOM 5434 O O . THR B 1 301 ? -9.717 -21.362 -21.823 1.00 72.29 1167 THR B O 1
ATOM 5438 N N . ILE B 1 302 ? -11.347 -20.203 -20.785 1.00 71.55 1168 ILE B N 1
ATOM 5439 C CA . ILE B 1 302 ? -11.454 -19.158 -21.771 1.00 70.82 1168 ILE B CA 1
ATOM 5440 C C . ILE B 1 302 ? -11.318 -17.794 -21.111 1.00 77.78 1168 ILE B C 1
ATOM 5441 O O . ILE B 1 302 ? -11.941 -17.520 -20.081 1.00 96.66 1168 ILE B O 1
ATOM 5446 N N . GLN B 1 303 ? -10.484 -16.942 -21.692 1.00 72.44 1169 GLN B N 1
ATOM 5447 C CA . GLN B 1 303 ? -10.262 -15.622 -21.127 1.00 73.31 1169 GLN B CA 1
ATOM 5448 C C . GLN B 1 303 ? -10.324 -14.554 -22.198 1.00 72.68 1169 GLN B C 1
ATOM 5449 O O . GLN B 1 303 ? -9.880 -14.769 -23.324 1.00 72.49 1169 GLN B O 1
ATOM 5455 N N . ILE B 1 304 ? -10.887 -13.402 -21.857 1.00 72.36 1170 ILE B N 1
ATOM 5456 C CA . ILE B 1 304 ? -10.761 -12.247 -22.730 1.00 72.19 1170 ILE B CA 1
ATOM 5457 C C . ILE B 1 304 ? -9.477 -11.519 -22.370 1.00 97.79 1170 ILE B C 1
ATOM 5458 O O . ILE B 1 304 ? -9.244 -11.170 -21.212 1.00 74.94 1170 ILE B O 1
ATOM 5463 N N . ARG B 1 305 ? -8.653 -11.296 -23.383 1.00 92.09 1171 ARG B N 1
ATOM 5464 C CA . ARG B 1 305 ? -7.425 -10.558 -23.215 1.00 76.33 1171 ARG B CA 1
ATOM 5465 C C . ARG B 1 305 ? -7.620 -9.174 -23.781 1.00 78.99 1171 ARG B C 1
ATOM 5466 O O . ARG B 1 305 ? -8.171 -9.001 -24.867 1.00 80.87 1171 ARG B O 1
ATOM 5474 N N . SER B 1 306 ? -7.190 -8.183 -23.012 1.00 89.85 1172 SER B N 1
ATOM 5475 C CA . SER B 1 306 ? -7.299 -6.798 -23.422 1.00 91.29 1172 SER B CA 1
ATOM 5476 C C . SER B 1 306 ? -5.905 -6.215 -23.523 1.00 99.44 1172 SER B C 1
ATOM 5477 O O . SER B 1 306 ? -5.077 -6.407 -22.636 1.00 114.26 1172 SER B O 1
ATOM 5480 N N . ASP B 1 307 ? -5.661 -5.488 -24.609 1.00 104.98 1173 ASP B N 1
ATOM 5481 C CA . ASP B 1 307 ? -4.334 -4.958 -24.901 1.00 98.55 1173 ASP B CA 1
ATOM 5482 C C . ASP B 1 307 ? -4.405 -3.451 -25.053 1.00 102.02 1173 ASP B C 1
ATOM 5483 O O . ASP B 1 307 ? -5.359 -2.913 -25.608 1.00 107.17 1173 ASP B O 1
ATOM 5488 N N . VAL B 1 308 ? -3.370 -2.770 -24.583 1.00 87.46 1174 VAL B N 1
ATOM 5489 C CA . VAL B 1 308 ? -3.410 -1.324 -24.531 1.00 90.51 1174 VAL B CA 1
ATOM 5490 C C . VAL B 1 308 ? -2.381 -0.646 -25.418 1.00 95.33 1174 VAL B C 1
ATOM 5491 O O . VAL B 1 308 ? -1.294 -1.168 -25.664 1.00 100.46 1174 VAL B O 1
ATOM 5495 N N . GLU B 1 309 ? -2.779 0.504 -25.943 1.00 83.18 1175 GLU B N 1
ATOM 5496 C CA . GLU B 1 309 ? -1.837 1.425 -26.537 1.00 104.85 1175 GLU B CA 1
ATOM 5497 C C . GLU B 1 309 ? -1.978 2.642 -25.647 1.00 106.17 1175 GLU B C 1
ATOM 5498 O O . GLU B 1 309 ? -3.082 3.140 -25.442 1.00 107.15 1175 GLU B O 1
ATOM 5504 N N . SER B 1 310 ? -0.860 3.122 -25.119 1.00 108.57 1176 SER B N 1
ATOM 5505 C CA . SER B 1 310 ? -0.903 4.218 -24.164 1.00 105.67 1176 SER B CA 1
ATOM 5506 C C . SER B 1 310 ? -0.265 5.469 -24.718 1.00 98.68 1176 SER B C 1
ATOM 5507 O O . SER B 1 310 ? 0.825 5.419 -25.270 1.00 108.75 1176 SER B O 1
ATOM 5510 N N . THR B 1 311 ? -0.956 6.593 -24.584 1.00 103.01 1177 THR B N 1
ATOM 5511 C CA . THR B 1 311 ? -0.376 7.857 -24.985 1.00 108.07 1177 THR B CA 1
ATOM 5512 C C . THR B 1 311 ? -0.038 8.602 -23.709 1.00 135.81 1177 THR B C 1
ATOM 5513 O O . THR B 1 311 ? -0.820 8.599 -22.759 1.00 138.11 1177 THR B O 1
ATOM 5517 N N . THR B 1 312 ? 1.124 9.240 -23.687 1.00 137.00 1178 THR B N 1
ATOM 5518 C CA . THR B 1 312 ? 1.565 9.922 -22.486 1.00 132.77 1178 THR B CA 1
ATOM 5519 C C . THR B 1 312 ? 1.589 11.425 -22.695 1.00 132.88 1178 THR B C 1
ATOM 5520 O O . THR B 1 312 ? 2.192 11.917 -23.647 1.00 144.82 1178 THR B O 1
ATOM 5524 N N . SER B 1 313 ? 0.911 12.156 -21.820 1.00 147.03 1179 SER B N 1
ATOM 5525 C CA . SER B 1 313 ? 0.934 13.609 -21.884 1.00 133.31 1179 SER B CA 1
ATOM 5526 C C . SER B 1 313 ? 0.886 14.208 -20.484 1.00 119.66 1179 SER B C 1
ATOM 5527 O O . SER B 1 313 ? 0.244 13.659 -19.591 1.00 125.03 1179 SER B O 1
ATOM 5530 N N . SER B 1 314 ? 1.573 15.326 -20.287 1.00 120.05 1180 SER B N 1
ATOM 5531 C CA . SER B 1 314 ? 1.460 16.066 -19.039 1.00 119.55 1180 SER B CA 1
ATOM 5532 C C . SER B 1 314 ? 0.203 16.928 -19.093 1.00 127.88 1180 SER B C 1
ATOM 5533 O O . SER B 1 314 ? -0.478 17.131 -18.091 1.00 122.39 1180 SER B O 1
ATOM 5536 N N . ASP B 1 315 ? -0.103 17.418 -20.290 1.00 127.33 1181 ASP B N 1
ATOM 5537 C CA . ASP B 1 315 ? -1.243 18.299 -20.498 1.00 132.11 1181 ASP B CA 1
ATOM 5538 C C . ASP B 1 315 ? -2.549 17.526 -20.618 1.00 138.41 1181 ASP B C 1
ATOM 5539 O O . ASP B 1 315 ? -3.602 17.997 -20.191 1.00 140.11 1181 ASP B O 1
ATOM 5544 N N . SER B 1 316 ? -2.472 16.336 -21.203 1.00 143.76 1182 SER B N 1
ATOM 5545 C CA . SER B 1 316 ? -3.664 15.563 -21.535 1.00 145.80 1182 SER B CA 1
ATOM 5546 C C . SER B 1 316 ? -3.829 14.306 -20.681 1.00 130.88 1182 SER B C 1
ATOM 5547 O O . SER B 1 316 ? -4.748 13.516 -20.902 1.00 127.88 1182 SER B O 1
ATOM 5550 N N . GLY B 1 317 ? -2.943 14.125 -19.708 1.00 137.32 1183 GLY B N 1
ATOM 5551 C CA . GLY B 1 317 ? -2.940 12.916 -18.906 1.00 126.87 1183 GLY B CA 1
ATOM 5552 C C . GLY B 1 317 ? -2.566 11.710 -19.746 1.00 123.41 1183 GLY B C 1
ATOM 5553 O O . GLY B 1 317 ? -1.584 11.739 -20.483 1.00 132.82 1183 GLY B O 1
ATOM 5554 N N . THR B 1 318 ? -3.353 10.646 -19.645 1.00 119.26 1184 THR B N 1
ATOM 5555 C CA . THR B 1 318 ? -3.093 9.438 -20.416 1.00 111.08 1184 THR B CA 1
ATOM 5556 C C . THR B 1 318 ? -4.291 9.057 -21.282 1.00 115.95 1184 THR B C 1
ATOM 5557 O O . THR B 1 318 ? -5.441 9.149 -20.846 1.00 113.63 1184 THR B O 1
ATOM 5561 N N . ARG B 1 319 ? -4.014 8.637 -22.511 1.00 107.28 1185 ARG B N 1
ATOM 5562 C CA . ARG B 1 319 ? -5.071 8.220 -23.405 1.00 90.18 1185 ARG B CA 1
ATOM 5563 C C . ARG B 1 319 ? -4.862 6.734 -23.643 1.00 98.51 1185 ARG B C 1
ATOM 5564 O O . ARG B 1 319 ? -3.746 6.302 -23.927 1.00 97.22 1185 ARG B O 1
ATOM 5572 N N . ARG B 1 320 ? -5.922 5.945 -23.506 1.00 94.20 1186 ARG B N 1
ATOM 5573 C CA . ARG B 1 320 ? -5.805 4.502 -23.681 1.00 94.87 1186 ARG B CA 1
ATOM 5574 C C . ARG B 1 320 ? -6.638 3.893 -24.801 1.00 85.80 1186 ARG B C 1
ATOM 5575 O O . ARG B 1 320 ? -7.836 4.138 -24.906 1.00 109.53 1186 ARG B O 1
ATOM 5583 N N . ASN B 1 321 ? -5.976 3.109 -25.642 1.00 78.78 1187 ASN B N 1
ATOM 5584 C CA . ASN B 1 321 ? -6.635 2.389 -26.719 1.00 83.60 1187 ASN B CA 1
ATOM 5585 C C . ASN B 1 321 ? -6.625 0.896 -26.437 1.00 90.37 1187 ASN B C 1
ATOM 5586 O O . ASN B 1 321 ? -5.590 0.326 -26.091 1.00 89.64 1187 ASN B O 1
ATOM 5591 N N . TYR B 1 322 ? -7.786 0.265 -26.561 1.00 86.86 1188 TYR B N 1
ATOM 5592 C CA . TYR B 1 322 ? -7.913 -1.135 -26.192 1.00 77.97 1188 TYR B CA 1
ATOM 5593 C C . TYR B 1 322 ? -8.117 -2.037 -27.402 1.00 79.44 1188 TYR B C 1
ATOM 5594 O O . TYR B 1 322 ? -8.911 -1.742 -28.293 1.00 76.55 1188 TYR B O 1
ATOM 5603 N N . ASN B 1 323 ? -7.380 -3.141 -27.415 1.00 77.48 1189 ASN B N 1
ATOM 5604 C CA . ASN B 1 323 ? -7.534 -4.168 -28.429 1.00 80.24 1189 ASN B CA 1
ATOM 5605 C C . ASN B 1 323 ? -7.968 -5.439 -27.716 1.00 85.27 1189 ASN B C 1
ATOM 5606 O O . ASN B 1 323 ? -7.315 -5.868 -26.765 1.00 95.88 1189 ASN B O 1
ATOM 5611 N N . TYR B 1 324 ? -9.052 -6.054 -28.171 1.00 83.61 1190 TYR B N 1
ATOM 5612 C CA . TYR B 1 324 ? -9.606 -7.195 -27.453 1.00 72.95 1190 TYR B CA 1
ATOM 5613 C C . TYR B 1 324 ? -9.481 -8.474 -28.271 1.00 72.59 1190 TYR B C 1
ATOM 5614 O O . TYR B 1 324 ? -9.626 -8.452 -29.493 1.00 93.80 1190 TYR B O 1
ATOM 5623 N N . ARG B 1 325 ? -9.207 -9.588 -27.598 1.00 72.71 1191 ARG B N 1
ATOM 5624 C CA . ARG B 1 325 ? -9.211 -10.889 -28.257 1.00 73.51 1191 ARG B CA 1
ATOM 5625 C C . ARG B 1 325 ? -9.585 -11.988 -27.264 1.00 83.14 1191 ARG B C 1
ATOM 5626 O O . ARG B 1 325 ? -9.215 -11.932 -26.090 1.00 92.37 1191 ARG B O 1
ATOM 5634 N N . VAL B 1 326 ? -10.319 -12.988 -27.740 1.00 70.36 1192 VAL B N 1
ATOM 5635 C CA . VAL B 1 326 ? -10.710 -14.102 -26.889 1.00 69.90 1192 VAL B CA 1
ATOM 5636 C C . VAL B 1 326 ? -9.728 -15.248 -27.084 1.00 70.44 1192 VAL B C 1
ATOM 5637 O O . VAL B 1 326 ? -9.417 -15.615 -28.215 1.00 83.98 1192 VAL B O 1
ATOM 5641 N N . SER B 1 327 ? -9.236 -15.817 -25.989 1.00 81.95 1193 SER B N 1
ATOM 5642 C CA . SER B 1 327 ? -8.188 -16.825 -26.084 1.00 72.13 1193 SER B CA 1
ATOM 5643 C C . SER B 1 327 ? -8.520 -18.110 -25.337 1.00 72.28 1193 SER B C 1
ATOM 5644 O O . SER B 1 327 ? -9.118 -18.094 -24.261 1.00 71.90 1193 SER B O 1
ATOM 5655 N N . VAL B 1 329 ? -7.159 -21.745 -23.545 1.00 77.83 1195 VAL B N 1
ATOM 5656 C CA . VAL B 1 329 ? -5.982 -22.322 -22.928 1.00 89.54 1195 VAL B CA 1
ATOM 5657 C C . VAL B 1 329 ? -6.154 -23.843 -22.868 1.00 83.12 1195 VAL B C 1
ATOM 5658 O O . VAL B 1 329 ? -7.163 -24.372 -22.391 1.00 73.91 1195 VAL B O 1
ATOM 5662 N N . LYS B 1 330 ? -5.154 -24.529 -23.408 1.00 79.52 1196 LYS B N 1
ATOM 5663 C CA . LYS B 1 330 ? -5.004 -25.969 -23.268 1.00 106.84 1196 LYS B CA 1
ATOM 5664 C C . LYS B 1 330 ? -3.681 -26.239 -22.581 1.00 126.24 1196 LYS B C 1
ATOM 5665 O O . LYS B 1 330 ? -2.620 -25.884 -23.091 1.00 143.07 1196 LYS B O 1
ATOM 5671 N N . GLY B 1 331 ? -3.756 -26.902 -21.432 1.00 132.73 1197 GLY B N 1
ATOM 5672 C CA . GLY B 1 331 ? -2.575 -27.163 -20.641 1.00 123.71 1197 GLY B CA 1
ATOM 5673 C C . GLY B 1 331 ? -1.970 -25.830 -20.252 1.00 117.15 1197 GLY B C 1
ATOM 5674 O O . GLY B 1 331 ? -2.646 -24.984 -19.659 1.00 111.95 1197 GLY B O 1
ATOM 5675 N N . ASP B 1 332 ? -0.712 -25.623 -20.630 1.00 123.64 1198 ASP B N 1
ATOM 5676 C CA . ASP B 1 332 ? -0.023 -24.368 -20.353 1.00 116.78 1198 ASP B CA 1
ATOM 5677 C C . ASP B 1 332 ? -0.195 -23.318 -21.452 1.00 108.35 1198 ASP B C 1
ATOM 5678 O O . ASP B 1 332 ? 0.049 -22.133 -21.222 1.00 108.01 1198 ASP B O 1
ATOM 5683 N N . THR B 1 333 ? -0.634 -23.754 -22.629 1.00 108.05 1199 THR B N 1
ATOM 5684 C CA . THR B 1 333 ? -0.748 -22.878 -23.800 1.00 94.64 1199 THR B CA 1
ATOM 5685 C C . THR B 1 333 ? -1.983 -21.986 -23.875 1.00 80.96 1199 THR B C 1
ATOM 5686 O O . THR B 1 333 ? -3.091 -22.430 -23.611 1.00 81.16 1199 THR B O 1
ATOM 5690 N N . GLU B 1 334 ? -1.775 -20.728 -24.238 1.00 83.04 1200 GLU B N 1
ATOM 5691 C CA . GLU B 1 334 ? -2.863 -19.821 -24.586 1.00 78.96 1200 GLU B CA 1
ATOM 5692 C C . GLU B 1 334 ? -2.878 -19.525 -26.092 1.00 78.20 1200 GLU B C 1
ATOM 5693 O O . GLU B 1 334 ? -1.877 -19.061 -26.634 1.00 104.43 1200 GLU B O 1
ATOM 5707 N N . ASP B 1 336 ? -5.349 -17.811 -29.483 1.00 72.67 1202 ASP B N 1
ATOM 5708 C CA . ASP B 1 336 ? -6.518 -17.032 -29.879 1.00 71.54 1202 ASP B CA 1
ATOM 5709 C C . ASP B 1 336 ? -7.579 -17.922 -30.534 1.00 73.63 1202 ASP B C 1
ATOM 5710 O O . ASP B 1 336 ? -7.284 -18.683 -31.456 1.00 82.16 1202 ASP B O 1
ATOM 5723 N N . ARG B 1 338 ? -10.368 -17.116 -32.356 1.00 89.89 1204 ARG B N 1
ATOM 5724 C CA . ARG B 1 338 ? -10.788 -16.727 -33.698 1.00 81.98 1204 ARG B CA 1
ATOM 5725 C C . ARG B 1 338 ? -9.996 -17.502 -34.742 1.00 79.33 1204 ARG B C 1
ATOM 5726 O O . ARG B 1 338 ? -8.766 -17.452 -34.781 1.00 84.26 1204 ARG B O 1
ATOM 5734 N N . GLY B 1 339 ? -10.721 -18.217 -35.590 1.00 79.07 1205 GLY B N 1
ATOM 5735 C CA . GLY B 1 339 ? -10.109 -19.068 -36.588 1.00 73.69 1205 GLY B CA 1
ATOM 5736 C C . GLY B 1 339 ? -9.724 -20.442 -36.067 1.00 64.00 1205 GLY B C 1
ATOM 5737 O O . GLY B 1 339 ? -9.326 -21.308 -36.843 1.00 66.03 1205 GLY B O 1
ATOM 5738 N N . ARG B 1 340 ? -9.856 -20.658 -34.762 1.00 63.33 1206 ARG B N 1
ATOM 5739 C CA . ARG B 1 340 ? -9.401 -21.915 -34.165 1.00 70.95 1206 ARG B CA 1
ATOM 5740 C C . ARG B 1 340 ? -10.444 -22.694 -33.360 1.00 73.36 1206 ARG B C 1
ATOM 5741 O O . ARG B 1 340 ? -10.115 -23.694 -32.729 1.00 90.12 1206 ARG B O 1
ATOM 5749 N N . CYS B 1 341 ? -11.688 -22.251 -33.327 1.00 71.77 1207 CYS B N 1
ATOM 5750 C CA . CYS B 1 341 ? -12.627 -22.979 -32.485 1.00 71.49 1207 CYS B CA 1
ATOM 5751 C C . CYS B 1 341 ? -13.783 -23.586 -33.254 1.00 76.56 1207 CYS B C 1
ATOM 5752 O O . CYS B 1 341 ? -14.180 -23.111 -34.314 1.00 78.34 1207 CYS B O 1
ATOM 5755 N N . SER B 1 342 ? -14.293 -24.663 -32.680 1.00 97.86 1208 SER B N 1
ATOM 5756 C CA . SER B 1 342 ? -15.444 -25.397 -33.170 1.00 56.57 1208 SER B CA 1
ATOM 5757 C C . SER B 1 342 ? -16.747 -24.607 -33.126 1.00 64.73 1208 SER B C 1
ATOM 5758 O O . SER B 1 342 ? -16.852 -23.602 -32.433 1.00 83.74 1208 SER B O 1
ATOM 5761 N N . ALA B 1 343 ? -17.745 -25.076 -33.867 1.00 74.63 1209 ALA B N 1
ATOM 5762 C CA . ALA B 1 343 ? -19.051 -24.426 -33.898 1.00 65.95 1209 ALA B CA 1
ATOM 5763 C C . ALA B 1 343 ? -19.739 -24.474 -32.532 1.00 71.90 1209 ALA B C 1
ATOM 5764 O O . ALA B 1 343 ? -20.244 -23.465 -32.051 1.00 75.47 1209 ALA B O 1
ATOM 5766 N N . GLY B 1 344 ? -19.757 -25.653 -31.917 1.00 71.05 1210 GLY B N 1
ATOM 5767 C CA . GLY B 1 344 ? -20.298 -25.798 -30.577 1.00 62.35 1210 GLY B CA 1
ATOM 5768 C C . GLY B 1 344 ? -19.550 -24.964 -29.552 1.00 68.65 1210 GLY B C 1
ATOM 5769 O O . GLY B 1 344 ? -20.142 -24.429 -28.612 1.00 66.43 1210 GLY B O 1
ATOM 5770 N N . GLN B 1 345 ? -18.235 -24.879 -29.714 1.00 67.04 1211 GLN B N 1
ATOM 5771 C CA . GLN B 1 345 ? -17.409 -24.041 -28.857 1.00 58.72 1211 GLN B CA 1
ATOM 5772 C C . GLN B 1 345 ? -17.735 -22.558 -29.055 1.00 59.22 1211 GLN B C 1
ATOM 5773 O O . GLN B 1 345 ? -17.776 -21.793 -28.097 1.00 61.41 1211 GLN B O 1
ATOM 5779 N N . LYS B 1 346 ? -17.951 -22.159 -30.309 1.00 58.72 1212 LYS B N 1
ATOM 5780 C CA . LYS B 1 346 ? -18.302 -20.780 -30.653 1.00 59.17 1212 LYS B CA 1
ATOM 5781 C C . LYS B 1 346 ? -19.585 -20.322 -29.972 1.00 63.04 1212 LYS B C 1
ATOM 5782 O O . LYS B 1 346 ? -19.623 -19.250 -29.367 1.00 59.62 1212 LYS B O 1
ATOM 5788 N N . VAL B 1 347 ? -20.634 -21.136 -30.086 1.00 57.87 1213 VAL B N 1
ATOM 5789 C CA . VAL B 1 347 ? -21.937 -20.808 -29.526 1.00 57.56 1213 VAL B CA 1
ATOM 5790 C C . VAL B 1 347 ? -21.841 -20.718 -28.013 1.00 58.11 1213 VAL B C 1
ATOM 5791 O O . VAL B 1 347 ? -22.229 -19.716 -27.411 1.00 58.50 1213 VAL B O 1
ATOM 5795 N N . LEU B 1 348 ? -21.268 -21.758 -27.413 1.00 58.19 1214 LEU B N 1
ATOM 5796 C CA . LEU B 1 348 ? -21.146 -21.852 -25.963 1.00 58.86 1214 LEU B CA 1
ATOM 5797 C C . LEU B 1 348 ? -20.319 -20.716 -25.376 1.00 60.07 1214 LEU B C 1
ATOM 5798 O O . LEU B 1 348 ? -20.738 -20.079 -24.419 1.00 67.67 1214 LEU B O 1
ATOM 5803 N N . ALA B 1 349 ? -19.158 -20.453 -25.963 1.00 60.70 1215 ALA B N 1
ATOM 5804 C CA . ALA B 1 349 ? -18.303 -19.378 -25.487 1.00 61.92 1215 ALA B CA 1
ATOM 5805 C C . ALA B 1 349 ? -19.009 -18.039 -25.626 1.00 61.76 1215 ALA B C 1
ATOM 5806 O O . ALA B 1 349 ? -18.911 -17.191 -24.747 1.00 62.40 1215 ALA B O 1
ATOM 5808 N N . SER B 1 350 ? -19.725 -17.851 -26.730 1.00 60.93 1216 SER B N 1
ATOM 5809 C CA . SER B 1 350 ? -20.448 -16.603 -26.939 1.00 61.47 1216 SER B CA 1
ATOM 5810 C C . SER B 1 350 ? -21.527 -16.378 -25.891 1.00 62.42 1216 SER B C 1
ATOM 5811 O O . SER B 1 350 ? -21.655 -15.274 -25.366 1.00 60.72 1216 SER B O 1
ATOM 5814 N N . ILE B 1 351 ? -22.289 -17.422 -25.573 1.00 59.73 1217 ILE B N 1
ATOM 5815 C CA . ILE B 1 351 ? -23.313 -17.323 -24.533 1.00 59.38 1217 ILE B CA 1
ATOM 5816 C C . ILE B 1 351 ? -22.693 -16.955 -23.181 1.00 67.07 1217 ILE B C 1
ATOM 5817 O O . ILE B 1 351 ? -23.173 -16.053 -22.494 1.00 61.17 1217 ILE B O 1
ATOM 5822 N N . ILE B 1 352 ? -21.609 -17.643 -22.828 1.00 61.67 1218 ILE B N 1
ATOM 5823 C CA . ILE B 1 352 ? -20.918 -17.438 -21.556 1.00 62.04 1218 ILE B CA 1
ATOM 5824 C C . ILE B 1 352 ? -20.380 -16.005 -21.439 1.00 62.67 1218 ILE B C 1
ATOM 5825 O O . ILE B 1 352 ? -20.492 -15.377 -20.386 1.00 68.21 1218 ILE B O 1
ATOM 5830 N N . ILE B 1 353 ? -19.785 -15.495 -22.513 1.00 65.96 1219 ILE B N 1
ATOM 5831 C CA . ILE B 1 353 ? -19.319 -14.111 -22.537 1.00 65.42 1219 ILE B CA 1
ATOM 5832 C C . ILE B 1 353 ? -20.487 -13.144 -22.345 1.00 83.16 1219 ILE B C 1
ATOM 5833 O O . ILE B 1 353 ? -20.370 -12.165 -21.611 1.00 99.08 1219 ILE B O 1
ATOM 5838 N N . ARG B 1 354 ? -21.617 -13.430 -22.987 1.00 79.66 1220 ARG B N 1
ATOM 5839 C CA . ARG B 1 354 ? -22.815 -12.600 -22.840 1.00 76.70 1220 ARG B CA 1
ATOM 5840 C C . ARG B 1 354 ? -23.316 -12.597 -21.387 1.00 76.60 1220 ARG B C 1
ATOM 5841 O O . ARG B 1 354 ? -23.627 -11.540 -20.839 1.00 81.37 1220 ARG B O 1
ATOM 5849 N N . LEU B 1 355 ? -23.378 -13.771 -20.758 1.00 71.40 1221 LEU B N 1
ATOM 5850 C CA . LEU B 1 355 ? -23.845 -13.872 -19.372 1.00 70.79 1221 LEU B CA 1
ATOM 5851 C C . LEU B 1 355 ? -22.940 -13.106 -18.408 1.00 81.12 1221 LEU B C 1
ATOM 5852 O O . LEU B 1 355 ? -23.415 -12.367 -17.543 1.00 77.24 1221 LEU B O 1
ATOM 5857 N N . ALA B 1 356 ? -21.634 -13.293 -18.568 1.00 83.20 1222 ALA B N 1
ATOM 5858 C CA . ALA B 1 356 ? -20.653 -12.637 -17.716 1.00 73.58 1222 ALA B CA 1
ATOM 5859 C C . ALA B 1 356 ? -20.745 -11.129 -17.871 1.00 73.84 1222 ALA B C 1
ATOM 5860 O O . ALA B 1 356 ? -20.686 -10.389 -16.891 1.00 90.59 1222 ALA B O 1
ATOM 5862 N N . LEU B 1 357 ? -20.865 -10.682 -19.116 1.00 62.86 1223 LEU B N 1
ATOM 5863 C CA . LEU B 1 357 ? -20.943 -9.264 -19.419 1.00 70.75 1223 LEU B CA 1
ATOM 5864 C C . LEU B 1 357 ? -22.152 -8.655 -18.732 1.00 72.15 1223 LEU B C 1
ATOM 5865 O O . LEU B 1 357 ? -22.055 -7.594 -18.122 1.00 67.10 1223 LEU B O 1
ATOM 5870 N N . ALA B 1 358 ? -23.282 -9.347 -18.830 1.00 91.75 1224 ALA B N 1
ATOM 5871 C CA . ALA B 1 358 ? -24.539 -8.873 -18.273 1.00 83.01 1224 ALA B CA 1
ATOM 5872 C C . ALA B 1 358 ? -24.422 -8.743 -16.767 1.00 70.85 1224 ALA B C 1
ATOM 5873 O O . ALA B 1 358 ? -24.787 -7.720 -16.195 1.00 89.10 1224 ALA B O 1
ATOM 5875 N N . GLU B 1 359 ? -23.922 -9.792 -16.130 1.00 62.11 1225 GLU B N 1
ATOM 5876 C CA . GLU B 1 359 ? -23.747 -9.799 -14.680 1.00 88.41 1225 GLU B CA 1
ATOM 5877 C C . GLU B 1 359 ? -22.891 -8.634 -14.174 1.00 98.53 1225 GLU B C 1
ATOM 5878 O O . GLU B 1 359 ? -23.305 -7.890 -13.290 1.00 108.92 1225 GLU B O 1
ATOM 5884 N N . SER B 1 360 ? -21.702 -8.487 -14.748 1.00 105.64 1226 SER B N 1
ATOM 5885 C CA . SER B 1 360 ? -20.758 -7.453 -14.339 1.00 92.48 1226 SER B CA 1
ATOM 5886 C C . SER B 1 360 ? -21.142 -6.031 -14.749 1.00 89.56 1226 SER B C 1
ATOM 5887 O O . SER B 1 360 ? -21.115 -5.117 -13.923 1.00 99.35 1226 SER B O 1
ATOM 5890 N N . PHE B 1 361 ? -21.467 -5.830 -16.024 1.00 88.40 1227 PHE B N 1
ATOM 5891 C CA . PHE B 1 361 ? -21.813 -4.493 -16.519 1.00 97.07 1227 PHE B CA 1
ATOM 5892 C C . PHE B 1 361 ? -23.174 -3.974 -16.106 1.00 114.77 1227 PHE B C 1
ATOM 5893 O O . PHE B 1 361 ? -23.299 -2.831 -15.671 1.00 115.82 1227 PHE B O 1
ATOM 5901 N N . CYS B 1 362 ? -24.200 -4.800 -16.266 1.00 112.95 1228 CYS B N 1
ATOM 5902 C CA . CYS B 1 362 ? -25.555 -4.328 -16.038 1.00 123.41 1228 CYS B CA 1
ATOM 5903 C C . CYS B 1 362 ? -25.795 -4.156 -14.556 1.00 137.24 1228 CYS B C 1
ATOM 5904 O O . CYS B 1 362 ? -25.187 -4.842 -13.733 1.00 117.77 1228 CYS B O 1
ATOM 5907 N N . ALA B 1 363 ? -26.699 -3.238 -14.227 1.00 140.67 1229 ALA B N 1
ATOM 5908 C CA . ALA B 1 363 ? -27.138 -3.066 -12.853 1.00 157.10 1229 ALA B CA 1
ATOM 5909 C C . ALA B 1 363 ? -27.755 -4.378 -12.423 1.00 170.90 1229 ALA B C 1
ATOM 5910 O O . ALA B 1 363 ? -28.352 -5.073 -13.242 1.00 176.02 1229 ALA B O 1
ATOM 5912 N N . ASN B 1 364 ? -27.593 -4.750 -11.159 1.00 176.34 1230 ASN B N 1
ATOM 5913 C CA . ASN B 1 364 ? -27.921 -6.113 -10.778 1.00 173.93 1230 ASN B CA 1
ATOM 5914 C C . ASN B 1 364 ? -29.424 -6.335 -10.839 1.00 171.48 1230 ASN B C 1
ATOM 5915 O O . ASN B 1 364 ? -30.104 -6.508 -9.828 1.00 176.41 1230 ASN B O 1
ATOM 5920 N N . CYS B 1 365 ? -29.913 -6.328 -12.077 1.00 173.61 1231 CYS B N 1
ATOM 5921 C CA . CYS B 1 365 ? -31.245 -6.782 -12.430 1.00 155.85 1231 CYS B CA 1
ATOM 5922 C C . CYS B 1 365 ? -31.042 -7.921 -13.411 1.00 136.31 1231 CYS B C 1
ATOM 5923 O O . CYS B 1 365 ? -30.411 -7.749 -14.453 1.00 137.32 1231 CYS B O 1
ATOM 5926 N N . GLY B 1 366 ? -31.569 -9.088 -13.074 1.00 140.10 1232 GLY B N 1
ATOM 5927 C CA . GLY B 1 366 ? -31.285 -10.281 -13.840 1.00 127.22 1232 GLY B CA 1
ATOM 5928 C C . GLY B 1 366 ? -32.033 -10.405 -15.147 1.00 108.43 1232 GLY B C 1
ATOM 5929 O O . GLY B 1 366 ? -32.734 -11.391 -15.348 1.00 98.90 1232 GLY B O 1
ATOM 5930 N N . LEU B 1 367 ? -31.892 -9.423 -16.031 1.00 114.65 1233 LEU B N 1
ATOM 5931 C CA . LEU B 1 367 ? -32.592 -9.452 -17.311 1.00 105.42 1233 LEU B CA 1
ATOM 5932 C C . LEU B 1 367 ? -31.655 -9.878 -18.440 1.00 104.42 1233 LEU B C 1
ATOM 5933 O O . LEU B 1 367 ? -30.658 -9.214 -18.713 1.00 112.97 1233 LEU B O 1
ATOM 5938 N N . ILE B 1 368 ? -31.975 -10.999 -19.074 1.00 84.26 1234 ILE B N 1
ATOM 5939 C CA . ILE B 1 368 ? -31.318 -11.415 -20.311 1.00 90.55 1234 ILE B CA 1
ATOM 5940 C C . ILE B 1 368 ? -32.268 -12.308 -21.125 1.00 89.26 1234 ILE B C 1
ATOM 5941 O O . ILE B 1 368 ? -33.101 -13.016 -20.561 1.00 99.99 1234 ILE B O 1
ATOM 5946 N N . ALA B 1 369 ? -32.150 -12.256 -22.451 1.00 77.01 1235 ALA B N 1
ATOM 5947 C CA . ALA B 1 369 ? -32.971 -13.088 -23.328 1.00 73.51 1235 ALA B CA 1
ATOM 5948 C C . ALA B 1 369 ? -32.105 -13.989 -24.198 1.00 73.40 1235 ALA B C 1
ATOM 5949 O O . ALA B 1 369 ? -31.207 -13.513 -24.885 1.00 102.89 1235 ALA B O 1
ATOM 5951 N N . LEU B 1 370 ? -32.374 -15.292 -24.173 1.00 62.60 1236 LEU B N 1
ATOM 5952 C CA . LEU B 1 370 ? -31.556 -16.232 -24.927 1.00 57.55 1236 LEU B CA 1
ATOM 5953 C C . LEU B 1 370 ? -32.371 -16.915 -26.010 1.00 60.10 1236 LEU B C 1
ATOM 5954 O O . LEU B 1 370 ? -33.325 -17.639 -25.725 1.00 72.09 1236 LEU B O 1
ATOM 5959 N N . ASP B 1 371 ? -31.969 -16.709 -27.257 1.00 58.55 1237 ASP B N 1
ATOM 5960 C CA . ASP B 1 371 ? -32.713 -17.247 -28.378 1.00 59.79 1237 ASP B CA 1
ATOM 5961 C C . ASP B 1 371 ? -32.004 -18.488 -28.903 1.00 59.04 1237 ASP B C 1
ATOM 5962 O O . ASP B 1 371 ? -30.978 -18.390 -29.579 1.00 58.62 1237 ASP B O 1
ATOM 5967 N N . GLU B 1 372 ? -32.572 -19.648 -28.580 1.00 69.88 1238 GLU B N 1
ATOM 5968 C CA . GLU B 1 372 ? -32.056 -20.945 -28.994 1.00 63.19 1238 GLU B CA 1
ATOM 5969 C C . GLU B 1 372 ? -30.618 -21.154 -28.539 1.00 57.31 1238 GLU B C 1
ATOM 5970 O O . GLU B 1 372 ? -29.718 -21.229 -29.358 1.00 56.48 1238 GLU B O 1
ATOM 5976 N N . PRO B 1 373 ? -30.394 -21.210 -27.218 1.00 56.65 1239 PRO B N 1
ATOM 5977 C CA . PRO B 1 373 ? -29.041 -21.422 -26.689 1.00 54.93 1239 PRO B CA 1
ATOM 5978 C C . PRO B 1 373 ? -28.424 -22.754 -27.112 1.00 66.30 1239 PRO B C 1
ATOM 5979 O O . PRO B 1 373 ? -27.202 -22.892 -27.145 1.00 92.58 1239 PRO B O 1
ATOM 5983 N N . THR B 1 374 ? -29.270 -23.719 -27.442 1.00 55.67 1240 THR B N 1
ATOM 5984 C CA . THR B 1 374 ? -28.816 -25.083 -27.707 1.00 58.92 1240 THR B CA 1
ATOM 5985 C C . THR B 1 374 ? -28.193 -25.279 -29.095 1.00 55.18 1240 THR B C 1
ATOM 5986 O O . THR B 1 374 ? -27.839 -26.401 -29.466 1.00 55.14 1240 THR B O 1
ATOM 5990 N N . THR B 1 375 ? -28.051 -24.193 -29.852 1.00 55.06 1241 THR B N 1
ATOM 5991 C CA . THR B 1 375 ? -27.539 -24.262 -31.227 1.00 54.97 1241 THR B CA 1
ATOM 5992 C C . THR B 1 375 ? -26.170 -24.950 -31.356 1.00 54.77 1241 THR B C 1
ATOM 5993 O O . THR B 1 375 ? -25.193 -24.547 -30.724 1.00 63.52 1241 THR B O 1
ATOM 5997 N N . ASN B 1 376 ? -26.126 -25.992 -32.182 1.00 55.80 1242 ASN B N 1
ATOM 5998 C CA . ASN B 1 376 ? -24.914 -26.754 -32.470 1.00 53.01 1242 ASN B CA 1
ATOM 5999 C C . ASN B 1 376 ? -24.272 -27.429 -31.264 1.00 56.14 1242 ASN B C 1
ATOM 6000 O O . ASN B 1 376 ? -23.106 -27.816 -31.322 1.00 69.43 1242 ASN B O 1
ATOM 6005 N N . LEU B 1 377 ? -25.024 -27.615 -30.185 1.00 59.97 1243 LEU B N 1
ATOM 6006 C CA . LEU B 1 377 ? -24.454 -28.230 -28.990 1.00 56.14 1243 LEU B CA 1
ATOM 6007 C C . LEU B 1 377 ? -24.858 -29.694 -28.931 1.00 64.89 1243 LEU B C 1
ATOM 6008 O O . LEU B 1 377 ? -25.978 -30.058 -29.305 1.00 63.50 1243 LEU B O 1
ATOM 6013 N N . ASP B 1 378 ? -23.927 -30.539 -28.502 1.00 59.87 1244 ASP B N 1
ATOM 6014 C CA . ASP B 1 378 ? -24.162 -31.977 -28.423 1.00 74.03 1244 ASP B CA 1
ATOM 6015 C C . ASP B 1 378 ? -24.979 -32.353 -27.198 1.00 68.35 1244 ASP B C 1
ATOM 6016 O O . ASP B 1 378 ? -25.343 -31.492 -26.406 1.00 69.31 1244 ASP B O 1
ATOM 6021 N N . SER B 1 379 ? -25.252 -33.642 -27.047 1.00 66.02 1245 SER B N 1
ATOM 6022 C CA . SER B 1 379 ? -26.089 -34.119 -25.963 1.00 69.41 1245 SER B CA 1
ATOM 6023 C C . SER B 1 379 ? -25.595 -33.674 -24.590 1.00 78.16 1245 SER B C 1
ATOM 6024 O O . SER B 1 379 ? -26.364 -33.147 -23.786 1.00 84.82 1245 SER B O 1
ATOM 6027 N N . ASP B 1 380 ? -24.305 -33.853 -24.336 1.00 82.36 1246 ASP B N 1
ATOM 6028 C CA . ASP B 1 380 ? -23.743 -33.546 -23.029 1.00 67.45 1246 ASP B CA 1
ATOM 6029 C C . ASP B 1 380 ? -23.770 -32.056 -22.732 1.00 67.78 1246 ASP B C 1
ATOM 6030 O O . ASP B 1 380 ? -24.203 -31.639 -21.662 1.00 90.45 1246 ASP B O 1
ATOM 6035 N N . ASN B 1 381 ? -23.328 -31.254 -23.697 1.00 67.79 1247 ASN B N 1
ATOM 6036 C CA . ASN B 1 381 ? -23.258 -29.799 -23.531 1.00 70.10 1247 ASN B CA 1
ATOM 6037 C C . ASN B 1 381 ? -24.609 -29.115 -23.346 1.00 66.58 1247 ASN B C 1
ATOM 6038 O O . ASN B 1 381 ? -24.700 -28.075 -22.693 1.00 58.82 1247 ASN B O 1
ATOM 6043 N N . ILE B 1 382 ? -25.650 -29.680 -23.945 1.00 63.03 1248 ILE B N 1
ATOM 6044 C CA . ILE B 1 382 ? -26.987 -29.127 -23.796 1.00 82.36 1248 ILE B CA 1
ATOM 6045 C C . ILE B 1 382 ? -27.450 -29.245 -22.353 1.00 83.12 1248 ILE B C 1
ATOM 6046 O O . ILE B 1 382 ? -27.901 -28.272 -21.749 1.00 81.32 1248 ILE B O 1
ATOM 6051 N N . ARG B 1 383 ? -27.327 -30.452 -21.812 1.00 84.31 1249 ARG B N 1
ATOM 6052 C CA . ARG B 1 383 ? -27.683 -30.735 -20.428 1.00 74.33 1249 ARG B CA 1
ATOM 6053 C C . ARG B 1 383 ? -26.885 -29.829 -19.488 1.00 73.93 1249 ARG B C 1
ATOM 6054 O O . ARG B 1 383 ? -27.446 -29.224 -18.574 1.00 82.09 1249 ARG B O 1
ATOM 6062 N N . SER B 1 384 ? -25.582 -29.729 -19.742 1.00 60.68 1250 SER B N 1
ATOM 6063 C CA . SER B 1 384 ? -24.676 -28.924 -18.929 1.00 65.79 1250 SER B CA 1
ATOM 6064 C C . SER B 1 384 ? -25.092 -27.456 -18.902 1.00 72.35 1250 SER B C 1
ATOM 6065 O O . SER B 1 384 ? -25.057 -26.826 -17.849 1.00 77.62 1250 SER B O 1
ATOM 6068 N N . LEU B 1 385 ? -25.462 -26.909 -20.055 1.00 82.99 1251 LEU B N 1
ATOM 6069 C CA . LEU B 1 385 ? -25.906 -25.519 -20.122 1.00 64.95 1251 LEU B CA 1
ATOM 6070 C C . LEU B 1 385 ? -27.159 -25.328 -19.300 1.00 65.61 1251 LEU B C 1
ATOM 6071 O O . LEU B 1 385 ? -27.282 -24.360 -18.547 1.00 66.05 1251 LEU B O 1
ATOM 6076 N N . ALA B 1 386 ? -28.088 -26.262 -19.447 1.00 73.79 1252 ALA B N 1
ATOM 6077 C CA . ALA B 1 386 ? -29.340 -26.182 -18.724 1.00 76.81 1252 ALA B CA 1
ATOM 6078 C C . ALA B 1 386 ? -29.055 -26.180 -17.232 1.00 65.92 1252 ALA B C 1
ATOM 6079 O O . ALA B 1 386 ? -29.576 -25.343 -16.503 1.00 67.34 1252 ALA B O 1
ATOM 60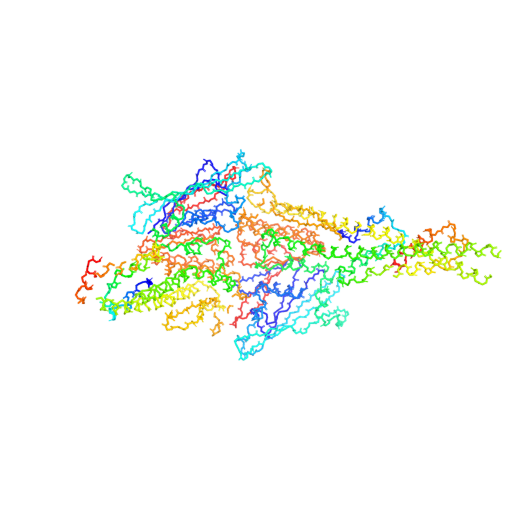81 N N . GLU B 1 387 ? -28.186 -27.086 -16.799 1.00 71.86 1253 GLU B N 1
ATOM 6082 C CA . GLU B 1 387 ? -27.836 -27.208 -15.389 1.00 69.72 1253 GLU B CA 1
ATOM 6083 C C . GLU B 1 387 ? -27.156 -25.933 -14.879 1.00 54.69 1253 GLU B C 1
ATOM 6084 O O . GLU B 1 387 ? -27.423 -25.474 -13.769 1.00 84.24 1253 GLU B O 1
ATOM 6090 N N . SER B 1 388 ? -26.278 -25.369 -15.697 1.00 52.16 1254 SER B N 1
ATOM 6091 C CA . SER B 1 388 ? -25.606 -24.132 -15.344 1.00 60.07 1254 SER B CA 1
ATOM 6092 C C . SER B 1 388 ? -26.622 -23.017 -15.220 1.00 69.62 1254 SER B C 1
ATOM 6093 O O . SER B 1 388 ? -26.551 -22.209 -14.301 1.00 76.41 1254 SER B O 1
ATOM 6096 N N . LEU B 1 389 ? -27.563 -22.974 -16.159 1.00 73.83 1255 LEU B N 1
ATOM 6097 C CA . LEU B 1 389 ? -28.609 -21.960 -16.150 1.00 76.58 1255 LEU B CA 1
ATOM 6098 C C . LEU B 1 389 ? -29.463 -22.083 -14.894 1.00 89.23 1255 LEU B C 1
ATOM 6099 O O . LEU B 1 389 ? -29.749 -21.093 -14.223 1.00 86.34 1255 LEU B O 1
ATOM 6104 N N . HIS B 1 390 ? -29.849 -23.312 -14.578 1.00 83.19 1256 HIS B N 1
ATOM 6105 C CA . HIS B 1 390 ? -30.669 -23.582 -13.409 1.00 87.33 1256 HIS B CA 1
ATOM 6106 C C . HIS B 1 390 ? -29.936 -23.144 -12.139 1.00 89.64 1256 HIS B C 1
ATOM 6107 O O . HIS B 1 390 ? -30.546 -22.613 -11.212 1.00 92.52 1256 HIS B O 1
ATOM 6114 N N . GLY B 1 391 ? -28.627 -23.364 -12.117 1.00 77.06 1257 GLY B N 1
ATOM 6115 C CA . GLY B 1 391 ? -27.800 -22.966 -10.998 1.00 69.88 1257 GLY B CA 1
ATOM 6116 C C . GLY B 1 391 ? -27.774 -21.463 -10.845 1.00 71.60 1257 GLY B C 1
ATOM 6117 O O . GLY B 1 391 ? -27.856 -20.930 -9.740 1.00 93.28 1257 GLY B O 1
ATOM 6118 N N . ILE B 1 392 ? -27.637 -20.781 -11.973 1.00 74.43 1258 ILE B N 1
ATOM 6119 C CA . ILE B 1 392 ? -27.630 -19.328 -12.006 1.00 68.30 1258 ILE B CA 1
ATOM 6120 C C . ILE B 1 392 ? -28.930 -18.739 -11.498 1.00 77.19 1258 ILE B C 1
ATOM 6121 O O . ILE B 1 392 ? -28.936 -17.719 -10.808 1.00 86.85 1258 ILE B O 1
ATOM 6126 N N . ILE B 1 393 ? -30.032 -19.396 -11.835 1.00 92.86 1259 ILE B N 1
ATOM 6127 C CA . ILE B 1 393 ? -31.340 -18.975 -11.363 1.00 93.91 1259 ILE B CA 1
ATOM 6128 C C . ILE B 1 393 ? -31.451 -19.141 -9.851 1.00 100.20 1259 ILE B C 1
ATOM 6129 O O . ILE B 1 393 ? -31.932 -18.245 -9.170 1.00 102.67 1259 ILE B O 1
ATOM 6134 N N . LYS B 1 394 ? -30.980 -20.267 -9.324 1.00 100.03 1260 LYS B N 1
ATOM 6135 C CA . LYS B 1 394 ? -31.088 -20.543 -7.889 1.00 104.06 1260 LYS B CA 1
ATOM 6136 C C . LYS B 1 394 ? -30.209 -19.605 -7.063 1.00 112.28 1260 LYS B C 1
ATOM 6137 O O . LYS B 1 394 ? -30.617 -19.120 -6.009 1.00 124.76 1260 LYS B O 1
ATOM 6143 N N . ALA B 1 395 ? -29.004 -19.348 -7.556 1.00 102.71 1261 ALA B N 1
ATOM 6144 C CA . ALA B 1 395 ? -28.079 -18.470 -6.861 1.00 128.30 1261 ALA B CA 1
ATOM 6145 C C . ALA B 1 395 ? -28.611 -17.042 -6.831 1.00 135.44 1261 ALA B C 1
ATOM 6146 O O . ALA B 1 395 ? -28.586 -16.383 -5.793 1.00 149.08 1261 ALA B O 1
ATOM 6148 N N . ARG B 1 396 ? -29.088 -16.570 -7.974 1.00 134.50 1262 ARG B N 1
ATOM 6149 C CA . ARG B 1 396 ? -29.522 -15.183 -8.114 1.00 124.10 1262 ARG B CA 1
ATOM 6150 C C . ARG B 1 396 ? -30.990 -14.916 -7.789 1.00 131.14 1262 ARG B C 1
ATOM 6151 O O . ARG B 1 396 ? -31.441 -13.776 -7.870 1.00 149.53 1262 ARG B O 1
ATOM 6159 N N . GLN B 1 397 ? -31.739 -15.960 -7.453 1.00 125.06 1263 GLN B N 1
ATOM 6160 C CA . GLN B 1 397 ? -33.168 -15.818 -7.173 1.00 130.47 1263 GLN B CA 1
ATOM 6161 C C . GLN B 1 397 ? -33.433 -15.101 -5.851 1.00 156.81 1263 GLN B C 1
ATOM 6162 O O . GLN B 1 397 ? -34.365 -14.300 -5.746 1.00 155.77 1263 GLN B O 1
ATOM 6168 N N . ALA B 1 398 ? -32.620 -15.410 -4.842 1.00 159.26 1264 ALA B N 1
ATOM 6169 C CA . ALA B 1 398 ? -32.801 -14.892 -3.483 1.00 160.77 1264 ALA B CA 1
ATOM 6170 C C . ALA B 1 398 ? -32.959 -13.375 -3.467 1.00 160.55 1264 ALA B C 1
ATOM 6171 O O . ALA B 1 398 ? -33.811 -12.838 -2.755 1.00 163.22 1264 ALA B O 1
ATOM 6173 N N . GLN B 1 399 ? -32.137 -12.697 -4.260 1.00 148.99 1265 GLN B N 1
ATOM 6174 C CA . GLN B 1 399 ? -32.217 -11.250 -4.427 1.00 149.99 1265 GLN B CA 1
ATOM 6175 C C . GLN B 1 399 ? -33.631 -10.831 -4.833 1.00 135.81 1265 GLN B C 1
ATOM 6176 O O . GLN B 1 399 ? -34.138 -9.804 -4.388 1.00 137.26 1265 GLN B O 1
ATOM 6182 N N . GLY B 1 400 ? -34.256 -11.650 -5.673 1.00 146.34 1266 GLY B N 1
ATOM 6183 C CA . GLY B 1 400 ? -35.632 -11.449 -6.082 1.00 142.75 1266 GLY B CA 1
ATOM 6184 C C . GLY B 1 400 ? -35.882 -10.841 -7.450 1.00 147.50 1266 GLY B C 1
ATOM 6185 O O . GLY B 1 400 ? -36.964 -11.028 -8.005 1.00 138.06 1266 GLY B O 1
ATOM 6186 N N . ASN B 1 401 ? -34.910 -10.135 -8.019 1.00 135.64 1267 ASN B N 1
ATOM 6187 C CA . ASN B 1 401 ? -35.107 -9.605 -9.364 1.00 148.33 1267 ASN B CA 1
ATOM 6188 C C . ASN B 1 401 ? -34.207 -10.228 -10.430 1.00 140.16 1267 ASN B C 1
ATOM 6189 O O . ASN B 1 401 ? -33.085 -9.778 -10.668 1.00 134.42 1267 ASN B O 1
ATOM 6194 N N . LEU B 1 402 ? -34.728 -11.275 -11.052 1.00 145.94 1268 LEU B N 1
ATOM 6195 C CA . LEU B 1 402 ? -34.102 -11.955 -12.171 1.00 113.50 1268 LEU B CA 1
ATOM 6196 C C . LEU B 1 402 ? -35.212 -12.111 -13.201 1.00 109.02 1268 LEU B C 1
ATOM 6197 O O . LEU B 1 402 ? -36.303 -12.587 -12.880 1.00 109.00 1268 LEU B O 1
ATOM 6202 N N . GLN B 1 403 ? -34.955 -11.688 -14.431 1.00 95.59 1269 GLN B N 1
ATOM 6203 C CA . GLN B 1 403 ? -35.857 -12.037 -15.522 1.00 95.93 1269 GLN B CA 1
ATOM 6204 C C . GLN B 1 403 ? -35.088 -12.679 -16.667 1.00 90.49 1269 GLN B C 1
ATOM 6205 O O . GLN B 1 403 ? -34.408 -12.014 -17.441 1.00 96.40 1269 GLN B O 1
ATOM 6211 N N . LEU B 1 404 ? -35.270 -13.984 -16.798 1.00 76.34 1270 LEU B N 1
ATOM 6212 C CA . LEU B 1 404 ? -34.565 -14.768 -17.789 1.00 69.94 1270 LEU B CA 1
ATOM 6213 C C . LEU B 1 404 ? -35.546 -15.275 -18.821 1.00 70.76 1270 LEU B C 1
ATOM 6214 O O . LEU B 1 404 ? -36.553 -15.884 -18.484 1.00 83.72 1270 LEU B O 1
ATOM 6219 N N . ILE B 1 405 ? -35.244 -15.033 -20.089 1.00 61.68 1271 ILE B N 1
ATOM 6220 C CA . ILE B 1 405 ? -36.118 -15.510 -21.140 1.00 62.79 1271 ILE B CA 1
ATOM 6221 C C . ILE B 1 405 ? -35.364 -16.501 -21.993 1.00 61.82 1271 ILE B C 1
ATOM 6222 O O . ILE B 1 405 ? -34.295 -16.199 -22.514 1.00 66.79 1271 ILE B O 1
ATOM 6227 N N . VAL B 1 406 ? -35.920 -17.698 -22.126 1.00 62.46 1272 VAL B N 1
ATOM 6228 C CA . VAL B 1 406 ? -35.308 -18.699 -22.982 1.00 61.76 1272 VAL B CA 1
ATOM 6229 C C . VAL B 1 406 ? -36.265 -19.136 -24.083 1.00 63.20 1272 VAL B C 1
ATOM 6230 O O . VAL B 1 406 ? -37.390 -19.558 -23.819 1.00 64.63 1272 VAL B O 1
ATOM 6234 N N . ILE B 1 407 ? -35.791 -19.013 -25.319 1.00 62.87 1273 ILE B N 1
ATOM 6235 C CA . ILE B 1 407 ? -36.512 -19.437 -26.506 1.00 64.17 1273 ILE B CA 1
ATOM 6236 C C . ILE B 1 407 ? -35.931 -20.737 -27.041 1.00 63.60 1273 ILE B C 1
ATOM 6237 O O . ILE B 1 407 ? -34.734 -20.816 -27.295 1.00 62.10 1273 ILE B O 1
ATOM 6242 N N . THR B 1 408 ? -36.765 -21.760 -27.207 1.00 64.84 1274 THR B N 1
ATOM 6243 C CA . THR B 1 408 ? -36.263 -23.027 -27.729 1.00 64.48 1274 THR B CA 1
ATOM 6244 C C . THR B 1 408 ? -37.303 -23.874 -28.440 1.00 66.28 1274 THR B C 1
ATOM 6245 O O . THR B 1 408 ? -38.506 -23.676 -28.280 1.00 69.65 1274 THR B O 1
ATOM 6249 N N . HIS B 1 409 ? -36.806 -24.804 -29.247 1.00 79.19 1275 HIS B N 1
ATOM 6250 C CA . HIS B 1 409 ? -37.625 -25.795 -29.930 1.00 76.53 1275 HIS B CA 1
ATOM 6251 C C . HIS B 1 409 ? -37.070 -27.185 -29.618 1.00 77.70 1275 HIS B C 1
ATOM 6252 O O . HIS B 1 409 ? -37.389 -28.161 -30.304 1.00 70.98 1275 HIS B O 1
ATOM 6259 N N . ASP B 1 410 ? -36.215 -27.254 -28.597 1.00 79.69 1276 ASP B N 1
ATOM 6260 C CA . ASP B 1 410 ? -35.443 -28.464 -28.299 1.00 84.73 1276 ASP B CA 1
ATOM 6261 C C . ASP B 1 410 ? -35.978 -29.177 -27.060 1.00 108.17 1276 ASP B C 1
ATOM 6262 O O . ASP B 1 410 ? -36.126 -28.574 -26.001 1.00 126.41 1276 ASP B O 1
ATOM 6267 N N . GLU B 1 411 ? -36.275 -30.466 -27.206 1.00 112.66 1277 GLU B N 1
ATOM 6268 C CA . GLU B 1 411 ? -36.915 -31.251 -26.151 1.00 125.37 1277 GLU B CA 1
ATOM 6269 C C . GLU B 1 411 ? -36.104 -31.530 -24.887 1.00 125.18 1277 GLU B C 1
ATOM 6270 O O . GLU B 1 411 ? -36.599 -31.319 -23.786 1.00 118.64 1277 GLU B O 1
ATOM 6276 N N . GLU B 1 412 ? -34.853 -31.968 -25.038 1.00 118.70 1278 GLU B N 1
ATOM 6277 C CA . GLU B 1 412 ? -34.054 -32.323 -23.868 1.00 133.31 1278 GLU B CA 1
ATOM 6278 C C . GLU B 1 412 ? -33.786 -31.089 -23.024 1.00 134.67 1278 GLU B C 1
ATOM 6279 O O . GLU B 1 412 ? -33.984 -31.111 -21.811 1.00 146.90 1278 GLU B O 1
ATOM 6285 N N . PHE B 1 413 ? -33.362 -30.010 -23.671 1.00 150.93 1279 PHE B N 1
ATOM 6286 C CA . PHE B 1 413 ? -33.053 -28.774 -22.965 1.00 127.47 1279 PHE B CA 1
ATOM 6287 C C . PHE B 1 413 ? -34.289 -28.202 -22.280 1.00 121.83 1279 PHE B C 1
ATOM 6288 O O . PHE B 1 413 ? -34.208 -27.736 -21.144 1.00 142.81 1279 PHE B O 1
ATOM 6296 N N . LEU B 1 414 ? -35.423 -28.236 -22.973 1.00 98.49 1280 LEU B N 1
ATOM 6297 C CA . LEU B 1 414 ? -36.670 -27.722 -22.421 1.00 102.34 1280 LEU B CA 1
ATOM 6298 C C . LEU B 1 414 ? -37.022 -28.438 -21.120 1.00 128.19 1280 LEU B C 1
ATOM 6299 O O . LEU B 1 414 ? -37.434 -27.804 -20.148 1.00 136.83 1280 LEU B O 1
ATOM 6304 N N . LYS B 1 415 ? -36.851 -29.755 -21.112 1.00 125.60 1281 LYS B N 1
ATOM 6305 C CA . LYS B 1 415 ? -37.212 -30.582 -19.964 1.00 136.67 1281 LYS B CA 1
ATOM 6306 C C . LYS B 1 415 ? -36.449 -30.253 -18.679 1.00 140.55 1281 LYS B C 1
ATOM 6307 O O . LYS B 1 415 ? -37.062 -30.136 -17.619 1.00 153.12 1281 LYS B O 1
ATOM 6313 N N . TYR B 1 416 ? -35.126 -30.114 -18.764 1.00 138.89 1282 TYR B N 1
ATOM 6314 C CA . TYR B 1 416 ? -34.316 -29.848 -17.574 1.00 129.73 1282 TYR B CA 1
ATOM 6315 C C . TYR B 1 416 ? -34.712 -28.549 -16.874 1.00 134.62 1282 TYR B C 1
ATOM 6316 O O . TYR B 1 416 ? -34.699 -28.470 -15.648 1.00 152.23 1282 TYR B O 1
ATOM 6333 N N . GLN B 1 418 ? -37.760 -27.109 -17.183 1.00 140.91 1284 GLN B N 1
ATOM 6334 C CA . GLN B 1 418 ? -39.198 -26.902 -17.143 1.00 146.28 1284 GLN B CA 1
ATOM 6335 C C . GLN B 1 418 ? -39.878 -27.072 -15.784 1.00 152.84 1284 GLN B C 1
ATOM 6336 O O . GLN B 1 418 ? -40.593 -26.184 -15.340 1.00 155.13 1284 GLN B O 1
ATOM 6342 N N . CYS B 1 419 ? -39.690 -28.214 -15.136 1.00 156.05 1285 CYS B N 1
ATOM 6343 C CA . CYS B 1 419 ? -40.494 -28.541 -13.958 1.00 153.92 1285 CYS B CA 1
ATOM 6344 C C . CYS B 1 419 ? -39.892 -28.052 -12.640 1.00 159.25 1285 CYS B C 1
ATOM 6345 O O . CYS B 1 419 ? -40.580 -27.431 -11.828 1.00 136.98 1285 CYS B O 1
ATOM 6348 N N . SER B 1 420 ? -38.605 -28.334 -12.452 1.00 161.14 1286 SER B N 1
ATOM 6349 C CA . SER B 1 420 ? -37.892 -28.045 -11.208 1.00 167.03 1286 SER B CA 1
ATOM 6350 C C . SER B 1 420 ? -37.936 -26.564 -10.857 1.00 162.39 1286 SER B C 1
ATOM 6351 O O . SER B 1 420 ? -38.093 -26.194 -9.691 1.00 157.28 1286 SER B O 1
ATOM 6354 N N . ASP B 1 421 ? -37.778 -25.722 -11.874 1.00 165.17 1287 ASP B N 1
ATOM 6355 C CA . ASP B 1 421 ? -37.817 -24.282 -11.683 1.00 154.22 1287 ASP B CA 1
ATOM 6356 C C . ASP B 1 421 ? -39.211 -23.927 -11.177 1.00 151.89 1287 ASP B C 1
ATOM 6357 O O . ASP B 1 421 ? -40.168 -24.674 -11.384 1.00 132.24 1287 ASP B O 1
ATOM 6362 N N . PHE B 1 422 ? -39.313 -22.785 -10.509 1.00 142.93 1288 PHE B N 1
ATOM 6363 C CA . PHE B 1 422 ? -40.561 -22.357 -9.896 1.00 152.50 1288 PHE B CA 1
ATOM 6364 C C . PHE B 1 422 ? -41.614 -21.943 -10.922 1.00 154.89 1288 PHE B C 1
ATOM 6365 O O . PHE B 1 422 ? -42.751 -21.658 -10.557 1.00 167.51 1288 PHE B O 1
ATOM 6373 N N . CYS B 1 423 ? -41.232 -21.902 -12.195 1.00 155.26 1289 CYS B N 1
ATOM 6374 C CA . CYS B 1 423 ? -42.173 -21.617 -13.281 1.00 136.48 1289 CYS B CA 1
ATOM 6375 C C . CYS B 1 423 ? -43.467 -22.435 -13.230 1.00 121.15 1289 CYS B C 1
ATOM 6376 O O . CYS B 1 423 ? -43.449 -23.670 -13.202 1.00 107.84 1289 CYS B O 1
ATOM 6379 N N . ASP B 1 424 ? -44.585 -21.710 -13.209 1.00 115.74 1290 ASP B N 1
ATOM 6380 C CA . ASP B 1 424 ? -45.915 -22.293 -13.115 1.00 116.76 1290 ASP B CA 1
ATOM 6381 C C . ASP B 1 424 ? -46.554 -22.303 -14.500 1.00 124.31 1290 ASP B C 1
ATOM 6382 O O . ASP B 1 424 ? -47.601 -22.920 -14.711 0.00 120.71 1290 ASP B O 1
ATOM 6387 N N . ASP B 1 425 ? -45.898 -21.621 -15.437 1.00 108.82 1291 ASP B N 1
ATOM 6388 C CA . ASP B 1 425 ? -46.446 -21.378 -16.768 1.00 87.76 1291 ASP B CA 1
ATOM 6389 C C . ASP B 1 425 ? -45.365 -21.272 -17.835 1.00 78.67 1291 ASP B C 1
ATOM 6390 O O . ASP B 1 425 ? -44.203 -21.020 -17.521 1.00 90.10 1291 ASP B O 1
ATOM 6395 N N . PHE B 1 426 ? -45.744 -21.471 -19.094 1.00 71.45 1292 PHE B N 1
ATOM 6396 C CA . PHE B 1 426 ? -44.851 -21.137 -20.196 1.00 60.51 1292 PHE B CA 1
ATOM 6397 C C . PHE B 1 426 ? -45.671 -20.737 -21.415 1.00 59.78 1292 PHE B C 1
ATOM 6398 O O . PHE B 1 426 ? -46.896 -20.875 -21.419 1.00 72.00 1292 PHE B O 1
ATOM 6406 N N . TYR B 1 427 ? -44.997 -20.201 -22.427 1.00 56.40 1293 TYR B N 1
ATOM 6407 C CA . TYR B 1 427 ? -45.677 -19.699 -23.615 1.00 58.03 1293 TYR B CA 1
ATOM 6408 C C . TYR B 1 427 ? -45.288 -20.502 -24.851 1.00 59.24 1293 TYR B C 1
ATOM 6409 O O . TYR B 1 427 ? -44.113 -20.751 -25.095 1.00 77.48 1293 TYR B O 1
ATOM 6418 N N . ARG B 1 428 ? -46.289 -20.922 -25.612 1.00 62.14 1294 ARG B N 1
ATOM 6419 C CA . ARG B 1 428 ? -46.085 -21.576 -26.894 1.00 63.56 1294 ARG B CA 1
ATOM 6420 C C . ARG B 1 428 ? -46.531 -20.659 -28.034 1.00 64.34 1294 ARG B C 1
ATOM 6421 O O . ARG B 1 428 ? -47.550 -19.982 -27.932 1.00 65.40 1294 ARG B O 1
ATOM 6429 N N . VAL B 1 429 ? -45.747 -20.617 -29.106 1.00 71.63 1295 VAL B N 1
ATOM 6430 C CA . VAL B 1 429 ? -46.086 -19.802 -30.270 1.00 64.63 1295 VAL B CA 1
ATOM 6431 C C . VAL B 1 429 ? -46.454 -20.673 -31.466 1.00 73.21 1295 VAL B C 1
ATOM 6432 O O . VAL B 1 429 ? -45.626 -21.440 -31.958 1.00 79.03 1295 VAL B O 1
ATOM 6436 N N . LYS B 1 430 ? -47.712 -20.580 -31.894 1.00 76.68 1296 LYS B N 1
ATOM 6437 C CA . LYS B 1 430 ? -48.226 -21.361 -33.011 1.00 76.87 1296 LYS B CA 1
ATOM 6438 C C . LYS B 1 430 ? -48.662 -20.436 -34.147 1.00 88.40 1296 LYS B C 1
ATOM 6439 O O . LYS B 1 430 ? -48.846 -19.233 -33.950 1.00 88.17 1296 LYS B O 1
ATOM 6445 N N . ARG B 1 431 ? -48.803 -20.998 -35.341 1.00 86.62 1297 ARG B N 1
ATOM 6446 C CA . ARG B 1 431 ? -49.385 -20.284 -36.470 1.00 76.98 1297 ARG B CA 1
ATOM 6447 C C . ARG B 1 431 ? -50.845 -20.673 -36.636 1.00 80.26 1297 ARG B C 1
ATOM 6448 O O . ARG B 1 431 ? -51.168 -21.862 -36.666 1.00 82.02 1297 ARG B O 1
ATOM 6456 N N . ASP B 1 432 ? -51.721 -19.679 -36.726 1.00 95.84 1298 ASP B N 1
ATOM 6457 C CA . ASP B 1 432 ? -53.134 -19.918 -37.004 1.00 95.86 1298 ASP B CA 1
ATOM 6458 C C . ASP B 1 432 ? -53.353 -20.216 -38.503 1.00 114.52 1298 ASP B C 1
ATOM 6459 O O . ASP B 1 432 ? -52.406 -20.197 -39.285 1.00 134.98 1298 ASP B O 1
ATOM 6464 N N . GLU B 1 433 ? -54.587 -20.532 -38.882 1.00 100.34 1299 GLU B N 1
ATOM 6465 C CA . GLU B 1 433 ? -54.972 -20.795 -40.282 1.00 107.50 1299 GLU B CA 1
ATOM 6466 C C . GLU B 1 433 ? -54.724 -19.648 -41.260 1.00 99.01 1299 GLU B C 1
ATOM 6467 O O . GLU B 1 433 ? -54.413 -19.887 -42.428 1.00 102.56 1299 GLU B O 1
ATOM 6473 N N . LYS B 1 434 ? -54.904 -18.410 -40.811 1.00 103.25 1300 LYS B N 1
ATOM 6474 C CA . LYS B 1 434 ? -54.500 -17.258 -41.621 1.00 118.76 1300 LYS B CA 1
ATOM 6475 C C . LYS B 1 434 ? -52.967 -17.125 -41.653 1.00 120.32 1300 LYS B C 1
ATOM 6476 O O . LYS B 1 434 ? -52.413 -16.164 -42.199 1.00 119.55 1300 LYS B O 1
ATOM 6482 N N . GLN B 1 435 ? -52.300 -18.102 -41.041 1.00 122.18 1301 GLN B N 1
ATOM 6483 C CA . GLN B 1 435 ? -50.842 -18.164 -40.940 1.00 100.43 1301 GLN B CA 1
ATOM 6484 C C . GLN B 1 435 ? -50.275 -16.979 -40.171 1.00 104.86 1301 GLN B C 1
ATOM 6485 O O . GLN B 1 435 ? -49.130 -16.579 -40.375 1.00 119.72 1301 GLN B O 1
ATOM 6491 N N . ASN B 1 436 ? -51.082 -16.437 -39.267 1.00 106.21 1302 ASN B N 1
ATOM 6492 C CA . ASN B 1 436 ? -50.600 -15.429 -38.339 1.00 107.49 1302 ASN B CA 1
ATOM 6493 C C . ASN B 1 436 ? -50.159 -16.126 -37.069 1.00 104.13 1302 ASN B C 1
ATOM 6494 O O . ASN B 1 436 ? -50.689 -17.176 -36.713 1.00 105.06 1302 ASN B O 1
ATOM 6499 N N . SER B 1 437 ? -49.179 -15.554 -36.388 1.00 104.66 1303 SER B N 1
ATOM 6500 C CA . SER B 1 437 ? -48.678 -16.167 -35.172 1.00 101.51 1303 SER B CA 1
ATOM 6501 C C . SER B 1 437 ? -49.564 -15.844 -33.974 1.00 98.29 1303 SER B C 1
ATOM 6502 O O . SER B 1 437 ? -49.958 -14.698 -33.768 1.00 106.52 1303 SER B O 1
ATOM 6505 N N . VAL B 1 438 ? -49.879 -16.862 -33.185 1.00 91.67 1304 VAL B N 1
ATOM 6506 C CA . VAL B 1 438 ? -50.629 -16.653 -31.956 1.00 94.15 1304 VAL B CA 1
ATOM 6507 C C . VAL B 1 438 ? -49.781 -17.063 -30.751 1.00 87.44 1304 VAL B C 1
ATOM 6508 O O . VAL B 1 438 ? -48.884 -17.897 -30.868 1.00 83.75 1304 VAL B O 1
ATOM 6512 N N . ILE B 1 439 ? -50.062 -16.453 -29.604 1.00 82.21 1305 ILE B N 1
ATOM 6513 C CA . ILE B 1 439 ? -49.354 -16.736 -28.361 1.00 65.83 1305 ILE B CA 1
ATOM 6514 C C . ILE B 1 439 ? -50.252 -17.484 -27.399 1.00 72.07 1305 ILE B C 1
ATOM 6515 O O . ILE B 1 439 ? -51.313 -16.993 -27.013 1.00 88.60 1305 ILE B O 1
ATOM 6520 N N . VAL B 1 440 ? -49.842 -18.691 -27.039 1.00 76.38 1306 VAL B N 1
ATOM 6521 C CA . VAL B 1 440 ? -50.636 -19.517 -26.145 1.00 69.19 1306 VAL B CA 1
ATOM 6522 C C . VAL B 1 440 ? -49.905 -19.767 -24.821 1.00 67.84 1306 VAL B C 1
ATOM 6523 O O . VAL B 1 440 ? -48.725 -20.110 -24.812 1.00 65.08 1306 VAL B O 1
ATOM 6527 N N . ARG B 1 441 ? -50.611 -19.604 -23.702 1.00 80.09 1307 ARG B N 1
ATOM 6528 C CA . ARG B 1 441 ? -50.014 -19.851 -22.393 1.00 83.53 1307 ARG B CA 1
ATOM 6529 C C . ARG B 1 441 ? -50.421 -21.216 -21.858 1.00 73.61 1307 ARG B C 1
ATOM 6530 O O . ARG B 1 441 ? -51.606 -21.485 -21.670 1.00 89.61 1307 ARG B O 1
ATOM 6538 N N . GLU B 1 442 ? -49.437 -22.078 -21.625 1.00 73.63 1308 GLU B N 1
ATOM 6539 C CA . GLU B 1 442 ? -49.696 -23.414 -21.108 1.00 82.46 1308 GLU B CA 1
ATOM 6540 C C . GLU B 1 442 ? -49.290 -23.571 -19.644 1.00 89.13 1308 GLU B C 1
ATOM 6541 O O . GLU B 1 442 ? -48.160 -23.268 -19.272 1.00 102.44 1308 GLU B O 1
ATOM 6547 N N . SER B 1 443 ? -50.224 -24.039 -18.823 1.00 103.71 1309 SER B N 1
ATOM 6548 C CA . SER B 1 443 ? -49.933 -24.410 -17.443 1.00 95.81 1309 SER B CA 1
ATOM 6549 C C . SER B 1 443 ? -49.346 -25.815 -17.435 1.00 97.86 1309 SER B C 1
ATOM 6550 O O . SER B 1 443 ? -49.907 -26.725 -18.043 1.00 108.54 1309 SER B O 1
ATOM 6553 N N . ILE B 1 444 ? -48.212 -25.993 -16.770 1.00 102.49 1310 ILE B N 1
ATOM 6554 C CA . ILE B 1 444 ? -47.562 -27.298 -16.731 1.00 121.43 1310 ILE B CA 1
ATOM 6555 C C . ILE B 1 444 ? -48.349 -28.272 -15.853 1.00 118.51 1310 ILE B C 1
ATOM 6556 O O . ILE B 1 444 ? -48.355 -29.481 -16.099 1.00 112.09 1310 ILE B O 1
ATOM 6561 N N . THR B 1 445 ? -49.012 -27.728 -14.837 1.00 121.40 1311 THR B N 1
ATOM 6562 C CA . THR B 1 445 ? -49.915 -28.497 -13.987 1.00 134.65 1311 THR B CA 1
ATOM 6563 C C . THR B 1 445 ? -50.913 -29.286 -14.832 1.00 153.41 1311 THR B C 1
ATOM 6564 O O . THR B 1 445 ? -51.123 -30.484 -14.627 1.00 158.31 1311 THR B O 1
ATOM 6568 N N . ARG B 1 446 ? -51.520 -28.592 -15.789 1.00 144.72 1312 ARG B N 1
ATOM 6569 C CA . ARG B 1 446 ? -52.443 -29.204 -16.735 1.00 145.40 1312 ARG B CA 1
ATOM 6570 C C . ARG B 1 446 ? -52.542 -28.364 -18.007 1.00 136.62 1312 ARG B C 1
ATOM 6571 O O . ARG B 1 446 ? -53.572 -28.348 -18.678 1.00 135.40 1312 ARG B O 1
ATOM 6579 N N . SER C 2 3 ? -27.511 -33.306 -68.997 1.00 170.25 438 SER C N 1
ATOM 6580 C CA . SER C 2 3 ? -26.306 -33.560 -69.776 1.00 168.34 438 SER C CA 1
ATOM 6581 C C . SER C 2 3 ? -26.165 -32.550 -70.908 1.00 159.62 438 SER C C 1
ATOM 6582 O O . SER C 2 3 ? -25.899 -32.917 -72.051 1.00 162.64 438 SER C O 1
ATOM 6585 N N . ILE C 2 4 ? -26.358 -31.278 -70.581 1.00 161.01 439 ILE C N 1
ATOM 6586 C CA . ILE C 2 4 ? -26.200 -30.203 -71.552 1.00 146.62 439 ILE C CA 1
ATOM 6587 C C . ILE C 2 4 ? -25.143 -29.213 -71.077 1.00 123.34 439 ILE C C 1
ATOM 6588 O O . ILE C 2 4 ? -24.936 -29.044 -69.876 1.00 114.05 439 ILE C O 1
ATOM 6593 N N . SER C 2 5 ? -24.478 -28.559 -72.022 1.00 118.29 440 SER C N 1
ATOM 6594 C CA . SER C 2 5 ? -23.428 -27.608 -71.683 1.00 114.70 440 SER C CA 1
ATOM 6595 C C . SER C 2 5 ? -23.330 -26.498 -72.720 1.00 106.60 440 SER C C 1
ATOM 6596 O O . SER C 2 5 ? -23.806 -26.642 -73.846 1.00 105.09 440 SER C O 1
ATOM 6599 N N . VAL C 2 6 ? -22.712 -25.390 -72.325 1.00 99.39 441 VAL C N 1
ATOM 6600 C CA . VAL C 2 6 ? -22.512 -24.247 -73.208 1.00 110.07 441 VAL C CA 1
ATOM 6601 C C . VAL C 2 6 ? -21.860 -24.654 -74.527 1.00 121.93 441 VAL C C 1
ATOM 6602 O O . VAL C 2 6 ? -22.348 -24.309 -75.600 1.00 134.72 441 VAL C O 1
ATOM 6606 N N . ASP C 2 7 ? -20.759 -25.394 -74.425 1.00 109.26 442 ASP C N 1
ATOM 6607 C CA . ASP C 2 7 ? -20.017 -25.858 -75.591 1.00 110.95 442 ASP C CA 1
ATOM 6608 C C . ASP C 2 7 ? -20.882 -26.670 -76.544 1.00 111.53 442 ASP C C 1
ATOM 6609 O O . ASP C 2 7 ? -20.684 -26.636 -77.762 1.00 118.48 442 ASP C O 1
ATOM 6614 N N . ALA C 2 8 ? -21.833 -27.418 -75.997 1.00 107.51 443 ALA C N 1
ATOM 6615 C CA . ALA C 2 8 ? -22.741 -28.201 -76.823 1.00 106.42 443 ALA C CA 1
ATOM 6616 C C . ALA C 2 8 ? -23.808 -27.307 -77.433 1.00 102.84 443 ALA C C 1
ATOM 6617 O O . ALA C 2 8 ? -24.330 -27.584 -78.512 1.00 110.30 443 ALA C O 1
ATOM 6619 N N . LEU C 2 9 ? -24.115 -26.217 -76.738 1.00 92.00 444 LEU C N 1
ATOM 6620 C CA . LEU C 2 9 ? -25.154 -25.297 -77.174 1.00 102.61 444 LEU C CA 1
ATOM 6621 C C . LEU C 2 9 ? -24.671 -24.349 -78.269 1.00 112.00 444 LEU C C 1
ATOM 6622 O O . LEU C 2 9 ? -25.467 -23.878 -79.075 1.00 119.42 444 LEU C O 1
ATOM 6627 N N . VAL C 2 10 ? -23.372 -24.066 -78.292 1.00 107.65 445 VAL C N 1
ATOM 6628 C CA . VAL C 2 10 ? -22.807 -23.207 -79.327 1.00 108.52 445 VAL C CA 1
ATOM 6629 C C . VAL C 2 10 ? -22.767 -23.971 -80.654 1.00 104.14 445 VAL C C 1
ATOM 6630 O O . VAL C 2 10 ? -22.918 -23.386 -81.727 1.00 108.39 445 VAL C O 1
ATOM 6634 N N . GLN C 2 11 ? -22.597 -25.288 -80.566 1.00 101.33 446 GLN C N 1
ATOM 6635 C CA . GLN C 2 11 ? -22.548 -26.136 -81.750 1.00 107.93 446 GLN C CA 1
ATOM 6636 C C . GLN C 2 11 ? -23.907 -26.205 -82.432 1.00 124.24 446 GLN C C 1
ATOM 6637 O O . GLN C 2 11 ? -24.002 -26.086 -83.654 1.00 127.88 446 GLN C O 1
ATOM 6643 N N . GLU C 2 12 ? -24.955 -26.396 -81.636 1.00 114.91 447 GLU C N 1
ATOM 6644 C CA . GLU C 2 12 ? -26.317 -26.458 -82.162 1.00 130.87 447 GLU C CA 1
ATOM 6645 C C . GLU C 2 12 ? -26.709 -25.155 -82.852 1.00 132.40 447 GLU C C 1
ATOM 6646 O O . GLU C 2 12 ? -27.373 -25.166 -83.889 1.00 149.74 447 GLU C O 1
ATOM 6652 N N . PHE C 2 13 ? -26.299 -24.035 -82.264 1.00 113.23 448 PHE C N 1
ATOM 6653 C CA . PHE C 2 13 ? -26.539 -22.725 -82.850 1.00 111.75 448 PHE C CA 1
ATOM 6654 C C . PHE C 2 13 ? -25.866 -22.632 -84.213 1.00 123.72 448 PHE C C 1
ATOM 6655 O O . PHE C 2 13 ? -26.457 -22.149 -85.182 1.00 123.13 448 PHE C O 1
ATOM 6663 N N . PHE C 2 14 ? -24.623 -23.099 -84.277 1.00 121.88 449 PHE C N 1
ATOM 6664 C CA . PHE C 2 14 ? -23.853 -23.078 -85.517 1.00 123.64 449 PHE C CA 1
ATOM 6665 C C . PHE C 2 14 ? -24.472 -23.982 -86.580 1.00 118.85 449 PHE C C 1
ATOM 6666 O O . PHE C 2 14 ? -24.460 -23.653 -87.760 1.00 126.49 449 PHE C O 1
ATOM 6674 N N . ALA C 2 15 ? -25.012 -25.116 -86.156 1.00 115.47 450 ALA C N 1
ATOM 6675 C CA . ALA C 2 15 ? -25.672 -26.018 -87.089 1.00 127.86 450 ALA C CA 1
ATOM 6676 C C . ALA C 2 15 ? -26.935 -25.360 -87.639 1.00 143.51 450 ALA C C 1
ATOM 6677 O O . ALA C 2 15 ? -27.339 -25.611 -88.774 1.00 133.44 450 ALA C O 1
ATOM 6679 N N . GLN C 2 16 ? -27.549 -24.507 -86.824 1.00 125.29 451 GLN C N 1
ATOM 6680 C CA . GLN C 2 16 ? -28.700 -23.725 -87.258 1.00 148.17 451 GLN C CA 1
ATOM 6681 C C . GLN C 2 16 ? -28.271 -22.651 -88.253 1.00 169.63 451 GLN C C 1
ATOM 6682 O O . GLN C 2 16 ? -28.879 -22.496 -89.311 1.00 177.11 451 GLN C O 1
ATOM 6688 N N . GLN C 2 17 ? -27.215 -21.917 -87.910 1.00 149.28 452 GLN C N 1
ATOM 6689 C CA . GLN C 2 17 ? -26.707 -20.844 -88.761 1.00 147.32 452 GLN C CA 1
ATOM 6690 C C . GLN C 2 17 ? -25.228 -21.053 -89.079 1.00 141.75 452 GLN C C 1
ATOM 6691 O O . GLN C 2 17 ? -24.357 -20.445 -88.458 1.00 141.13 452 GLN C O 1
ATOM 6697 N N . SER C 2 18 ? -24.962 -21.913 -90.059 1.00 134.65 453 SER C N 1
ATOM 6698 C CA . SER C 2 18 ? -23.604 -22.351 -90.377 1.00 133.93 453 SER C CA 1
ATOM 6699 C C . SER C 2 18 ? -22.693 -21.251 -90.912 1.00 128.55 453 SER C C 1
ATOM 6700 O O . SER C 2 18 ? -23.114 -20.395 -91.690 1.00 125.03 453 SER C O 1
ATOM 6703 N N . LEU C 2 19 ? -21.432 -21.304 -90.492 1.00 115.59 454 LEU C N 1
ATOM 6704 C CA . LEU C 2 19 ? -20.423 -20.353 -90.936 1.00 121.46 454 LEU C CA 1
ATOM 6705 C C . LEU C 2 19 ? -19.666 -20.864 -92.156 1.00 139.61 454 LEU C C 1
ATOM 6706 O O . LEU C 2 19 ? -19.718 -22.052 -92.476 1.00 143.22 454 LEU C O 1
ATOM 6711 N N . LYS C 2 20 ? -18.963 -19.967 -92.841 1.00 138.27 455 LYS C N 1
ATOM 6712 C CA . LYS C 2 20 ? -18.486 -20.277 -94.184 1.00 140.97 455 LYS C CA 1
ATOM 6713 C C . LYS C 2 20 ? -16.989 -20.557 -94.326 1.00 133.26 455 LYS C C 1
ATOM 6714 O O . LYS C 2 20 ? -16.602 -21.365 -95.168 1.00 146.93 455 LYS C O 1
ATOM 6720 N N . ILE C 2 21 ? -16.149 -19.905 -93.526 1.00 126.48 456 ILE C N 1
ATOM 6721 C CA . ILE C 2 21 ? -14.703 -20.067 -93.683 1.00 102.98 456 ILE C CA 1
ATOM 6722 C C . ILE C 2 21 ? -14.021 -20.584 -92.415 1.00 104.35 456 ILE C C 1
ATOM 6723 O O . ILE C 2 21 ? -12.834 -20.914 -92.425 1.00 112.33 456 ILE C O 1
ATOM 6728 N N . LEU C 2 22 ? -14.778 -20.668 -91.328 1.00 109.99 457 LEU C N 1
ATOM 6729 C CA . LEU C 2 22 ? -14.237 -21.119 -90.049 1.00 113.60 457 LEU C CA 1
ATOM 6730 C C . LEU C 2 22 ? -14.796 -22.470 -89.620 1.00 118.66 457 LEU C C 1
ATOM 6731 O O . LEU C 2 22 ? -16.008 -22.617 -89.466 1.00 109.65 457 LEU C O 1
ATOM 6736 N N . PRO C 2 23 ? -13.910 -23.458 -89.405 1.00 122.04 458 PRO C N 1
ATOM 6737 C CA . PRO C 2 23 ? -14.358 -24.754 -88.887 1.00 114.60 458 PRO C CA 1
ATOM 6738 C C . PRO C 2 23 ? -15.031 -24.560 -87.534 1.00 113.68 458 PRO C C 1
ATOM 6739 O O . PRO C 2 23 ? -14.589 -23.724 -86.747 1.00 118.67 458 PRO C O 1
ATOM 6743 N N . GLN C 2 24 ? -16.097 -25.305 -87.275 1.00 109.51 459 GLN C N 1
ATOM 6744 C CA . GLN C 2 24 ? -16.951 -25.010 -86.132 1.00 113.50 459 GLN C CA 1
ATOM 6745 C C . GLN C 2 24 ? -16.552 -25.781 -84.882 1.00 123.64 459 GLN C C 1
ATOM 6746 O O . GLN C 2 24 ? -16.667 -25.266 -83.769 1.00 127.16 459 GLN C O 1
ATOM 6752 N N . ALA C 2 25 ? -16.090 -27.013 -85.062 1.00 117.41 460 ALA C N 1
ATOM 6753 C CA . ALA C 2 25 ? -15.565 -27.782 -83.942 1.00 122.57 460 ALA C CA 1
ATOM 6754 C C . ALA C 2 25 ? -14.348 -27.089 -83.318 1.00 120.57 460 ALA C C 1
ATOM 6755 O O . ALA C 2 25 ? -14.319 -26.891 -82.103 1.00 134.58 460 ALA C O 1
ATOM 6757 N N . PRO C 2 26 ? -13.344 -26.705 -84.136 1.00 124.02 461 PRO C N 1
ATOM 6758 C CA . PRO C 2 26 ? -12.183 -26.064 -83.511 1.00 110.86 461 PRO C CA 1
ATOM 6759 C C . PRO C 2 26 ? -12.505 -24.711 -82.890 1.00 110.83 461 PRO C C 1
ATOM 6760 O O . PRO C 2 26 ? -11.809 -24.283 -81.971 1.00 109.07 461 PRO C O 1
ATOM 6764 N N . PHE C 2 27 ? -13.539 -24.046 -83.394 1.00 105.18 462 PHE C N 1
ATOM 6765 C CA . PHE C 2 27 ? -13.944 -22.760 -82.845 1.00 106.93 462 PHE C CA 1
ATOM 6766 C C . PHE C 2 27 ? -14.484 -22.938 -81.426 1.00 120.19 462 PHE C C 1
ATOM 6767 O O . PHE C 2 27 ? -14.207 -22.133 -80.534 1.00 131.58 462 PHE C O 1
ATOM 6775 N N . GLY C 2 28 ? -15.243 -24.011 -81.224 1.00 111.35 463 GLY C N 1
ATOM 6776 C CA . GLY C 2 28 ? -15.805 -24.324 -79.924 1.00 111.28 463 GLY C CA 1
ATOM 6777 C C . GLY C 2 28 ? -14.774 -24.874 -78.959 1.00 114.07 463 GLY C C 1
ATOM 6778 O O . GLY C 2 28 ? -14.864 -24.652 -77.754 1.00 118.27 463 GLY C O 1
ATOM 6779 N N . ASP C 2 29 ? -13.797 -25.606 -79.485 1.00 112.73 464 ASP C N 1
ATOM 6780 C CA . ASP C 2 29 ? -12.701 -26.110 -78.665 1.00 98.05 464 ASP C CA 1
ATOM 6781 C C . ASP C 2 29 ? -11.848 -24.947 -78.184 1.00 101.86 464 ASP C C 1
ATOM 6782 O O . ASP C 2 29 ? -11.409 -24.918 -77.034 1.00 121.93 464 ASP C O 1
ATOM 6787 N N . ALA C 2 30 ? -11.632 -23.984 -79.074 1.00 98.23 465 ALA C N 1
ATOM 6788 C CA . ALA C 2 30 ? -10.811 -22.815 -78.775 1.00 111.98 465 ALA C CA 1
ATOM 6789 C C . ALA C 2 30 ? -11.398 -21.971 -77.651 1.00 118.24 465 ALA C C 1
ATOM 6790 O O . ALA C 2 30 ? -10.669 -21.507 -76.774 1.00 128.05 465 ALA C O 1
ATOM 6792 N N . VAL C 2 31 ? -12.710 -21.763 -77.677 1.00 112.92 466 VAL C N 1
ATOM 6793 C CA . VAL C 2 31 ? -13.348 -20.987 -76.623 1.00 123.76 466 VAL C CA 1
ATOM 6794 C C . VAL C 2 31 ? -13.344 -21.786 -75.322 1.00 131.48 466 VAL C C 1
ATOM 6795 O O . VAL C 2 31 ? -13.275 -21.211 -74.237 1.00 141.62 466 VAL C O 1
ATOM 6799 N N . ASN C 2 32 ? -13.395 -23.111 -75.433 1.00 120.48 467 ASN C N 1
ATOM 6800 C CA . ASN C 2 32 ? -13.313 -23.966 -74.256 1.00 120.43 467 ASN C CA 1
ATOM 6801 C C . ASN C 2 32 ? -11.924 -23.896 -73.642 1.00 133.63 467 ASN C C 1
ATOM 6802 O O . ASN C 2 32 ? -11.783 -23.807 -72.424 1.00 147.27 467 ASN C O 1
ATOM 6807 N N . GLN C 2 33 ? -10.902 -23.933 -74.492 1.00 130.97 468 GLN C N 1
ATOM 6808 C CA . GLN C 2 33 ? -9.525 -23.834 -74.024 1.00 126.63 468 GLN C CA 1
ATOM 6809 C C . GLN C 2 33 ? -9.274 -22.489 -73.356 1.00 119.52 468 GLN C C 1
ATOM 6810 O O . GLN C 2 33 ? -8.614 -22.424 -72.322 1.00 138.72 468 GLN C O 1
ATOM 6816 N N . PHE C 2 34 ? -9.808 -21.418 -73.935 1.00 114.70 469 PHE C N 1
ATOM 6817 C CA . PHE C 2 34 ? -9.618 -20.092 -73.354 1.00 127.89 469 PHE C CA 1
ATOM 6818 C C . PHE C 2 34 ? -10.245 -19.982 -71.972 1.00 132.14 469 PHE C C 1
ATOM 6819 O O . PHE C 2 34 ? -9.700 -19.324 -71.090 1.00 133.68 469 PHE C O 1
ATOM 6827 N N . VAL C 2 35 ? -11.397 -20.613 -71.786 1.00 122.85 470 VAL C N 1
ATOM 6828 C CA . VAL C 2 35 ? -12.108 -20.504 -70.518 1.00 147.08 470 VAL C CA 1
ATOM 6829 C C . VAL C 2 35 ? -11.590 -21.527 -69.504 1.00 160.70 470 VAL C C 1
ATOM 6830 O O . VAL C 2 35 ? -11.490 -21.234 -68.311 1.00 163.58 470 VAL C O 1
ATOM 6834 N N . SER C 2 36 ? -11.239 -22.717 -69.982 1.00 154.30 471 SER C N 1
ATOM 6835 C CA . SER C 2 36 ? -10.750 -23.775 -69.101 1.00 146.39 471 SER C CA 1
ATOM 6836 C C . SER C 2 36 ? -9.241 -23.680 -68.870 1.00 145.21 471 SER C C 1
ATOM 6837 O O . SER C 2 36 ? -8.792 -23.540 -67.732 1.00 160.97 471 SER C O 1
ATOM 6840 N N . LYS C 2 37 ? -8.461 -23.753 -69.946 1.00 152.58 472 LYS C N 1
ATOM 6841 C CA . LYS C 2 37 ? -7.008 -23.642 -69.843 1.00 133.37 472 LYS C CA 1
ATOM 6842 C C . LYS C 2 37 ? -6.573 -22.184 -69.683 1.00 128.34 472 LYS C C 1
ATOM 6843 O O . LYS C 2 37 ? -5.382 -21.875 -69.728 1.00 136.32 472 LYS C O 1
ATOM 6849 N N . ASP C 2 38 ? -7.553 -21.296 -69.527 1.00 129.23 473 ASP C N 1
ATOM 6850 C CA . ASP C 2 38 ? -7.331 -19.899 -69.144 1.00 135.96 473 ASP C CA 1
ATOM 6851 C C . ASP C 2 38 ? -6.430 -19.105 -70.102 1.00 145.33 473 ASP C C 1
ATOM 6852 O O . ASP C 2 38 ? -6.147 -17.931 -69.861 1.00 149.92 473 ASP C O 1
ATOM 6857 N N . ASP C 2 39 ? -5.991 -19.730 -71.191 1.00 138.14 474 ASP C N 1
ATOM 6858 C CA . ASP C 2 39 ? -5.019 -19.096 -72.081 1.00 155.88 474 ASP C CA 1
ATOM 6859 C C . ASP C 2 39 ? -5.695 -18.160 -73.082 1.00 159.50 474 ASP C C 1
ATOM 6860 O O . ASP C 2 39 ? -6.629 -18.540 -73.783 1.00 146.85 474 ASP C O 1
ATOM 6865 N N . LYS C 2 40 ? -5.192 -16.932 -73.146 1.00 162.74 475 LYS C N 1
ATOM 6866 C CA . LYS C 2 40 ? -5.910 -15.853 -73.805 1.00 156.27 475 LYS C CA 1
ATOM 6867 C C . LYS C 2 40 ? -5.803 -15.840 -75.324 1.00 159.44 475 LYS C C 1
ATOM 6868 O O . LYS C 2 40 ? -6.711 -15.363 -76.005 1.00 167.10 475 LYS C O 1
ATOM 6874 N N . HIS C 2 41 ? -4.712 -16.368 -75.867 1.00 148.73 476 HIS C N 1
ATOM 6875 C CA . HIS C 2 41 ? -4.458 -16.219 -77.299 1.00 153.02 476 HIS C CA 1
ATOM 6876 C C . HIS C 2 41 ? -4.718 -17.486 -78.112 1.00 170.16 476 HIS C C 1
ATOM 6877 O O . HIS C 2 41 ? -4.313 -17.580 -79.271 1.00 173.07 476 HIS C O 1
ATOM 6884 N N . ALA C 2 42 ? -5.406 -18.450 -77.508 1.00 144.00 477 ALA C N 1
ATOM 6885 C CA . ALA C 2 42 ? -5.739 -19.699 -78.190 1.00 153.25 477 ALA C CA 1
ATOM 6886 C C . ALA C 2 42 ? -6.700 -19.471 -79.350 1.00 150.77 477 ALA C C 1
ATOM 6887 O O . ALA C 2 42 ? -6.562 -20.077 -80.415 1.00 148.56 477 ALA C O 1
ATOM 6889 N N . VAL C 2 43 ? -7.680 -18.603 -79.136 1.00 137.27 478 VAL C N 1
ATOM 6890 C CA . VAL C 2 43 ? -8.705 -18.357 -80.141 1.00 139.15 478 VAL C CA 1
ATOM 6891 C C . VAL C 2 43 ? -8.154 -17.556 -81.322 1.00 147.06 478 VAL C C 1
ATOM 6892 O O . VAL C 2 43 ? -8.540 -17.787 -82.469 1.00 137.62 478 VAL C O 1
ATOM 6896 N N . GLU C 2 44 ? -7.241 -16.629 -81.039 1.00 142.28 479 GLU C N 1
ATOM 6897 C CA . GLU C 2 44 ? -6.636 -15.796 -82.071 1.00 146.22 479 GLU C CA 1
ATOM 6898 C C . GLU C 2 44 ? -5.662 -16.615 -82.900 1.00 132.34 479 GLU C C 1
ATOM 6899 O O . GLU C 2 44 ? -5.563 -16.447 -84.115 1.00 129.47 479 GLU C O 1
ATOM 6913 N N . PHE C 2 46 ? -5.884 -19.789 -83.406 1.00 116.96 481 PHE C N 1
ATOM 6914 C CA . PHE C 2 46 ? -6.697 -20.679 -84.226 1.00 125.27 481 PHE C CA 1
ATOM 6915 C C . PHE C 2 46 ? -7.206 -19.987 -85.488 1.00 119.58 481 PHE C C 1
ATOM 6916 O O . PHE C 2 46 ? -7.070 -20.515 -86.592 1.00 124.62 481 PHE C O 1
ATOM 6924 N N . VAL C 2 47 ? -7.804 -18.812 -85.315 1.00 117.53 482 VAL C N 1
ATOM 6925 C CA . VAL C 2 47 ? -8.323 -18.040 -86.437 1.00 112.85 482 VAL C CA 1
ATOM 6926 C C . VAL C 2 47 ? -7.225 -17.751 -87.449 1.00 122.96 482 VAL C C 1
ATOM 6927 O O . VAL C 2 47 ? -7.388 -17.983 -88.644 1.00 136.03 482 VAL C O 1
ATOM 6939 N N . ASP C 2 49 ? -4.447 -19.258 -87.948 1.00 120.06 484 ASP C N 1
ATOM 6940 C CA . ASP C 2 49 ? -4.007 -20.481 -88.610 1.00 130.17 484 ASP C CA 1
ATOM 6941 C C . ASP C 2 49 ? -4.984 -20.861 -89.717 1.00 124.46 484 ASP C C 1
ATOM 6942 O O . ASP C 2 49 ? -4.585 -21.160 -90.844 1.00 115.79 484 ASP C O 1
ATOM 6947 N N . SER C 2 50 ? -6.270 -20.834 -89.382 1.00 126.11 485 SER C N 1
ATOM 6948 C CA . SER C 2 50 ? -7.327 -21.218 -90.307 1.00 126.49 485 SER C CA 1
ATOM 6949 C C . SER C 2 50 ? -7.316 -20.351 -91.558 1.00 123.91 485 SER C C 1
ATOM 6950 O O . SER C 2 50 ? -7.547 -20.833 -92.666 1.00 119.11 485 SER C O 1
ATOM 6953 N N . LEU C 2 51 ? -7.040 -19.066 -91.371 1.00 118.17 486 LEU C N 1
ATOM 6954 C CA . LEU C 2 51 ? -6.987 -18.135 -92.486 1.00 112.68 486 LEU C CA 1
ATOM 6955 C C . LEU C 2 51 ? -5.749 -18.380 -93.340 1.00 129.00 486 LEU C C 1
ATOM 6956 O O . LEU C 2 51 ? -5.815 -18.322 -94.566 1.00 146.22 486 LEU C O 1
ATOM 6961 N N . SER C 2 52 ? -4.627 -18.664 -92.686 1.00 126.47 487 SER C N 1
ATOM 6962 C CA . SER C 2 52 ? -3.373 -18.906 -93.390 1.00 129.07 487 SER C CA 1
ATOM 6963 C C . SER C 2 52 ? -3.451 -20.188 -94.214 1.00 131.52 487 SER C C 1
ATOM 6964 O O . SER C 2 52 ? -2.929 -20.258 -95.324 1.00 138.92 487 SER C O 1
ATOM 6967 N N . SER C 2 53 ? -4.101 -21.203 -93.658 1.00 119.42 488 SER C N 1
ATOM 6968 C CA . SER C 2 53 ? -4.306 -22.454 -94.375 1.00 130.50 488 SER C CA 1
ATOM 6969 C C . SER C 2 53 ? -5.215 -22.231 -95.574 1.00 134.46 488 SER C C 1
ATOM 6970 O O . SER C 2 53 ? -4.934 -22.700 -96.678 1.00 149.74 488 SER C O 1
ATOM 6973 N N . GLN C 2 54 ? -6.310 -21.513 -95.343 1.00 128.00 489 GLN C N 1
ATOM 6974 C CA . GLN C 2 54 ? -7.254 -21.183 -96.401 1.00 126.94 489 GLN C CA 1
ATOM 6975 C C . GLN C 2 54 ? -6.574 -20.397 -97.519 1.00 126.04 489 GLN C C 1
ATOM 6976 O O . GLN C 2 54 ? -6.678 -20.765 -98.684 1.00 139.62 489 GLN C O 1
ATOM 6982 N N . VAL C 2 55 ? -5.860 -19.333 -97.167 1.00 112.81 490 VAL C N 1
ATOM 6983 C CA . VAL C 2 55 ? -5.242 -18.483 -98.179 1.00 119.81 490 VAL C CA 1
ATOM 6984 C C . VAL C 2 55 ? -4.189 -19.248 -98.990 1.00 132.69 490 VAL C C 1
ATOM 6985 O O . VAL C 2 55 ? -4.016 -18.988 -100.177 1.00 144.99 490 VAL C O 1
ATOM 6989 N N . ARG C 2 56 ? -3.512 -20.210 -98.365 1.00 119.15 491 ARG C N 1
ATOM 6990 C CA . ARG C 2 56 ? -2.509 -21.001 -99.069 1.00 122.33 491 ARG C CA 1
ATOM 6991 C C . ARG C 2 56 ? -3.151 -21.878 -100.130 1.00 117.10 491 ARG C C 1
ATOM 6992 O O . ARG C 2 56 ? -2.702 -21.903 -101.271 1.00 138.26 491 ARG C O 1
ATOM 7000 N N . GLY C 2 57 ? -4.203 -22.593 -99.747 1.00 111.37 492 GLY C N 1
ATOM 7001 C CA . GLY C 2 57 ? -4.930 -23.430 -100.682 1.00 110.31 492 GLY C CA 1
ATOM 7002 C C . GLY C 2 57 ? -5.506 -22.628 -101.832 1.00 113.00 492 GLY C C 1
ATOM 7003 O O . GLY C 2 57 ? -5.480 -23.069 -102.979 1.00 119.23 492 GLY C O 1
ATOM 7004 N N . LEU C 2 58 ? -6.017 -21.441 -101.526 1.00 102.51 493 LEU C N 1
ATOM 7005 C CA . LEU C 2 58 ? -6.623 -20.591 -102.542 1.00 104.29 493 LEU C CA 1
ATOM 7006 C C . LEU C 2 58 ? -5.578 -20.084 -103.537 1.00 118.83 493 LEU C C 1
ATOM 7007 O O . LEU C 2 58 ? -5.850 -19.977 -104.733 1.00 121.81 493 LEU C O 1
ATOM 7012 N N . LEU C 2 59 ? -4.379 -19.787 -103.045 1.00 114.22 494 LEU C N 1
ATOM 7013 C CA . LEU C 2 59 ? -3.283 -19.366 -103.913 1.00 120.04 494 LEU C CA 1
ATOM 7014 C C . LEU C 2 59 ? -2.875 -20.484 -104.871 1.00 128.44 494 LEU C C 1
ATOM 7015 O O . LEU C 2 59 ? -2.490 -20.224 -106.010 1.00 131.13 494 LEU C O 1
ATOM 7020 N N . GLN C 2 60 ? -2.970 -21.725 -104.402 1.00 119.62 495 GLN C N 1
ATOM 7021 C CA . GLN C 2 60 ? -2.632 -22.889 -105.213 1.00 116.43 495 GLN C CA 1
ATOM 7022 C C . GLN C 2 60 ? -3.619 -23.095 -106.357 1.00 117.80 495 GLN C C 1
ATOM 7023 O O . GLN C 2 60 ? -3.272 -23.670 -107.390 1.00 126.19 495 GLN C O 1
ATOM 7029 N N . LEU C 2 61 ? -4.850 -22.630 -106.164 1.00 156.16 496 LEU C N 1
ATOM 7030 C CA . LEU C 2 61 ? -5.934 -22.895 -107.107 1.00 157.07 496 LEU C CA 1
ATOM 7031 C C . LEU C 2 61 ? -5.695 -22.279 -108.480 1.00 158.55 496 LEU C C 1
ATOM 7032 O O . LEU C 2 61 ? -5.053 -21.235 -108.608 1.00 158.42 496 LEU C O 1
ATOM 7037 N N . ASP C 2 62 ? -6.231 -22.935 -109.504 1.00 159.98 497 ASP C N 1
ATOM 7038 C CA . ASP C 2 62 ? -6.077 -22.480 -110.880 1.00 161.55 497 ASP C CA 1
ATOM 7039 C C . ASP C 2 62 ? -7.023 -21.322 -111.197 1.00 161.05 497 ASP C C 1
ATOM 7040 O O . ASP C 2 62 ? -8.059 -21.154 -110.551 1.00 159.79 497 ASP C O 1
ATOM 7045 N N . ASP C 2 63 ? -6.659 -20.541 -112.211 1.00 163.92 498 ASP C N 1
ATOM 7046 C CA . ASP C 2 63 ? -7.341 -19.289 -112.530 1.00 163.64 498 ASP C CA 1
ATOM 7047 C C . ASP C 2 63 ? -8.798 -19.467 -112.952 1.00 165.48 498 ASP C C 1
ATOM 7048 O O . ASP C 2 63 ? -9.667 -18.700 -112.534 1.00 160.65 498 ASP C O 1
ATOM 7053 N N . ASP C 2 64 ? -9.061 -20.464 -113.790 1.00 165.79 499 ASP C N 1
ATOM 7054 C CA . ASP C 2 64 ? -10.423 -20.728 -114.239 1.00 171.59 499 ASP C CA 1
ATOM 7055 C C . ASP C 2 64 ? -11.320 -21.015 -113.040 1.00 161.87 499 ASP C C 1
ATOM 7056 O O . ASP C 2 64 ? -12.436 -20.501 -112.944 1.00 162.13 499 ASP C O 1
ATOM 7061 N N . LYS C 2 65 ? -10.805 -21.827 -112.122 1.00 164.31 500 LYS C N 1
ATOM 7062 C CA . LYS C 2 65 ? -11.528 -22.210 -110.913 1.00 159.62 500 LYS C CA 1
ATOM 7063 C C . LYS C 2 65 ? -11.803 -21.006 -110.013 1.00 157.79 500 LYS C C 1
ATOM 7064 O O . LYS C 2 65 ? -12.906 -20.846 -109.487 1.00 156.69 500 LYS C O 1
ATOM 7070 N N . ILE C 2 66 ? -10.791 -20.160 -109.850 1.00 157.92 501 ILE C N 1
ATOM 7071 C CA . ILE C 2 66 ? -10.880 -19.002 -108.967 1.00 155.83 501 ILE C CA 1
ATOM 7072 C C . ILE C 2 66 ? -11.967 -18.013 -109.393 1.00 176.21 501 ILE C C 1
ATOM 7073 O O . ILE C 2 66 ? -12.821 -17.632 -108.591 1.00 174.30 501 ILE C O 1
ATOM 7078 N N . ASN C 2 67 ? -11.930 -17.611 -110.660 1.00 180.96 502 ASN C N 1
ATOM 7079 C CA . ASN C 2 67 ? -12.864 -16.628 -111.202 1.00 184.60 502 ASN C CA 1
ATOM 7080 C C . ASN C 2 67 ? -14.332 -17.001 -111.004 1.00 178.94 502 ASN C C 1
ATOM 7081 O O . ASN C 2 67 ? -15.129 -16.188 -110.533 1.00 173.74 502 ASN C O 1
ATOM 7086 N N . GLU C 2 68 ? -14.679 -18.232 -111.365 1.00 177.56 503 GLU C N 1
ATOM 7087 C CA . GLU C 2 68 ? -16.060 -18.696 -111.311 1.00 164.92 503 GLU C CA 1
ATOM 7088 C C . GLU C 2 68 ? -16.659 -18.624 -109.913 1.00 173.19 503 GLU C C 1
ATOM 7089 O O . GLU C 2 68 ? -17.779 -18.147 -109.737 1.00 175.43 503 GLU C O 1
ATOM 7095 N N . GLY C 2 69 ? -15.914 -19.103 -108.923 1.00 168.84 504 GLY C N 1
ATOM 7096 C CA . GLY C 2 69 ? -16.376 -19.088 -107.547 1.00 158.79 504 GLY C CA 1
ATOM 7097 C C . GLY C 2 69 ? -15.241 -19.278 -106.563 1.00 155.64 504 GLY C C 1
ATOM 7098 O O . GLY C 2 69 ? -14.326 -20.065 -106.801 1.00 157.09 504 GLY C O 1
ATOM 7099 N N . LEU C 2 70 ? -15.298 -18.550 -105.453 1.00 136.11 505 LEU C N 1
ATOM 7100 C CA . LEU C 2 70 ? -14.276 -18.660 -104.422 1.00 127.49 505 LEU C CA 1
ATOM 7101 C C . LEU C 2 70 ? -14.878 -19.190 -103.128 1.00 142.75 505 LEU C C 1
ATOM 7102 O O . LEU C 2 70 ? -14.237 -19.945 -102.396 1.00 146.93 505 LEU C O 1
ATOM 7107 N N . ASP C 2 71 ? -16.120 -18.795 -102.862 1.00 134.17 506 ASP C N 1
ATOM 7108 C CA . ASP C 2 71 ? -16.816 -19.183 -101.642 1.00 141.07 506 ASP C CA 1
ATOM 7109 C C . ASP C 2 71 ? -16.966 -20.694 -101.545 1.00 131.42 506 ASP C C 1
ATOM 7110 O O . ASP C 2 71 ? -16.920 -21.264 -100.457 1.00 136.52 506 ASP C O 1
ATOM 7115 N N . SER C 2 72 ? -17.146 -21.336 -102.695 1.00 120.31 507 SER C N 1
ATOM 7116 C CA . SER C 2 72 ? -17.327 -22.781 -102.748 1.00 125.33 507 SER C CA 1
ATOM 7117 C C . SER C 2 72 ? -16.065 -23.527 -102.322 1.00 131.36 507 SER C C 1
ATOM 7118 O O . SER C 2 72 ? -16.139 -24.624 -101.767 1.00 136.18 507 SER C O 1
ATOM 7121 N N . HIS C 2 73 ? -14.908 -22.923 -102.573 1.00 128.81 508 HIS C N 1
ATOM 7122 C CA . HIS C 2 73 ? -13.639 -23.551 -102.231 1.00 127.75 508 HIS C CA 1
ATOM 7123 C C . HIS C 2 73 ? -13.312 -23.388 -100.748 1.00 137.45 508 HIS C C 1
ATOM 7124 O O . HIS C 2 73 ? -12.801 -24.316 -100.122 1.00 142.38 508 HIS C O 1
ATOM 7131 N N . ILE C 2 74 ? -13.613 -22.220 -100.183 1.00 133.27 509 ILE C N 1
ATOM 7132 C CA . ILE C 2 74 ? -13.434 -22.024 -98.746 1.00 133.67 509 ILE C CA 1
ATOM 7133 C C . ILE C 2 74 ? -14.441 -22.897 -98.008 1.00 126.04 509 ILE C C 1
ATOM 7134 O O . ILE C 2 74 ? -14.189 -23.348 -96.892 1.00 133.67 509 ILE C O 1
ATOM 7139 N N . GLU C 2 75 ? -15.576 -23.146 -98.652 1.00 119.01 510 GLU C N 1
ATOM 7140 C CA . GLU C 2 75 ? -16.601 -23.999 -98.085 1.00 121.27 510 GLU C CA 1
ATOM 7141 C C . GLU C 2 75 ? -16.091 -25.428 -98.025 1.00 124.58 510 GLU C C 1
ATOM 7142 O O . GLU C 2 75 ? -16.365 -26.158 -97.075 1.00 126.83 510 GLU C O 1
ATOM 7148 N N . ASP C 2 76 ? -15.339 -25.820 -99.048 1.00 123.63 511 ASP C N 1
ATOM 7149 C CA . ASP C 2 76 ? -14.779 -27.162 -99.098 1.00 133.54 511 ASP C CA 1
ATOM 7150 C C . ASP C 2 76 ? -13.706 -27.332 -98.038 1.00 136.28 511 ASP C C 1
ATOM 7151 O O . ASP C 2 76 ? -13.710 -28.316 -97.299 1.00 147.18 511 ASP C O 1
ATOM 7156 N N . PHE C 2 77 ? -12.800 -26.364 -97.951 1.00 133.83 512 PHE C N 1
ATOM 7157 C CA . PHE C 2 77 ? -11.667 -26.476 -97.042 1.00 132.17 512 PHE C CA 1
ATOM 7158 C C . PHE C 2 77 ? -12.106 -26.494 -95.580 1.00 129.68 512 PHE C C 1
ATOM 7159 O O . PHE C 2 77 ? -11.506 -27.196 -94.767 1.00 132.45 512 PHE C O 1
ATOM 7167 N N . ARG C 2 78 ? -13.154 -25.744 -95.246 1.00 123.76 513 ARG C N 1
ATOM 7168 C CA . ARG C 2 78 ? -13.650 -25.732 -93.872 1.00 126.82 513 ARG C CA 1
ATOM 7169 C C . ARG C 2 78 ? -14.219 -27.102 -93.499 1.00 127.42 513 ARG C C 1
ATOM 7170 O O . ARG C 2 78 ? -14.056 -27.549 -92.367 1.00 128.84 513 ARG C O 1
ATOM 7178 N N . LYS C 2 79 ? -14.862 -27.772 -94.455 1.00 130.04 514 LYS C N 1
ATOM 7179 C CA . LYS C 2 79 ? -15.449 -29.086 -94.207 1.00 131.44 514 LYS C CA 1
ATOM 7180 C C . LYS C 2 79 ? -14.353 -30.131 -94.078 1.00 132.92 514 LYS C C 1
ATOM 7181 O O . LYS C 2 79 ? -14.507 -31.124 -93.367 1.00 135.15 514 LYS C O 1
ATOM 7187 N N . VAL C 2 80 ? -13.248 -29.903 -94.780 1.00 131.69 515 VAL C N 1
ATOM 7188 C CA . VAL C 2 80 ? -12.080 -30.765 -94.664 1.00 139.20 515 VAL C CA 1
ATOM 7189 C C . VAL C 2 80 ? -11.461 -30.593 -93.280 1.00 142.24 515 VAL C C 1
ATOM 7190 O O . VAL C 2 80 ? -11.079 -31.568 -92.633 1.00 150.70 515 VAL C O 1
ATOM 7202 N N . GLU C 2 82 ? -12.963 -29.641 -90.513 1.00 132.78 517 GLU C N 1
ATOM 7203 C CA . GLU C 2 82 ? -13.848 -30.310 -89.569 1.00 134.85 517 GLU C CA 1
ATOM 7204 C C . GLU C 2 82 ? -13.565 -31.804 -89.553 1.00 137.55 517 GLU C C 1
ATOM 7205 O O . GLU C 2 82 ? -13.508 -32.429 -88.495 1.00 139.18 517 GLU C O 1
ATOM 7211 N N . LYS C 2 83 ? -13.383 -32.366 -90.744 1.00 138.04 518 LYS C N 1
ATOM 7212 C CA . LYS C 2 83 ? -13.078 -33.781 -90.897 1.00 140.55 518 LYS C CA 1
ATOM 7213 C C . LYS C 2 83 ? -11.730 -34.120 -90.269 1.00 143.22 518 LYS C C 1
ATOM 7214 O O . LYS C 2 83 ? -11.590 -35.143 -89.600 1.00 148.09 518 LYS C O 1
ATOM 7220 N N . ASN C 2 84 ? -10.745 -33.252 -90.489 1.00 142.89 519 ASN C N 1
ATOM 7221 C CA . ASN C 2 84 ? -9.420 -33.421 -89.899 1.00 145.89 519 ASN C CA 1
ATOM 7222 C C . ASN C 2 84 ? -9.484 -33.382 -88.379 1.00 146.73 519 ASN C C 1
ATOM 7223 O O . ASN C 2 84 ? -8.762 -34.108 -87.696 1.00 153.96 519 ASN C O 1
ATOM 7228 N N . PHE C 2 85 ? -10.360 -32.529 -87.860 1.00 146.53 520 PHE C N 1
ATOM 7229 C CA . PHE C 2 85 ? -10.555 -32.405 -86.424 1.00 143.67 520 PHE C CA 1
ATOM 7230 C C . PHE C 2 85 ? -11.148 -33.690 -85.852 1.00 144.61 520 PHE C C 1
ATOM 7231 O O . PHE C 2 85 ? -10.759 -34.137 -84.772 1.00 142.98 520 PHE C O 1
ATOM 7239 N N . LEU C 2 86 ? -12.089 -34.280 -86.585 1.00 147.04 521 LEU C N 1
ATOM 7240 C CA . LEU C 2 86 ? -12.722 -35.526 -86.163 1.00 150.78 521 LEU C CA 1
ATOM 7241 C C . LEU C 2 86 ? -11.719 -36.673 -86.133 1.00 170.79 521 LEU C C 1
ATOM 7242 O O . LEU C 2 86 ? -11.791 -37.548 -85.271 1.00 156.42 521 LEU C O 1
ATOM 7247 N N . SER C 2 87 ? -10.788 -36.664 -87.081 1.00 173.17 522 SER C N 1
ATOM 7248 C CA . SER C 2 87 ? -9.757 -37.691 -87.149 1.00 173.10 522 SER C CA 1
ATOM 7249 C C . SER C 2 87 ? -8.827 -37.610 -85.943 1.00 170.90 522 SER C C 1
ATOM 7250 O O . SER C 2 87 ? -9.043 -38.282 -84.934 1.00 166.34 522 SER C O 1
ATOM 7253 N N . ILE D 2 4 ? -20.268 -1.461 -8.749 1.00 160.63 439 ILE D N 1
ATOM 7254 C CA . ILE D 2 4 ? -18.963 -0.944 -9.144 1.00 156.88 439 ILE D CA 1
ATOM 7255 C C . ILE D 2 4 ? -19.134 0.183 -10.143 1.00 147.32 439 ILE D C 1
ATOM 7256 O O . ILE D 2 4 ? -19.743 -0.002 -11.197 1.00 167.14 439 ILE D O 1
ATOM 7261 N N . SER D 2 5 ? -18.597 1.352 -9.812 1.00 126.38 440 SER D N 1
ATOM 7262 C CA . SER D 2 5 ? -18.854 2.538 -10.616 1.00 123.74 440 SER D CA 1
ATOM 7263 C C . SER D 2 5 ? -17.605 3.273 -11.068 1.00 123.52 440 SER D C 1
ATOM 7264 O O . SER D 2 5 ? -16.496 2.990 -10.618 1.00 131.65 440 SER D O 1
ATOM 7267 N N . VAL D 2 6 ? -17.817 4.238 -11.955 1.00 126.31 441 VAL D N 1
ATOM 7268 C CA . VAL D 2 6 ? -16.745 4.951 -12.628 1.00 110.20 441 VAL D CA 1
ATOM 7269 C C . VAL D 2 6 ? -16.477 6.294 -11.952 1.00 119.70 441 VAL D C 1
ATOM 7270 O O . VAL D 2 6 ? -15.335 6.744 -11.877 1.00 121.16 441 VAL D O 1
ATOM 7274 N N . ASP D 2 7 ? -17.530 6.927 -11.444 1.00 124.21 442 ASP D N 1
ATOM 7275 C CA . ASP D 2 7 ? -17.363 8.167 -10.693 1.00 131.59 442 ASP D CA 1
ATOM 7276 C C . ASP D 2 7 ? -17.191 7.868 -9.203 1.00 120.92 442 ASP D C 1
ATOM 7277 O O . ASP D 2 7 ? -16.764 8.728 -8.431 1.00 115.15 442 ASP D O 1
ATOM 7282 N N . ALA D 2 8 ? -17.526 6.642 -8.810 1.00 107.56 443 ALA D N 1
ATOM 7283 C CA . ALA D 2 8 ? -17.212 6.170 -7.469 1.00 105.61 443 ALA D CA 1
ATOM 7284 C C . ALA D 2 8 ? -15.704 6.185 -7.288 1.00 116.69 443 ALA D C 1
ATOM 7285 O O . ALA D 2 8 ? -15.200 6.446 -6.197 1.00 135.80 443 ALA D O 1
ATOM 7287 N N . LEU D 2 9 ? -14.992 5.906 -8.375 1.00 107.39 444 LEU D N 1
ATOM 7288 C CA . LEU D 2 9 ? -13.537 5.936 -8.379 1.00 106.97 444 LEU D CA 1
ATOM 7289 C C . LEU D 2 9 ? -13.041 7.371 -8.467 1.00 115.95 444 LEU D C 1
ATOM 7290 O O . LEU D 2 9 ? -11.960 7.701 -7.973 1.00 98.82 444 LEU D O 1
ATOM 7295 N N . VAL D 2 10 ? -13.839 8.221 -9.106 1.00 122.63 445 VAL D N 1
ATOM 7296 C CA . VAL D 2 10 ? -13.553 9.649 -9.156 1.00 122.87 445 VAL D CA 1
ATOM 7297 C C . VAL D 2 10 ? -13.590 10.229 -7.748 1.00 118.09 445 VAL D C 1
ATOM 7298 O O . VAL D 2 10 ? -12.676 10.942 -7.335 1.00 108.07 445 VAL D O 1
ATOM 7302 N N . GLN D 2 11 ? -14.651 9.905 -7.015 1.00 117.95 446 GLN D N 1
ATOM 7303 C CA . GLN D 2 11 ? -14.806 10.357 -5.639 1.00 108.37 446 GLN D CA 1
ATOM 7304 C C . GLN D 2 11 ? -13.744 9.755 -4.726 1.00 107.55 446 GLN D C 1
ATOM 7305 O O . GLN D 2 11 ? -13.229 10.432 -3.838 1.00 122.39 446 GLN D O 1
ATOM 7311 N N . GLU D 2 12 ? -13.420 8.485 -4.949 1.00 98.99 447 GLU D N 1
ATOM 7312 C CA . GLU D 2 12 ? -12.404 7.799 -4.157 1.00 112.19 447 GLU D CA 1
ATOM 7313 C C . GLU D 2 12 ? -11.055 8.493 -4.286 1.00 117.60 447 GLU D C 1
ATOM 7314 O O . GLU D 2 12 ? -10.272 8.541 -3.338 1.00 128.73 447 GLU D O 1
ATOM 7320 N N . PHE D 2 13 ? -10.801 9.037 -5.472 1.00 115.87 448 PHE D N 1
ATOM 7321 C CA . PHE D 2 13 ? -9.572 9.767 -5.760 1.00 121.73 448 PHE D CA 1
ATOM 7322 C C . PHE D 2 13 ? -9.434 10.996 -4.859 1.00 129.71 448 PHE D C 1
ATOM 7323 O O . PHE D 2 13 ? -8.336 11.343 -4.427 1.00 140.92 448 PHE D O 1
ATOM 7331 N N . PHE D 2 14 ? -10.560 11.641 -4.573 1.00 138.16 449 PHE D N 1
ATOM 7332 C CA . PHE D 2 14 ? -10.570 12.878 -3.802 1.00 128.55 449 PHE D CA 1
ATOM 7333 C C . PHE D 2 14 ? -10.714 12.635 -2.302 1.00 145.34 449 PHE D C 1
ATOM 7334 O O . PHE D 2 14 ? -10.951 13.568 -1.533 1.00 148.77 449 PHE D O 1
ATOM 7342 N N . ALA D 2 15 ? -10.582 11.380 -1.890 1.00 139.99 450 ALA D N 1
ATOM 7343 C CA . ALA D 2 15 ? -10.572 11.050 -0.472 1.00 132.46 450 ALA D CA 1
ATOM 7344 C C . ALA D 2 15 ? -9.272 11.534 0.157 1.00 175.07 450 ALA D C 1
ATOM 7345 O O . ALA D 2 15 ? -9.283 12.250 1.159 1.00 163.63 450 ALA D O 1
ATOM 7347 N N . GLN D 2 16 ? -8.155 11.145 -0.453 1.00 177.28 451 GLN D N 1
ATOM 7348 C CA . GLN D 2 16 ? -6.826 11.519 0.024 1.00 184.46 451 GLN D CA 1
ATOM 7349 C C . GLN D 2 16 ? -6.642 13.030 0.087 1.00 184.71 451 GLN D C 1
ATOM 7350 O O . GLN D 2 16 ? -6.437 13.598 1.160 1.00 185.46 451 GLN D O 1
ATOM 7356 N N . GLN D 2 17 ? -6.711 13.675 -1.071 1.00 188.71 452 GLN D N 1
ATOM 7357 C CA . GLN D 2 17 ? -6.528 15.117 -1.151 1.00 181.63 452 GLN D CA 1
ATOM 7358 C C . GLN D 2 17 ? -7.785 15.801 -1.667 1.00 175.26 452 GLN D C 1
ATOM 7359 O O . GLN D 2 17 ? -8.198 15.585 -2.805 1.00 173.21 452 GLN D O 1
ATOM 7365 N N . SER D 2 18 ? -8.395 16.622 -0.822 1.00 181.31 453 SER D N 1
ATOM 7366 C CA . SER D 2 18 ? -9.536 17.421 -1.239 1.00 175.41 453 SER D CA 1
ATOM 7367 C C . SER D 2 18 ? -9.126 18.392 -2.340 1.00 172.81 453 SER D C 1
ATOM 7368 O O . SER D 2 18 ? -8.101 19.060 -2.225 1.00 173.96 453 SER D O 1
ATOM 7371 N N . LEU D 2 19 ? -9.905 18.454 -3.414 1.00 166.98 454 LEU D N 1
ATOM 7372 C CA . LEU D 2 19 ? -9.760 19.556 -4.351 1.00 170.20 454 LEU D CA 1
ATOM 7373 C C . LEU D 2 19 ? -10.283 20.772 -3.595 1.00 179.61 454 LEU D C 1
ATOM 7374 O O . LEU D 2 19 ? -11.467 20.857 -3.268 1.00 180.06 454 LEU D O 1
ATOM 7379 N N . LYS D 2 20 ? -9.379 21.694 -3.290 1.00 184.58 455 LYS D N 1
ATOM 7380 C CA . LYS D 2 20 ? -9.547 22.581 -2.139 1.00 187.27 455 LYS D CA 1
ATOM 7381 C C . LYS D 2 20 ? -10.547 23.724 -2.234 1.00 189.62 455 LYS D C 1
ATOM 7382 O O . LYS D 2 20 ? -10.926 24.284 -1.205 1.00 194.55 455 LYS D O 1
ATOM 7388 N N . ILE D 2 21 ? -10.953 24.110 -3.439 1.00 188.93 456 ILE D N 1
ATOM 7389 C CA . ILE D 2 21 ? -11.835 25.280 -3.581 1.00 191.14 456 ILE D CA 1
ATOM 7390 C C . ILE D 2 21 ? -12.939 25.011 -4.603 1.00 189.85 456 ILE D C 1
ATOM 7391 O O . ILE D 2 21 ? -13.403 25.894 -5.325 1.00 193.61 456 ILE D O 1
ATOM 7396 N N . LEU D 2 22 ? -13.345 23.753 -4.652 1.00 188.63 457 LEU D N 1
ATOM 7397 C CA . LEU D 2 22 ? -14.614 23.363 -5.234 1.00 182.62 457 LEU D CA 1
ATOM 7398 C C . LEU D 2 22 ? -15.056 22.201 -4.376 1.00 178.68 457 LEU D C 1
ATOM 7399 O O . LEU D 2 22 ? -14.222 21.445 -3.876 1.00 176.23 457 LEU D O 1
ATOM 7404 N N . PRO D 2 23 ? -16.361 22.075 -4.151 1.00 182.12 458 PRO D N 1
ATOM 7405 C CA . PRO D 2 23 ? -16.811 20.879 -3.443 1.00 181.55 458 PRO D CA 1
ATOM 7406 C C . PRO D 2 23 ? -16.701 19.646 -4.344 1.00 180.66 458 PRO D C 1
ATOM 7407 O O . PRO D 2 23 ? -17.166 19.665 -5.486 1.00 174.76 458 PRO D O 1
ATOM 7411 N N . GLN D 2 24 ? -16.068 18.593 -3.836 1.00 177.67 459 GLN D N 1
ATOM 7412 C CA . GLN D 2 24 ? -15.785 17.402 -4.633 1.00 164.57 459 GLN D CA 1
ATOM 7413 C C . GLN D 2 24 ? -17.055 16.653 -5.040 1.00 166.90 459 GLN D C 1
ATOM 7414 O O . GLN D 2 24 ? -17.183 16.221 -6.184 1.00 163.01 459 GLN D O 1
ATOM 7420 N N . ALA D 2 25 ? -17.990 16.505 -4.106 1.00 173.10 460 ALA D N 1
ATOM 7421 C CA . ALA D 2 25 ? -19.213 15.749 -4.359 1.00 170.72 460 ALA D CA 1
ATOM 7422 C C . ALA D 2 25 ? -20.098 16.400 -5.433 1.00 155.55 460 ALA D C 1
ATOM 7423 O O . ALA D 2 25 ? -20.572 15.704 -6.333 1.00 153.70 460 ALA D O 1
ATOM 7425 N N . PRO D 2 26 ? -20.331 17.726 -5.352 1.00 166.26 461 PRO D N 1
ATOM 7426 C CA . PRO D 2 26 ? -21.106 18.349 -6.430 1.00 155.27 461 PRO D CA 1
ATOM 7427 C C . PRO D 2 26 ? -20.435 18.224 -7.789 1.00 161.19 461 PRO D C 1
ATOM 7428 O O . PRO D 2 26 ? -21.125 18.074 -8.796 1.00 146.89 461 PRO D O 1
ATOM 7432 N N . PHE D 2 27 ? -19.107 18.291 -7.806 1.00 173.55 462 PHE D N 1
ATOM 7433 C CA . PHE D 2 27 ? -18.332 18.130 -9.032 1.00 166.01 462 PHE D CA 1
ATOM 7434 C C . PHE D 2 27 ? -18.611 16.785 -9.694 1.00 177.12 462 PHE D C 1
ATOM 7435 O O . PHE D 2 27 ? -18.800 16.708 -10.908 1.00 165.64 462 PHE D O 1
ATOM 7443 N N . GLY D 2 28 ? -18.615 15.728 -8.888 1.00 170.37 463 GLY D N 1
ATOM 7444 C CA . GLY D 2 28 ? -18.803 14.378 -9.388 1.00 174.00 463 GLY D CA 1
ATOM 7445 C C . GLY D 2 28 ? -20.127 14.184 -10.097 1.00 174.98 463 GLY D C 1
ATOM 7446 O O . GLY D 2 28 ? -20.185 13.580 -11.165 1.00 170.79 463 GLY D O 1
ATOM 7447 N N . ASP D 2 29 ? -21.199 14.688 -9.499 1.00 168.37 464 ASP D N 1
ATOM 7448 C CA . ASP D 2 29 ? -22.494 14.643 -10.156 1.00 171.34 464 ASP D CA 1
ATOM 7449 C C . ASP D 2 29 ? -22.462 15.560 -11.367 1.00 172.34 464 ASP D C 1
ATOM 7450 O O . ASP D 2 29 ? -23.013 15.231 -12.415 1.00 187.63 464 ASP D O 1
ATOM 7455 N N . ALA D 2 30 ? -21.791 16.699 -11.219 1.00 182.21 465 ALA D N 1
ATOM 7456 C CA . ALA D 2 30 ? -21.669 17.657 -12.310 1.00 178.35 465 ALA D CA 1
ATOM 7457 C C . ALA D 2 30 ? -21.034 17.021 -13.541 1.00 175.39 465 ALA D C 1
ATOM 7458 O O . ALA D 2 30 ? -21.534 17.195 -14.646 1.00 176.73 465 ALA D O 1
ATOM 7460 N N . VAL D 2 31 ? -19.948 16.274 -13.358 1.00 174.43 466 VAL D N 1
ATOM 7461 C CA . VAL D 2 31 ? -19.288 15.649 -14.501 1.00 176.06 466 VAL D CA 1
ATOM 7462 C C . VAL D 2 31 ? -20.172 14.552 -15.091 1.00 193.05 466 VAL D C 1
ATOM 7463 O O . VAL D 2 31 ? -20.194 14.353 -16.305 1.00 181.62 466 VAL D O 1
ATOM 7467 N N . ASN D 2 32 ? -20.918 13.856 -14.240 1.00 186.91 467 ASN D N 1
ATOM 7468 C CA . ASN D 2 32 ? -21.814 12.820 -14.725 1.00 186.10 467 ASN D CA 1
ATOM 7469 C C . ASN D 2 32 ? -23.003 13.459 -15.423 1.00 189.84 467 ASN D C 1
ATOM 7470 O O . ASN D 2 32 ? -23.473 12.963 -16.446 1.00 185.61 467 ASN D O 1
ATOM 7475 N N . GLN D 2 33 ? -23.484 14.565 -14.864 1.00 182.67 468 GLN D N 1
ATOM 7476 C CA . GLN D 2 33 ? -24.515 15.355 -15.519 1.00 189.69 468 GLN D CA 1
ATOM 7477 C C . GLN D 2 33 ? -23.945 15.931 -16.808 1.00 193.59 468 GLN D C 1
ATOM 7478 O O . GLN D 2 33 ? -24.573 15.868 -17.853 1.00 204.16 468 GLN D O 1
ATOM 7484 N N . PHE D 2 34 ? -22.729 16.458 -16.736 1.00 198.73 469 PHE D N 1
ATOM 7485 C CA . PHE D 2 34 ? -22.080 17.039 -17.907 1.00 187.95 469 PHE D CA 1
ATOM 7486 C C . PHE D 2 34 ? -21.897 16.054 -19.056 1.00 180.91 469 PHE D C 1
ATOM 7487 O O . PHE D 2 34 ? -21.930 16.442 -20.220 1.00 168.97 469 PHE D O 1
ATOM 7495 N N . VAL D 2 35 ? -21.683 14.784 -18.728 1.00 193.73 470 VAL D N 1
ATOM 7496 C CA . VAL D 2 35 ? -21.424 13.776 -19.749 1.00 175.64 470 VAL D CA 1
ATOM 7497 C C . VAL D 2 35 ? -22.710 13.056 -20.167 1.00 169.82 470 VAL D C 1
ATOM 7498 O O . VAL D 2 35 ? -22.796 12.509 -21.267 1.00 165.15 470 VAL D O 1
ATOM 7502 N N . SER D 2 36 ? -23.716 13.067 -19.297 1.00 163.72 471 SER D N 1
ATOM 7503 C CA . SER D 2 36 ? -24.982 12.406 -19.605 1.00 180.11 471 SER D CA 1
ATOM 7504 C C . SER D 2 36 ? -26.103 13.409 -19.907 1.00 205.41 471 SER D C 1
ATOM 7505 O O . SER D 2 36 ? -26.852 13.234 -20.865 1.00 200.39 471 SER D O 1
ATOM 7508 N N . LYS D 2 37 ? -26.220 14.456 -19.092 1.00 187.08 472 LYS D N 1
ATOM 7509 C CA . LYS D 2 37 ? -27.177 15.539 -19.350 1.00 185.34 472 LYS D CA 1
ATOM 7510 C C . LYS D 2 37 ? -26.605 16.461 -20.435 1.00 179.99 472 LYS D C 1
ATOM 7511 O O . LYS D 2 37 ? -27.306 17.300 -20.998 1.00 192.42 472 LYS D O 1
ATOM 7517 N N . ASP D 2 38 ? -25.319 16.280 -20.717 1.00 182.53 473 ASP D N 1
ATOM 7518 C CA . ASP D 2 38 ? -24.607 16.982 -21.783 1.00 170.33 473 ASP D CA 1
ATOM 7519 C C . ASP D 2 38 ? -24.858 18.481 -21.921 1.00 184.47 473 ASP D C 1
ATOM 7520 O O . ASP D 2 38 ? -24.796 19.004 -23.029 1.00 181.65 473 ASP D O 1
ATOM 7525 N N . ASP D 2 39 ? -25.148 19.174 -20.827 1.00 181.94 474 ASP D N 1
ATOM 7526 C CA . ASP D 2 39 ? -25.115 20.628 -20.887 1.00 189.12 474 ASP D CA 1
ATOM 7527 C C . ASP D 2 39 ? -23.651 21.025 -20.869 1.00 180.62 474 ASP D C 1
ATOM 7528 O O . ASP D 2 39 ? -22.897 20.560 -20.023 1.00 181.27 474 ASP D O 1
ATOM 7533 N N . LYS D 2 40 ? -23.243 21.876 -21.804 1.00 184.51 475 LYS D N 1
ATOM 7534 C CA . LYS D 2 40 ? -21.822 22.150 -22.004 1.00 175.14 475 LYS D CA 1
ATOM 7535 C C . LYS D 2 40 ? -21.237 23.203 -21.061 1.00 183.86 475 LYS D C 1
ATOM 7536 O O . LYS D 2 40 ? -20.073 23.115 -20.672 1.00 176.68 475 LYS D O 1
ATOM 7542 N N . HIS D 2 41 ? -22.037 24.198 -20.701 1.00 185.24 476 HIS D N 1
ATOM 7543 C CA . HIS D 2 41 ? -21.530 25.304 -19.899 1.00 199.84 476 HIS D CA 1
ATOM 7544 C C . HIS D 2 41 ? -21.554 25.000 -18.401 1.00 212.47 476 HIS D C 1
ATOM 7545 O O . HIS D 2 41 ? -20.651 25.411 -17.669 1.00 214.55 476 HIS D O 1
ATOM 7552 N N . ALA D 2 42 ? -22.573 24.260 -17.971 1.00 209.64 477 ALA D N 1
ATOM 7553 C CA . ALA D 2 42 ? -22.941 24.102 -16.558 1.00 209.80 477 ALA D CA 1
ATOM 7554 C C . ALA D 2 42 ? -21.778 23.902 -15.587 1.00 202.49 477 ALA D C 1
ATOM 7555 O O . ALA D 2 42 ? -21.690 24.606 -14.584 1.00 206.65 477 ALA D O 1
ATOM 7557 N N . VAL D 2 43 ? -20.903 22.944 -15.877 1.00 206.93 478 VAL D N 1
ATOM 7558 C CA . VAL D 2 43 ? -19.786 22.631 -14.986 1.00 201.83 478 VAL D CA 1
ATOM 7559 C C . VAL D 2 43 ? -18.893 23.848 -14.761 1.00 196.31 478 VAL D C 1
ATOM 7560 O O . VAL D 2 43 ? -18.529 24.161 -13.627 1.00 204.98 478 VAL D O 1
ATOM 7564 N N . GLU D 2 44 ? -18.557 24.537 -15.845 1.00 203.69 479 GLU D N 1
ATOM 7565 C CA . GLU D 2 44 ? -17.826 25.792 -15.756 1.00 183.60 479 GLU D CA 1
ATOM 7566 C C . GLU D 2 44 ? -18.644 26.856 -15.023 1.00 198.43 479 GLU D C 1
ATOM 7567 O O . GLU D 2 44 ? -18.123 27.565 -14.164 1.00 189.34 479 GLU D O 1
ATOM 7581 N N . PHE D 2 46 ? -21.085 26.336 -12.939 1.00 196.22 481 PHE D N 1
ATOM 7582 C CA . PHE D 2 46 ? -21.118 25.866 -11.565 1.00 207.34 481 PHE D CA 1
ATOM 7583 C C . PHE D 2 46 ? -19.906 26.392 -10.804 1.00 217.00 481 PHE D C 1
ATOM 7584 O O . PHE D 2 46 ? -20.009 26.792 -9.644 1.00 218.01 481 PHE D O 1
ATOM 7592 N N . VAL D 2 47 ? -18.763 26.407 -11.483 1.00 208.20 482 VAL D N 1
ATOM 7593 C CA . VAL D 2 47 ? -17.523 26.926 -10.917 1.00 208.01 482 VAL D CA 1
ATOM 7594 C C . VAL D 2 47 ? -17.530 28.456 -10.890 1.00 223.65 482 VAL D C 1
ATOM 7595 O O . VAL D 2 47 ? -17.030 29.070 -9.949 1.00 215.35 482 VAL D O 1
ATOM 7607 N N . ASP D 2 49 ? -20.119 30.264 -10.470 1.00 218.31 484 ASP D N 1
ATOM 7608 C CA . ASP D 2 49 ? -20.965 30.579 -9.326 1.00 206.88 484 ASP D CA 1
ATOM 7609 C C . ASP D 2 49 ? -20.248 30.274 -8.015 1.00 202.62 484 ASP D C 1
ATOM 7610 O O . ASP D 2 49 ? -20.484 30.940 -7.006 1.00 207.59 484 ASP D O 1
ATOM 7615 N N . SER D 2 50 ? -19.367 29.277 -8.043 1.00 203.23 485 SER D N 1
ATOM 7616 C CA . SER D 2 50 ? -18.696 28.789 -6.838 1.00 200.95 485 SER D CA 1
ATOM 7617 C C . SER D 2 50 ? -18.026 29.912 -6.052 1.00 200.85 485 S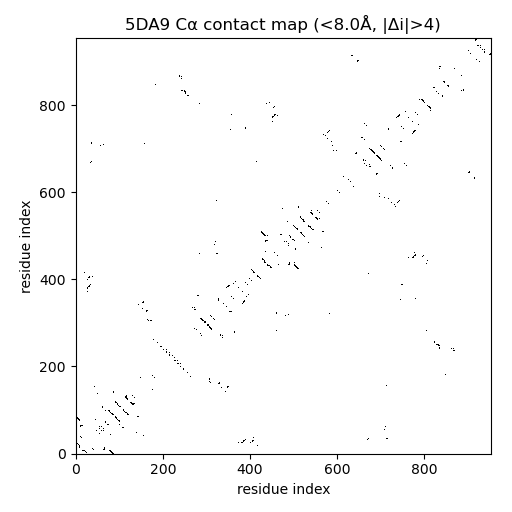ER D C 1
ATOM 7618 O O . SER D 2 50 ? -17.929 29.850 -4.827 1.00 203.29 485 SER D O 1
ATOM 7621 N N . LEU D 2 51 ? -17.564 30.936 -6.762 1.00 204.49 486 LEU D N 1
ATOM 7622 C CA . LEU D 2 51 ? -17.046 32.134 -6.115 1.00 191.16 486 LEU D CA 1
ATOM 7623 C C . LEU D 2 51 ? -18.195 33.035 -5.674 1.00 183.66 486 LEU D C 1
ATOM 7624 O O . LEU D 2 51 ? -18.147 33.641 -4.603 1.00 177.58 486 LEU D O 1
ATOM 7629 N N . ILE D 2 74 ? -11.214 29.785 3.795 1.00 193.96 509 ILE D N 1
ATOM 7630 C CA . ILE D 2 74 ? -11.943 29.364 2.605 1.00 207.37 509 ILE D CA 1
ATOM 7631 C C . ILE D 2 74 ? -12.185 27.854 2.630 1.00 222.16 509 ILE D C 1
ATOM 7632 O O . ILE D 2 74 ? -13.065 27.340 1.935 1.00 225.37 509 ILE D O 1
ATOM 7637 N N . GLU D 2 75 ? -11.403 27.149 3.444 1.00 211.10 510 GLU D N 1
ATOM 7638 C CA . GLU D 2 75 ? -11.619 25.724 3.664 1.00 217.73 510 GLU D CA 1
ATOM 7639 C C . GLU D 2 75 ? -13.013 25.495 4.226 1.00 218.84 510 GLU D C 1
ATOM 7640 O O . GLU D 2 75 ? -13.700 24.548 3.845 1.00 229.35 510 GLU D O 1
ATOM 7646 N N . ASP D 2 76 ? -13.420 26.375 5.137 1.00 226.77 511 ASP D N 1
ATOM 7647 C CA . ASP D 2 76 ? -14.748 26.312 5.727 1.00 208.83 511 ASP D CA 1
ATOM 7648 C C . ASP D 2 76 ? -15.822 26.463 4.658 1.00 217.80 511 ASP D C 1
ATOM 7649 O O . ASP D 2 76 ? -16.774 25.685 4.619 1.00 209.16 511 ASP D O 1
ATOM 7654 N N . PHE D 2 77 ? -15.660 27.453 3.784 1.00 216.52 512 PHE D N 1
ATOM 7655 C CA . PHE D 2 77 ? -16.642 27.700 2.733 1.00 223.55 512 PHE D CA 1
ATOM 7656 C C . PHE D 2 77 ? -16.783 26.492 1.815 1.00 241.98 512 PHE D C 1
ATOM 7657 O O . PHE D 2 77 ? -17.891 26.164 1.392 1.00 229.68 512 PHE D O 1
ATOM 7665 N N . ARG D 2 78 ? -15.667 25.828 1.514 1.00 235.07 513 ARG D N 1
ATOM 7666 C CA . ARG D 2 78 ? -15.717 24.622 0.691 1.00 231.76 513 ARG D CA 1
ATOM 7667 C C . ARG D 2 78 ? -16.500 23.534 1.414 1.00 237.09 513 ARG D C 1
ATOM 7668 O O . ARG D 2 78 ? -17.294 22.819 0.801 1.00 246.59 513 ARG D O 1
ATOM 7676 N N . LYS D 2 79 ? -16.280 23.416 2.721 1.00 241.96 514 LYS D N 1
ATOM 7677 C CA . LYS D 2 79 ? -17.020 22.457 3.532 1.00 216.35 514 LYS D CA 1
ATOM 7678 C C . LYS D 2 79 ? -18.514 22.750 3.466 1.00 211.66 514 LYS D C 1
ATOM 7679 O O . LYS D 2 79 ? -19.331 21.834 3.387 1.00 208.90 514 LYS D O 1
ATOM 7685 N N . VAL D 2 80 ? -18.859 24.034 3.491 1.00 209.44 515 VAL D N 1
ATOM 7686 C CA . VAL D 2 80 ? -20.251 24.462 3.396 1.00 212.72 515 VAL D CA 1
ATOM 7687 C C . VAL D 2 80 ? -20.834 24.080 2.041 1.00 213.28 515 VAL D C 1
ATOM 7688 O O . VAL D 2 80 ? -21.986 23.653 1.947 1.00 216.55 515 VAL D O 1
ATOM 7700 N N . GLU D 2 82 ? -20.093 21.538 0.281 1.00 205.17 517 GLU D N 1
ATOM 7701 C CA . GLU D 2 82 ? -20.375 20.106 0.317 1.00 192.58 517 GLU D CA 1
ATOM 7702 C C . GLU D 2 82 ? -21.648 19.797 1.104 1.00 195.85 517 GLU D C 1
ATOM 7703 O O . GLU D 2 82 ? -22.463 18.976 0.681 1.00 197.85 517 GLU D O 1
ATOM 7709 N N . LYS D 2 83 ? -21.810 20.457 2.248 1.00 194.69 518 LYS D N 1
ATOM 7710 C CA . LYS D 2 83 ? -22.976 20.254 3.103 1.00 183.93 518 LYS D CA 1
ATOM 7711 C C . LYS D 2 83 ? -24.264 20.667 2.407 1.00 192.46 518 LYS D C 1
ATOM 7712 O O . LYS D 2 83 ? -25.270 19.960 2.475 1.00 193.37 518 LYS D O 1
ATOM 7718 N N . ASN D 2 84 ? -24.228 21.821 1.748 1.00 183.76 519 ASN D N 1
ATOM 7719 C CA . ASN D 2 84 ? -25.387 22.322 1.020 1.00 190.44 519 ASN D CA 1
ATOM 7720 C C . ASN D 2 84 ? -25.826 21.357 -0.078 1.00 198.15 519 ASN D C 1
ATOM 7721 O O . ASN D 2 84 ? -27.018 21.173 -0.313 1.00 195.27 519 ASN D O 1
ATOM 7726 N N . PHE D 2 85 ? -24.856 20.740 -0.742 1.00 191.39 520 PHE D N 1
ATOM 7727 C CA . PHE D 2 85 ? -25.149 19.791 -1.807 1.00 183.90 520 PHE D CA 1
ATOM 7728 C C . PHE D 2 85 ? -25.788 18.519 -1.259 1.00 179.72 520 PHE D C 1
ATOM 7729 O O . PHE D 2 85 ? -26.675 17.938 -1.884 1.00 177.95 520 PHE D O 1
#

Secondary structure (DSSP, 8-state):
-EEEEEEEESBTTS-SSS-EEEE--SSEEEEE-STTSSHHHHHHHHHHHHH--PPTT-SSTTSSBPPSGGGT-SEEEEEEEEEEE-SS--EEEEEEEEEEEE-SSS-EEEEEEEEEEEEEETTEEEEEE--HHHHHHHHHHHHT--HHHIIIIIT--GGGTT----HHHHHHHHHHHHTHHHHHHHHHHHHHHHHHHHHHHHHHHHHHHHHHHHHHHHHHH--HHHHHHHHHHHHHHHHHHHHHHHHHHHHH--HHHHH--TTT--HHHHHHHHHHHHH--SSS-S---EEEEEEEE----EEEEEEEE---TT-----S--HHHHHHHHHHHHHHHHHHHS-S-EEEEEE-TTTT--HHHHHHHHHHHHHHHHHHHTTT-EEEEEEE--HHHHH---SSS-SEEEEEEE-TTS-EEEEEEEP-/-EEEEEEEESBTTS-SSS-EEEEPPSSEEEEEESTTSSHHHHHHHHHHHHH--PPTT-SSTT-SBPPGGGTT-SEEEEEEEEEEE-SS--EEEEEEEEEEEE-GGG-EEEEEEEEEEEEEETTEEEEEE--HHHHHHHHHHHHT--HHHIIIIIT--TTTTT----HHHHHHHHHHHHTHHHHHHHHHHHHHHHHHHHHH--HHHHHHHHHHHHH--HHHHH--TTT--HHHHHHHHHHHHH--SSS-----EEEEEEEEE-SSS-EEEEEEEEE--BTTB----S--HHHHHHHHHHHHHHHHHHHS-S-EEEEEE-TTTT--HHHHHHHHHHHHHHHHHHHTTS-EEEEEEE--HHHHH---SSS--EEEEEEE-TTS-EEEEEEES--/---HHHHHHHHHHHS--SSS-HHHHHHHHHHHHHS--TTS-----HHHHHHHHHHHS-HHHHHH-SHHHHHHHHH--HHHH-/--SHHHHHHHHHHS--TTS-HHHHHHHHHHHHHT--SSTT-------HHHHH-----

Foldseek 3Di:
DWWAKKWKAQWALFHNPDIFMDGFDPFEFEEAEDPPLCQLLVLQLVLCQQAVDGDPPCPFLNNGGHHCVLPPHQKGKMKMWIWTAFPVGWIKIKIWMKMKGHDPDPGIDIDTDWMWIWTDDDHDIGTPDGDDVVRNVVSCVRHQFDNLLCDPFFSDRPVCLLVLDDQVSVQVSVCSLLVQVVLQVVLVVLVVVLVVLVVVLVVLVVVLVVLVVVLVVLVVVPDVSNVVSVVSNVVSVVSNVVSVVSNVVSVVVCVSVVVSCVVPPVQLQVQQQVLCCQFDDDQPFNGKGKDKDWDDDDDCGGIGITIFIWDHPPDIGPPPDDPQRSLQSSNSSSQSCCCPRGDQAARHEEEASCPPNDPRSLLRVLVVVVVVQVVCVVVRRHYYYYYHHDPSSCVNPPPHPDQWHWYWHADPSRRIHIDIDGHD/DWWAKKKKAFWDLAHNPDIAMDGFDPAEFEEAEDPPLCVLLVLQLVLCQQAVDGDPPCPDPVNGGNDCVLPVDQKGKMKMKIWTAFPVGWTKIKMWIKMWGADPPRDIDIGGDWIWMWTDDDPDIGTPDGDPVCSNCVSCVRRQHHSLLSDVFFRDRPVCLLVVDDQVSVLVSVCSLLVQVVLLVVLVVLLVVLVVVVVVDVVCVNVVVVVVSLVVVCSLVVSCVVPVPQLQVQQFVLCCQFDDDQQFNGKGKDKDWDWDDDPSRHIRIRITIFIWDHDHDMGPVDDDPQCSLVSSNSSSCSCCCPRGDPAAGHEEAASCPPPDPRNLLSVLVSVVVVCVVSCVVPGHYYYYYHHDDVNCVNVPPPPDQKHWYWHADPSRRIHIDIDGPVD/DDDPLNVQVVVCVVPPDQQAQRNLQSVQVVCCVPVVDPCSNVNCVSVVVLVVVLVVDDDVVNVVDNSVSSNVVSVVVVVVVD/DDDLVVVVVVCPVPPPQQAQSVVLSVVVVCCVVVVDPCCSCCCVSPHSVVSVCVVVD

Sequence (954 aa):
SKIEKLSILGVRSFGPHHPETIAFNTPLTLIVGYNGSGKTTVIECLKYATTGELPPNSTRNGAFIHDPDLVGEKEVRAQVKLSFRSTIGESYVVTRNIQLLVQRNNKRTQKTLEGSLLLRNNGERTVISTRVAELDKLVSEKLGVPPAILDAVIFCHQDDSLWPSEPAALKKRFDEIFEAQKYTKVIENIRLLKKKKGDELKILKEREVQDKANKERAEKVDELDLKDAKAKYKETHIKVETTKAAIEDLGRGAAVDHAIQYHSKEQINRTIAELWQSTYQGTDIDTIQIRSDVESTTSSTRRNYNYRVSVKGDTEDRGRCSAGQKVLASIIIRLALAESFCANCGLIALDEPTTNLDSDNIRSLAESLHGIIKARQAQGNLQLIVITHDEEFLKYQCSDFCDDFYRVKRDEKQNSVIVRESITSKIEKLSILGVRSFGPHHPETIAFNTPLTLIVGYNGSGKTTVIECLKYATTGELPPNSTRNGAFIHDPDLVGEKEVRAQVKLSFRSTIGESYVVTRNIQLLVQRNNKRTQKTLEGSLLLRNNGERTVISTRVAELDKLVSEKLGVPPAILDAVIFCHQDDSLWPSEPAALKKRFDEIFEAQKYTKVIENIRLLKKKKGDELKVETTKAAIEDLGRGAAVDHAIQYHSKEQINRTIAELWQSTYQGTDIDTIQIRSDVESTTSSDSGTRRNYNYRVSVKGDTEDRGRCSAGQKVLASIIIRLALAESFCANCGLIALDEPTTNLDSDNIRSLAESLHGIIKARQAQGNLQLIVITHDEEFLKYQCSDFCDDFYRVKRDEKQNSVIVRESITRSISVDALVQEFFAQQSLKILPQAPFGDAVNQFVSKDDKHAVEFVDSLSSQVRGLLQLDDDKINEGLDSHIEDFRKVEKNFLSISVDALVQEFFAQQSLKILPQAPFGDAVNQFVSKDDKHAVEFVDSLIEDFRKVEKNF

Radius of gyration: 36.29 Å; Cα contacts (8 Å, |Δi|>4): 1666; chains: 4; bounding box: 68×91×130 Å

GO terms:
  GO:0003690 double-stranded DNA binding (F, IDA)
  GO:0016887 ATP hydrolysis activity (F, IDA)
  GO:0030870 Mre11 complex (C, IDA)

Organism: Chaetomium thermophilum (strain DSM 1495 / CBS 144.50 / IMI 039719) (NCBI:txid759272)

Solvent-accessible surface area: 47021 Å² total

B-factor: mean 113.69, std 40.46, range [34.82, 350.35]